Protein AF-0000000087421139 (afdb_homodimer)

Structure (mmCIF, N/CA/C/O backbone):
data_AF-0000000087421139-model_v1
#
loop_
_entity.id
_entity.type
_entity.pdbx_description
1 polymer 'Phosphoserine phosphatase RsbP'
#
loop_
_atom_site.group_PDB
_atom_site.id
_atom_site.type_symbol
_atom_site.label_atom_id
_atom_site.label_alt_id
_atom_site.label_comp_id
_atom_site.label_asym_id
_atom_site.label_entity_id
_atom_site.label_seq_id
_atom_site.pdbx_PDB_ins_code
_atom_site.Cartn_x
_atom_site.Cartn_y
_atom_site.Cartn_z
_atom_site.occupancy
_atom_site.B_iso_or_equiv
_atom_site.auth_seq_id
_atom_site.auth_comp_id
_atom_site.auth_asym_id
_atom_site.auth_atom_id
_atom_site.pdbx_PDB_model_num
ATOM 1 N N . MET A 1 1 ? 15.484 7.082 50.438 1 65.25 1 MET A N 1
ATOM 2 C CA . MET A 1 1 ? 14.812 8.258 50.969 1 65.25 1 MET A CA 1
ATOM 3 C C . MET A 1 1 ? 13.914 8.898 49.938 1 65.25 1 MET A C 1
ATOM 5 O O . MET A 1 1 ? 14.336 9.102 48.781 1 65.25 1 MET A O 1
ATOM 9 N N . ALA A 1 2 ? 12.672 8.984 50.188 1 81 2 ALA A N 1
ATOM 10 C CA . ALA A 1 2 ? 11.664 9.523 49.281 1 81 2 ALA A CA 1
ATOM 11 C C . ALA A 1 2 ? 11.516 11.031 49.438 1 81 2 ALA A C 1
ATOM 13 O O . ALA A 1 2 ? 11.625 11.547 50.562 1 81 2 ALA A O 1
ATOM 14 N N . SER A 1 3 ? 11.5 11.766 48.375 1 83.62 3 SER A N 1
ATOM 15 C CA . SER A 1 3 ? 11.352 13.211 48.406 1 83.62 3 SER A CA 1
ATOM 16 C C . SER A 1 3 ? 10.312 13.695 47.406 1 83.62 3 SER A C 1
ATOM 18 O O . SER A 1 3 ? 9.984 12.984 46.469 1 83.62 3 SER A O 1
ATOM 20 N N . LEU A 1 4 ? 9.727 14.891 47.781 1 84.75 4 LEU A N 1
ATOM 21 C CA . LEU A 1 4 ? 8.867 15.625 46.844 1 84.75 4 LEU A CA 1
ATOM 22 C C . LEU A 1 4 ? 9.57 16.875 46.312 1 84.75 4 LEU A C 1
ATOM 24 O O . LEU A 1 4 ? 10.117 17.656 47.094 1 84.75 4 LEU A O 1
ATOM 28 N N . VAL A 1 5 ? 9.531 16.953 45.125 1 80.56 5 VAL A N 1
ATOM 29 C CA . VAL A 1 5 ? 10.172 18.125 44.5 1 80.56 5 VAL A CA 1
ATOM 30 C C . VAL A 1 5 ? 9.102 19.062 43.938 1 80.56 5 VAL A C 1
ATOM 32 O O . VAL A 1 5 ? 8.312 18.656 43.094 1 80.56 5 VAL A O 1
ATOM 35 N N . LEU A 1 6 ? 9 20.266 44.531 1 76.44 6 LEU A N 1
ATOM 36 C CA . LEU A 1 6 ? 8.094 21.297 44.062 1 76.44 6 LEU A CA 1
ATOM 37 C C . LEU A 1 6 ? 8.781 22.188 43.031 1 76.44 6 LEU A C 1
ATOM 39 O O . LEU A 1 6 ? 9.852 22.734 43.281 1 76.44 6 LEU A O 1
ATOM 43 N N . LEU A 1 7 ? 8.141 22.219 41.906 1 60.75 7 LEU A N 1
ATOM 44 C CA . LEU A 1 7 ? 8.656 23.062 40.844 1 60.75 7 LEU A CA 1
ATOM 45 C C . LEU A 1 7 ? 7.953 24.422 40.844 1 60.75 7 LEU A C 1
ATOM 47 O O . LEU A 1 7 ? 6.773 24.5 40.5 1 60.75 7 LEU A O 1
ATOM 51 N N . LYS A 1 8 ? 8.367 25.438 41.562 1 56.84 8 LYS A N 1
ATOM 52 C CA . LYS A 1 8 ? 7.797 26.781 41.688 1 56.84 8 LYS A CA 1
ATOM 53 C C . LYS A 1 8 ? 8.773 27.844 41.188 1 56.84 8 LYS A C 1
ATOM 55 O O . LYS A 1 8 ? 9.898 27.953 41.688 1 56.84 8 LYS A O 1
ATOM 60 N N . GLY A 1 9 ? 8.344 28.812 40.281 1 46.34 9 GLY A N 1
ATOM 61 C CA . GLY A 1 9 ? 9.086 30 39.875 1 46.34 9 GLY A CA 1
ATOM 62 C C . GLY A 1 9 ? 10.516 29.719 39.469 1 46.34 9 GLY A C 1
ATOM 63 O O . GLY A 1 9 ? 11.43 30.484 39.812 1 46.34 9 GLY A O 1
ATOM 64 N N . GLY A 1 10 ? 10.82 28.531 38.812 1 47.94 10 GLY A N 1
ATOM 65 C CA . GLY A 1 10 ? 12.156 28.156 38.375 1 47.94 10 GLY A CA 1
ATOM 66 C C . GLY A 1 10 ? 12.984 27.516 39.469 1 47.94 10 GLY A C 1
ATOM 67 O O . GLY A 1 10 ? 14.117 27.094 39.219 1 47.94 10 GLY A O 1
ATOM 68 N N . GLU A 1 11 ? 12.555 27.5 40.719 1 50.28 11 GLU A N 1
ATOM 69 C CA . GLU A 1 11 ? 13.266 26.859 41.812 1 50.28 11 GLU A CA 1
ATOM 70 C C . GLU A 1 11 ? 12.609 25.531 42.188 1 50.28 11 GLU A C 1
ATOM 72 O O . GLU A 1 11 ? 11.383 25.391 42.125 1 50.28 11 GLU A O 1
ATOM 77 N N . ALA A 1 12 ? 13.5 24.484 42.219 1 59.59 12 ALA A N 1
ATOM 78 C CA . ALA A 1 12 ? 13.062 23.203 42.781 1 59.59 12 ALA A CA 1
ATOM 79 C C . ALA A 1 12 ? 13.273 23.172 44.312 1 59.59 12 ALA A C 1
ATOM 81 O O . ALA A 1 12 ? 14.398 23.297 44.781 1 59.59 12 ALA A O 1
ATOM 82 N N . LEU A 1 13 ? 12.219 23.188 45 1 70.88 13 LEU A N 1
ATOM 83 C CA . LEU A 1 13 ? 12.266 23 46.438 1 70.88 13 LEU A CA 1
ATOM 84 C C . LEU A 1 13 ? 12 21.531 46.812 1 70.88 13 LEU A C 1
ATOM 86 O O . LEU A 1 13 ? 10.977 20.969 46.406 1 70.88 13 LEU A O 1
ATOM 90 N N . GLU A 1 14 ? 13.039 20.891 47.281 1 76.44 14 GLU A N 1
ATOM 91 C CA . GLU A 1 14 ? 12.93 19.484 47.688 1 76.44 14 GLU A CA 1
ATOM 92 C C . GLU A 1 14 ? 12.445 19.375 49.156 1 76.44 14 GLU A C 1
ATOM 94 O O . GLU A 1 14 ? 12.969 20.047 50.031 1 76.44 14 GLU A O 1
ATOM 99 N N . TYR A 1 15 ? 11.445 18.594 49.281 1 81.06 15 TYR A N 1
ATOM 100 C CA . TYR A 1 15 ? 10.93 18.281 50.594 1 81.06 15 TYR A CA 1
ATOM 101 C C . TYR A 1 15 ? 11.141 16.812 50.938 1 81.06 15 TYR A C 1
ATOM 103 O O . TYR A 1 15 ? 10.648 15.93 50.219 1 81.06 15 TYR A O 1
ATOM 111 N N . GLN A 1 16 ? 11.93 16.547 51.875 1 79.81 16 GLN A N 1
ATOM 112 C CA . GLN A 1 16 ? 12.172 15.164 52.281 1 79.81 16 GLN A CA 1
ATOM 113 C C . GLN A 1 16 ? 10.945 14.578 52.969 1 79.81 16 GLN A C 1
ATOM 115 O O . GLN A 1 16 ? 10.32 15.242 53.812 1 79.81 16 GLN A O 1
ATOM 120 N N . LEU A 1 17 ? 10.594 13.477 52.406 1 82.38 17 LEU A N 1
ATOM 121 C CA . LEU A 1 17 ? 9.484 12.781 53.062 1 82.38 17 LEU A CA 1
ATOM 122 C C . LEU A 1 17 ? 9.984 11.867 54.156 1 82.38 17 LEU A C 1
ATOM 124 O O . LEU A 1 17 ? 10.961 11.133 54 1 82.38 17 LEU A O 1
ATOM 128 N N . SER A 1 18 ? 9.547 12.133 55.375 1 76.94 18 SER A N 1
ATOM 129 C CA . SER A 1 18 ? 9.883 11.312 56.531 1 76.94 18 SER A CA 1
ATOM 130 C C . SER A 1 18 ? 8.828 10.234 56.781 1 76.94 18 SER A C 1
ATOM 132 O O . SER A 1 18 ? 7.832 10.164 56.031 1 76.94 18 SER A O 1
ATOM 134 N N . ASP A 1 19 ? 9.047 9.344 57.719 1 73.88 19 ASP A N 1
ATOM 135 C CA . ASP A 1 19 ? 8.172 8.234 58.062 1 73.88 19 ASP A CA 1
ATOM 136 C C . ASP A 1 19 ? 6.895 8.734 58.75 1 73.88 19 ASP A C 1
ATOM 138 O O . ASP A 1 19 ? 6.137 7.949 59.312 1 73.88 19 ASP A O 1
ATOM 142 N N . SER A 1 20 ? 6.613 10.062 58.656 1 78.44 20 SER A N 1
ATOM 143 C CA . SER A 1 20 ? 5.379 10.625 59.188 1 78.44 20 SER A CA 1
ATOM 144 C C . SER A 1 20 ? 4.52 11.227 58.094 1 78.44 20 SER A C 1
ATOM 146 O O . SER A 1 20 ? 4.984 11.391 56.938 1 78.44 20 SER A O 1
ATOM 148 N N . GLU A 1 21 ? 3.285 11.438 58.406 1 84.25 21 GLU A N 1
ATOM 149 C CA . GLU A 1 21 ? 2.334 12.023 57.469 1 84.25 21 GLU A CA 1
ATOM 150 C C . GLU A 1 21 ? 2.775 13.422 57.031 1 84.25 21 GLU A C 1
ATOM 152 O O . GLU A 1 21 ? 3.252 14.211 57.844 1 84.25 21 GLU A O 1
ATOM 157 N N . CYS A 1 22 ? 2.848 13.633 55.656 1 87.19 22 CYS A N 1
ATOM 158 C CA . CYS A 1 22 ? 3.193 14.922 55.094 1 87.19 22 CYS A CA 1
ATOM 159 C C . CYS A 1 22 ? 1.97 15.594 54.469 1 87.19 22 CYS A C 1
ATOM 161 O O . CYS A 1 22 ? 1.44 15.109 53.469 1 87.19 22 CYS A O 1
ATOM 163 N N . THR A 1 23 ? 1.473 16.656 55.125 1 88.5 23 THR A N 1
ATOM 164 C CA . THR A 1 23 ? 0.323 17.375 54.594 1 88.5 23 THR A CA 1
ATOM 165 C C . THR A 1 23 ? 0.772 18.484 53.656 1 88.5 23 THR A C 1
ATOM 167 O O . THR A 1 23 ? 1.789 19.141 53.906 1 88.5 23 THR A O 1
ATOM 170 N N . ILE A 1 24 ? 0.024 18.625 52.562 1 90 24 ILE A N 1
ATOM 171 C CA . ILE A 1 24 ? 0.297 19.625 51.531 1 90 24 ILE A CA 1
ATOM 172 C C . ILE A 1 24 ? -0.912 20.547 51.375 1 90 24 ILE A C 1
ATOM 174 O O . ILE A 1 24 ? -2.043 20.078 51.25 1 90 24 ILE A O 1
ATOM 178 N N . GLY A 1 25 ? -0.714 21.891 51.406 1 88.88 25 GLY A N 1
ATOM 179 C CA . GLY A 1 25 ? -1.785 22.859 51.25 1 88.88 25 GLY A CA 1
ATOM 180 C C . GLY A 1 25 ? -1.325 24.297 51.438 1 88.88 25 GLY A C 1
ATOM 181 O O . GLY A 1 25 ? -0.129 24.562 51.594 1 88.88 25 GLY A O 1
ATOM 182 N N . ARG A 1 26 ? -2.271 25.219 51.438 1 85.62 26 ARG A N 1
ATOM 183 C CA . ARG A 1 26 ? -2.006 26.641 51.562 1 85.62 26 ARG A CA 1
ATOM 184 C C . ARG A 1 26 ? -1.846 27.062 53 1 85.62 26 ARG A C 1
ATOM 186 O O . ARG A 1 26 ? -1.178 28.062 53.312 1 85.62 26 ARG A O 1
ATOM 193 N N . HIS A 1 27 ? -2.424 26.359 53.906 1 85.19 27 HIS A N 1
ATOM 194 C CA . HIS A 1 27 ? -2.389 26.703 55.312 1 85.19 27 HIS A CA 1
ATOM 195 C C . HIS A 1 27 ? -0.984 26.547 55.875 1 85.19 27 HIS A C 1
ATOM 197 O O . HIS A 1 27 ? -0.287 25.578 55.562 1 85.19 27 HIS A O 1
ATOM 203 N N . PRO A 1 28 ? -0.56 27.5 56.656 1 80.56 28 PRO A N 1
ATOM 204 C CA . PRO A 1 28 ? 0.797 27.469 57.219 1 80.56 28 PRO A CA 1
ATOM 205 C C . PRO A 1 28 ? 1.048 26.25 58.094 1 80.56 28 PRO A C 1
ATOM 207 O O . PRO A 1 28 ? 2.201 25.891 58.344 1 80.56 28 PRO A O 1
ATOM 210 N N . ASP A 1 29 ? 0.057 25.5 58.531 1 80.62 29 ASP A N 1
ATOM 211 C CA . ASP A 1 29 ? 0.203 24.312 59.375 1 80.62 29 ASP A CA 1
ATOM 212 C C . ASP A 1 29 ? 0.563 23.094 58.531 1 80.62 29 ASP A C 1
ATOM 214 O O . ASP A 1 29 ? 0.853 22.016 59.062 1 80.62 29 ASP A O 1
ATOM 218 N N . CYS A 1 30 ? 0.562 23.172 57.25 1 85.56 30 CYS A N 1
ATOM 219 C CA . CYS A 1 30 ? 0.909 22.047 56.375 1 85.56 30 CYS A CA 1
ATOM 220 C C . CYS A 1 30 ? 2.418 21.844 56.312 1 85.56 30 CYS A C 1
ATOM 222 O O . CYS A 1 30 ? 3.184 22.812 56.406 1 85.56 30 CYS A O 1
ATOM 224 N N . ALA A 1 31 ? 2.859 20.531 56.25 1 84.44 31 ALA A N 1
ATOM 225 C CA . ALA A 1 31 ? 4.281 20.219 56.156 1 84.44 31 ALA A CA 1
ATOM 226 C C . ALA A 1 31 ? 4.898 20.875 54.938 1 84.44 31 ALA A C 1
ATOM 228 O O . ALA A 1 31 ? 6.039 21.344 54.969 1 84.44 31 ALA A O 1
ATOM 229 N N . ILE A 1 32 ? 4.16 20.859 53.906 1 84.88 32 ILE A N 1
ATOM 230 C CA . ILE A 1 32 ? 4.527 21.562 52.688 1 84.88 32 ILE A CA 1
ATOM 231 C C . ILE A 1 32 ? 3.49 22.641 52.375 1 84.88 32 ILE A C 1
ATOM 233 O O . ILE A 1 32 ? 2.348 22.328 52.031 1 84.88 32 ILE A O 1
ATOM 237 N N . GLN A 1 33 ? 3.943 23.859 52.625 1 81.69 33 GLN A N 1
ATOM 238 C CA . GLN A 1 33 ? 3.049 24.984 52.375 1 81.69 33 GLN A CA 1
ATOM 239 C C . GLN A 1 33 ? 3.188 25.484 50.938 1 81.69 33 GLN A C 1
ATOM 241 O O . GLN A 1 33 ? 4.293 25.797 50.469 1 81.69 33 GLN A O 1
ATOM 246 N N . LEU A 1 34 ? 2.086 25.516 50.219 1 79.81 34 LEU A N 1
ATOM 247 C CA . LEU A 1 34 ? 2.049 26 48.844 1 79.81 34 LEU A CA 1
ATOM 248 C C . LEU A 1 34 ? 1.242 27.281 48.75 1 79.81 34 LEU A C 1
ATOM 250 O O . LEU A 1 34 ? 0.083 27.328 49.156 1 79.81 34 LEU A O 1
ATOM 254 N N . ASP A 1 35 ? 1.851 28.344 48.219 1 73.38 35 ASP A N 1
ATOM 255 C CA . ASP A 1 35 ? 1.221 29.656 48.156 1 73.38 35 ASP A CA 1
ATOM 256 C C . ASP A 1 35 ? 0.496 29.828 46.812 1 73.38 35 ASP A C 1
ATOM 258 O O . ASP A 1 35 ? 1.061 30.375 45.844 1 73.38 35 ASP A O 1
ATOM 262 N N . SER A 1 36 ? -0.629 29.266 46.781 1 76.94 36 SER A N 1
ATOM 263 C CA . SER A 1 36 ? -1.492 29.422 45.625 1 76.94 36 SER A CA 1
ATOM 264 C C . SER A 1 36 ? -2.965 29.422 46 1 76.94 36 SER A C 1
ATOM 266 O O . SER A 1 36 ? -3.387 28.625 46.844 1 76.94 36 SER A O 1
ATOM 268 N N . ASN A 1 37 ? -3.604 30.359 45.344 1 74.62 37 ASN A N 1
ATOM 269 C CA . ASN A 1 37 ? -5.02 30.5 45.688 1 74.62 37 ASN A CA 1
ATOM 270 C C . ASN A 1 37 ? -5.836 29.328 45.156 1 74.62 37 ASN A C 1
ATOM 272 O O . ASN A 1 37 ? -6.988 29.141 45.531 1 74.62 37 ASN A O 1
ATOM 276 N N . MET A 1 38 ? -5.246 28.5 44.406 1 78.56 38 MET A N 1
ATOM 277 C CA . MET A 1 38 ? -5.977 27.375 43.844 1 78.56 38 MET A CA 1
ATOM 278 C C . MET A 1 38 ? -5.695 26.078 44.594 1 78.56 38 MET A C 1
ATOM 280 O O . MET A 1 38 ? -6.188 25.016 44.219 1 78.56 38 MET A O 1
ATOM 284 N N . VAL A 1 39 ? -4.969 26.25 45.562 1 86.06 39 VAL A N 1
ATOM 285 C CA . VAL A 1 39 ? -4.684 25.125 46.469 1 86.06 39 VAL A CA 1
ATOM 286 C C . VAL A 1 39 ? -5.477 25.281 47.75 1 86.06 39 VAL A C 1
ATOM 288 O O . VAL A 1 39 ? -5.516 26.359 48.344 1 86.06 39 VAL A O 1
ATOM 291 N N . SER A 1 40 ? -6.117 24.25 48.156 1 87.56 40 SER A N 1
ATOM 292 C CA . SER A 1 40 ? -6.926 24.281 49.375 1 87.56 40 SER A CA 1
ATOM 293 C C . SER A 1 40 ? -6.051 24.406 50.625 1 87.56 40 SER A C 1
ATOM 295 O O . SER A 1 40 ? -4.852 24.125 50.562 1 87.56 40 SER A O 1
ATOM 297 N N . ARG A 1 41 ? -6.621 24.953 51.781 1 85.62 41 ARG A N 1
ATOM 298 C CA . ARG A 1 41 ? -5.906 25.094 53.062 1 85.62 41 ARG A CA 1
ATOM 299 C C . ARG A 1 41 ? -5.25 23.781 53.469 1 85.62 41 ARG A C 1
ATOM 301 O O . ARG A 1 41 ? -4.078 23.766 53.844 1 85.62 41 ARG A O 1
ATOM 308 N N . HIS A 1 42 ? -6.016 22.719 53.375 1 87.06 42 HIS A N 1
ATOM 309 C CA . HIS A 1 42 ? -5.555 21.344 53.469 1 87.06 42 HIS A CA 1
ATOM 310 C C . HIS A 1 42 ? -5.949 20.547 52.25 1 87.06 42 HIS A C 1
ATOM 312 O O . HIS A 1 42 ? -7.078 20.062 52.156 1 87.06 42 HIS A O 1
ATOM 318 N N . HIS A 1 43 ? -4.938 20.359 51.281 1 89.56 43 HIS A N 1
ATOM 319 C CA . HIS A 1 43 ? -5.273 19.906 49.938 1 89.56 43 HIS A CA 1
ATOM 320 C C . HIS A 1 43 ? -5.086 18.391 49.812 1 89.56 43 HIS A C 1
ATOM 322 O O . HIS A 1 43 ? -5.984 17.688 49.344 1 89.56 43 HIS A O 1
ATOM 328 N N . ALA A 1 44 ? -3.871 17.969 50.125 1 91.62 44 ALA A N 1
ATOM 329 C CA . ALA A 1 44 ? -3.525 16.562 50.031 1 91.62 44 ALA A CA 1
ATOM 330 C C . ALA A 1 44 ? -2.559 16.141 51.125 1 91.62 44 ALA A C 1
ATOM 332 O O . ALA A 1 44 ? -2.008 17 51.844 1 91.62 44 ALA A O 1
ATOM 333 N N . ARG A 1 45 ? -2.418 14.859 51.344 1 90.44 45 ARG A N 1
ATOM 334 C CA . ARG A 1 45 ? -1.409 14.359 52.25 1 90.44 45 ARG A CA 1
ATOM 335 C C . ARG A 1 45 ? -0.723 13.117 51.688 1 90.44 45 ARG A C 1
ATOM 337 O O . ARG A 1 45 ? -1.321 12.367 50.938 1 90.44 45 ARG A O 1
ATOM 344 N N . ILE A 1 46 ? 0.507 12.906 52.062 1 89.19 46 ILE A N 1
ATOM 345 C CA . ILE A 1 46 ? 1.289 11.703 51.75 1 89.19 46 ILE A CA 1
ATOM 346 C C . ILE A 1 46 ? 1.507 10.914 53.062 1 89.19 46 ILE A C 1
ATOM 348 O O . ILE A 1 46 ? 2.025 11.445 54.031 1 89.19 46 ILE A O 1
ATOM 352 N N . VAL A 1 47 ? 1.06 9.625 53 1 88.44 47 VAL A N 1
ATOM 353 C CA . VAL A 1 47 ? 1.121 8.773 54.188 1 88.44 47 VAL A CA 1
ATOM 354 C C . VAL A 1 47 ? 2.045 7.59 53.906 1 88.44 47 VAL A C 1
ATOM 356 O O . VAL A 1 47 ? 1.879 6.871 52.906 1 88.44 47 VAL A O 1
ATOM 359 N N . PRO A 1 48 ? 3.092 7.492 54.656 1 84.19 48 PRO A N 1
ATOM 360 C CA . PRO A 1 48 ? 3.895 6.273 54.562 1 84.19 48 PRO A CA 1
ATOM 361 C C . PRO A 1 48 ? 3.191 5.055 55.156 1 84.19 48 PRO A C 1
ATOM 363 O O . PRO A 1 48 ? 2.662 5.125 56.281 1 84.19 48 PRO A O 1
ATOM 366 N N . ARG A 1 49 ? 2.875 4.055 54.406 1 80.44 49 ARG A N 1
ATOM 367 C CA . ARG A 1 49 ? 2.371 2.76 54.875 1 80.44 49 ARG A CA 1
ATOM 368 C C . ARG A 1 49 ? 3.299 1.632 54.438 1 80.44 49 ARG A C 1
ATOM 370 O O . ARG A 1 49 ? 3.498 1.412 53.219 1 80.44 49 ARG A O 1
ATOM 377 N N . ASP A 1 50 ? 3.902 0.961 55.406 1 76.81 50 ASP A N 1
ATOM 378 C CA . ASP A 1 50 ? 4.875 -0.108 55.219 1 76.81 50 ASP A CA 1
ATOM 379 C C . ASP A 1 50 ? 6.078 0.389 54.406 1 76.81 50 ASP A C 1
ATOM 381 O O . ASP A 1 50 ? 6.742 1.347 54.812 1 76.81 50 ASP A O 1
ATOM 385 N N . ASP A 1 51 ? 6.297 -0.025 53.156 1 74.69 51 ASP A N 1
ATOM 386 C CA . ASP A 1 51 ? 7.457 0.343 52.344 1 74.69 51 ASP A CA 1
ATOM 387 C C . ASP A 1 51 ? 7.039 1.17 51.156 1 74.69 51 ASP A C 1
ATOM 389 O O . ASP A 1 51 ? 7.793 1.278 50.188 1 74.69 51 ASP A O 1
ATOM 393 N N . ALA A 1 52 ? 5.848 1.814 51.406 1 81.38 52 ALA A N 1
ATOM 394 C CA . ALA A 1 52 ? 5.391 2.621 50.281 1 81.38 52 ALA A CA 1
ATOM 395 C C . ALA A 1 52 ? 4.75 3.922 50.75 1 81.38 52 ALA A C 1
ATOM 397 O O . ALA A 1 52 ? 4.352 4.035 51.906 1 81.38 52 ALA A O 1
ATOM 398 N N . PHE A 1 53 ? 4.723 4.941 49.844 1 87.12 53 PHE A N 1
ATOM 399 C CA . PHE A 1 53 ? 4.07 6.219 50.125 1 87.12 53 PHE A CA 1
ATOM 400 C C . PHE A 1 53 ? 2.754 6.32 49.344 1 87.12 53 PHE A C 1
ATOM 402 O O . PHE A 1 53 ? 2.684 5.969 48.188 1 87.12 53 PHE A O 1
ATOM 409 N N . PHE A 1 54 ? 1.722 6.691 50.062 1 89.25 54 PHE A N 1
ATOM 410 C CA . PHE A 1 54 ? 0.406 6.832 49.469 1 89.25 54 PHE A CA 1
ATOM 411 C C . PHE A 1 54 ? -0.021 8.297 49.406 1 89.25 54 PHE A C 1
ATOM 413 O O . PHE A 1 54 ? 0.111 9.008 50.406 1 89.25 54 PHE A O 1
ATOM 420 N N . LEU A 1 55 ? -0.492 8.719 48.281 1 89.94 55 LEU A N 1
ATOM 421 C CA . LEU A 1 55 ? -1.067 10.047 48.062 1 89.94 55 LEU A CA 1
ATOM 422 C C . LEU A 1 55 ? -2.58 10.016 48.25 1 89.94 55 LEU A C 1
ATOM 424 O O . LEU A 1 55 ? -3.268 9.18 47.688 1 89.94 55 LEU A O 1
ATOM 428 N N . GLU A 1 56 ? -3.092 10.945 49.094 1 90.88 56 GLU A N 1
ATOM 429 C CA . GLU A 1 56 ? -4.52 11.062 49.375 1 90.88 56 GLU A CA 1
ATOM 430 C C . GLU A 1 56 ? -4.996 12.508 49.25 1 90.88 56 GLU A C 1
ATOM 432 O O . GLU A 1 56 ? -4.355 13.43 49.75 1 90.88 56 GLU A O 1
ATOM 437 N N . ASP A 1 57 ? -6.031 12.656 48.562 1 89.94 57 ASP A N 1
ATOM 438 C CA . ASP A 1 57 ? -6.684 13.961 48.5 1 89.94 57 ASP A CA 1
ATOM 439 C C . ASP A 1 57 ? -7.535 14.219 49.75 1 89.94 57 ASP A C 1
ATOM 441 O O . ASP A 1 57 ? -8.273 13.336 50.188 1 89.94 57 ASP A O 1
ATOM 445 N N . LEU A 1 58 ? -7.504 15.391 50.312 1 87.94 58 LEU A N 1
ATOM 446 C CA . LEU A 1 58 ? -8.211 15.703 51.562 1 87.94 58 LEU A CA 1
ATOM 447 C C . LEU A 1 58 ? -9.477 16.5 51.281 1 87.94 58 LEU A C 1
ATOM 449 O O . LEU A 1 58 ? -9.859 17.359 52.062 1 87.94 58 LEU A O 1
ATOM 453 N N . GLY A 1 59 ? -10.109 16.234 50.062 1 82 59 GLY A N 1
ATOM 454 C CA . GLY A 1 59 ? -11.312 16.969 49.688 1 82 59 GLY A CA 1
ATOM 455 C C . GLY A 1 59 ? -11.023 18.344 49.125 1 82 59 GLY A C 1
ATOM 456 O O . GLY A 1 59 ? -11.742 19.297 49.375 1 82 59 GLY A O 1
ATOM 457 N N . SER A 1 60 ? -10 18.453 48.312 1 80.94 60 SER A N 1
ATOM 458 C CA . SER A 1 60 ? -9.57 19.719 47.719 1 80.94 60 SER A CA 1
ATOM 459 C C . SER A 1 60 ? -10.57 20.219 46.688 1 80.94 60 SER A C 1
ATOM 461 O O . SER A 1 60 ? -11.258 19.438 46.062 1 80.94 60 SER A O 1
ATOM 463 N N . GLY A 1 61 ? -10.727 21.484 46.594 1 80.25 61 GLY A N 1
ATOM 464 C CA . GLY A 1 61 ? -11.617 22.125 45.625 1 80.25 61 GLY A CA 1
ATOM 465 C C . GLY A 1 61 ? -11.258 21.828 44.188 1 80.25 61 GLY A C 1
ATOM 466 O O . GLY A 1 61 ? -12.141 21.547 43.375 1 80.25 61 GLY A O 1
ATOM 467 N N . ASN A 1 62 ? -10.039 21.828 43.969 1 78.38 62 ASN A N 1
ATOM 468 C CA . ASN A 1 62 ? -9.578 21.656 42.594 1 78.38 62 ASN A CA 1
ATOM 469 C C . ASN A 1 62 ? -9.078 20.234 42.344 1 78.38 62 ASN A C 1
ATOM 471 O O . ASN A 1 62 ? -8.648 19.922 41.219 1 78.38 62 ASN A O 1
ATOM 475 N N . GLY A 1 63 ? -9.055 19.453 43.312 1 84.19 63 GLY A N 1
ATOM 476 C CA . GLY A 1 63 ? -8.648 18.062 43.188 1 84.19 63 GLY A CA 1
ATOM 477 C C . GLY A 1 63 ? -7.145 17.875 43.094 1 84.19 63 GLY A C 1
ATOM 478 O O . GLY A 1 63 ? -6.41 18.844 42.906 1 84.19 63 GLY A O 1
ATOM 479 N N . THR A 1 64 ? -6.66 16.641 43.312 1 87.81 64 THR A N 1
ATOM 480 C CA . THR A 1 64 ? -5.277 16.203 43.188 1 87.81 64 THR A CA 1
ATOM 481 C C . THR A 1 64 ? -5.133 15.258 42 1 87.81 64 THR A C 1
ATOM 483 O O . THR A 1 64 ? -5.91 14.32 41.844 1 87.81 64 THR A O 1
ATOM 486 N N . LEU A 1 65 ? -4.184 15.555 41.25 1 82.69 65 LEU A N 1
ATOM 487 C CA . LEU A 1 65 ? -3.936 14.703 40.094 1 82.69 65 LEU A CA 1
ATOM 488 C C . LEU A 1 65 ? -2.572 14.023 40.219 1 82.69 65 LEU A C 1
ATOM 490 O O . LEU A 1 65 ? -1.604 14.641 40.656 1 82.69 65 LEU A O 1
ATOM 494 N N . ILE A 1 66 ? -2.479 12.805 39.844 1 83.5 66 ILE A N 1
ATOM 495 C CA . ILE A 1 66 ? -1.23 12.062 39.688 1 83.5 66 ILE A CA 1
ATOM 496 C C . ILE A 1 66 ? -1.086 11.57 38.25 1 83.5 66 ILE A C 1
ATOM 498 O O . ILE A 1 66 ? -1.945 10.844 37.75 1 83.5 66 ILE A O 1
ATOM 502 N N . ASN A 1 67 ? -0.058 12.031 37.656 1 73.44 67 ASN A N 1
ATOM 503 C CA . ASN A 1 67 ? 0.212 11.734 36.25 1 73.44 67 ASN A CA 1
ATOM 504 C C . ASN A 1 67 ? -1.012 11.992 35.375 1 73.44 67 ASN A C 1
ATOM 506 O O . ASN A 1 67 ? -1.343 11.188 34.5 1 73.44 67 ASN A O 1
ATOM 510 N N . GLY A 1 68 ? -1.706 13.07 35.719 1 72.06 68 GLY A N 1
ATOM 511 C CA . GLY A 1 68 ? -2.822 13.555 34.906 1 72.06 68 GLY A CA 1
ATOM 512 C C . GLY A 1 68 ? -4.156 12.961 35.344 1 72.06 68 GLY A C 1
ATOM 513 O O . GLY A 1 68 ? -5.203 13.336 34.812 1 72.06 68 GLY A O 1
ATOM 514 N N . LYS A 1 69 ? -4.168 12.078 36.188 1 77.81 69 LYS A N 1
ATOM 515 C CA . LYS A 1 69 ? -5.395 11.438 36.656 1 77.81 69 LYS A CA 1
ATOM 516 C C . LYS A 1 69 ? -5.75 11.922 38.062 1 77.81 69 LYS A C 1
ATOM 518 O O . LYS A 1 69 ? -4.871 12.062 38.906 1 77.81 69 LYS A O 1
ATOM 523 N N . ARG A 1 70 ? -7.043 12.164 38.312 1 78.94 70 ARG A N 1
ATOM 524 C CA . ARG A 1 70 ? -7.527 12.648 39.594 1 78.94 70 ARG A CA 1
ATOM 525 C C . ARG A 1 70 ? -7.438 11.555 40.656 1 78.94 70 ARG A C 1
ATOM 527 O O . ARG A 1 70 ? -7.805 10.406 40.406 1 78.94 70 ARG A O 1
ATOM 534 N N . VAL A 1 71 ? -7.062 11.898 41.844 1 83.81 71 VAL A N 1
ATOM 535 C CA . VAL A 1 71 ? -6.918 10.992 42.969 1 83.81 71 VAL A CA 1
ATOM 536 C C . VAL A 1 71 ? -8.219 10.953 43.781 1 83.81 71 VAL A C 1
ATOM 538 O O . VAL A 1 71 ? -8.586 11.938 44.406 1 83.81 71 VAL A O 1
ATOM 541 N N . LEU A 1 72 ? -8.953 9.836 43.656 1 81.44 72 LEU A N 1
ATOM 542 C CA . LEU A 1 72 ? -10.195 9.664 44.406 1 81.44 72 LEU A CA 1
ATOM 543 C C . LEU A 1 72 ? -9.984 8.789 45.625 1 81.44 72 LEU A C 1
ATOM 545 O O . LEU A 1 72 ? -10.688 8.938 46.625 1 81.44 72 LEU A O 1
ATOM 549 N N . GLU A 1 73 ? -9.086 7.828 45.562 1 81.94 73 GLU A N 1
ATOM 550 C CA . GLU A 1 73 ? -8.656 6.949 46.656 1 81.94 73 GLU A CA 1
ATOM 551 C C . GLU A 1 73 ? -7.145 7.023 46.844 1 81.94 73 GLU A C 1
ATOM 553 O O . GLU A 1 73 ? -6.418 7.484 45.969 1 81.94 73 GLU A O 1
ATOM 558 N N . PRO A 1 74 ? -6.734 6.633 48 1 85.44 74 PRO A N 1
ATOM 559 C CA . PRO A 1 74 ? -5.285 6.656 48.219 1 85.44 74 PRO A CA 1
ATOM 560 C C . PRO A 1 74 ? -4.523 5.871 47.156 1 85.44 74 PRO A C 1
ATOM 562 O O . PRO A 1 74 ? -4.895 4.734 46.844 1 85.44 74 PRO A O 1
ATOM 565 N N . VAL A 1 75 ? -3.52 6.488 46.625 1 87.31 75 VAL A N 1
ATOM 566 C CA . VAL A 1 75 ? -2.732 5.891 45.531 1 87.31 75 VAL A CA 1
ATOM 567 C C . VAL A 1 75 ? -1.274 5.77 45.969 1 87.31 75 VAL A C 1
ATOM 569 O O . VAL A 1 75 ? -0.71 6.707 46.562 1 87.31 75 VAL A O 1
ATOM 572 N N . ALA A 1 76 ? -0.672 4.574 45.719 1 85.62 76 ALA A N 1
ATOM 573 C CA . ALA A 1 76 ? 0.746 4.367 46 1 85.62 76 ALA A CA 1
ATOM 574 C C . ALA A 1 76 ? 1.621 5.172 45.031 1 85.62 76 ALA A C 1
ATOM 576 O O . ALA A 1 76 ? 1.398 5.16 43.844 1 85.62 76 ALA A O 1
ATOM 577 N N . LEU A 1 77 ? 2.527 5.852 45.656 1 85.25 77 LEU A N 1
ATOM 578 C CA . LEU A 1 77 ? 3.443 6.664 44.875 1 85.25 77 LEU A CA 1
ATOM 579 C C . LEU A 1 77 ? 4.617 5.828 44.375 1 85.25 77 LEU A C 1
ATOM 581 O O . LEU A 1 77 ? 5.148 4.996 45.094 1 85.25 77 LEU A O 1
ATOM 585 N N . CYS A 1 78 ? 4.91 5.941 43.094 1 80.62 78 CYS A N 1
ATOM 586 C CA . CYS A 1 78 ? 6.102 5.363 42.5 1 80.62 78 CYS A CA 1
ATOM 587 C C . CYS A 1 78 ? 7.094 6.449 42.094 1 80.62 78 CYS A C 1
ATOM 589 O O . CYS A 1 78 ? 6.727 7.617 41.969 1 80.62 78 CYS A O 1
ATOM 591 N N . ASP A 1 79 ? 8.289 5.988 41.938 1 78.5 79 ASP A N 1
ATOM 592 C CA . ASP A 1 79 ? 9.336 6.93 41.562 1 78.5 79 ASP A CA 1
ATOM 593 C C . ASP A 1 79 ? 8.977 7.668 40.281 1 78.5 79 ASP A C 1
ATOM 595 O O . ASP A 1 79 ? 8.477 7.062 39.312 1 78.5 79 ASP A O 1
ATOM 599 N N . ASP A 1 80 ? 9.094 8.914 40.312 1 75.25 80 ASP A N 1
ATOM 600 C CA . ASP A 1 80 ? 8.93 9.859 39.219 1 75.25 80 ASP A CA 1
ATOM 601 C C . ASP A 1 80 ? 7.453 10.156 38.969 1 75.25 80 ASP A C 1
ATOM 603 O O . ASP A 1 80 ? 7.105 10.734 37.938 1 75.25 80 ASP A O 1
ATOM 607 N N . ASP A 1 81 ? 6.617 9.891 39.938 1 81.62 81 ASP A N 1
ATOM 608 C CA . ASP A 1 81 ? 5.215 10.273 39.812 1 81.62 81 ASP A CA 1
ATOM 609 C C . ASP A 1 81 ? 5.051 11.789 39.906 1 81.62 81 ASP A C 1
ATOM 611 O O . ASP A 1 81 ? 5.715 12.445 40.719 1 81.62 81 ASP A O 1
ATOM 615 N N . ARG A 1 82 ? 4.203 12.305 39.125 1 79 82 ARG A N 1
ATOM 616 C CA . ARG A 1 82 ? 3.912 13.742 39.094 1 79 82 ARG A CA 1
ATOM 617 C C . ARG A 1 82 ? 2.564 14.031 39.75 1 79 82 ARG A C 1
ATOM 619 O O . ARG A 1 82 ? 1.533 13.516 39.312 1 79 82 ARG A O 1
ATOM 626 N N . ILE A 1 83 ? 2.664 14.922 40.688 1 86 83 ILE A N 1
ATOM 627 C CA . ILE A 1 83 ? 1.489 15.305 41.469 1 86 83 ILE A CA 1
ATOM 628 C C . ILE A 1 83 ? 1.127 16.75 41.156 1 86 83 ILE A C 1
ATOM 630 O O . ILE A 1 83 ? 1.957 17.656 41.344 1 86 83 ILE A O 1
ATOM 634 N N . LYS A 1 84 ? -0.004 16.906 40.75 1 82.62 84 LYS A N 1
ATOM 635 C CA . LYS A 1 84 ? -0.471 18.25 40.438 1 82.62 84 LYS A CA 1
ATOM 636 C C . LYS A 1 84 ? -1.497 18.719 41.469 1 82.62 84 LYS A C 1
ATOM 638 O O . LYS A 1 84 ? -2.488 18.031 41.719 1 82.62 84 LYS A O 1
ATOM 643 N N . LEU A 1 85 ? -1.274 19.922 42.031 1 84.06 85 LEU A N 1
ATOM 644 C CA . LEU A 1 85 ? -2.156 20.609 42.969 1 84.06 85 LEU A CA 1
ATOM 645 C C . LEU A 1 85 ? -2.436 22.031 42.5 1 84.06 85 LEU A C 1
ATOM 647 O O . LEU A 1 85 ? -1.584 22.922 42.625 1 84.06 85 LEU A O 1
ATOM 651 N N . GLY A 1 86 ? -3.623 22.188 41.875 1 72.75 86 GLY A N 1
ATOM 652 C CA . GLY A 1 86 ? -3.842 23.469 41.219 1 72.75 86 GLY A CA 1
ATOM 653 C C . GLY A 1 86 ? -2.875 23.75 40.094 1 72.75 86 GLY A C 1
ATOM 654 O O . GLY A 1 86 ? -2.771 22.938 39.156 1 72.75 86 GLY A O 1
ATOM 655 N N . PRO A 1 87 ? -2.178 24.938 40.281 1 68.25 87 PRO A N 1
ATOM 656 C CA . PRO A 1 87 ? -1.185 25.25 39.25 1 68.25 87 PRO A CA 1
ATOM 657 C C . PRO A 1 87 ? 0.191 24.656 39.562 1 68.25 87 PRO A C 1
ATOM 659 O O . PRO A 1 87 ? 1.114 24.781 38.75 1 68.25 87 PRO A O 1
ATOM 662 N N . LEU A 1 88 ? 0.334 23.906 40.594 1 76.88 88 LEU A N 1
ATOM 663 C CA . LEU A 1 88 ? 1.642 23.469 41.094 1 76.88 88 LEU A CA 1
ATOM 664 C C . LEU A 1 88 ? 1.872 22 40.781 1 76.88 88 LEU A C 1
ATOM 666 O O . LEU A 1 88 ? 0.944 21.188 40.875 1 76.88 88 LEU A O 1
ATOM 670 N N . LEU A 1 89 ? 3.07 21.719 40.406 1 78.81 89 LEU A N 1
ATOM 671 C CA . LEU A 1 89 ? 3.484 20.359 40.125 1 78.81 89 LEU A CA 1
ATOM 672 C C . LEU A 1 89 ? 4.566 19.891 41.094 1 78.81 89 LEU A C 1
ATOM 674 O O . LEU A 1 89 ? 5.559 20.578 41.281 1 78.81 89 LEU A O 1
ATOM 678 N N . LEU A 1 90 ? 4.312 18.703 41.594 1 83.38 90 LEU A N 1
ATOM 679 C CA . LEU A 1 90 ? 5.277 18.031 42.438 1 83.38 90 LEU A CA 1
ATOM 680 C C . LEU A 1 90 ? 5.707 16.688 41.844 1 83.38 90 LEU A C 1
ATOM 682 O O . LEU A 1 90 ? 4.902 16 41.219 1 83.38 90 LEU A O 1
ATOM 686 N N . ARG A 1 91 ? 6.969 16.391 42.062 1 82.69 91 ARG A N 1
ATOM 687 C CA . ARG A 1 91 ? 7.512 15.094 41.656 1 82.69 91 ARG A CA 1
ATOM 688 C C . ARG A 1 91 ? 7.934 14.281 42.875 1 82.69 91 ARG A C 1
ATOM 690 O O . ARG A 1 91 ? 8.633 14.781 43.75 1 82.69 91 ARG A O 1
ATOM 697 N N . PHE A 1 92 ? 7.527 13.008 42.75 1 85.94 92 PHE A N 1
ATOM 698 C CA . PHE A 1 92 ? 7.941 12.078 43.812 1 85.94 92 PHE A CA 1
ATOM 699 C C . PHE A 1 92 ? 9.219 11.352 43.406 1 85.94 92 PHE A C 1
ATOM 701 O O . PHE A 1 92 ? 9.32 10.812 42.312 1 85.94 92 PHE A O 1
ATOM 708 N N . GLN A 1 93 ? 10.195 11.383 44.25 1 78.12 93 GLN A N 1
ATOM 709 C CA . GLN A 1 93 ? 11.469 10.703 44.031 1 78.12 93 GLN A CA 1
ATOM 710 C C . GLN A 1 93 ? 11.773 9.719 45.156 1 78.12 93 GLN A C 1
ATOM 712 O O . GLN A 1 93 ? 11.742 10.086 46.344 1 78.12 93 GLN A O 1
ATOM 717 N N . ASP A 1 94 ? 11.836 8.352 44.688 1 71.88 94 ASP A N 1
ATOM 718 C CA . ASP A 1 94 ? 12.25 7.336 45.656 1 71.88 94 ASP A CA 1
ATOM 719 C C . ASP A 1 94 ? 13.625 6.773 45.312 1 71.88 94 ASP A C 1
ATOM 721 O O . ASP A 1 94 ? 13.797 6.133 44.281 1 71.88 94 ASP A O 1
ATOM 725 N N . THR A 1 95 ? 14.727 7.07 45.844 1 56.41 95 THR A N 1
ATOM 726 C CA . THR A 1 95 ? 16.094 6.633 45.562 1 56.41 95 THR A CA 1
ATOM 727 C C . THR A 1 95 ? 16.297 5.184 46 1 56.41 95 THR A C 1
ATOM 729 O O . THR A 1 95 ? 17.312 4.578 45.688 1 56.41 95 THR A O 1
ATOM 732 N N . ALA A 1 96 ? 15.672 4.402 46.844 1 50.69 96 ALA A N 1
ATOM 733 C CA . ALA A 1 96 ? 15.969 3.051 47.312 1 50.69 96 ALA A CA 1
ATOM 734 C C . ALA A 1 96 ? 15.531 2.008 46.281 1 50.69 96 ALA A C 1
ATOM 736 O O . ALA A 1 96 ? 15.812 0.817 46.438 1 50.69 96 ALA A O 1
ATOM 737 N N . SER A 1 97 ? 14.484 2.09 45.5 1 41.66 97 SER A N 1
ATOM 738 C CA . SER A 1 97 ? 14.062 0.975 44.656 1 41.66 97 SER A CA 1
ATOM 739 C C . SER A 1 97 ? 14.977 0.835 43.438 1 41.66 97 SER A C 1
ATOM 741 O O . SER A 1 97 ? 15.273 1.824 42.781 1 41.66 97 SER A O 1
ATOM 743 N N . PRO A 1 98 ? 15.711 -0.342 43.188 1 36.31 98 PRO A N 1
ATOM 744 C CA . PRO A 1 98 ? 16.516 -0.566 41.969 1 36.31 98 PRO A CA 1
ATOM 745 C C . PRO A 1 98 ? 15.75 -0.235 40.688 1 36.31 98 PRO A C 1
ATOM 747 O O . PRO A 1 98 ? 14.539 -0.444 40.625 1 36.31 98 PRO A O 1
ATOM 750 N N . ARG A 1 99 ? 16.25 0.658 39.906 1 33.12 99 ARG A N 1
ATOM 751 C CA . ARG A 1 99 ? 15.727 1.033 38.594 1 33.12 99 ARG A CA 1
ATOM 752 C C . ARG A 1 99 ? 15.438 -0.2 37.75 1 33.12 99 ARG A C 1
ATOM 754 O O . ARG A 1 99 ? 16.359 -0.791 37.156 1 33.12 99 ARG A O 1
ATOM 761 N N . THR A 1 100 ? 14.867 -1.195 38.062 1 31.05 100 THR A N 1
ATOM 762 C CA . THR A 1 100 ? 14.727 -2.258 37.094 1 31.05 100 THR A CA 1
ATOM 763 C C . THR A 1 100 ? 14.195 -1.7 35.75 1 31.05 100 THR A C 1
ATOM 765 O O . THR A 1 100 ? 13.828 -2.461 34.875 1 31.05 100 THR A O 1
ATOM 768 N N . GLY A 1 101 ? 13.539 -0.668 35.781 1 29.55 101 GLY A N 1
ATOM 769 C CA . GLY A 1 101 ? 12.992 -0.306 34.5 1 29.55 101 GLY A CA 1
ATOM 770 C C . GLY A 1 101 ? 14.062 -0.026 33.438 1 29.55 101 GLY A C 1
ATOM 771 O O . GLY A 1 101 ? 15.156 0.433 33.781 1 29.55 101 GLY A O 1
ATOM 772 N N . GLU A 1 102 ? 14.086 -0.905 32.344 1 28.73 102 GLU A N 1
ATOM 773 C CA . GLU A 1 102 ? 15.055 -0.645 31.297 1 28.73 102 GLU A CA 1
ATOM 774 C C . GLU A 1 102 ? 15.258 0.854 31.094 1 28.73 102 GLU A C 1
ATOM 776 O O . GLU A 1 102 ? 14.289 1.617 31.047 1 28.73 102 GLU A O 1
ATOM 781 N N . PRO A 1 103 ? 16.344 1.388 31.594 1 26.53 103 PRO A N 1
ATOM 782 C CA . PRO A 1 103 ? 16.562 2.816 31.375 1 26.53 103 PRO A CA 1
ATOM 783 C C . PRO A 1 103 ? 16 3.305 30.047 1 26.53 103 PRO A C 1
ATOM 785 O O . PRO A 1 103 ? 16.047 2.582 29.047 1 26.53 103 PRO A O 1
ATOM 788 N N . VAL A 1 104 ? 14.977 3.828 30.062 1 27.77 104 VAL A N 1
ATOM 789 C CA . VAL A 1 104 ? 14.727 4.48 28.781 1 27.77 104 VAL A CA 1
ATOM 790 C C . VAL A 1 104 ? 16.047 4.965 28.188 1 27.77 104 VAL A C 1
ATOM 792 O O . VAL A 1 104 ? 16.844 5.605 28.875 1 27.77 104 VAL A O 1
ATOM 795 N N . PRO A 1 105 ? 16.656 4.113 27.297 1 26.69 105 PRO A N 1
ATOM 796 C CA . PRO A 1 105 ? 18.016 4.496 26.859 1 26.69 105 PRO A CA 1
ATOM 797 C C . PRO A 1 105 ? 18.219 6.008 26.859 1 26.69 105 PRO A C 1
ATOM 799 O O . PRO A 1 105 ? 17.344 6.762 26.453 1 26.69 105 PRO A O 1
ATOM 802 N N . ALA A 1 106 ? 18.875 6.504 27.844 1 26.58 106 ALA A N 1
ATOM 803 C CA . ALA A 1 106 ? 19.484 7.828 27.781 1 26.58 106 ALA A CA 1
ATOM 804 C C . ALA A 1 106 ? 19.938 8.148 26.359 1 26.58 106 ALA A C 1
ATOM 806 O O . ALA A 1 106 ? 20.484 7.289 25.672 1 26.58 106 ALA A O 1
ATOM 807 N N . PHE A 1 107 ? 19.234 8.875 25.688 1 26.7 107 PHE A N 1
ATOM 808 C CA . PHE A 1 107 ? 19.719 9.375 24.406 1 26.7 107 PHE A CA 1
ATOM 809 C C . PHE A 1 107 ? 21.234 9.609 24.453 1 26.7 107 PHE A C 1
ATOM 811 O O . PHE A 1 107 ? 21.703 10.438 25.234 1 26.7 107 PHE A O 1
ATOM 818 N N . ASP A 1 108 ? 22.047 8.555 24.469 1 26.8 108 ASP A N 1
ATOM 819 C CA . ASP A 1 108 ? 23.484 8.75 24.297 1 26.8 108 ASP A CA 1
ATOM 820 C C . ASP A 1 108 ? 23.766 9.703 23.125 1 26.8 108 ASP A C 1
ATOM 822 O O . ASP A 1 108 ? 23.547 9.352 21.969 1 26.8 108 ASP A O 1
ATOM 826 N N . LEU A 1 109 ? 23.516 10.977 23.328 1 27 109 LEU A N 1
ATOM 827 C CA . LEU A 1 109 ? 24 12.016 22.438 1 27 109 LEU A CA 1
ATOM 828 C C . LEU A 1 109 ? 25.5 11.836 22.172 1 27 109 LEU A C 1
ATOM 830 O O . LEU A 1 109 ? 26.312 11.906 23.094 1 27 109 LEU A O 1
ATOM 834 N N . ASP A 1 110 ? 25.891 10.969 21.422 1 27.38 110 ASP A N 1
ATOM 835 C CA . ASP A 1 110 ? 27.266 11.125 20.969 1 27.38 110 ASP A CA 1
ATOM 836 C C . ASP A 1 110 ? 27.531 12.547 20.469 1 27.38 110 ASP A C 1
ATOM 838 O O . ASP A 1 110 ? 27.344 12.836 19.281 1 27.38 110 ASP A O 1
ATOM 842 N N . ILE A 1 111 ? 27.031 13.562 21.141 1 29.31 111 ILE A N 1
ATOM 843 C CA . ILE A 1 111 ? 27.672 14.852 20.906 1 29.31 111 ILE A CA 1
ATOM 844 C C . ILE A 1 111 ? 29.172 14.727 21.156 1 29.31 111 ILE A C 1
ATOM 846 O O . ILE A 1 111 ? 29.594 14.289 22.234 1 29.31 111 ILE A O 1
ATOM 850 N N . THR A 1 112 ? 29.984 14.438 20.219 1 31.27 112 THR A N 1
ATOM 851 C CA . THR A 1 112 ? 31.422 14.438 20.453 1 31.27 112 THR A CA 1
ATOM 852 C C . THR A 1 112 ? 31.781 15.352 21.625 1 31.27 112 THR A C 1
ATOM 854 O O . THR A 1 112 ? 32.656 15.031 22.422 1 31.27 112 THR A O 1
ATOM 857 N N . GLY A 1 113 ? 31.641 16.688 21.469 1 29.3 113 GLY A N 1
ATOM 858 C CA . GLY A 1 113 ? 32.219 17.531 22.516 1 29.3 113 GLY A CA 1
ATOM 859 C C . GLY A 1 113 ? 31.406 17.562 23.781 1 29.3 113 GLY A C 1
ATOM 860 O O . GLY A 1 113 ? 30.922 18.609 24.203 1 29.3 113 GLY A O 1
ATOM 861 N N . GLU A 1 114 ? 30.703 16.516 24.047 1 31.7 114 GLU A N 1
ATOM 862 C CA . GLU A 1 114 ? 30.016 16.531 25.344 1 31.7 114 GLU A CA 1
ATOM 863 C C . GLU A 1 114 ? 31.016 16.688 26.484 1 31.7 114 GLU A C 1
ATOM 865 O O . GLU A 1 114 ? 31.828 15.789 26.734 1 31.7 114 GLU A O 1
ATOM 870 N N . GLU A 1 115 ? 31.703 17.844 26.547 1 29.66 115 GLU A N 1
ATOM 871 C CA . GLU A 1 115 ? 32.469 17.938 27.797 1 29.66 115 GLU A CA 1
ATOM 872 C C . GLU A 1 115 ? 31.594 17.516 28.984 1 29.66 115 GLU A C 1
ATOM 874 O O . GLU A 1 115 ? 30.391 17.828 29.031 1 29.66 115 GLU A O 1
ATOM 879 N N . ASP A 1 116 ? 31.844 16.453 29.625 1 30.77 116 ASP A N 1
ATOM 880 C CA . ASP A 1 116 ? 31.484 16.109 31 1 30.77 116 ASP A CA 1
ATOM 881 C C . ASP A 1 116 ? 31.484 17.344 31.891 1 30.77 116 ASP A C 1
ATOM 883 O O . ASP A 1 116 ? 32.344 17.5 32.75 1 30.77 116 ASP A O 1
ATOM 887 N N . ASP A 1 117 ? 31.484 18.641 31.297 1 30.7 117 ASP A N 1
ATOM 888 C CA . ASP A 1 117 ? 31.766 19.656 32.312 1 30.7 117 ASP A CA 1
ATOM 889 C C . ASP A 1 117 ? 30.844 19.5 33.5 1 30.7 117 ASP A C 1
ATOM 891 O O . ASP A 1 117 ? 29.719 19.016 33.375 1 30.7 117 ASP A O 1
ATOM 895 N N . ASP A 1 118 ? 31.422 19.594 34.781 1 29.58 118 ASP A N 1
ATOM 896 C CA . ASP A 1 118 ? 30.891 19.828 36.125 1 29.58 118 ASP A CA 1
ATOM 897 C C . ASP A 1 118 ? 29.609 20.656 36.062 1 29.58 118 ASP A C 1
ATOM 899 O O . ASP A 1 118 ? 29.328 21.328 35.062 1 29.58 118 ASP A O 1
ATOM 903 N N . ASP A 1 119 ? 28.859 20.672 37.25 1 31.08 119 ASP A N 1
ATOM 904 C CA . ASP A 1 119 ? 27.641 21.281 37.812 1 31.08 119 ASP A CA 1
ATOM 905 C C . ASP A 1 119 ? 27.547 22.766 37.406 1 31.08 119 ASP A C 1
ATOM 907 O O . ASP A 1 119 ? 27.844 23.641 38.219 1 31.08 119 ASP A O 1
ATOM 911 N N . ASP A 1 120 ? 28.094 23.203 36.406 1 32.59 120 ASP A N 1
ATOM 912 C CA . ASP A 1 120 ? 27.922 24.656 36.344 1 32.59 120 ASP A CA 1
ATOM 913 C C . ASP A 1 120 ? 26.453 25.031 36.25 1 32.59 120 ASP A C 1
ATOM 915 O O . ASP A 1 120 ? 25.781 24.672 35.25 1 32.59 120 ASP A O 1
ATOM 919 N N . PRO A 1 121 ? 25.703 25.25 37.375 1 35.44 121 PRO A N 1
ATOM 920 C CA . PRO A 1 121 ? 24.281 25.594 37.469 1 35.44 121 PRO A CA 1
ATOM 921 C C . PRO A 1 121 ? 23.891 26.75 36.562 1 35.44 121 PRO A C 1
ATOM 923 O O . PRO A 1 121 ? 24.391 27.859 36.719 1 35.44 121 PRO A O 1
ATOM 926 N N . GLY A 1 122 ? 23.938 26.578 35.344 1 39.72 122 GLY A N 1
ATOM 927 C CA . GLY A 1 122 ? 23.266 27.688 34.656 1 39.72 122 GLY A CA 1
ATOM 928 C C . GLY A 1 122 ? 22 28.125 35.344 1 39.72 122 GLY A C 1
ATOM 929 O O . GLY A 1 122 ? 21.25 27.281 35.875 1 39.72 122 GLY A O 1
ATOM 930 N N . THR A 1 123 ? 22.047 29.312 35.969 1 44.31 123 THR A N 1
ATOM 931 C CA . THR A 1 123 ? 20.891 29.859 36.688 1 44.31 123 THR A CA 1
ATOM 932 C C . THR A 1 123 ? 19.703 30.031 35.75 1 44.31 123 THR A C 1
ATOM 934 O O . THR A 1 123 ? 19.797 30.703 34.719 1 44.31 123 THR A O 1
ATOM 937 N N . ILE A 1 124 ? 18.75 29.25 35.812 1 44.03 124 ILE A N 1
ATOM 938 C CA . ILE A 1 124 ? 17.484 29.406 35.125 1 44.03 124 ILE A CA 1
ATOM 939 C C . ILE A 1 124 ? 16.812 30.703 35.562 1 44.03 124 ILE A C 1
ATOM 941 O O . ILE A 1 124 ? 16.484 30.875 36.719 1 44.03 124 ILE A O 1
ATOM 945 N N . MET A 1 125 ? 16.859 31.641 34.781 1 46 125 MET A N 1
ATOM 946 C CA . MET A 1 125 ? 16.281 32.938 35.094 1 46 125 MET A CA 1
ATOM 947 C C . MET A 1 125 ? 14.773 32.938 34.875 1 46 125 MET A C 1
ATOM 949 O O . MET A 1 125 ? 14.062 33.75 35.469 1 46 125 MET A O 1
ATOM 953 N N . GLY A 1 126 ? 14.203 32.094 33.969 1 42.81 126 GLY A N 1
ATOM 954 C CA . GLY A 1 126 ? 12.781 32.125 33.688 1 42.81 126 GLY A CA 1
ATOM 955 C C . GLY A 1 126 ? 12.297 30.875 32.969 1 42.81 126 GLY A C 1
ATOM 956 O O . GLY A 1 126 ? 13.078 30.188 32.281 1 42.81 126 GLY A O 1
ATOM 957 N N . THR A 1 127 ? 11.18 30.375 33.438 1 47 127 THR A N 1
ATOM 958 C CA . THR A 1 127 ? 10.539 29.234 32.781 1 47 127 THR A CA 1
ATOM 959 C C . THR A 1 127 ? 9.141 29.609 32.312 1 47 127 THR A C 1
ATOM 961 O O . THR A 1 127 ? 8.438 30.391 32.938 1 47 127 THR A O 1
ATOM 964 N N . ILE A 1 128 ? 8.867 29.375 31.125 1 46.34 128 ILE A N 1
ATOM 965 C CA . ILE A 1 128 ? 7.516 29.562 30.609 1 46.34 128 ILE A CA 1
ATOM 966 C C . ILE A 1 128 ? 6.941 28.234 30.141 1 46.34 128 ILE A C 1
ATOM 968 O O . ILE A 1 128 ? 7.598 27.484 29.406 1 46.34 128 ILE A O 1
ATOM 972 N N . THR A 1 129 ? 5.844 27.812 30.812 1 41.72 129 THR A N 1
ATOM 973 C CA . THR A 1 129 ? 5.188 26.562 30.422 1 41.72 129 THR A CA 1
ATOM 974 C C . THR A 1 129 ? 4.324 26.766 29.188 1 41.72 129 THR A C 1
ATOM 976 O O . THR A 1 129 ? 3.734 27.844 29 1 41.72 129 THR A O 1
ATOM 979 N N . SER A 1 130 ? 4.562 25.984 28.297 1 44.91 130 SER A N 1
ATOM 980 C CA . SER A 1 130 ? 3.789 26.016 27.062 1 44.91 130 SER A CA 1
ATOM 981 C C . SER A 1 130 ? 2.303 25.797 27.344 1 44.91 130 SER A C 1
ATOM 983 O O . SER A 1 130 ? 1.843 24.656 27.453 1 44.91 130 SER A O 1
ATOM 985 N N . LYS A 1 131 ? 1.746 26.328 28.5 1 37.16 131 LYS A N 1
ATOM 986 C CA . LYS A 1 131 ? 0.297 26.156 28.562 1 37.16 131 LYS A CA 1
ATOM 987 C C . LYS A 1 131 ? -0.372 26.719 27.312 1 37.16 131 LYS A C 1
ATOM 989 O O . LYS A 1 131 ? -0.101 27.844 26.906 1 37.16 131 LYS A O 1
ATOM 994 N N . GLY A 1 132 ? -1.28 25.812 26.641 1 37.25 132 GLY A N 1
ATOM 995 C CA . GLY A 1 132 ? -2.051 25.891 25.422 1 37.25 132 GLY A CA 1
ATOM 996 C C . GLY A 1 132 ? -1.419 26.812 24.391 1 37.25 132 GLY A C 1
ATOM 997 O O . GLY A 1 132 ? -0.431 27.484 24.672 1 37.25 132 GLY A O 1
ATOM 998 N N . LEU A 1 133 ? -1.645 26.578 23.094 1 37.53 133 LEU A N 1
ATOM 999 C CA . LEU A 1 133 ? -0.948 27.188 21.953 1 37.53 133 LEU A CA 1
ATOM 1000 C C . LEU A 1 133 ? -0.507 28.609 22.297 1 37.53 133 LEU A C 1
ATOM 1002 O O . LEU A 1 133 ? 0.532 29.062 21.812 1 37.53 133 LEU A O 1
ATOM 1006 N N . PHE A 1 134 ? -1.43 29.484 22.719 1 34.91 134 PHE A N 1
ATOM 1007 C CA . PHE A 1 134 ? -1.152 30.906 22.891 1 34.91 134 PHE A CA 1
ATOM 1008 C C . PHE A 1 134 ? -1.249 31.297 24.359 1 34.91 134 PHE A C 1
ATOM 1010 O O . PHE A 1 134 ? -2.348 31.484 24.891 1 34.91 134 PHE A O 1
ATOM 1017 N N . GLY A 1 135 ? -0.645 30.859 25.328 1 31.81 135 GLY A N 1
ATOM 1018 C CA . GLY A 1 135 ? -0.64 31.266 26.734 1 31.81 135 GLY A CA 1
ATOM 1019 C C . GLY A 1 135 ? -0.765 32.75 26.906 1 31.81 135 GLY A C 1
ATOM 1020 O O . GLY A 1 135 ? -0.639 33.531 25.953 1 31.81 135 GLY A O 1
ATOM 1021 N N . GLN A 1 136 ? -1.184 33.219 28.219 1 32.84 136 GLN A N 1
ATOM 1022 C CA . GLN A 1 136 ? -1.374 34.594 28.703 1 32.84 136 GLN A CA 1
ATOM 1023 C C . GLN A 1 136 ? -0.13 35.438 28.453 1 32.84 136 GLN A C 1
ATOM 1025 O O . GLN A 1 136 ? 0.813 35.406 29.234 1 32.84 136 GLN A O 1
ATOM 1030 N N . LEU A 1 137 ? 0.369 35.531 27.406 1 35.72 137 LEU A N 1
ATOM 1031 C CA . LEU A 1 137 ? 1.593 36.25 27.109 1 35.72 137 LEU A CA 1
ATOM 1032 C C . LEU A 1 137 ? 1.409 37.75 27.391 1 35.72 137 LEU A C 1
ATOM 1034 O O . LEU A 1 137 ? 0.469 38.375 26.875 1 35.72 137 LEU A O 1
ATOM 1038 N N . GLU A 1 138 ? 1.838 38.156 28.484 1 38.44 138 GLU A N 1
ATOM 1039 C CA . GLU A 1 138 ? 1.91 39.562 28.906 1 38.44 138 GLU A CA 1
ATOM 1040 C C . GLU A 1 138 ? 2.658 40.406 27.891 1 38.44 138 GLU A C 1
ATOM 1042 O O . GLU A 1 138 ? 2.846 41.594 28.094 1 38.44 138 GLU A O 1
ATOM 1047 N N . VAL A 1 139 ? 3.41 39.875 26.984 1 41.91 139 VAL A N 1
ATOM 1048 C CA . VAL A 1 139 ? 4.141 40.75 26.062 1 41.91 139 VAL A CA 1
ATOM 1049 C C . VAL A 1 139 ? 3.156 41.531 25.188 1 41.91 139 VAL A C 1
ATOM 1051 O O . VAL A 1 139 ? 2.002 41.125 25.031 1 41.91 139 VAL A O 1
ATOM 1054 N N . ARG A 1 140 ? 3.625 42.656 24.703 1 51.38 140 ARG A N 1
ATOM 1055 C CA . ARG A 1 140 ? 2.836 43.5 23.812 1 51.38 140 ARG A CA 1
ATOM 1056 C C . ARG A 1 140 ? 2.23 42.688 22.688 1 51.38 140 ARG A C 1
ATOM 1058 O O . ARG A 1 140 ? 2.957 42.062 21.906 1 51.38 140 ARG A O 1
ATOM 1065 N N . PRO A 1 141 ? 1.104 42.406 22.797 1 56.22 141 PRO A N 1
ATOM 1066 C CA . PRO A 1 141 ? 0.315 41.562 21.891 1 56.22 141 PRO A CA 1
ATOM 1067 C C . PRO A 1 141 ? 0.625 41.844 20.422 1 56.22 141 PRO A C 1
ATOM 1069 O O . PRO A 1 141 ? 0.648 40.906 19.625 1 56.22 141 PRO A O 1
ATOM 1072 N N . GLU A 1 142 ? 1.179 43.125 20.234 1 55.19 142 GLU A N 1
ATOM 1073 C CA . GLU A 1 142 ? 1.419 43.469 18.828 1 55.19 142 GLU A CA 1
ATOM 1074 C C . GLU A 1 142 ? 2.689 42.812 18.312 1 55.19 142 GLU A C 1
ATOM 1076 O O . GLU A 1 142 ? 2.705 42.281 17.203 1 55.19 142 GLU A O 1
ATOM 1081 N N . ALA A 1 143 ? 3.783 42.844 19.156 1 57.22 143 ALA A N 1
ATOM 1082 C CA . ALA A 1 143 ? 5.055 42.25 18.719 1 57.22 143 ALA A CA 1
ATOM 1083 C C . ALA A 1 143 ? 4.945 40.75 18.531 1 57.22 143 ALA A C 1
ATOM 1085 O O . ALA A 1 143 ? 5.5 40.188 17.594 1 57.22 143 ALA A O 1
ATOM 1086 N N . LYS A 1 144 ? 4.203 40.156 19.359 1 61.94 144 LYS A N 1
ATOM 1087 C CA . LYS A 1 144 ? 3.99 38.719 19.281 1 61.94 144 LYS A CA 1
ATOM 1088 C C . LYS A 1 144 ? 3.229 38.344 18.016 1 61.94 144 LYS A C 1
ATOM 1090 O O . LYS A 1 144 ? 3.602 37.375 17.312 1 61.94 144 LYS A O 1
ATOM 1095 N N . LEU A 1 145 ? 2.254 39.156 17.828 1 60.06 145 LEU A N 1
ATOM 1096 C CA . LEU A 1 145 ? 1.429 38.875 16.656 1 60.06 145 LEU A CA 1
ATOM 1097 C C . LEU A 1 145 ? 2.24 39 15.375 1 60.06 145 LEU A C 1
ATOM 1099 O O . LEU A 1 145 ? 2.141 38.156 14.484 1 60.06 145 LEU A O 1
ATOM 1103 N N . ASP A 1 146 ? 3.055 40.031 15.414 1 62.31 146 ASP A N 1
ATOM 1104 C CA . ASP A 1 146 ? 3.869 40.281 14.227 1 62.31 146 ASP A CA 1
ATOM 1105 C C . ASP A 1 146 ? 4.852 39.125 13.984 1 62.31 146 ASP A C 1
ATOM 1107 O O . ASP A 1 146 ? 5.051 38.719 12.852 1 62.31 146 ASP A O 1
ATOM 1111 N N . ALA A 1 147 ? 5.363 38.656 15.078 1 63.62 147 ALA A N 1
ATOM 1112 C CA . ALA A 1 147 ? 6.34 37.594 14.969 1 63.62 147 ALA A CA 1
ATOM 1113 C C . ALA A 1 147 ? 5.684 36.281 14.484 1 63.62 147 ALA A C 1
ATOM 1115 O O . ALA A 1 147 ? 6.227 35.594 13.617 1 63.62 147 ALA A O 1
ATOM 1116 N N . ILE A 1 148 ? 4.566 36.031 14.977 1 63.72 148 ILE A N 1
ATOM 1117 C CA . ILE A 1 148 ? 3.828 34.844 14.617 1 63.72 148 ILE A CA 1
ATOM 1118 C C . ILE A 1 148 ? 3.424 34.906 13.148 1 63.72 148 ILE A C 1
ATOM 1120 O O . ILE A 1 148 ? 3.562 33.906 12.414 1 63.72 148 ILE A O 1
ATOM 1124 N N . LEU A 1 149 ? 2.982 36.031 12.773 1 59.56 149 LEU A N 1
ATOM 1125 C CA . LEU A 1 149 ? 2.553 36.219 11.391 1 59.56 149 LEU A CA 1
ATOM 1126 C C . LEU A 1 149 ? 3.73 36.062 10.438 1 59.56 149 LEU A C 1
ATOM 1128 O O . LEU A 1 149 ? 3.596 35.5 9.359 1 59.56 149 LEU A O 1
ATOM 1132 N N . GLN A 1 150 ? 4.812 36.594 10.883 1 60.25 150 GLN A N 1
ATOM 1133 C CA . GLN A 1 150 ? 6.008 36.531 10.047 1 60.25 150 GLN A CA 1
ATOM 1134 C C . GLN A 1 150 ? 6.457 35.094 9.852 1 60.25 150 GLN A C 1
ATOM 1136 O O . GLN A 1 150 ? 6.801 34.688 8.734 1 60.25 150 GLN A O 1
ATOM 1141 N N . ILE A 1 151 ? 6.422 34.375 10.883 1 64.38 151 ILE A N 1
ATOM 1142 C CA . ILE A 1 151 ? 6.859 33 10.797 1 64.38 151 ILE A CA 1
ATOM 1143 C C . ILE A 1 151 ? 5.871 32.188 9.953 1 64.38 151 ILE A C 1
ATOM 1145 O O . ILE A 1 151 ? 6.273 31.422 9.086 1 64.38 151 ILE A O 1
ATOM 1149 N N . SER A 1 152 ? 4.629 32.406 10.234 1 61.09 152 SER A N 1
ATOM 1150 C CA . SER A 1 152 ? 3.598 31.672 9.5 1 61.09 152 SER A CA 1
ATOM 1151 C C . SER A 1 152 ? 3.713 31.922 8 1 61.09 152 SER A C 1
ATOM 1153 O O . SER A 1 152 ? 3.619 31 7.199 1 61.09 152 SER A O 1
ATOM 1155 N N . SER A 1 153 ? 3.922 33.125 7.688 1 59.94 153 SER A N 1
ATOM 1156 C CA . SER A 1 153 ? 4.035 33.5 6.285 1 59.94 153 SER A CA 1
ATOM 1157 C C . SER A 1 153 ? 5.297 32.906 5.656 1 59.94 153 SER A C 1
ATOM 1159 O O . SER A 1 153 ? 5.281 32.5 4.5 1 59.94 153 SER A O 1
ATOM 1161 N N . SER A 1 154 ? 6.367 32.969 6.445 1 61.53 154 SER A N 1
ATOM 1162 C CA . SER A 1 154 ? 7.641 32.5 5.93 1 61.53 154 SER A CA 1
ATOM 1163 C C . SER A 1 154 ? 7.617 30.984 5.723 1 61.53 154 SER A C 1
ATOM 1165 O O . SER A 1 154 ? 8.328 30.453 4.863 1 61.53 154 SER A O 1
ATOM 1167 N N . LEU A 1 155 ? 6.812 30.406 6.504 1 63.69 155 LEU A N 1
ATOM 1168 C CA . LEU A 1 155 ? 6.809 28.938 6.492 1 63.69 155 LEU A CA 1
ATOM 1169 C C . LEU A 1 155 ? 5.66 28.406 5.641 1 63.69 155 LEU A C 1
ATOM 1171 O O . LEU A 1 155 ? 5.594 27.219 5.363 1 63.69 155 LEU A O 1
ATOM 1175 N N . ALA A 1 156 ? 4.812 29.391 5.234 1 54.97 156 ALA A N 1
ATOM 1176 C CA . ALA A 1 156 ? 3.676 29 4.41 1 54.97 156 ALA A CA 1
ATOM 1177 C C . ALA A 1 156 ? 4.141 28.375 3.094 1 54.97 156 ALA A C 1
ATOM 1179 O O . ALA A 1 156 ? 5.012 28.938 2.416 1 54.97 156 ALA A O 1
ATOM 1180 N N . GLY A 1 157 ? 3.721 27.141 2.803 1 56.44 157 GLY A N 1
ATOM 1181 C CA . GLY A 1 157 ? 3.986 26.531 1.516 1 56.44 157 GLY A CA 1
ATOM 1182 C C . GLY A 1 157 ? 5.25 25.688 1.511 1 56.44 157 GLY A C 1
ATOM 1183 O O . GLY A 1 157 ? 5.547 25 0.523 1 56.44 157 GLY A O 1
ATOM 1184 N N . THR A 1 158 ? 6.066 25.844 2.516 1 59.41 158 THR A N 1
ATOM 1185 C CA . THR A 1 158 ? 7.289 25.047 2.531 1 59.41 158 THR A CA 1
ATOM 1186 C C . THR A 1 158 ? 6.977 23.578 2.846 1 59.41 158 THR A C 1
ATOM 1188 O O . THR A 1 158 ? 6.465 23.266 3.924 1 59.41 158 THR A O 1
ATOM 1191 N N . VAL A 1 159 ? 7.223 22.766 1.821 1 60.72 159 VAL A N 1
ATOM 1192 C CA . VAL A 1 159 ? 6.926 21.344 1.99 1 60.72 159 VAL A CA 1
ATOM 1193 C C . VAL A 1 159 ? 8.219 20.578 2.281 1 60.72 159 VAL A C 1
ATOM 1195 O O . VAL A 1 159 ? 8.18 19.469 2.805 1 60.72 159 VAL A O 1
ATOM 1198 N N . ASP A 1 160 ? 9.305 21.297 2.012 1 70.06 160 ASP A N 1
ATOM 1199 C CA . ASP A 1 160 ? 10.57 20.609 2.242 1 70.06 160 ASP A CA 1
ATOM 1200 C C . ASP A 1 160 ? 11.031 20.781 3.689 1 70.06 160 ASP A C 1
ATOM 1202 O O . ASP A 1 160 ? 11.383 21.875 4.109 1 70.06 160 ASP A O 1
ATOM 1206 N N . LEU A 1 161 ? 11.023 19.719 4.41 1 72.69 161 LEU A N 1
ATOM 1207 C CA . LEU A 1 161 ? 11.328 19.703 5.836 1 72.69 161 LEU A CA 1
ATOM 1208 C C . LEU A 1 161 ? 12.758 20.188 6.09 1 72.69 161 LEU A C 1
ATOM 1210 O O . LEU A 1 161 ? 13.016 20.891 7.062 1 72.69 161 LEU A O 1
ATOM 1214 N N . ASP A 1 162 ? 13.641 19.906 5.164 1 75.5 162 ASP A N 1
ATOM 1215 C CA . ASP A 1 162 ? 15.047 20.234 5.367 1 75.5 162 ASP A CA 1
ATOM 1216 C C . ASP A 1 162 ? 15.297 21.734 5.219 1 75.5 162 ASP A C 1
ATOM 1218 O O . ASP A 1 162 ? 16.203 22.281 5.859 1 75.5 162 ASP A O 1
ATOM 1222 N N . SER A 1 163 ? 14.414 22.281 4.461 1 80.5 163 SER A N 1
ATOM 1223 C CA . SER A 1 163 ? 14.586 23.719 4.23 1 80.5 163 SER A CA 1
ATOM 1224 C C . SER A 1 163 ? 13.797 24.547 5.238 1 80.5 163 SER A C 1
ATOM 1226 O O . SER A 1 163 ? 14.078 25.719 5.441 1 80.5 163 SER A O 1
ATOM 1228 N N . LEU A 1 164 ? 12.914 23.891 5.855 1 81.44 164 LEU A N 1
ATOM 1229 C CA . LEU A 1 164 ? 12.016 24.594 6.762 1 81.44 164 LEU A CA 1
ATOM 1230 C C . LEU A 1 164 ? 12.758 25.047 8.023 1 81.44 164 LEU A C 1
ATOM 1232 O O . LEU A 1 164 ? 12.617 26.188 8.461 1 81.44 164 LEU A O 1
ATOM 1236 N N . LEU A 1 165 ? 13.594 24.203 8.586 1 85.94 165 LEU A N 1
ATOM 1237 C CA . LEU A 1 165 ? 14.219 24.469 9.883 1 85.94 165 LEU A CA 1
ATOM 1238 C C . LEU A 1 165 ? 15.234 25.609 9.773 1 85.94 165 LEU A C 1
ATOM 1240 O O . LEU A 1 165 ? 15.234 26.516 10.594 1 85.94 165 LEU A O 1
ATOM 1244 N N . PRO A 1 166 ? 15.992 25.562 8.711 1 86.5 166 PRO A N 1
ATOM 1245 C CA . PRO A 1 166 ? 16.875 26.719 8.539 1 86.5 166 PRO A CA 1
ATOM 1246 C C . PRO A 1 166 ? 16.109 28.031 8.359 1 86.5 166 PRO A C 1
ATOM 1248 O O . PRO A 1 166 ? 16.547 29.078 8.844 1 86.5 166 PRO A O 1
ATOM 1251 N N . LYS A 1 167 ? 15.016 27.953 7.688 1 83.44 167 LYS A N 1
ATOM 1252 C CA . LYS A 1 167 ? 14.203 29.156 7.488 1 83.44 167 LYS A CA 1
ATOM 1253 C C . LYS A 1 167 ? 13.648 29.656 8.812 1 83.44 167 LYS A C 1
ATOM 1255 O O . LYS A 1 167 ? 13.555 30.875 9.023 1 83.44 167 LYS A O 1
ATOM 1260 N N . ILE A 1 168 ? 13.289 28.781 9.633 1 83.06 168 ILE A N 1
ATOM 1261 C CA . ILE A 1 168 ? 12.797 29.141 10.953 1 83.06 168 ILE A CA 1
ATOM 1262 C C . ILE A 1 168 ? 13.891 29.891 11.719 1 83.06 168 ILE A C 1
ATOM 1264 O O . ILE A 1 168 ? 13.625 30.922 12.328 1 83.06 168 ILE A O 1
ATOM 1268 N N . LEU A 1 169 ? 15.109 29.422 11.633 1 88.12 169 LEU A N 1
ATOM 1269 C CA . LEU A 1 169 ? 16.219 30.062 12.328 1 88.12 169 LEU A CA 1
ATOM 1270 C C . LEU A 1 169 ? 16.5 31.438 11.727 1 88.12 169 LEU A C 1
ATOM 1272 O O . LEU A 1 169 ? 16.781 32.406 12.461 1 88.12 169 LEU A O 1
ATOM 1276 N N . ASP A 1 170 ? 16.359 31.5 10.445 1 86.5 170 ASP A N 1
ATOM 1277 C CA . ASP A 1 170 ? 16.531 32.812 9.789 1 86.5 170 ASP A CA 1
ATOM 1278 C C . ASP A 1 170 ? 15.539 33.844 10.32 1 86.5 170 ASP A C 1
ATOM 1280 O O . ASP A 1 170 ? 15.914 34.969 10.617 1 86.5 170 ASP A O 1
ATOM 1284 N N . THR A 1 171 ? 14.383 33.375 10.391 1 80.94 171 THR A N 1
ATOM 1285 C CA . THR A 1 171 ? 13.328 34.25 10.875 1 80.94 171 THR A CA 1
ATOM 1286 C C . THR A 1 171 ? 13.562 34.625 12.336 1 80.94 171 THR A C 1
ATOM 1288 O O . THR A 1 171 ? 13.367 35.781 12.734 1 80.94 171 THR A O 1
ATOM 1291 N N . LEU A 1 172 ? 14.031 33.75 13.125 1 86.06 172 LEU A N 1
ATOM 1292 C CA . LEU A 1 172 ? 14.297 34 14.539 1 86.06 172 LEU A CA 1
ATOM 1293 C C . LEU A 1 172 ? 15.43 35 14.711 1 86.06 172 LEU A C 1
ATOM 1295 O O . LEU A 1 172 ? 15.375 35.844 15.594 1 86.06 172 LEU A O 1
ATOM 1299 N N . PHE A 1 173 ? 16.359 34.938 13.883 1 86.88 173 PHE A N 1
ATOM 1300 C CA . PHE A 1 173 ? 17.484 35.875 13.961 1 86.88 173 PHE A CA 1
ATOM 1301 C C . PHE A 1 173 ? 17.047 37.281 13.57 1 86.88 173 PHE A C 1
ATOM 1303 O O . PHE A 1 173 ? 17.656 38.25 14.008 1 86.88 173 PHE A O 1
ATOM 1310 N N . THR A 1 174 ? 16.062 37.281 12.75 1 82.06 174 THR A N 1
ATOM 1311 C CA . THR A 1 174 ? 15.508 38.594 12.398 1 82.06 174 THR A CA 1
ATOM 1312 C C . THR A 1 174 ? 14.703 39.156 13.562 1 82.06 174 THR A C 1
ATOM 1314 O O . THR A 1 174 ? 14.773 40.375 13.836 1 82.06 174 THR A O 1
ATOM 1317 N N . VAL A 1 175 ? 14 38.312 14.227 1 79 175 VAL A N 1
ATOM 1318 C CA . VAL A 1 175 ? 13.156 38.719 15.336 1 79 175 VAL A CA 1
ATOM 1319 C C . VAL A 1 175 ? 14.023 39.062 16.547 1 79 175 VAL A C 1
ATOM 1321 O O . VAL A 1 175 ? 13.695 39.969 17.312 1 79 175 VAL A O 1
ATOM 1324 N N . PHE A 1 176 ? 15.148 38.25 16.672 1 84.69 176 PHE A N 1
ATOM 1325 C CA . PHE A 1 176 ? 16.078 38.469 17.781 1 84.69 176 PHE A CA 1
ATOM 1326 C C . PHE A 1 176 ? 17.422 38.969 17.25 1 84.69 176 PHE A C 1
ATOM 1328 O O . PHE A 1 176 ? 18.344 38.156 17.078 1 84.69 176 PHE A O 1
ATOM 1335 N N . PRO A 1 177 ? 17.594 40.219 17.141 1 82.25 177 PRO A N 1
ATOM 1336 C CA . PRO A 1 177 ? 18.828 40.75 16.547 1 82.25 177 PRO A CA 1
ATOM 1337 C C . PRO A 1 177 ? 20.062 40.438 17.391 1 82.25 177 PRO A C 1
ATOM 1339 O O . PRO A 1 177 ? 21.172 40.406 16.875 1 82.25 177 PRO A O 1
ATOM 1342 N N . HIS A 1 178 ? 19.922 40.219 18.625 1 81.19 178 HIS A N 1
ATOM 1343 C CA . HIS A 1 178 ? 21.078 40 19.484 1 81.19 178 HIS A CA 1
ATOM 1344 C C . HIS A 1 178 ? 21.453 38.531 19.531 1 81.19 178 HIS A C 1
ATOM 1346 O O . HIS A 1 178 ? 22.422 38.156 20.203 1 81.19 178 HIS A O 1
ATOM 1352 N N . ALA A 1 179 ? 20.672 37.719 18.906 1 86.81 179 ALA A N 1
ATOM 1353 C CA . ALA A 1 179 ? 21 36.281 18.875 1 86.81 179 ALA A CA 1
ATOM 1354 C C . ALA A 1 179 ? 22.25 36.031 18.047 1 86.81 179 ALA A C 1
ATOM 1356 O O . ALA A 1 179 ? 22.375 36.531 16.938 1 86.81 179 ALA A O 1
ATOM 1357 N N . ASP A 1 180 ? 23.172 35.25 18.547 1 83.5 180 ASP A N 1
ATOM 1358 C CA . ASP A 1 180 ? 24.406 34.969 17.844 1 83.5 180 ASP A CA 1
ATOM 1359 C C . ASP A 1 180 ? 24.406 33.531 17.297 1 83.5 180 ASP A C 1
ATOM 1361 O O . ASP A 1 180 ? 24.984 33.25 16.234 1 83.5 180 ASP A O 1
ATOM 1365 N N . ARG A 1 181 ? 23.812 32.688 18.078 1 86.38 181 ARG A N 1
ATOM 1366 C CA . ARG A 1 181 ? 23.766 31.266 17.672 1 86.38 181 ARG A CA 1
ATOM 1367 C C . ARG A 1 181 ? 22.375 30.688 17.875 1 86.38 181 ARG A C 1
ATOM 1369 O O . ARG A 1 181 ? 21.688 31.031 18.844 1 86.38 181 ARG A O 1
ATOM 1376 N N . GLY A 1 182 ? 21.969 29.906 16.953 1 89.25 182 GLY A N 1
ATOM 1377 C CA . GLY A 1 182 ? 20.703 29.188 17.047 1 89.25 182 GLY A CA 1
ATOM 1378 C C . GLY A 1 182 ? 20.812 27.75 16.547 1 89.25 182 GLY A C 1
ATOM 1379 O O . GLY A 1 182 ? 21.547 27.469 15.609 1 89.25 182 GLY A O 1
ATOM 1380 N N . VAL A 1 183 ? 20.156 26.844 17.281 1 89.19 183 VAL A N 1
ATOM 1381 C CA . VAL A 1 183 ? 20.172 25.438 16.891 1 89.19 183 VAL A CA 1
ATOM 1382 C C . VAL A 1 183 ? 18.781 24.844 17.062 1 89.19 183 VAL A C 1
ATOM 1384 O O . VAL A 1 183 ? 18.094 25.141 18.047 1 89.19 183 VAL A O 1
ATOM 1387 N N . VAL A 1 184 ? 18.406 24.109 16.078 1 91.12 184 VAL A N 1
ATOM 1388 C CA . VAL A 1 184 ? 17.203 23.312 16.203 1 91.12 184 VAL A CA 1
ATOM 1389 C C . VAL A 1 184 ? 17.578 21.828 16.281 1 91.12 184 VAL A C 1
ATOM 1391 O O . VAL A 1 184 ? 18.266 21.312 15.398 1 91.12 184 VAL A O 1
ATOM 1394 N N . MET A 1 185 ? 17.156 21.219 17.328 1 89.75 185 MET A N 1
ATOM 1395 C CA . MET A 1 185 ? 17.391 19.797 17.516 1 89.75 185 MET A CA 1
ATOM 1396 C C . MET A 1 185 ? 16.078 19.016 17.438 1 89.75 185 MET A C 1
ATOM 1398 O O . MET A 1 185 ? 15.062 19.453 17.969 1 89.75 185 MET A O 1
ATOM 1402 N N . LEU A 1 186 ? 16.156 17.891 16.75 1 90.06 186 LEU A N 1
ATOM 1403 C CA . LEU A 1 186 ? 14.984 17.031 16.656 1 90.06 186 LEU A CA 1
ATOM 1404 C C . LEU A 1 186 ? 15.289 15.633 17.203 1 90.06 186 LEU A C 1
ATOM 1406 O O . LEU A 1 186 ? 16.438 15.18 17.156 1 90.06 186 LEU A O 1
ATOM 1410 N N . LYS A 1 187 ? 14.234 15.031 17.625 1 86.44 187 LYS A N 1
ATOM 1411 C CA . LYS A 1 187 ? 14.336 13.656 18.125 1 86.44 187 LYS A CA 1
ATOM 1412 C C . LYS A 1 187 ? 14.367 12.656 16.984 1 86.44 187 LYS A C 1
ATOM 1414 O O . LYS A 1 187 ? 13.531 12.719 16.078 1 86.44 187 LYS A O 1
ATOM 1419 N N . ASP A 1 188 ? 15.336 11.836 16.922 1 81.94 188 ASP A N 1
ATOM 1420 C CA . ASP A 1 188 ? 15.383 10.742 15.961 1 81.94 188 ASP A CA 1
ATOM 1421 C C . ASP A 1 188 ? 14.281 9.719 16.234 1 81.94 188 ASP A C 1
ATOM 1423 O O . ASP A 1 188 ? 14.195 9.172 17.328 1 81.94 188 ASP A O 1
ATOM 1427 N N . PRO A 1 189 ? 13.492 9.477 15.242 1 72.69 189 PRO A N 1
ATOM 1428 C CA . PRO A 1 189 ? 12.391 8.547 15.492 1 72.69 189 PRO A CA 1
ATOM 1429 C C . PRO A 1 189 ? 12.867 7.129 15.797 1 72.69 189 PRO A C 1
ATOM 1431 O O . PRO A 1 189 ? 12.164 6.371 16.469 1 72.69 189 PRO A O 1
ATOM 1434 N N . VAL A 1 190 ? 13.977 6.742 15.297 1 66.31 190 VAL A N 1
ATOM 1435 C CA . VAL A 1 190 ? 14.453 5.375 15.453 1 66.31 190 VAL A CA 1
ATOM 1436 C C . VAL A 1 190 ? 15.258 5.25 16.75 1 66.31 190 VAL A C 1
ATOM 1438 O O . VAL A 1 190 ? 14.992 4.371 17.562 1 66.31 190 VAL A O 1
ATOM 1441 N N . ARG A 1 191 ? 16.188 6.238 17.047 1 66.25 191 ARG A N 1
ATOM 1442 C CA . ARG A 1 191 ? 17.125 6.105 18.156 1 66.25 191 ARG A CA 1
ATOM 1443 C C . ARG A 1 191 ? 16.656 6.895 19.375 1 66.25 191 ARG A C 1
ATOM 1445 O O . ARG A 1 191 ? 17.094 6.633 20.5 1 66.25 191 ARG A O 1
ATOM 1452 N N . GLY A 1 192 ? 15.711 7.797 19.203 1 73.94 192 GLY A N 1
ATOM 1453 C CA . GLY A 1 192 ? 15.172 8.602 20.281 1 73.94 192 GLY A CA 1
ATOM 1454 C C . GLY A 1 192 ? 16.078 9.742 20.703 1 73.94 192 GLY A C 1
ATOM 1455 O O . GLY A 1 192 ? 15.711 10.578 21.516 1 73.94 192 GLY A O 1
ATOM 1456 N N . ASN A 1 193 ? 17.266 9.703 20.094 1 79.06 193 ASN A N 1
ATOM 1457 C CA . ASN A 1 193 ? 18.219 10.742 20.453 1 79.06 193 ASN A CA 1
ATOM 1458 C C . ASN A 1 193 ? 17.969 12.031 19.688 1 79.06 193 ASN A C 1
ATOM 1460 O O . ASN A 1 193 ? 17.344 12.016 18.625 1 79.06 193 ASN A O 1
ATOM 1464 N N . MET A 1 194 ? 18.469 13.203 20.375 1 85 194 MET A N 1
ATOM 1465 C CA . MET A 1 194 ? 18.312 14.508 19.734 1 85 194 MET A CA 1
ATOM 1466 C C . MET A 1 194 ? 19.438 14.758 18.734 1 85 194 MET A C 1
ATOM 1468 O O . MET A 1 194 ? 20.625 14.617 19.078 1 85 194 MET A O 1
ATOM 1472 N N . ILE A 1 195 ? 19.109 15.086 17.594 1 85.81 195 ILE A N 1
ATOM 1473 C CA . ILE A 1 195 ? 20.094 15.359 16.547 1 85.81 195 ILE A CA 1
ATOM 1474 C C . ILE A 1 195 ? 19.922 16.781 16.031 1 85.81 195 ILE A C 1
ATOM 1476 O O . ILE A 1 195 ? 18.781 17.234 15.805 1 85.81 195 ILE A O 1
ATOM 1480 N N . PRO A 1 196 ? 21.047 17.516 15.984 1 87.5 196 PRO A N 1
ATOM 1481 C CA . PRO A 1 196 ? 20.922 18.844 15.383 1 87.5 196 PRO A CA 1
ATOM 1482 C C . PRO A 1 196 ? 20.562 18.797 13.898 1 87.5 196 PRO A C 1
ATOM 1484 O O . PRO A 1 196 ? 21.234 18.109 13.117 1 87.5 196 PRO A O 1
ATOM 1487 N N . LYS A 1 197 ? 19.547 19.438 13.508 1 87.94 197 LYS A N 1
ATOM 1488 C CA . LYS A 1 197 ? 19.094 19.406 12.125 1 87.94 197 LYS A CA 1
ATOM 1489 C C . LYS A 1 197 ? 19.391 20.719 11.422 1 87.94 197 LYS A C 1
ATOM 1491 O O . LYS A 1 197 ? 19.516 20.766 10.195 1 87.94 197 LYS A O 1
ATOM 1496 N N . ALA A 1 198 ? 19.422 21.781 12.211 1 89.38 198 ALA A N 1
ATOM 1497 C CA . ALA A 1 198 ? 19.75 23.094 11.648 1 89.38 198 ALA A CA 1
ATOM 1498 C C . ALA A 1 198 ? 20.562 23.938 12.641 1 89.38 198 ALA A C 1
ATOM 1500 O O . ALA A 1 198 ? 20.281 23.922 13.844 1 89.38 198 ALA A O 1
ATOM 1501 N N . ILE A 1 199 ? 21.594 24.531 12.141 1 87.38 199 ILE A N 1
ATOM 1502 C CA . ILE A 1 199 ? 22.453 25.406 12.945 1 87.38 199 ILE A CA 1
ATOM 1503 C C . ILE A 1 199 ? 22.719 26.703 12.195 1 87.38 199 ILE A C 1
ATOM 1505 O O . ILE A 1 199 ? 22.922 26.703 10.977 1 87.38 199 ILE A O 1
ATOM 1509 N N . LYS A 1 200 ? 22.562 27.766 12.914 1 88.12 200 LYS A N 1
ATOM 1510 C CA . LYS A 1 200 ? 22.828 29.062 12.32 1 88.12 200 LYS A CA 1
ATOM 1511 C C . LYS A 1 200 ? 23.719 29.906 13.234 1 88.12 200 LYS A C 1
ATOM 1513 O O . LYS A 1 200 ? 23.547 29.906 14.453 1 88.12 200 LYS A O 1
ATOM 1518 N N . HIS A 1 201 ? 24.75 30.516 12.586 1 83.19 201 HIS A N 1
ATOM 1519 C CA . HIS A 1 201 ? 25.641 31.438 13.281 1 83.19 201 HIS A CA 1
ATOM 1520 C C . HIS A 1 201 ? 25.594 32.812 12.656 1 83.19 201 HIS A C 1
ATOM 1522 O O . HIS A 1 201 ? 25.516 32.938 11.43 1 83.19 201 HIS A O 1
ATOM 1528 N N . ARG A 1 202 ? 25.453 33.812 13.445 1 77.81 202 ARG A N 1
ATOM 1529 C CA . ARG A 1 202 ? 25.484 35.156 12.891 1 77.81 202 ARG A CA 1
ATOM 1530 C C . ARG A 1 202 ? 26.906 35.531 12.43 1 77.81 202 ARG A C 1
ATOM 1532 O O . ARG A 1 202 ? 27.078 36.094 11.359 1 77.81 202 ARG A O 1
ATOM 1539 N N . LEU A 1 203 ? 27.969 35.188 13.203 1 67.12 203 LEU A N 1
ATOM 1540 C CA . LEU A 1 203 ? 29.344 35.438 12.805 1 67.12 203 LEU A CA 1
ATOM 1541 C C . LEU A 1 203 ? 30.047 34.156 12.375 1 67.12 203 LEU A C 1
ATOM 1543 O O . LEU A 1 203 ? 29.812 33.094 12.969 1 67.12 203 LEU A O 1
ATOM 1547 N N . ASP A 1 204 ? 30.438 33.938 11.117 1 60.47 204 ASP A N 1
ATOM 1548 C CA . ASP A 1 204 ? 31.031 32.812 10.414 1 60.47 204 ASP A CA 1
ATOM 1549 C C . ASP A 1 204 ? 32.031 32.062 11.305 1 60.47 204 ASP A C 1
ATOM 1551 O O . ASP A 1 204 ? 32.25 30.875 11.141 1 60.47 204 ASP A O 1
ATOM 1555 N N . GLU A 1 205 ? 32.875 32.75 12.086 1 51 205 GLU A N 1
ATOM 1556 C CA . GLU A 1 205 ? 34.125 32.188 12.617 1 51 205 GLU A CA 1
ATOM 1557 C C . GLU A 1 205 ? 33.844 31.219 13.766 1 51 205 GLU A C 1
ATOM 1559 O O . GLU A 1 205 ? 34.75 30.578 14.273 1 51 205 GLU A O 1
ATOM 1564 N N . GLN A 1 206 ? 32.719 31.203 14.383 1 50 206 GLN A N 1
ATOM 1565 C CA . GLN A 1 206 ? 32.75 30.609 15.719 1 50 206 GLN A CA 1
ATOM 1566 C C . GLN A 1 206 ? 32.469 29.109 15.672 1 50 206 GLN A C 1
ATOM 1568 O O . GLN A 1 206 ? 31.891 28.625 14.703 1 50 206 GLN A O 1
ATOM 1573 N N . ASP A 1 207 ? 32.906 28.422 16.734 1 48.44 207 ASP A N 1
ATOM 1574 C CA . ASP A 1 207 ? 33 27 17.078 1 48.44 207 ASP A CA 1
ATOM 1575 C C . ASP A 1 207 ? 31.688 26.281 16.828 1 48.44 207 ASP A C 1
ATOM 1577 O O . ASP A 1 207 ? 30.625 26.75 17.25 1 48.44 207 ASP A O 1
ATOM 1581 N N . GLU A 1 208 ? 31.641 25.562 15.812 1 52 208 GLU A N 1
ATOM 1582 C CA . GLU A 1 208 ? 30.594 24.719 15.242 1 52 208 GLU A CA 1
ATOM 1583 C C . GLU A 1 208 ? 29.875 23.938 16.328 1 52 208 GLU A C 1
ATOM 1585 O O . GLU A 1 208 ? 28.812 23.359 16.078 1 52 208 GLU A O 1
ATOM 1590 N N . SER A 1 209 ? 30.516 23.938 17.562 1 50.84 209 SER A N 1
ATOM 1591 C CA . SER A 1 209 ? 29.953 22.953 18.484 1 50.84 209 SER A CA 1
ATOM 1592 C C . SER A 1 209 ? 28.906 23.594 19.391 1 50.84 209 SER A C 1
ATOM 1594 O O . SER A 1 209 ? 29.172 24.578 20.078 1 50.84 209 SER A O 1
ATOM 1596 N N . VAL A 1 210 ? 27.734 23.719 18.984 1 53.94 210 VAL A N 1
ATOM 1597 C CA . VAL A 1 210 ? 26.688 24.156 19.906 1 53.94 210 VAL A CA 1
ATOM 1598 C C . VAL A 1 210 ? 26.547 23.141 21.047 1 53.94 210 VAL A C 1
ATOM 1600 O O . VAL A 1 210 ? 26.281 21.969 20.797 1 53.94 210 VAL A O 1
ATOM 1603 N N . LYS A 1 211 ? 27.156 23.531 22.234 1 58.47 211 LYS A N 1
ATOM 1604 C CA . LYS A 1 211 ? 26.984 22.688 23.422 1 58.47 211 LYS A CA 1
ATOM 1605 C C . LYS A 1 211 ? 25.766 23.109 24.234 1 58.47 211 LYS A C 1
ATOM 1607 O O . LYS A 1 211 ? 25.641 24.281 24.609 1 58.47 211 LYS A O 1
ATOM 1612 N N . ILE A 1 212 ? 24.703 22.438 24.125 1 64.88 212 ILE A N 1
ATOM 1613 C CA . ILE A 1 212 ? 23.562 22.656 25 1 64.88 212 ILE A CA 1
ATOM 1614 C C . ILE A 1 212 ? 23.656 21.75 26.219 1 64.88 212 ILE A C 1
ATOM 1616 O O . ILE A 1 212 ? 23.984 20.562 26.094 1 64.88 212 ILE A O 1
ATOM 1620 N N . SER A 1 213 ? 23.562 22.406 27.453 1 67.25 213 SER A N 1
ATOM 1621 C CA . SER A 1 213 ? 23.578 21.625 28.688 1 67.25 213 SER A CA 1
ATOM 1622 C C . SER A 1 213 ? 22.516 20.531 28.656 1 67.25 213 SER A C 1
ATOM 1624 O O . SER A 1 213 ? 21.375 20.766 28.234 1 67.25 213 SER A O 1
ATOM 1626 N N . ARG A 1 214 ? 22.828 19.391 28.969 1 72.81 214 ARG A N 1
ATOM 1627 C CA . ARG A 1 214 ? 21.906 18.25 29.047 1 72.81 214 ARG A CA 1
ATOM 1628 C C . ARG A 1 214 ? 20.781 18.5 30.047 1 72.81 214 ARG A C 1
ATOM 1630 O O . ARG A 1 214 ? 19.656 18.094 29.828 1 72.81 214 ARG A O 1
ATOM 1637 N N . THR A 1 215 ? 21.219 19.219 31.047 1 68.88 215 THR A N 1
ATOM 1638 C CA . THR A 1 215 ? 20.234 19.5 32.094 1 68.88 215 THR A CA 1
ATOM 1639 C C . THR A 1 215 ? 19.109 20.375 31.562 1 68.88 215 THR A C 1
ATOM 1641 O O . THR A 1 215 ? 17.938 20.109 31.828 1 68.88 215 THR A O 1
ATOM 1644 N N . ILE A 1 216 ? 19.531 21.344 30.859 1 75.31 216 ILE A N 1
ATOM 1645 C CA . ILE A 1 216 ? 18.547 22.266 30.297 1 75.31 216 ILE A CA 1
ATOM 1646 C C . ILE A 1 216 ? 17.672 21.531 29.281 1 75.31 216 ILE A C 1
ATOM 1648 O O . ILE A 1 216 ? 16.453 21.672 29.297 1 75.31 216 ILE A O 1
ATOM 1652 N N . LEU A 1 217 ? 18.266 20.766 28.516 1 82.19 217 LEU A N 1
ATOM 1653 C CA . LEU A 1 217 ? 17.547 20.016 27.484 1 82.19 217 LEU A CA 1
ATOM 1654 C C . LEU A 1 217 ? 16.516 19.078 28.109 1 82.19 217 LEU A C 1
ATOM 1656 O O . LEU A 1 217 ? 15.367 19.031 27.672 1 82.19 217 LEU A O 1
ATOM 1660 N N . ASN A 1 218 ? 16.953 18.406 29.094 1 80.56 218 ASN A N 1
ATOM 1661 C CA . ASN A 1 218 ? 16.062 17.453 29.75 1 80.56 218 ASN A CA 1
ATOM 1662 C C . ASN A 1 218 ? 14.883 18.156 30.406 1 80.56 218 ASN A C 1
ATOM 1664 O O . ASN A 1 218 ? 13.75 17.672 30.344 1 80.56 218 ASN A O 1
ATOM 1668 N N . LYS A 1 219 ? 15.227 19.219 30.938 1 78.06 219 LYS A N 1
ATOM 1669 C CA . LYS A 1 219 ? 14.164 19.969 31.609 1 78.06 219 LYS A CA 1
ATOM 1670 C C . LYS A 1 219 ? 13.141 20.484 30.594 1 78.06 219 LYS A C 1
ATOM 1672 O O . LYS A 1 219 ? 11.938 20.391 30.828 1 78.06 219 LYS A O 1
ATOM 1677 N N . VAL A 1 220 ? 13.633 21.016 29.531 1 85.12 220 VAL A N 1
ATOM 1678 C CA . VAL A 1 220 ? 12.773 21.562 28.5 1 85.12 220 VAL A CA 1
ATOM 1679 C C . VAL A 1 220 ? 11.891 20.469 27.906 1 85.12 220 VAL A C 1
ATOM 1681 O O . VAL A 1 220 ? 10.695 20.672 27.688 1 85.12 220 VAL A O 1
ATOM 1684 N N . LEU A 1 221 ? 12.422 19.312 27.719 1 85.25 221 LEU A N 1
ATOM 1685 C CA . LEU A 1 221 ? 11.695 18.219 27.094 1 85.25 221 LEU A CA 1
ATOM 1686 C C . LEU A 1 221 ? 10.742 17.562 28.078 1 85.25 221 LEU A C 1
ATOM 1688 O O . LEU A 1 221 ? 9.609 17.219 27.719 1 85.25 221 LEU A O 1
ATOM 1692 N N . ALA A 1 222 ? 11.164 17.422 29.25 1 80.38 222 ALA A N 1
ATOM 1693 C CA . ALA A 1 222 ? 10.359 16.719 30.25 1 80.38 222 ALA A CA 1
ATOM 1694 C C . ALA A 1 222 ? 9.203 17.594 30.734 1 80.38 222 ALA A C 1
ATOM 1696 O O . ALA A 1 222 ? 8.07 17.125 30.859 1 80.38 222 ALA A O 1
ATOM 1697 N N . GLU A 1 223 ? 9.539 18.859 30.906 1 78.75 223 GLU A N 1
ATOM 1698 C CA . GLU A 1 223 ? 8.531 19.734 31.484 1 78.75 223 GLU A CA 1
ATOM 1699 C C . GLU A 1 223 ? 7.816 20.531 30.391 1 78.75 223 GLU A C 1
ATOM 1701 O O . GLU A 1 223 ? 6.824 21.219 30.672 1 78.75 223 GLU A O 1
ATOM 1706 N N . LYS A 1 224 ? 8.266 20.422 29.203 1 82.69 224 LYS A N 1
ATOM 1707 C CA . LYS A 1 224 ? 7.676 21.125 28.062 1 82.69 224 LYS A CA 1
ATOM 1708 C C . LYS A 1 224 ? 7.605 22.625 28.328 1 82.69 224 LYS A C 1
ATOM 1710 O O . LYS A 1 224 ? 6.574 23.25 28.078 1 82.69 224 LYS A O 1
ATOM 1715 N N . THR A 1 225 ? 8.672 23.125 28.922 1 81.38 225 THR A N 1
ATOM 1716 C CA . THR A 1 225 ? 8.75 24.547 29.266 1 81.38 225 THR A CA 1
ATOM 1717 C C . THR A 1 225 ? 9.961 25.188 28.594 1 81.38 225 THR A C 1
ATOM 1719 O O . THR A 1 225 ? 10.914 24.5 28.219 1 81.38 225 THR A O 1
ATOM 1722 N N . GLY A 1 226 ? 9.789 26.516 28.344 1 86.56 226 GLY A N 1
ATOM 1723 C CA . GLY A 1 226 ? 10.945 27.266 27.906 1 86.56 226 GLY A CA 1
ATOM 1724 C C . GLY A 1 226 ? 11.844 27.719 29.031 1 86.56 226 GLY A C 1
ATOM 1725 O O . GLY A 1 226 ? 11.359 28.031 30.125 1 86.56 226 GLY A O 1
ATOM 1726 N N . ILE A 1 227 ? 13.141 27.719 28.781 1 84.19 227 ILE A N 1
ATOM 1727 C CA . ILE A 1 227 ? 14.094 28.078 29.828 1 84.19 227 ILE A CA 1
ATOM 1728 C C . ILE A 1 227 ? 14.977 29.219 29.344 1 84.19 227 ILE A C 1
ATOM 1730 O O . ILE A 1 227 ? 15.422 29.234 28.203 1 84.19 227 ILE A O 1
ATOM 1734 N N . LEU A 1 228 ? 15.039 30.219 30.156 1 84.25 228 LEU A N 1
ATOM 1735 C CA . LEU A 1 228 ? 16.016 31.297 30 1 84.25 228 LEU A CA 1
ATOM 1736 C C . LEU A 1 228 ? 17.172 31.125 31 1 84.25 228 LEU A C 1
ATOM 1738 O O . LEU A 1 228 ? 16.938 31 32.188 1 84.25 228 LEU A O 1
ATOM 1742 N N . SER A 1 229 ? 18.297 30.953 30.484 1 76.62 229 SER A N 1
ATOM 1743 C CA . SER A 1 229 ? 19.453 30.766 31.344 1 76.62 229 SER A CA 1
ATOM 1744 C C . SER A 1 229 ? 20.531 31.797 31.062 1 76.62 229 SER A C 1
ATOM 1746 O O . SER A 1 229 ? 20.609 32.344 29.953 1 76.62 229 SER A O 1
ATOM 1748 N N . ALA A 1 230 ? 21.109 32.312 32.062 1 63.38 230 ALA A N 1
ATOM 1749 C CA . ALA A 1 230 ? 22.281 33.156 31.938 1 63.38 230 ALA A CA 1
ATOM 1750 C C . ALA A 1 230 ? 23.5 32.562 32.656 1 63.38 230 ALA A C 1
ATOM 1752 O O . ALA A 1 230 ? 23.375 31.984 33.719 1 63.38 230 ALA A O 1
ATOM 1753 N N . ASP A 1 231 ? 24.484 32.062 31.875 1 55.06 231 ASP A N 1
ATOM 1754 C CA . ASP A 1 231 ? 25.688 31.516 32.5 1 55.06 231 ASP A CA 1
ATOM 1755 C C . ASP A 1 231 ? 26.766 32.594 32.656 1 55.06 231 ASP A C 1
ATOM 1757 O O . ASP A 1 231 ? 26.953 33.406 31.75 1 55.06 231 ASP A O 1
ATOM 1761 N N . ALA A 1 232 ? 27.078 32.969 33.812 1 43.31 232 ALA A N 1
ATOM 1762 C CA . ALA A 1 232 ? 28.375 33.594 34.062 1 43.31 232 ALA A CA 1
ATOM 1763 C C . ALA A 1 232 ? 29.5 32.625 33.656 1 43.31 232 ALA A C 1
ATOM 1765 O O . ALA A 1 232 ? 29.609 31.531 34.219 1 43.31 232 ALA A O 1
ATOM 1766 N N . ALA A 1 233 ? 29.844 32.312 32.531 1 40.03 233 ALA A N 1
ATOM 1767 C CA . ALA A 1 233 ? 31.094 31.594 32.312 1 40.03 233 ALA A CA 1
ATOM 1768 C C . ALA A 1 233 ? 32.25 32.25 33.062 1 40.03 233 ALA A C 1
ATOM 1770 O O . ALA A 1 233 ? 32.625 33.375 32.781 1 40.03 233 ALA A O 1
ATOM 1771 N N . THR A 1 234 ? 32.375 32.062 34.375 1 36.78 234 THR A N 1
ATOM 1772 C CA . THR A 1 234 ? 33.719 32.312 34.938 1 36.78 234 THR A CA 1
ATOM 1773 C C . THR A 1 234 ? 34.75 31.469 34.188 1 36.78 234 THR A C 1
ATOM 1775 O O . THR A 1 234 ? 34.625 30.25 34.062 1 36.78 234 THR A O 1
ATOM 1778 N N . ASP A 1 235 ? 35.531 32.062 33.281 1 35.44 235 ASP A N 1
ATOM 1779 C CA . ASP A 1 235 ? 36.781 31.5 32.781 1 35.44 235 ASP A CA 1
ATOM 1780 C C . ASP A 1 235 ? 37.625 31 33.938 1 35.44 235 ASP A C 1
ATOM 1782 O O . ASP A 1 235 ? 38.062 31.797 34.781 1 35.44 235 ASP A O 1
ATOM 1786 N N . VAL A 1 236 ? 37.531 29.875 34.406 1 35.22 236 VAL A N 1
ATOM 1787 C CA . VAL A 1 236 ? 38.375 29.312 35.438 1 35.22 236 VAL A CA 1
ATOM 1788 C C . VAL A 1 236 ? 39.844 29.609 35.125 1 35.22 236 VAL A C 1
ATOM 1790 O O . VAL A 1 236 ? 40.719 29.281 35.906 1 35.22 236 VAL A O 1
ATOM 1793 N N . ARG A 1 237 ? 40.25 29.828 33.906 1 33.59 237 ARG A N 1
ATOM 1794 C CA . ARG A 1 237 ? 41.719 29.984 33.719 1 33.59 237 ARG A CA 1
ATOM 1795 C C . ARG A 1 237 ? 42.219 31.25 34.406 1 33.59 237 ARG A C 1
ATOM 1797 O O . ARG A 1 237 ? 43.406 31.422 34.562 1 33.59 237 ARG A O 1
ATOM 1804 N N . PHE A 1 238 ? 41.5 32.438 34.406 1 32.12 238 PHE A N 1
ATOM 1805 C CA . PHE A 1 238 ? 42.156 33.625 34.969 1 32.12 238 PHE A CA 1
ATOM 1806 C C . PHE A 1 238 ? 42 33.625 36.5 1 32.12 238 PHE A C 1
ATOM 1808 O O . PHE A 1 238 ? 41.125 34.312 37.031 1 32.12 238 PHE A O 1
ATOM 1815 N N . GLU A 1 239 ? 42.062 32.688 37.25 1 33.38 239 GLU A N 1
ATOM 1816 C CA . GLU A 1 239 ? 42.406 32.938 38.656 1 33.38 239 GLU A CA 1
ATOM 1817 C C . GLU A 1 239 ? 43.5 34.031 38.75 1 33.38 239 GLU A C 1
ATOM 1819 O O . GLU A 1 239 ? 43.594 34.75 39.75 1 33.38 239 GLU A O 1
ATOM 1824 N N . ALA A 1 240 ? 44.719 34 38.156 1 31.55 240 ALA A N 1
ATOM 1825 C CA . ALA A 1 240 ? 45.781 34.812 38.719 1 31.55 240 ALA A CA 1
ATOM 1826 C C . ALA A 1 240 ? 45.531 36.281 38.5 1 31.55 240 ALA A C 1
ATOM 1828 O O . ALA A 1 240 ? 45.75 37.125 39.375 1 31.55 240 ALA A O 1
ATOM 1829 N N . SER A 1 241 ? 46.031 36.969 37.406 1 30.55 241 SER A N 1
ATOM 1830 C CA . SER A 1 241 ? 46.156 38.438 37.469 1 30.55 241 SER A CA 1
ATOM 1831 C C . SER A 1 241 ? 44.781 39.094 37.656 1 30.55 241 SER A C 1
ATOM 1833 O O . SER A 1 241 ? 43.75 38.5 37.281 1 30.55 241 SER A O 1
ATOM 1835 N N . GLU A 1 242 ? 44.594 40.375 38.312 1 31.2 242 GLU A N 1
ATOM 1836 C CA . GLU A 1 242 ? 43.656 41.406 38.781 1 31.2 242 GLU A CA 1
ATOM 1837 C C . GLU A 1 242 ? 42.469 41.562 37.812 1 31.2 242 GLU A C 1
ATOM 1839 O O . GLU A 1 242 ? 41.344 41.781 38.25 1 31.2 242 GLU A O 1
ATOM 1844 N N . SER A 1 243 ? 42.812 42.062 36.562 1 29.2 243 SER A N 1
ATOM 1845 C CA . SER A 1 243 ? 42 43 35.781 1 29.2 243 SER A CA 1
ATOM 1846 C C . SER A 1 243 ? 40.656 42.375 35.375 1 29.2 243 SER A C 1
ATOM 1848 O O . SER A 1 243 ? 40.469 41.188 35.562 1 29.2 243 SER A O 1
ATOM 1850 N N . ILE A 1 244 ? 40 42.969 34.219 1 31.58 244 ILE A N 1
ATOM 1851 C CA . ILE A 1 244 ? 38.625 42.969 33.719 1 31.58 244 ILE A CA 1
ATOM 1852 C C . ILE A 1 244 ? 38.156 41.562 33.406 1 31.58 244 ILE A C 1
ATOM 1854 O O . ILE A 1 244 ? 38.719 40.906 32.531 1 31.58 244 ILE A O 1
ATOM 1858 N N . SER A 1 245 ? 37.969 40.719 34.312 1 32.72 245 SER A N 1
ATOM 1859 C CA . SER A 1 245 ? 37.406 39.375 34.25 1 32.72 245 SER A CA 1
ATOM 1860 C C . SER A 1 245 ? 36.375 39.25 33.156 1 32.72 245 SER A C 1
ATOM 1862 O O . SER A 1 245 ? 35.312 39.906 33.219 1 32.72 245 SER A O 1
ATOM 1864 N N . ASN A 1 246 ? 36.75 39.375 31.891 1 33.34 246 ASN A N 1
ATOM 1865 C CA . ASN A 1 246 ? 35.906 39.219 30.719 1 33.34 246 ASN A CA 1
ATOM 1866 C C . ASN A 1 246 ? 34.875 38.094 30.906 1 33.34 246 ASN A C 1
ATOM 1868 O O . ASN A 1 246 ? 35.188 36.938 30.656 1 33.34 246 ASN A O 1
ATOM 1872 N N . LEU A 1 247 ? 34.219 37.969 32 1 35.75 247 LEU A N 1
ATOM 1873 C CA . LEU A 1 247 ? 33.094 37.125 32.281 1 35.75 247 LEU A CA 1
ATOM 1874 C C . LEU A 1 247 ? 32.125 37.156 31.094 1 35.75 247 LEU A C 1
ATOM 1876 O O . LEU A 1 247 ? 31.547 38.188 30.781 1 35.75 247 LEU A O 1
ATOM 1880 N N . THR A 1 248 ? 32.406 36.625 29.922 1 42.84 248 THR A N 1
ATOM 1881 C CA . THR A 1 248 ? 31.469 36.594 28.812 1 42.84 248 THR A CA 1
ATOM 1882 C C . THR A 1 248 ? 30.172 35.906 29.234 1 42.84 248 THR A C 1
ATOM 1884 O O . THR A 1 248 ? 30.172 34.75 29.625 1 42.84 248 THR A O 1
ATOM 1887 N N . ILE A 1 249 ? 29.281 36.5 29.984 1 47.28 249 ILE A N 1
ATOM 1888 C CA . ILE A 1 249 ? 27.938 36.062 30.312 1 47.28 249 ILE A CA 1
ATOM 1889 C C . ILE A 1 249 ? 27.188 35.656 29.047 1 47.28 249 ILE A C 1
ATOM 1891 O O . ILE A 1 249 ? 27.031 36.469 28.141 1 47.28 249 ILE A O 1
ATOM 1895 N N . ARG A 1 250 ? 27 34.312 28.812 1 64.44 250 ARG A N 1
ATOM 1896 C CA . ARG A 1 250 ? 26.234 33.781 27.688 1 64.44 250 ARG A CA 1
ATOM 1897 C C . ARG A 1 250 ? 24.766 33.594 28.062 1 64.44 250 ARG A C 1
ATOM 1899 O O . ARG A 1 250 ? 24.453 33.094 29.141 1 64.44 250 ARG A O 1
ATOM 1906 N N . SER A 1 251 ? 23.797 34.469 27.594 1 78.62 251 SER A N 1
ATOM 1907 C CA . SER A 1 251 ? 22.359 34.312 27.75 1 78.62 251 SER A CA 1
ATOM 1908 C C . SER A 1 251 ? 21.781 33.344 26.719 1 78.62 251 SER A C 1
ATOM 1910 O O . SER A 1 251 ? 22.172 33.406 25.547 1 78.62 251 SER A O 1
ATOM 1912 N N . MET A 1 252 ? 21.094 32.312 27.266 1 83.56 252 MET A N 1
ATOM 1913 C CA . MET A 1 252 ? 20.562 31.312 26.344 1 83.56 252 MET A CA 1
ATOM 1914 C C . MET A 1 252 ? 19.078 31.078 26.609 1 83.56 252 MET A C 1
ATOM 1916 O O . MET A 1 252 ? 18.625 31.141 27.75 1 83.56 252 MET A O 1
ATOM 1920 N N . MET A 1 253 ? 18.312 30.953 25.594 1 88.31 253 MET A N 1
ATOM 1921 C CA . MET A 1 253 ? 16.922 30.531 25.656 1 88.31 253 MET A CA 1
ATOM 1922 C C . MET A 1 253 ? 16.719 29.188 24.969 1 88.31 253 MET A C 1
ATOM 1924 O O . MET A 1 253 ? 17.25 28.953 23.875 1 88.31 253 MET A O 1
ATOM 1928 N N . CYS A 1 254 ? 16.062 28.281 25.625 1 89.19 254 CYS A N 1
ATOM 1929 C CA . CYS A 1 254 ? 15.734 26.969 25.078 1 89.19 254 CYS A CA 1
ATOM 1930 C C . CYS A 1 254 ? 14.25 26.672 25.234 1 89.19 254 CYS A C 1
ATOM 1932 O O . CYS A 1 254 ? 13.703 26.781 26.328 1 89.19 254 CYS A O 1
ATOM 1934 N N . VAL A 1 255 ? 13.609 26.391 24.109 1 89.94 255 VAL A N 1
ATOM 1935 C CA . VAL A 1 255 ? 12.172 26.125 24.141 1 89.94 255 VAL A CA 1
ATOM 1936 C C . VAL A 1 255 ? 11.875 24.812 23.406 1 89.94 255 VAL A C 1
ATOM 1938 O O . VAL A 1 255 ? 12.594 24.438 22.484 1 89.94 255 VAL A O 1
ATOM 1941 N N . PRO A 1 256 ? 10.844 24.109 23.781 1 90 256 PRO A N 1
ATOM 1942 C CA . PRO A 1 256 ? 10.484 22.859 23.109 1 90 256 PRO A CA 1
ATOM 1943 C C . PRO A 1 256 ? 9.672 23.078 21.828 1 90 256 PRO A C 1
ATOM 1945 O O . PRO A 1 256 ? 8.953 24.078 21.719 1 90 256 PRO A O 1
ATOM 1948 N N . LEU A 1 257 ? 9.922 22.281 20.938 1 89.06 257 LEU A N 1
ATOM 1949 C CA . LEU A 1 257 ? 9.047 22.141 19.781 1 89.06 257 LEU A CA 1
ATOM 1950 C C . LEU A 1 257 ? 7.984 21.078 20.031 1 89.06 257 LEU A C 1
ATOM 1952 O O . LEU A 1 257 ? 8.266 19.875 19.938 1 89.06 257 LEU A O 1
ATOM 1956 N N . LEU A 1 258 ? 6.809 21.562 20.234 1 82.25 258 LEU A N 1
ATOM 1957 C CA . LEU A 1 258 ? 5.754 20.609 20.578 1 82.25 258 LEU A CA 1
ATOM 1958 C C . LEU A 1 258 ? 4.953 20.219 19.344 1 82.25 258 LEU A C 1
ATOM 1960 O O . LEU A 1 258 ? 4.516 21.078 18.578 1 82.25 258 LEU A O 1
ATOM 1964 N N . GLY A 1 259 ? 4.828 18.953 19.266 1 75.81 259 GLY A N 1
ATOM 1965 C CA . GLY A 1 259 ? 3.998 18.438 18.188 1 75.81 259 GLY A CA 1
ATOM 1966 C C . GLY A 1 259 ? 2.514 18.609 18.438 1 75.81 259 GLY A C 1
ATOM 1967 O O . GLY A 1 259 ? 2.111 19.109 19.484 1 75.81 259 GLY A O 1
ATOM 1968 N N . LEU A 1 260 ? 1.685 18.234 17.438 1 68.25 260 LEU A N 1
ATOM 1969 C CA . LEU A 1 260 ? 0.233 18.344 17.531 1 68.25 260 LEU A CA 1
ATOM 1970 C C . LEU A 1 260 ? -0.31 17.5 18.672 1 68.25 260 LEU A C 1
ATOM 1972 O O . LEU A 1 260 ? -1.374 17.797 19.219 1 68.25 260 LEU A O 1
ATOM 1976 N N . ASP A 1 261 ? 0.481 16.5 19.016 1 66.94 261 ASP A N 1
ATOM 1977 C CA . ASP A 1 261 ? 0.07 15.625 20.125 1 66.94 261 ASP A CA 1
ATOM 1978 C C . ASP A 1 261 ? 0.515 16.188 21.469 1 66.94 261 ASP A C 1
ATOM 1980 O O . ASP A 1 261 ? 0.241 15.602 22.516 1 66.94 261 ASP A O 1
ATOM 1984 N N . GLY A 1 262 ? 1.229 17.25 21.391 1 72.56 262 GLY A N 1
ATOM 1985 C CA . GLY A 1 262 ? 1.699 17.875 22.609 1 72.56 262 GLY A CA 1
ATOM 1986 C C . GLY A 1 262 ? 3.047 17.344 23.078 1 72.56 262 GLY A C 1
ATOM 1987 O O . GLY A 1 262 ? 3.586 17.812 24.078 1 72.56 262 GLY A O 1
ATOM 1988 N N . GLU A 1 263 ? 3.459 16.344 22.312 1 80 263 GLU A N 1
ATOM 1989 C CA . GLU A 1 263 ? 4.762 15.797 22.656 1 80 263 GLU A CA 1
ATOM 1990 C C . GLU A 1 263 ? 5.891 16.547 21.969 1 80 263 GLU A C 1
ATOM 1992 O O . GLU A 1 263 ? 5.758 16.953 20.812 1 80 263 GLU A O 1
ATOM 1997 N N . PRO A 1 264 ? 6.977 16.75 22.766 1 86.81 264 PRO A N 1
ATOM 1998 C CA . PRO A 1 264 ? 8.086 17.484 22.156 1 86.81 264 PRO A CA 1
ATOM 1999 C C . PRO A 1 264 ? 8.789 16.688 21.062 1 86.81 264 PRO A C 1
ATOM 2001 O O . PRO A 1 264 ? 9.188 15.539 21.281 1 86.81 264 PRO A O 1
ATOM 2004 N N . MET A 1 265 ? 8.898 17.219 19.938 1 87.06 265 MET A N 1
ATOM 2005 C CA . MET A 1 265 ? 9.609 16.578 18.828 1 87.06 265 MET A CA 1
ATOM 2006 C C . MET A 1 265 ? 11.055 17.062 18.766 1 87.06 265 MET A C 1
ATOM 2008 O O . MET A 1 265 ? 11.883 16.469 18.078 1 87.06 265 MET A O 1
ATOM 2012 N N . GLY A 1 266 ? 11.305 18.156 19.406 1 90 266 GLY A N 1
ATOM 2013 C CA . GLY A 1 266 ? 12.633 18.75 19.406 1 90 266 GLY A CA 1
ATOM 2014 C C . GLY A 1 266 ? 12.711 20.016 20.25 1 90 266 GLY A C 1
ATOM 2015 O O . GLY A 1 266 ? 11.859 20.266 21.094 1 90 266 GLY A O 1
ATOM 2016 N N . VAL A 1 267 ? 13.914 20.781 20.109 1 91 267 VAL A N 1
ATOM 2017 C CA . VAL A 1 267 ? 14.117 22.031 20.859 1 91 267 VAL A CA 1
ATOM 2018 C C . VAL A 1 267 ? 14.758 23.078 19.938 1 91 267 VAL A C 1
ATOM 2020 O O . VAL A 1 267 ? 15.406 22.734 18.953 1 91 267 VAL A O 1
ATOM 2023 N N . ILE A 1 268 ? 14.414 24.25 20.234 1 91.56 268 ILE A N 1
ATOM 2024 C CA . ILE A 1 268 ? 15.094 25.391 19.625 1 91.56 268 ILE A CA 1
ATOM 2025 C C . ILE A 1 268 ? 15.93 26.109 20.688 1 91.56 268 ILE A C 1
ATOM 2027 O O . ILE A 1 268 ? 15.422 26.453 21.766 1 91.56 268 ILE A O 1
ATOM 2031 N N . ASN A 1 269 ? 17.156 26.266 20.391 1 89.94 269 ASN A N 1
ATOM 2032 C CA . ASN A 1 269 ? 18.047 26.984 21.297 1 89.94 269 ASN A CA 1
ATOM 2033 C C . ASN A 1 269 ? 18.672 28.203 20.609 1 89.94 269 ASN A C 1
ATOM 2035 O O . ASN A 1 269 ? 19.141 28.125 19.484 1 89.94 269 ASN A O 1
ATOM 2039 N N . ILE A 1 270 ? 18.5 29.312 21.266 1 89.19 270 ILE A N 1
ATOM 2040 C CA . ILE A 1 270 ? 19.125 30.547 20.812 1 89.19 270 ILE A CA 1
ATOM 2041 C C . ILE A 1 270 ? 19.984 31.141 21.922 1 89.19 270 ILE A C 1
ATOM 2043 O O . ILE A 1 270 ? 19.594 31.156 23.078 1 89.19 270 ILE A O 1
ATOM 2047 N N . ASP A 1 271 ? 21.188 31.516 21.547 1 83.62 271 ASP A N 1
ATOM 2048 C CA . ASP A 1 271 ? 22.047 32.094 22.562 1 83.62 271 ASP A CA 1
ATOM 2049 C C . ASP A 1 271 ? 22.797 33.312 22.031 1 83.62 271 ASP A C 1
ATOM 2051 O O . ASP A 1 271 ? 22.797 33.562 20.828 1 83.62 271 ASP A O 1
ATOM 2055 N N . THR A 1 272 ? 23.125 34.125 22.891 1 81.5 272 THR A N 1
ATOM 2056 C CA . THR A 1 272 ? 23.969 35.281 22.594 1 81.5 272 THR A CA 1
ATOM 2057 C C . THR A 1 272 ? 25.266 35.219 23.406 1 81.5 272 THR A C 1
ATOM 2059 O O . THR A 1 272 ? 25.25 34.812 24.562 1 81.5 272 THR A O 1
ATOM 2062 N N . GLN A 1 273 ? 26.297 35.625 22.75 1 70.5 273 GLN A N 1
ATOM 2063 C CA . GLN A 1 273 ? 27.609 35.625 23.406 1 70.5 273 GLN A CA 1
ATOM 2064 C C . GLN A 1 273 ? 27.969 37.031 23.875 1 70.5 273 GLN A C 1
ATOM 2066 O O . GLN A 1 273 ? 29.016 37.25 24.5 1 70.5 273 GLN A O 1
ATOM 2071 N N . ASN A 1 274 ? 27.109 37.938 23.531 1 68.38 274 ASN A N 1
ATOM 2072 C CA . ASN A 1 274 ? 27.344 39.312 23.953 1 68.38 274 ASN A CA 1
ATOM 2073 C C . ASN A 1 274 ? 26.938 39.531 25.406 1 68.38 274 ASN A C 1
ATOM 2075 O O . ASN A 1 274 ? 25.766 39.406 25.766 1 68.38 274 ASN A O 1
ATOM 2079 N N . PRO A 1 275 ? 27.906 39.781 26.312 1 61.59 275 PRO A N 1
ATOM 2080 C CA . PRO A 1 275 ? 27.609 39.969 27.734 1 61.59 275 PRO A CA 1
ATOM 2081 C C . PRO A 1 275 ? 26.656 41.125 28 1 61.59 275 PRO A C 1
ATOM 2083 O O . PRO A 1 275 ? 26.016 41.188 29.047 1 61.59 275 PRO A O 1
ATOM 2086 N N . PHE A 1 276 ? 26.531 42.031 27.031 1 61.5 276 PHE A N 1
ATOM 2087 C CA . PHE A 1 276 ? 25.734 43.219 27.266 1 61.5 276 PHE A CA 1
ATOM 2088 C C . PHE A 1 276 ? 24.281 43 26.828 1 61.5 276 PHE A C 1
ATOM 2090 O O . PHE A 1 276 ? 23.406 43.781 27.156 1 61.5 276 PHE A O 1
ATOM 2097 N N . ASN A 1 277 ? 24.219 41.938 26.156 1 70.5 277 ASN A N 1
ATOM 2098 C CA . ASN A 1 277 ? 22.859 41.656 25.703 1 70.5 277 ASN A CA 1
ATOM 2099 C C . ASN A 1 277 ? 22.297 40.375 26.359 1 70.5 277 ASN A C 1
ATOM 2101 O O . ASN A 1 277 ? 22.906 39.312 26.297 1 70.5 277 ASN A O 1
ATOM 2105 N N . GLN A 1 278 ? 21.391 40.562 27.281 1 73.75 278 GLN A N 1
ATOM 2106 C CA . GLN A 1 278 ? 20.766 39.438 27.906 1 73.75 278 GLN A CA 1
ATOM 2107 C C . GLN A 1 278 ? 19.297 39.312 27.5 1 73.75 278 GLN A C 1
ATOM 2109 O O . GLN A 1 278 ? 18.609 40.312 27.344 1 73.75 278 GLN A O 1
ATOM 2114 N N . PHE A 1 279 ? 18.984 38.094 27.234 1 81.8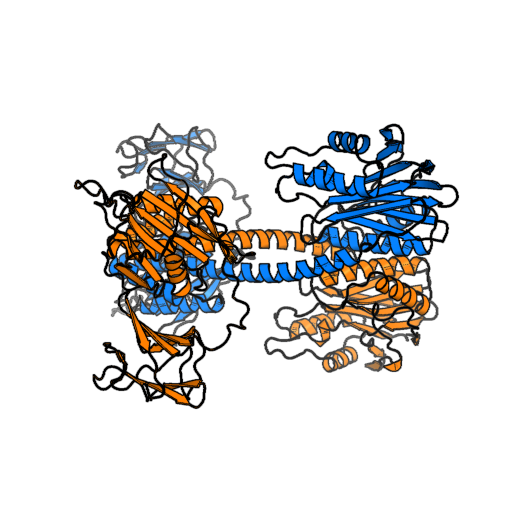1 279 PHE A N 1
ATOM 2115 C CA . PHE A 1 279 ? 17.578 37.844 26.938 1 81.81 279 PHE A CA 1
ATOM 2116 C C . PHE A 1 279 ? 16.719 38.031 28.188 1 81.81 279 PHE A C 1
ATOM 2118 O O . PHE A 1 279 ? 17.203 37.875 29.312 1 81.81 279 PHE A O 1
ATOM 2125 N N . LYS A 1 280 ? 15.555 38.531 27.969 1 77.81 280 LYS A N 1
ATOM 2126 C CA . LYS A 1 280 ? 14.594 38.75 29.047 1 77.81 280 LYS A CA 1
ATOM 2127 C C . LYS A 1 280 ? 13.422 37.781 28.938 1 77.81 280 LYS A C 1
ATOM 2129 O O . LYS A 1 280 ? 13.328 37 27.984 1 77.81 280 LYS A O 1
ATOM 2134 N N . ASN A 1 281 ? 12.625 37.812 29.906 1 76.62 281 ASN A N 1
ATOM 2135 C CA . ASN A 1 281 ? 11.453 36.938 29.938 1 76.62 281 ASN A CA 1
ATOM 2136 C C . ASN A 1 281 ? 10.516 37.219 28.766 1 76.62 281 ASN A C 1
ATOM 2138 O O . ASN A 1 281 ? 9.875 36.312 28.25 1 76.62 281 ASN A O 1
ATOM 2142 N N . GLU A 1 282 ? 10.5 38.438 28.422 1 73.62 282 GLU A N 1
ATOM 2143 C CA . GLU A 1 282 ? 9.664 38.781 27.281 1 73.62 282 GLU A CA 1
ATOM 2144 C C . GLU A 1 282 ? 10.164 38.125 26 1 73.62 282 GLU A C 1
ATOM 2146 O O . GLU A 1 282 ? 9.367 37.719 25.141 1 73.62 282 GLU A O 1
ATOM 2151 N N . ASP A 1 283 ? 11.477 38.062 25.984 1 78.62 283 ASP A N 1
ATOM 2152 C CA . ASP A 1 283 ? 12.07 37.375 24.828 1 78.62 283 ASP A CA 1
ATOM 2153 C C . ASP A 1 283 ? 11.734 35.906 24.812 1 78.62 283 ASP A C 1
ATOM 2155 O O . ASP A 1 283 ? 11.469 35.312 23.75 1 78.62 283 ASP A O 1
ATOM 2159 N N . LEU A 1 284 ? 11.734 35.312 25.953 1 81.44 284 LEU A N 1
ATOM 2160 C CA . LEU A 1 284 ? 11.414 33.906 26.062 1 81.44 284 LEU A CA 1
ATOM 2161 C C . LEU A 1 284 ? 9.969 33.625 25.656 1 81.44 284 LEU A C 1
ATOM 2163 O O . LEU A 1 284 ? 9.688 32.656 24.969 1 81.44 284 LEU A O 1
ATOM 2167 N N . GLU A 1 285 ? 9.133 34.469 26.062 1 74.44 285 GLU A N 1
ATOM 2168 C CA . GLU A 1 285 ? 7.73 34.344 25.688 1 74.44 285 GLU A CA 1
ATOM 2169 C C . GLU A 1 285 ? 7.559 34.406 24.172 1 74.44 285 GLU A C 1
ATOM 2171 O O . GLU A 1 285 ? 6.797 33.656 23.578 1 74.44 285 GLU A O 1
ATOM 2176 N N . LEU A 1 286 ? 8.242 35.344 23.672 1 74.5 286 LEU A N 1
ATOM 2177 C CA . LEU A 1 286 ? 8.195 35.5 22.219 1 74.5 286 LEU A CA 1
ATOM 2178 C C . LEU A 1 286 ? 8.75 34.25 21.516 1 74.5 286 LEU A C 1
ATOM 2180 O O . LEU A 1 286 ? 8.156 33.781 20.547 1 74.5 286 LEU A O 1
ATOM 2184 N N . LEU A 1 287 ? 9.844 33.75 21.984 1 83.31 287 LEU A N 1
ATOM 2185 C CA . LEU A 1 287 ? 10.445 32.562 21.391 1 83.31 287 LEU A CA 1
ATOM 2186 C C . LEU A 1 287 ? 9.508 31.375 21.5 1 83.31 287 LEU A C 1
ATOM 2188 O O . LEU A 1 287 ? 9.414 30.562 20.562 1 83.31 287 LEU A O 1
ATOM 2192 N N . MET A 1 288 ? 8.844 31.266 22.531 1 78.81 288 MET A N 1
ATOM 2193 C CA . MET A 1 288 ? 7.887 30.188 22.734 1 78.81 288 MET A CA 1
ATOM 2194 C C . MET A 1 288 ? 6.77 30.25 21.703 1 78.81 288 MET A C 1
ATOM 2196 O O . MET A 1 288 ? 6.352 29.219 21.156 1 78.81 288 MET A O 1
ATOM 2200 N N . ALA A 1 289 ? 6.352 31.422 21.531 1 70.12 289 ALA A N 1
ATOM 2201 C CA . ALA A 1 289 ? 5.293 31.609 20.547 1 70.12 289 ALA A CA 1
ATOM 2202 C C . ALA A 1 289 ? 5.777 31.234 19.156 1 70.12 289 ALA A C 1
ATOM 2204 O O . ALA A 1 289 ? 5.074 30.531 18.406 1 70.12 289 ALA A O 1
ATOM 2205 N N . VAL A 1 290 ? 6.91 31.672 18.891 1 74.38 290 VAL A N 1
ATOM 2206 C CA . VAL A 1 290 ? 7.477 31.391 17.578 1 74.38 290 VAL A CA 1
ATOM 2207 C C . VAL A 1 290 ? 7.742 29.891 17.438 1 74.38 290 VAL A C 1
ATOM 2209 O O . VAL A 1 290 ? 7.5 29.297 16.391 1 74.38 290 VAL A O 1
ATOM 2212 N N . ALA A 1 291 ? 8.219 29.297 18.469 1 81.19 291 ALA A N 1
ATOM 2213 C CA . ALA A 1 291 ? 8.477 27.859 18.484 1 81.19 291 ALA A CA 1
ATOM 2214 C C . ALA A 1 291 ? 7.184 27.078 18.266 1 81.19 291 ALA A C 1
ATOM 2216 O O . ALA A 1 291 ? 7.184 26.047 17.578 1 81.19 291 ALA A O 1
ATOM 2217 N N . GLY A 1 292 ? 6.152 27.531 18.844 1 74.38 292 GLY A N 1
ATOM 2218 C CA . GLY A 1 292 ? 4.859 26.891 18.625 1 74.38 292 GLY A CA 1
ATOM 2219 C C . GLY A 1 292 ? 4.438 26.906 17.156 1 74.38 292 GLY A C 1
ATOM 2220 O O . GLY A 1 292 ? 3.994 25.875 16.641 1 74.38 292 GLY A O 1
ATOM 2221 N N . GLN A 1 293 ? 4.633 28.047 16.609 1 70.44 293 GLN A N 1
ATOM 2222 C CA . GLN A 1 293 ? 4.289 28.172 15.195 1 70.44 293 GLN A CA 1
ATOM 2223 C C . GLN A 1 293 ? 5.227 27.328 14.328 1 70.44 293 GLN A C 1
ATOM 2225 O O . GLN A 1 293 ? 4.789 26.719 13.359 1 70.44 293 GLN A O 1
ATOM 2230 N N . ALA A 1 294 ? 6.465 27.391 14.695 1 76.12 294 ALA A N 1
ATOM 2231 C CA . ALA A 1 294 ? 7.445 26.594 13.961 1 76.12 294 ALA A CA 1
ATOM 2232 C C . ALA A 1 294 ? 7.117 25.109 14.047 1 76.12 294 ALA A C 1
ATOM 2234 O O . ALA A 1 294 ? 7.199 24.391 13.047 1 76.12 294 ALA A O 1
ATOM 2235 N N . ALA A 1 295 ? 6.762 24.719 15.195 1 79.31 295 ALA A N 1
ATOM 2236 C CA . ALA A 1 295 ? 6.395 23.328 15.406 1 79.31 295 ALA A CA 1
ATOM 2237 C C . ALA A 1 295 ? 5.188 22.938 14.555 1 79.31 295 ALA A C 1
ATOM 2239 O O . ALA A 1 295 ? 5.164 21.875 13.938 1 79.31 295 ALA A O 1
ATOM 2240 N N . LEU A 1 296 ? 4.273 23.797 14.5 1 73.38 296 LEU A N 1
ATOM 2241 C CA . LEU A 1 296 ? 3.076 23.562 13.695 1 73.38 296 LEU A CA 1
ATOM 2242 C C . LEU A 1 296 ? 3.422 23.469 12.219 1 73.38 296 LEU A C 1
ATOM 2244 O O . LEU A 1 296 ? 2.92 22.594 11.516 1 73.38 296 LEU A O 1
ATOM 2248 N N . SER A 1 297 ? 4.219 24.391 11.844 1 73.69 297 SER A N 1
ATOM 2249 C CA . SER A 1 297 ? 4.617 24.391 10.438 1 73.69 297 SER A CA 1
ATOM 2250 C C . SER A 1 297 ? 5.391 23.125 10.078 1 73.69 297 SER A C 1
ATOM 2252 O O . SER A 1 297 ? 5.184 22.547 9.008 1 73.69 297 SER A O 1
ATOM 2254 N N . TYR A 1 298 ? 6.234 22.812 10.953 1 79.44 298 TYR A N 1
ATOM 2255 C CA . TYR A 1 298 ? 7.023 21.609 10.727 1 79.44 298 TYR A CA 1
ATOM 2256 C C . TYR A 1 298 ? 6.129 20.375 10.672 1 79.44 298 TYR A C 1
ATOM 2258 O O . TYR A 1 298 ? 6.281 19.516 9.789 1 79.44 298 TYR A O 1
ATOM 2266 N N . ASP A 1 299 ? 5.242 20.266 11.57 1 77.94 299 ASP A N 1
ATOM 2267 C CA . ASP A 1 299 ? 4.312 19.141 11.617 1 77.94 299 ASP A CA 1
ATOM 2268 C C . ASP A 1 299 ? 3.445 19.109 10.359 1 77.94 299 ASP A C 1
ATOM 2270 O O . ASP A 1 299 ? 3.197 18.031 9.805 1 77.94 299 ASP A O 1
ATOM 2274 N N . ASN A 1 300 ? 3.102 20.25 10.008 1 73.62 300 ASN A N 1
ATOM 2275 C CA . ASN A 1 300 ? 2.295 20.328 8.789 1 73.62 300 ASN A CA 1
ATOM 2276 C C . ASN A 1 300 ? 3.068 19.828 7.57 1 73.62 300 ASN A C 1
ATOM 2278 O O . ASN A 1 300 ? 2.525 19.109 6.738 1 73.62 300 ASN A O 1
ATOM 2282 N N . ALA A 1 301 ? 4.234 20.297 7.559 1 76.69 301 ALA A N 1
ATOM 2283 C CA . ALA A 1 301 ? 5.07 19.859 6.449 1 76.69 301 ALA A CA 1
ATOM 2284 C C . ALA A 1 301 ? 5.254 18.344 6.465 1 76.69 301 ALA A C 1
ATOM 2286 O O . ALA A 1 301 ? 5.172 17.688 5.422 1 76.69 301 ALA A O 1
ATOM 2287 N N . ARG A 1 302 ? 5.504 17.859 7.586 1 82 302 ARG A N 1
ATOM 2288 C CA . ARG A 1 302 ? 5.66 16.422 7.746 1 82 302 ARG A CA 1
ATOM 2289 C C . ARG A 1 302 ? 4.391 15.688 7.332 1 82 302 ARG A C 1
ATOM 2291 O O . ARG A 1 302 ? 4.457 14.664 6.648 1 82 302 ARG A O 1
ATOM 2298 N N . LEU A 1 303 ? 3.307 16.203 7.777 1 81.38 303 LEU A N 1
ATOM 2299 C CA . LEU A 1 303 ? 2.027 15.578 7.449 1 81.38 303 LEU A CA 1
ATOM 2300 C C . LEU A 1 303 ? 1.754 15.656 5.949 1 81.38 303 LEU A C 1
ATOM 2302 O O . LEU A 1 303 ? 1.188 14.727 5.371 1 81.38 303 LEU A O 1
ATOM 2306 N N . LEU A 1 304 ? 2.195 16.75 5.426 1 79.62 304 LEU A N 1
ATOM 2307 C CA . LEU A 1 304 ? 2.006 16.891 3.986 1 79.62 304 LEU A CA 1
ATOM 2308 C C . LEU A 1 304 ? 2.832 15.867 3.219 1 79.62 304 LEU A C 1
ATOM 2310 O O . LEU A 1 304 ? 2.35 15.273 2.252 1 79.62 304 LEU A O 1
ATOM 2314 N N . VAL A 1 305 ? 4.059 15.734 3.625 1 82.25 305 VAL A N 1
ATOM 2315 C CA . VAL A 1 305 ? 4.914 14.727 3.008 1 82.25 305 VAL A CA 1
ATOM 2316 C C . VAL A 1 305 ? 4.262 13.352 3.129 1 82.25 305 VAL A C 1
ATOM 2318 O O . VAL A 1 305 ? 4.207 12.594 2.156 1 82.25 305 VAL A O 1
ATOM 2321 N N . SER A 1 306 ? 3.781 13.102 4.27 1 85.25 306 SER A N 1
ATOM 2322 C CA . SER A 1 306 ? 3.104 11.828 4.5 1 85.25 306 SER A CA 1
ATOM 2323 C C . SER A 1 306 ? 1.885 11.68 3.596 1 85.25 306 SER A C 1
ATOM 2325 O O . SER A 1 306 ? 1.632 10.602 3.062 1 85.25 306 SER A O 1
ATOM 2327 N N . HIS A 1 307 ? 1.2 12.719 3.486 1 85.31 307 HIS A N 1
ATOM 2328 C CA . HIS A 1 307 ? 0.028 12.703 2.619 1 85.31 307 HIS A CA 1
ATOM 2329 C C . HIS A 1 307 ? 0.417 12.414 1.174 1 85.31 307 HIS A C 1
ATOM 2331 O O . HIS A 1 307 ? -0.254 11.633 0.489 1 85.31 307 HIS A O 1
ATOM 2337 N N . MET A 1 308 ? 1.456 13.031 0.767 1 84.88 308 MET A N 1
ATOM 2338 C CA . MET A 1 308 ? 1.914 12.82 -0.604 1 84.88 308 MET A CA 1
ATOM 2339 C C . MET A 1 308 ? 2.352 11.375 -0.82 1 84.88 308 MET A C 1
ATOM 2341 O O . MET A 1 308 ? 2.068 10.789 -1.864 1 84.88 308 MET A O 1
ATOM 2345 N N . GLU A 1 309 ? 3.016 10.891 0.088 1 87.19 309 GLU A N 1
ATOM 2346 C CA . GLU A 1 309 ? 3.418 9.484 0.018 1 87.19 309 GLU A CA 1
ATOM 2347 C C . GLU A 1 309 ? 2.203 8.562 -0.021 1 87.19 309 GLU A C 1
ATOM 2349 O O . GLU A 1 309 ? 2.193 7.574 -0.756 1 87.19 309 GLU A O 1
ATOM 2354 N N . LYS A 1 310 ? 1.274 8.914 0.828 1 89.94 310 LYS A N 1
ATOM 2355 C CA . LYS A 1 310 ? 0.037 8.141 0.844 1 89.94 310 LYS A CA 1
ATOM 2356 C C . LYS A 1 310 ? -0.655 8.18 -0.516 1 89.94 310 LYS A C 1
ATOM 2358 O O . LYS A 1 310 ? -1.145 7.156 -0.999 1 89.94 310 LYS A O 1
ATOM 2363 N N . GLU A 1 311 ? -0.699 9.32 -1.041 1 87.94 311 GLU A N 1
ATOM 2364 C CA . GLU A 1 311 ? -1.323 9.453 -2.354 1 87.94 311 GLU A CA 1
ATOM 2365 C C . GLU A 1 311 ? -0.595 8.617 -3.402 1 87.94 311 GLU A C 1
ATOM 2367 O O . GLU A 1 311 ? -1.23 7.98 -4.246 1 87.94 311 GLU A O 1
ATOM 2372 N N . LYS A 1 312 ? 0.687 8.703 -3.371 1 87.56 312 LYS A N 1
ATOM 2373 C CA . LYS A 1 312 ? 1.479 7.875 -4.273 1 87.56 312 LYS A CA 1
ATOM 2374 C C . LYS A 1 312 ? 1.175 6.395 -4.074 1 87.56 312 LYS A C 1
ATOM 2376 O O . LYS A 1 312 ? 0.994 5.652 -5.043 1 87.56 312 LYS A O 1
ATOM 2381 N N . GLN A 1 313 ? 1.117 5.996 -2.885 1 89.56 313 GLN A N 1
ATOM 2382 C CA . GLN A 1 313 ? 0.803 4.609 -2.559 1 89.56 313 GLN A CA 1
ATOM 2383 C C . GLN A 1 313 ? -0.593 4.23 -3.049 1 89.56 313 GLN A C 1
ATOM 2385 O O . GLN A 1 313 ? -0.805 3.121 -3.539 1 89.56 313 GLN A O 1
ATOM 2390 N N . ASP A 1 314 ? -1.513 5.145 -2.855 1 90.94 314 ASP A N 1
ATOM 2391 C CA . ASP A 1 314 ? -2.871 4.898 -3.326 1 90.94 314 ASP A CA 1
ATOM 2392 C C . ASP A 1 314 ? -2.9 4.699 -4.84 1 90.94 314 ASP A C 1
ATOM 2394 O O . ASP A 1 314 ? -3.678 3.889 -5.348 1 90.94 314 ASP A O 1
ATOM 2398 N N . GLY A 1 315 ? -2.109 5.508 -5.5 1 89.56 315 GLY A N 1
ATOM 2399 C CA . GLY A 1 315 ? -1.979 5.305 -6.934 1 89.56 315 GLY A CA 1
ATOM 2400 C C . GLY A 1 315 ? -1.48 3.918 -7.297 1 89.56 315 GLY A C 1
ATOM 2401 O O . GLY A 1 315 ? -2.018 3.277 -8.203 1 89.56 315 GLY A O 1
ATOM 2402 N N . GLU A 1 316 ? -0.505 3.482 -6.641 1 88.75 316 GLU A N 1
ATOM 2403 C CA . GLU A 1 316 ? 0.033 2.141 -6.852 1 88.75 316 GLU A CA 1
ATOM 2404 C C . GLU A 1 316 ? -1.012 1.073 -6.543 1 88.75 316 GLU A C 1
ATOM 2406 O O . GLU A 1 316 ? -1.091 0.056 -7.234 1 88.75 316 GLU A O 1
ATOM 2411 N N . MET A 1 317 ? -1.801 1.337 -5.543 1 92.56 317 MET A N 1
ATOM 2412 C CA . MET A 1 317 ? -2.824 0.379 -5.137 1 92.56 317 MET A CA 1
ATOM 2413 C C . MET A 1 317 ? -3.91 0.26 -6.199 1 92.56 317 MET A C 1
ATOM 2415 O O . MET A 1 317 ? -4.488 -0.812 -6.387 1 92.56 317 MET A O 1
ATOM 2419 N N . SER A 1 318 ? -4.191 1.339 -6.812 1 91.88 318 SER A N 1
ATOM 2420 C CA . SER A 1 318 ? -5.168 1.29 -7.898 1 91.88 318 SER A CA 1
ATOM 2421 C C . SER A 1 318 ? -4.688 0.388 -9.031 1 91.88 318 SER A C 1
ATOM 2423 O O . SER A 1 318 ? -5.473 -0.382 -9.594 1 91.88 318 SER A O 1
ATOM 2425 N N . ILE A 1 319 ? -3.43 0.435 -9.367 1 89.94 319 ILE A N 1
ATOM 2426 C CA . ILE A 1 319 ? -2.844 -0.439 -10.375 1 89.94 319 ILE A CA 1
ATOM 2427 C C . ILE A 1 319 ? -2.869 -1.885 -9.891 1 89.94 319 ILE A C 1
ATOM 2429 O O . ILE A 1 319 ? -3.205 -2.797 -10.641 1 89.94 319 ILE A O 1
ATOM 2433 N N . ALA A 1 320 ? -2.514 -2.055 -8.656 1 93 320 ALA A N 1
ATOM 2434 C CA . ALA A 1 320 ? -2.516 -3.391 -8.062 1 93 320 ALA A CA 1
ATOM 2435 C C . ALA A 1 320 ? -3.902 -4.023 -8.141 1 93 320 ALA A C 1
ATOM 2437 O O . ALA A 1 320 ? -4.031 -5.223 -8.398 1 93 320 ALA A O 1
ATOM 2438 N N . ARG A 1 321 ? -4.887 -3.18 -7.887 1 92.94 321 ARG A N 1
ATOM 2439 C CA . ARG A 1 321 ? -6.262 -3.652 -7.992 1 92.94 321 ARG A CA 1
ATOM 2440 C C . ARG A 1 321 ? -6.555 -4.18 -9.398 1 92.94 321 ARG A C 1
ATOM 2442 O O . ARG A 1 321 ? -7.184 -5.227 -9.555 1 92.94 321 ARG A O 1
ATOM 2449 N N . SER A 1 322 ? -6.109 -3.488 -10.328 1 89.88 322 SER A N 1
ATOM 2450 C CA . SER A 1 322 ? -6.305 -3.898 -11.719 1 89.88 322 SER A CA 1
ATOM 2451 C C . SER A 1 322 ? -5.559 -5.191 -12.023 1 89.88 322 SER A C 1
ATOM 2453 O O . SER A 1 322 ? -6.078 -6.066 -12.719 1 89.88 322 SER A O 1
ATOM 2455 N N . VAL A 1 323 ? -4.383 -5.328 -11.523 1 90.12 323 VAL A N 1
ATOM 2456 C CA . VAL A 1 323 ? -3.59 -6.539 -11.719 1 90.12 323 VAL A CA 1
ATOM 2457 C C . VAL A 1 323 ? -4.301 -7.73 -11.086 1 90.12 323 VAL A C 1
ATOM 2459 O O . VAL A 1 323 ? -4.43 -8.789 -11.703 1 90.12 323 VAL A O 1
ATOM 2462 N N . GLN A 1 324 ? -4.719 -7.52 -9.938 1 91.69 324 GLN A N 1
ATOM 2463 C CA . GLN A 1 324 ? -5.387 -8.609 -9.242 1 91.69 324 GLN A CA 1
ATOM 2464 C C . GLN A 1 324 ? -6.664 -9.023 -9.961 1 91.69 324 GLN A C 1
ATOM 2466 O O . GLN A 1 324 ? -6.957 -10.219 -10.086 1 91.69 324 GLN A O 1
ATOM 2471 N N . LYS A 1 325 ? -7.438 -8.062 -10.383 1 89.88 325 LYS A N 1
ATOM 2472 C CA . LYS A 1 325 ? -8.664 -8.359 -11.109 1 89.88 325 LYS A CA 1
ATOM 2473 C C . LYS A 1 325 ? -8.375 -9.18 -12.367 1 89.88 325 LYS A C 1
ATOM 2475 O O . LYS A 1 325 ? -9.188 -10.016 -12.766 1 89.88 325 LYS A O 1
ATOM 2480 N N . SER A 1 326 ? -7.242 -8.977 -12.883 1 88.69 326 SER A N 1
ATOM 2481 C CA . SER A 1 326 ? -6.867 -9.68 -14.102 1 88.69 326 SER A CA 1
ATOM 2482 C C . SER A 1 326 ? -6.539 -11.141 -13.812 1 88.69 326 SER A C 1
ATOM 2484 O O . SER A 1 326 ? -6.504 -11.969 -14.727 1 88.69 326 SER A O 1
ATOM 2486 N N . LEU A 1 327 ? -6.293 -11.453 -12.609 1 89.56 327 LEU A N 1
ATOM 2487 C CA . LEU A 1 327 ? -5.996 -12.828 -12.227 1 89.56 327 LEU A CA 1
ATOM 2488 C C . LEU A 1 327 ? -7.277 -13.656 -12.148 1 89.56 327 LEU A C 1
ATOM 2490 O O . LEU A 1 327 ? -7.227 -14.883 -12.117 1 89.56 327 LEU A O 1
ATOM 2494 N N . LEU A 1 328 ? -8.406 -12.969 -12.078 1 91.25 328 LEU A N 1
ATOM 2495 C CA . LEU A 1 328 ? -9.711 -13.609 -11.984 1 91.25 328 LEU A CA 1
ATOM 2496 C C . LEU A 1 328 ? -10.383 -13.68 -13.352 1 91.25 328 LEU A C 1
ATOM 2498 O O . LEU A 1 328 ? -10.07 -12.891 -14.242 1 91.25 328 LEU A O 1
ATOM 2502 N N . PRO A 1 329 ? -11.25 -14.625 -13.477 1 90.62 329 PRO A N 1
ATOM 2503 C CA . PRO A 1 329 ? -11.922 -14.727 -14.773 1 90.62 329 PRO A CA 1
ATOM 2504 C C . PRO A 1 329 ? -12.758 -13.492 -15.109 1 90.62 329 PRO A C 1
ATOM 2506 O O . PRO A 1 329 ? -13.508 -13 -14.258 1 90.62 329 PRO A O 1
ATOM 2509 N N . GLU A 1 330 ? -12.602 -13.016 -16.266 1 82.25 330 GLU A N 1
ATOM 2510 C CA . GLU A 1 330 ? -13.359 -11.844 -16.703 1 82.25 330 GLU A CA 1
ATOM 2511 C C . GLU A 1 330 ? -14.781 -12.219 -17.109 1 82.25 330 GLU A C 1
ATOM 2513 O O . GLU A 1 330 ? -15.719 -11.445 -16.891 1 82.25 330 GLU A O 1
ATOM 2518 N N . GLN A 1 331 ? -14.836 -13.375 -17.719 1 87.44 331 GLN A N 1
ATOM 2519 C CA . GLN A 1 331 ? -16.141 -13.844 -18.188 1 87.44 331 GLN A CA 1
ATOM 2520 C C . GLN A 1 331 ? -16.391 -15.281 -17.734 1 87.44 331 GLN A C 1
ATOM 2522 O O . GLN A 1 331 ? -15.469 -16.078 -17.641 1 87.44 331 GLN A O 1
ATOM 2527 N N . MET A 1 332 ? -17.656 -15.477 -17.5 1 91.19 332 MET A N 1
ATOM 2528 C CA . MET A 1 332 ? -18.078 -16.828 -17.141 1 91.19 332 MET A CA 1
ATOM 2529 C C . MET A 1 332 ? -18.297 -17.688 -18.391 1 91.19 332 MET A C 1
ATOM 2531 O O . MET A 1 332 ? -18.641 -17.156 -19.453 1 91.19 332 MET A O 1
ATOM 2535 N N . PRO A 1 333 ? -18 -18.891 -18.234 1 90.94 333 PRO A N 1
ATOM 2536 C CA . PRO A 1 333 ? -18.188 -19.75 -19.406 1 90.94 333 PRO A CA 1
ATOM 2537 C C . PRO A 1 333 ? -19.656 -19.875 -19.828 1 90.94 333 PRO A C 1
ATOM 2539 O O . PRO A 1 333 ? -20.547 -19.797 -18.984 1 90.94 333 PRO A O 1
ATOM 2542 N N . ASP A 1 334 ? -19.781 -20.047 -21.125 1 91.5 334 ASP A N 1
ATOM 2543 C CA . ASP A 1 334 ? -21.109 -20.312 -21.688 1 91.5 334 ASP A CA 1
ATOM 2544 C C . ASP A 1 334 ? -21.281 -21.797 -22 1 91.5 334 ASP A C 1
ATOM 2546 O O . ASP A 1 334 ? -20.844 -22.266 -23.047 1 91.5 334 ASP A O 1
ATOM 2550 N N . ILE A 1 335 ? -21.891 -22.469 -21.125 1 92.5 335 ILE A N 1
ATOM 2551 C CA . ILE A 1 335 ? -22.125 -23.906 -21.266 1 92.5 335 ILE A CA 1
ATOM 2552 C C . ILE A 1 335 ? -23.625 -24.172 -21.375 1 92.5 335 ILE A C 1
ATOM 2554 O O . ILE A 1 335 ? -24.391 -23.797 -20.469 1 92.5 335 ILE A O 1
ATOM 2558 N N . PRO A 1 336 ? -23.984 -24.844 -22.453 1 91.38 336 PRO A N 1
ATOM 2559 C CA . PRO A 1 336 ? -25.406 -25.125 -22.594 1 91.38 336 PRO A CA 1
ATOM 2560 C C . PRO A 1 336 ? -25.969 -25.906 -21.422 1 91.38 336 PRO A C 1
ATOM 2562 O O . PRO A 1 336 ? -25.375 -26.891 -20.969 1 91.38 336 PRO A O 1
ATOM 2565 N N . GLY A 1 337 ? -27.078 -25.453 -20.891 1 92.12 337 GLY A N 1
ATOM 2566 C CA . GLY A 1 337 ? -27.766 -26.125 -19.797 1 92.12 337 GLY A CA 1
ATOM 2567 C C . GLY A 1 337 ? -27.312 -25.656 -18.422 1 92.12 337 GLY A C 1
ATOM 2568 O O . GLY A 1 337 ? -27.891 -26.031 -17.406 1 92.12 337 GLY A O 1
ATOM 2569 N N . TYR A 1 338 ? -26.266 -24.906 -18.391 1 94.75 338 TYR A N 1
ATOM 2570 C CA . TYR A 1 338 ? -25.75 -24.391 -17.141 1 94.75 338 TYR A CA 1
ATOM 2571 C C . TYR A 1 338 ? -25.688 -22.875 -17.141 1 94.75 338 TYR A C 1
ATOM 2573 O O . TYR A 1 338 ? -25.625 -22.25 -18.203 1 94.75 338 TYR A O 1
ATOM 2581 N N . GLN A 1 339 ? -25.828 -22.328 -15.992 1 95 339 GLN A N 1
ATOM 2582 C CA . GLN A 1 339 ? -25.625 -20.891 -15.789 1 95 339 GLN A CA 1
A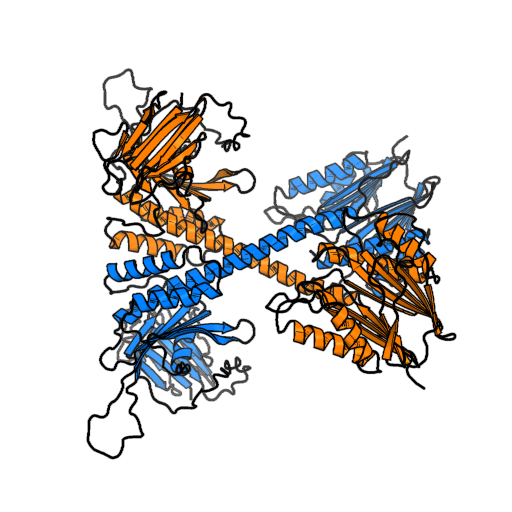TOM 2583 C C . GLN A 1 339 ? -24.625 -20.641 -14.656 1 95 339 GLN A C 1
ATOM 2585 O O . GLN A 1 339 ? -24.656 -21.312 -13.633 1 95 339 GLN A O 1
ATOM 2590 N N . PHE A 1 340 ? -23.719 -19.734 -14.961 1 95.69 340 PHE A N 1
ATOM 2591 C CA . PHE A 1 340 ? -22.703 -19.375 -13.984 1 95.69 340 PHE A CA 1
ATOM 2592 C C . PHE A 1 340 ? -22.703 -17.891 -13.695 1 95.69 340 PHE A C 1
ATOM 2594 O O . PHE A 1 340 ? -22.938 -17.078 -14.602 1 95.69 340 PHE A O 1
ATOM 2601 N N . TYR A 1 341 ? -22.5 -17.578 -12.43 1 96.5 341 TYR A N 1
ATOM 2602 C CA . TYR A 1 341 ? -22.344 -16.188 -12.008 1 96.5 341 TYR A CA 1
ATOM 2603 C C . TYR A 1 341 ? -21.297 -16.078 -10.914 1 96.5 341 TYR A C 1
ATOM 2605 O O . TYR A 1 341 ? -21.203 -16.938 -10.039 1 96.5 341 TYR A O 1
ATOM 2613 N N . ALA A 1 342 ? -20.438 -15.07 -11.008 1 96.62 342 ALA A N 1
ATOM 2614 C CA . ALA A 1 342 ? -19.469 -14.797 -9.953 1 96.62 342 ALA A CA 1
ATOM 2615 C C . ALA A 1 342 ? -19.234 -13.297 -9.805 1 96.62 342 ALA A C 1
ATOM 2617 O O . ALA A 1 342 ? -19.359 -12.539 -10.773 1 96.62 342 ALA A O 1
ATOM 2618 N N . SER A 1 343 ? -19 -12.883 -8.633 1 95.38 343 SER A N 1
ATOM 2619 C CA . SER A 1 343 ? -18.688 -11.484 -8.336 1 95.38 343 SER A CA 1
ATOM 2620 C C . SER A 1 343 ? -17.641 -11.375 -7.238 1 95.38 343 SER A C 1
ATOM 2622 O O . SER A 1 343 ? -17.641 -12.156 -6.285 1 95.38 343 SER A O 1
ATOM 2624 N N . TYR A 1 344 ? -16.75 -10.477 -7.449 1 94.94 344 TYR A N 1
ATOM 2625 C CA . TYR A 1 344 ? -15.688 -10.203 -6.496 1 94.94 344 TYR A CA 1
ATOM 2626 C C . TYR A 1 344 ? -15.586 -8.703 -6.207 1 94.94 344 TYR A C 1
ATOM 2628 O O . TYR A 1 344 ? -15.523 -7.891 -7.129 1 94.94 344 TYR A O 1
ATOM 2636 N N . GLU A 1 345 ? -15.555 -8.391 -4.891 1 92.62 345 GLU A N 1
ATOM 2637 C CA . GLU A 1 345 ? -15.336 -7.023 -4.434 1 92.62 345 GLU A CA 1
ATOM 2638 C C . GLU A 1 345 ? -14.414 -6.988 -3.219 1 92.62 345 GLU A C 1
ATOM 2640 O O . GLU A 1 345 ? -14.789 -7.43 -2.133 1 92.62 345 GLU A O 1
ATOM 2645 N N . ALA A 1 346 ? -13.289 -6.375 -3.402 1 93.06 346 ALA A N 1
ATOM 2646 C CA . ALA A 1 346 ? -12.328 -6.273 -2.311 1 93.06 346 ALA A CA 1
ATOM 2647 C C . ALA A 1 346 ? -12.727 -5.184 -1.322 1 93.06 346 ALA A C 1
ATOM 2649 O O . ALA A 1 346 ? -13.305 -4.168 -1.713 1 93.06 346 ALA A O 1
ATOM 2650 N N . ALA A 1 347 ? -12.445 -5.41 -0.086 1 89.88 347 ALA A N 1
ATOM 2651 C CA . ALA A 1 347 ? -12.695 -4.41 0.945 1 89.88 347 ALA A CA 1
ATOM 2652 C C . ALA A 1 347 ? -11.703 -3.254 0.842 1 89.88 347 ALA A C 1
ATOM 2654 O O . ALA A 1 347 ? -12.055 -2.1 1.092 1 89.88 347 ALA A O 1
ATOM 2655 N N . GLN A 1 348 ? -10.539 -3.598 0.514 1 89.62 348 GLN A N 1
ATOM 2656 C CA . GLN A 1 348 ? -9.492 -2.609 0.288 1 89.62 348 GLN A CA 1
ATOM 2657 C C . GLN A 1 348 ? -9.109 -2.537 -1.188 1 89.62 348 GLN A C 1
ATOM 2659 O O . GLN A 1 348 ? -9.922 -2.871 -2.059 1 89.62 348 GLN A O 1
ATOM 2664 N N . ALA A 1 349 ? -7.969 -1.986 -1.445 1 88.88 349 ALA A N 1
ATOM 2665 C CA . ALA A 1 349 ? -7.57 -1.893 -2.848 1 88.88 349 ALA A CA 1
ATOM 2666 C C . ALA A 1 349 ? -7.375 -3.277 -3.457 1 88.88 349 ALA A C 1
ATOM 2668 O O . ALA A 1 349 ? -7.777 -3.525 -4.598 1 88.88 349 ALA A O 1
ATOM 2669 N N . VAL A 1 350 ? -6.773 -4.113 -2.662 1 93.56 350 VAL A N 1
ATOM 2670 C CA . VAL A 1 350 ? -6.586 -5.504 -3.061 1 93.56 350 VAL A CA 1
ATOM 2671 C C . VAL A 1 350 ? -7.055 -6.434 -1.942 1 93.56 350 VAL A C 1
ATOM 2673 O O . VAL A 1 350 ? -7.227 -6 -0.8 1 93.56 350 VAL A O 1
ATOM 2676 N N . GLY A 1 351 ? -7.414 -7.711 -2.301 1 94.06 351 GLY A N 1
ATOM 2677 C CA . GLY A 1 351 ? -7.957 -8.625 -1.309 1 94.06 351 GLY A CA 1
ATOM 2678 C C . GLY A 1 351 ? -7.422 -10.039 -1.448 1 94.06 351 GLY A C 1
ATOM 2679 O O . GLY A 1 351 ? -6.582 -10.312 -2.309 1 94.06 351 GLY A O 1
ATOM 2680 N N . GLY A 1 352 ? -7.883 -10.906 -0.584 1 95.38 352 GLY A N 1
ATOM 2681 C CA . GLY A 1 352 ? -7.387 -12.273 -0.536 1 95.38 352 GLY A CA 1
ATOM 2682 C C . GLY A 1 352 ? -8.375 -13.281 -1.082 1 95.38 352 GLY A C 1
ATOM 2683 O O . GLY A 1 352 ? -8.07 -14.477 -1.145 1 95.38 352 GLY A O 1
ATOM 2684 N N . ASP A 1 353 ? -9.508 -12.852 -1.536 1 96.62 353 ASP A N 1
ATOM 2685 C CA . ASP A 1 353 ? -10.508 -13.773 -2.057 1 96.62 353 ASP A CA 1
ATOM 2686 C C . ASP A 1 353 ? -10.164 -14.219 -3.475 1 96.62 353 ASP A C 1
ATOM 2688 O O . ASP A 1 353 ? -9.562 -13.469 -4.238 1 96.62 353 ASP A O 1
ATOM 2692 N N . TYR A 1 354 ? -10.547 -15.43 -3.746 1 96.31 354 TYR A N 1
ATOM 2693 C CA . TYR A 1 354 ? -10.188 -16.031 -5.023 1 96.31 354 TYR A CA 1
ATOM 2694 C C . TYR A 1 354 ? -11.359 -16.828 -5.594 1 96.31 354 TYR A C 1
ATOM 2696 O O . TYR A 1 354 ? -12.078 -17.516 -4.852 1 96.31 354 TYR A O 1
ATOM 2704 N N . PHE A 1 355 ? -11.609 -16.75 -6.867 1 97.12 355 PHE A N 1
ATOM 2705 C CA . PHE A 1 355 ? -12.477 -17.688 -7.59 1 97.12 355 PHE A CA 1
ATOM 2706 C C . PHE A 1 355 ? -11.953 -17.922 -9 1 97.12 355 PHE A C 1
ATOM 2708 O O . PHE A 1 355 ? -11.211 -17.094 -9.539 1 97.12 355 PHE A O 1
ATOM 2715 N N . ASP A 1 356 ? -12.289 -19.016 -9.531 1 96.44 356 ASP A N 1
ATOM 2716 C CA . ASP A 1 356 ? -11.828 -19.344 -10.875 1 96.44 356 ASP A CA 1
ATOM 2717 C C . ASP A 1 356 ? -12.758 -20.359 -11.539 1 96.44 356 ASP A C 1
ATOM 2719 O O . ASP A 1 356 ? -13.469 -21.094 -10.852 1 96.44 356 ASP A O 1
ATOM 2723 N N . VAL A 1 357 ? -12.852 -20.25 -12.789 1 95.5 357 VAL A N 1
ATOM 2724 C CA . VAL A 1 357 ? -13.562 -21.219 -13.617 1 95.5 357 VAL A CA 1
ATOM 2725 C C . VAL A 1 357 ? -12.664 -21.672 -14.766 1 95.5 357 VAL A C 1
ATOM 2727 O O . VAL A 1 357 ? -12.273 -20.859 -15.617 1 95.5 357 VAL A O 1
ATOM 2730 N N . ILE A 1 358 ? -12.359 -22.953 -14.789 1 92.94 358 ILE A N 1
ATOM 2731 C CA . ILE A 1 358 ? -11.414 -23.484 -15.758 1 92.94 358 ILE A CA 1
ATOM 2732 C C . ILE A 1 358 ? -12.062 -24.625 -16.547 1 92.94 358 ILE A C 1
ATOM 2734 O O . ILE A 1 358 ? -12.562 -25.578 -15.961 1 92.94 358 ILE A O 1
ATOM 2738 N N . ARG A 1 359 ? -12.055 -24.484 -17.828 1 92.06 359 ARG A N 1
ATOM 2739 C CA . ARG A 1 359 ? -12.5 -25.594 -18.672 1 92.06 359 ARG A CA 1
ATOM 2740 C C . ARG A 1 359 ? -11.398 -26.641 -18.828 1 92.06 359 ARG A C 1
ATOM 2742 O O . ARG A 1 359 ? -10.359 -26.359 -19.422 1 92.06 359 ARG A O 1
ATOM 2749 N N . LEU A 1 360 ? -11.562 -27.781 -18.297 1 91.94 360 LEU A N 1
ATOM 2750 C CA . LEU A 1 360 ? -10.555 -28.828 -18.328 1 91.94 360 LEU A CA 1
ATOM 2751 C C . LEU A 1 360 ? -10.617 -29.594 -19.656 1 91.94 360 LEU A C 1
ATOM 2753 O O . LEU A 1 360 ? -9.586 -30.016 -20.188 1 91.94 360 LEU A O 1
ATOM 2757 N N . SER A 1 361 ? -11.758 -29.859 -20.062 1 91.12 361 SER A N 1
ATOM 2758 C CA . SER A 1 361 ? -12.062 -30.5 -21.344 1 91.12 361 SER A CA 1
ATOM 2759 C C . SER A 1 361 ? -13.438 -30.109 -21.844 1 91.12 361 SER A C 1
ATOM 2761 O O . SER A 1 361 ? -14.078 -29.219 -21.281 1 91.12 361 SER A O 1
ATOM 2763 N N . ASP A 1 362 ? -13.805 -30.734 -22.906 1 89.12 362 ASP A N 1
ATOM 2764 C CA . ASP A 1 362 ? -15.133 -30.469 -23.422 1 89.12 362 ASP A CA 1
ATOM 2765 C C . ASP A 1 362 ? -16.219 -31.031 -22.5 1 89.12 362 ASP A C 1
ATOM 2767 O O . ASP A 1 362 ? -17.375 -30.625 -22.562 1 89.12 362 ASP A O 1
ATOM 2771 N N . ARG A 1 363 ? -15.742 -31.891 -21.609 1 92.19 363 ARG A N 1
ATOM 2772 C CA . ARG A 1 363 ? -16.734 -32.594 -20.797 1 92.19 363 ARG A CA 1
ATOM 2773 C C . ARG A 1 363 ? -16.594 -32.188 -19.328 1 92.19 363 ARG A C 1
ATOM 2775 O O . ARG A 1 363 ? -17.422 -32.562 -18.5 1 92.19 363 ARG A O 1
ATOM 2782 N N . LYS A 1 364 ? -15.586 -31.516 -18.969 1 95 364 LYS A N 1
ATOM 2783 C CA . LYS A 1 364 ? -15.359 -31.25 -17.562 1 95 364 LYS A CA 1
ATOM 2784 C C . LYS A 1 364 ? -15.016 -29.781 -17.328 1 95 364 LYS A C 1
ATOM 2786 O O . LYS A 1 364 ? -14.297 -29.172 -18.109 1 95 364 LYS A O 1
ATOM 2791 N N . ILE A 1 365 ? -15.602 -29.234 -16.266 1 95.56 365 ILE A N 1
ATOM 2792 C CA . ILE A 1 365 ? -15.305 -27.875 -15.836 1 95.56 365 ILE A CA 1
ATOM 2793 C C . ILE A 1 365 ? -14.906 -27.859 -14.359 1 95.56 365 ILE A C 1
ATOM 2795 O O . ILE A 1 365 ? -15.43 -28.656 -13.57 1 95.56 365 ILE A O 1
ATOM 2799 N N . CYS A 1 366 ? -13.961 -27.047 -14.047 1 96.88 366 CYS A N 1
ATOM 2800 C CA . CYS A 1 366 ? -13.469 -26.906 -12.68 1 96.88 366 CYS A CA 1
ATOM 2801 C C . CYS A 1 366 ? -13.82 -25.547 -12.117 1 96.88 366 CYS A C 1
ATOM 2803 O O . CYS A 1 366 ? -13.609 -24.516 -12.773 1 96.88 366 CYS A O 1
ATOM 2805 N N . LEU A 1 367 ? -14.453 -25.516 -11 1 97.56 367 LEU A N 1
ATOM 2806 C CA . LEU A 1 367 ? -14.719 -24.281 -10.266 1 97.56 367 LEU A CA 1
ATOM 2807 C C . LEU A 1 367 ? -13.906 -24.234 -8.977 1 97.56 367 LEU A C 1
ATOM 2809 O O . LEU A 1 367 ? -14 -25.125 -8.141 1 97.56 367 LEU A O 1
ATOM 2813 N N . ALA A 1 368 ? -13.078 -23.25 -8.875 1 98 368 ALA A N 1
ATOM 2814 C CA . ALA A 1 368 ? -12.25 -23.062 -7.688 1 98 368 ALA A CA 1
ATOM 2815 C C . ALA A 1 368 ? -12.68 -21.812 -6.914 1 98 368 ALA A C 1
ATOM 2817 O O . ALA A 1 368 ? -13.031 -20.797 -7.508 1 98 368 ALA A O 1
ATOM 2818 N N . PHE A 1 369 ? -12.688 -21.922 -5.629 1 98 369 PHE A N 1
ATOM 2819 C CA . PHE A 1 369 ? -13.125 -20.859 -4.738 1 98 369 PHE A CA 1
ATOM 2820 C C . PHE A 1 369 ? -12.312 -20.859 -3.451 1 98 369 PHE A C 1
ATOM 2822 O O . PHE A 1 369 ? -12.172 -21.891 -2.797 1 98 369 PHE A O 1
ATOM 2829 N N . GLY A 1 370 ? -11.734 -19.688 -3.102 1 96.81 370 GLY A N 1
ATOM 2830 C CA . GLY A 1 370 ? -10.883 -19.656 -1.921 1 96.81 370 GLY A CA 1
ATOM 2831 C C . GLY A 1 370 ? -10.883 -18.312 -1.223 1 96.81 370 GLY A C 1
ATOM 2832 O O . GLY A 1 370 ? -11.305 -17.297 -1.803 1 96.81 370 GLY A O 1
ATOM 2833 N N . ASP A 1 371 ? -10.484 -18.344 0.019 1 95.69 371 ASP A N 1
ATOM 2834 C CA . ASP A 1 371 ? -10.352 -17.172 0.878 1 95.69 371 ASP A CA 1
ATOM 2835 C C . ASP A 1 371 ? -9.086 -17.25 1.724 1 95.69 371 ASP A C 1
ATOM 2837 O O . ASP A 1 371 ? -8.984 -18.078 2.631 1 95.69 371 ASP A O 1
ATOM 2841 N N . VAL A 1 372 ? -8.211 -16.297 1.438 1 95.31 372 VAL A N 1
ATOM 2842 C CA . VAL A 1 372 ? -6.949 -16.266 2.162 1 95.31 372 VAL A CA 1
ATOM 2843 C C . VAL A 1 372 ? -7.145 -15.57 3.512 1 95.31 372 VAL A C 1
ATOM 2845 O O . VAL A 1 372 ? -7.828 -14.547 3.6 1 95.31 372 VAL A O 1
ATOM 2848 N N . ALA A 1 373 ? -6.535 -16.141 4.543 1 90.94 373 ALA A N 1
ATOM 2849 C CA . ALA A 1 373 ? -6.598 -15.516 5.863 1 90.94 373 ALA A CA 1
ATOM 2850 C C . ALA A 1 373 ? -5.84 -14.195 5.879 1 90.94 373 ALA A C 1
ATOM 2852 O O . ALA A 1 373 ? -4.707 -14.109 5.402 1 90.94 373 ALA A O 1
ATOM 2853 N N . GLY A 1 374 ? -6.504 -13.258 6.43 1 86.38 374 GLY A N 1
ATOM 2854 C CA . GLY A 1 374 ? -5.91 -11.938 6.492 1 86.38 374 GLY A CA 1
ATOM 2855 C C . GLY A 1 374 ? -6.484 -10.969 5.469 1 86.38 374 GLY A C 1
ATOM 2856 O O . GLY A 1 374 ? -7.414 -11.32 4.738 1 86.38 374 GLY A O 1
ATOM 2857 N N . LYS A 1 375 ? -5.898 -9.742 5.445 1 87.56 375 LYS A N 1
ATOM 2858 C CA . LYS A 1 375 ? -6.434 -8.719 4.551 1 87.56 375 LYS A CA 1
ATOM 2859 C C . LYS A 1 375 ? -5.312 -7.93 3.885 1 87.56 375 LYS A C 1
ATOM 2861 O O . LYS A 1 375 ? -4.148 -8.031 4.281 1 87.56 375 LYS A O 1
ATOM 2866 N N . GLY A 1 376 ? -5.727 -7.262 2.828 1 90.31 376 GLY A N 1
ATOM 2867 C CA . GLY A 1 376 ? -4.828 -6.297 2.217 1 90.31 376 GLY A CA 1
ATOM 2868 C C . GLY A 1 376 ? -3.795 -6.938 1.306 1 90.31 376 GLY A C 1
ATOM 2869 O O . GLY A 1 376 ? -4.066 -7.961 0.674 1 90.31 376 GLY A O 1
ATOM 2870 N N . VAL A 1 377 ? -2.662 -6.375 1.288 1 92.31 377 VAL A N 1
ATOM 2871 C CA . VAL A 1 377 ? -1.623 -6.727 0.325 1 92.31 377 VAL A CA 1
ATOM 2872 C C . VAL A 1 377 ? -1.071 -8.117 0.646 1 92.31 377 VAL A C 1
ATOM 2874 O O . VAL A 1 377 ? -0.943 -8.961 -0.244 1 92.31 377 VAL A O 1
ATOM 2877 N N . PRO A 1 378 ? -0.789 -8.422 1.934 1 92.94 378 PRO A N 1
ATOM 2878 C CA . PRO A 1 378 ? -0.284 -9.766 2.223 1 92.94 378 PRO A CA 1
ATOM 2879 C C . PRO A 1 378 ? -1.221 -10.867 1.729 1 92.94 378 PRO A C 1
ATOM 2881 O O . PRO A 1 378 ? -0.766 -11.852 1.14 1 92.94 378 PRO A O 1
ATOM 2884 N N . ALA A 1 379 ? -2.447 -10.695 1.984 1 94 379 ALA A N 1
ATOM 2885 C CA . ALA A 1 379 ? -3.426 -11.688 1.556 1 94 379 ALA A CA 1
ATOM 2886 C C . ALA A 1 379 ? -3.473 -11.797 0.034 1 94 379 ALA A C 1
ATOM 2888 O O . ALA A 1 379 ? -3.633 -12.883 -0.515 1 94 379 ALA A O 1
ATOM 2889 N N . SER A 1 380 ? -3.359 -10.695 -0.631 1 94.75 380 SER A N 1
ATOM 2890 C CA . SER A 1 380 ? -3.422 -10.68 -2.09 1 94.75 380 SER A CA 1
ATOM 2891 C C . SER A 1 380 ? -2.227 -11.398 -2.701 1 94.75 380 SER A C 1
ATOM 2893 O O . SER A 1 380 ? -2.342 -12.008 -3.768 1 94.75 380 SER A O 1
ATOM 2895 N N . LEU A 1 381 ? -1.083 -11.328 -2.111 1 93.75 381 LEU A N 1
ATOM 2896 C CA . LEU A 1 381 ? 0.096 -12.055 -2.574 1 93.75 381 LEU A CA 1
ATOM 2897 C C . LEU A 1 381 ? -0.138 -13.555 -2.527 1 93.75 381 LEU A C 1
ATOM 2899 O O . LEU A 1 381 ? 0.201 -14.273 -3.473 1 93.75 381 LEU A O 1
ATOM 2903 N N . VAL A 1 382 ? -0.726 -13.992 -1.451 1 94.12 382 VAL A N 1
ATOM 2904 C CA . VAL A 1 382 ? -1.016 -15.406 -1.287 1 94.12 382 VAL A CA 1
ATOM 2905 C C . VAL A 1 382 ? -2.09 -15.836 -2.285 1 94.12 382 VAL A C 1
ATOM 2907 O O . VAL A 1 382 ? -2.016 -16.922 -2.859 1 94.12 382 VAL A O 1
ATOM 2910 N N . MET A 1 383 ? -3.037 -14.961 -2.385 1 95.5 383 MET A N 1
ATOM 2911 C CA . MET A 1 383 ? -4.094 -15.234 -3.355 1 95.5 383 MET A CA 1
ATOM 2912 C C . MET A 1 383 ? -3.514 -15.398 -4.758 1 95.5 383 MET A C 1
ATOM 2914 O O . MET A 1 383 ? -3.92 -16.281 -5.504 1 95.5 383 MET A O 1
ATOM 2918 N N . SER A 1 384 ? -2.6 -14.508 -5.117 1 93.5 384 SER A N 1
ATOM 2919 C CA . SER A 1 384 ? -1.942 -14.594 -6.414 1 93.5 384 SER A CA 1
ATOM 2920 C C . SER A 1 384 ? -1.203 -15.922 -6.574 1 93.5 384 SER A C 1
ATOM 2922 O O . SER A 1 384 ? -1.271 -16.562 -7.629 1 93.5 384 SER A O 1
ATOM 2924 N N . ARG A 1 385 ? -0.562 -16.297 -5.562 1 93.88 385 ARG A N 1
ATOM 2925 C CA . ARG A 1 385 ? 0.131 -17.578 -5.539 1 93.88 385 ARG A CA 1
ATOM 2926 C C . ARG A 1 385 ? -0.849 -18.734 -5.719 1 93.88 385 ARG A C 1
ATOM 2928 O O . ARG A 1 385 ? -0.594 -19.656 -6.496 1 93.88 385 ARG A O 1
ATOM 2935 N N . LEU A 1 386 ? -1.913 -18.688 -5.016 1 94.62 386 LEU A N 1
ATOM 2936 C CA . LEU A 1 386 ? -2.941 -19.719 -5.086 1 94.62 386 LEU A CA 1
ATOM 2937 C C . LEU A 1 386 ? -3.527 -19.797 -6.488 1 94.62 386 LEU A C 1
ATOM 2939 O O . LEU A 1 386 ? -3.686 -20.891 -7.035 1 94.62 386 LEU A O 1
ATOM 2943 N N . SER A 1 387 ? -3.869 -18.641 -6.984 1 95.12 387 SER A N 1
ATOM 2944 C CA . SER A 1 387 ? -4.438 -18.594 -8.328 1 95.12 387 SER A CA 1
ATOM 2945 C C . SER A 1 387 ? -3.527 -19.297 -9.336 1 95.12 387 SER A C 1
ATOM 2947 O O . SER A 1 387 ? -3.996 -20.078 -10.164 1 95.12 387 SER A O 1
ATOM 2949 N N . SER A 1 388 ? -2.291 -19.031 -9.25 1 93.81 388 SER A N 1
ATOM 2950 C CA . SER A 1 388 ? -1.321 -19.641 -10.156 1 93.81 388 SER A CA 1
ATOM 2951 C C . SER A 1 388 ? -1.196 -21.141 -9.914 1 93.81 388 SER A C 1
ATOM 2953 O O . SER A 1 388 ? -1.104 -21.922 -10.859 1 93.81 388 SER A O 1
ATOM 2955 N N . ALA A 1 389 ? -1.164 -21.5 -8.711 1 93.81 389 ALA A N 1
ATOM 2956 C CA . ALA A 1 389 ? -1.062 -22.922 -8.352 1 93.81 389 ALA A CA 1
ATOM 2957 C C . ALA A 1 389 ? -2.246 -23.719 -8.906 1 93.81 389 ALA A C 1
ATOM 2959 O O . ALA A 1 389 ? -2.072 -24.797 -9.453 1 93.81 389 ALA A O 1
ATOM 2960 N N . VAL A 1 390 ? -3.422 -23.172 -8.75 1 95.75 390 VAL A N 1
ATOM 2961 C CA . VAL A 1 390 ? -4.633 -23.844 -9.219 1 95.75 390 VAL A CA 1
ATOM 2962 C C . VAL A 1 390 ? -4.598 -23.984 -10.734 1 95.75 390 VAL A C 1
ATOM 2964 O O . VAL A 1 390 ? -4.777 -25.078 -11.273 1 95.75 390 VAL A O 1
ATOM 2967 N N . GLN A 1 391 ? -4.266 -22.953 -11.375 1 93.25 391 GLN A N 1
ATOM 2968 C CA . GLN A 1 391 ? -4.258 -22.938 -12.836 1 93.25 391 GLN A CA 1
ATOM 2969 C C . GLN A 1 391 ? -3.195 -23.891 -13.383 1 93.25 391 GLN A C 1
ATOM 2971 O O . GLN A 1 391 ? -3.434 -24.594 -14.359 1 93.25 391 GLN A O 1
ATOM 2976 N N . SER A 1 392 ? -2.092 -23.844 -12.742 1 91.31 392 SER A N 1
ATOM 2977 C CA . SER A 1 392 ? -1.002 -24.703 -13.203 1 91.31 392 SER A CA 1
ATOM 2978 C C . SER A 1 392 ? -1.301 -26.172 -12.922 1 91.31 392 SER A C 1
ATOM 2980 O O . SER A 1 392 ? -1.09 -27.031 -13.781 1 91.31 392 SER A O 1
ATOM 2982 N N . THR A 1 393 ? -1.822 -26.469 -11.773 1 92.88 393 THR A N 1
ATOM 2983 C CA . THR A 1 393 ? -2.094 -27.844 -11.367 1 92.88 393 THR A CA 1
ATOM 2984 C C . THR A 1 393 ? -3.188 -28.453 -12.242 1 92.88 393 THR A C 1
ATOM 2986 O O . THR A 1 393 ? -3.076 -29.609 -12.664 1 92.88 393 THR A O 1
ATOM 2989 N N . MET A 1 394 ? -4.18 -27.734 -12.57 1 92.44 394 MET A N 1
ATOM 2990 C CA . MET A 1 394 ? -5.34 -28.25 -13.289 1 92.44 394 MET A CA 1
ATOM 2991 C C . MET A 1 394 ? -4.996 -28.516 -14.75 1 92.44 394 MET A C 1
ATOM 2993 O O . MET A 1 394 ? -5.766 -29.156 -15.469 1 92.44 394 MET A O 1
ATOM 2997 N N . GLN A 1 395 ? -3.781 -28.125 -15.156 1 87.44 395 GLN A N 1
ATOM 2998 C CA . GLN A 1 395 ? -3.303 -28.469 -16.484 1 87.44 395 GLN A CA 1
ATOM 2999 C C . GLN A 1 395 ? -2.822 -29.922 -16.547 1 87.44 395 GLN A C 1
ATOM 3001 O O . GLN A 1 395 ? -2.76 -30.516 -17.609 1 87.44 395 GLN A O 1
ATOM 3006 N N . PHE A 1 396 ? -2.562 -30.453 -15.375 1 86.19 396 PHE A N 1
ATOM 3007 C CA . PHE A 1 396 ? -1.919 -31.766 -15.352 1 86.19 396 PHE A CA 1
ATOM 3008 C C . PHE A 1 396 ? -2.797 -32.781 -14.641 1 86.19 396 PHE A C 1
ATOM 3010 O O . PHE A 1 396 ? -2.611 -34 -14.812 1 86.19 396 PHE A O 1
ATOM 3017 N N . VAL A 1 397 ? -3.709 -32.281 -13.805 1 88.75 397 VAL A N 1
ATOM 3018 C CA . VAL A 1 397 ? -4.512 -33.156 -12.961 1 88.75 397 VAL A CA 1
ATOM 3019 C C . VAL A 1 397 ? -5.996 -32.938 -13.234 1 88.75 397 VAL A C 1
ATOM 3021 O O . VAL A 1 397 ? -6.43 -31.781 -13.391 1 88.75 397 VAL A O 1
ATOM 3024 N N . SER A 1 398 ? -6.777 -34.031 -13.297 1 89.31 398 SER A N 1
ATOM 3025 C CA . SER A 1 398 ? -8.203 -33.875 -13.578 1 89.31 398 SER A CA 1
ATOM 3026 C C . SER A 1 398 ? -9.055 -34.375 -12.422 1 89.31 398 SER A C 1
ATOM 3028 O O . SER A 1 398 ? -10.273 -34.219 -12.43 1 89.31 398 SER A O 1
ATOM 3030 N N . ASP A 1 399 ? -8.367 -34.969 -11.461 1 93.12 399 ASP A N 1
ATOM 3031 C CA . ASP A 1 399 ? -9.07 -35.438 -10.266 1 93.12 399 ASP A CA 1
ATOM 3032 C C . ASP A 1 399 ? -9.047 -34.375 -9.172 1 93.12 399 ASP A C 1
ATOM 3034 O O . ASP A 1 399 ? -7.996 -33.781 -8.898 1 93.12 399 ASP A O 1
ATOM 3038 N N . GLY A 1 400 ? -10.227 -34.219 -8.547 1 95.12 400 GLY A N 1
ATOM 3039 C CA . GLY A 1 400 ? -10.352 -33.156 -7.559 1 95.12 400 GLY A CA 1
ATOM 3040 C C . GLY A 1 400 ? -9.477 -33.375 -6.336 1 95.12 400 GLY A C 1
ATOM 3041 O O . GLY A 1 400 ? -8.844 -32.438 -5.844 1 95.12 400 GLY A O 1
ATOM 3042 N N . VAL A 1 401 ? -9.461 -34.562 -5.82 1 96.06 401 VAL A N 1
ATOM 3043 C CA . VAL A 1 401 ? -8.703 -34.875 -4.613 1 96.06 401 VAL A CA 1
ATOM 3044 C C . VAL A 1 401 ? -7.211 -34.719 -4.887 1 96.06 401 VAL A C 1
ATOM 3046 O O . VAL A 1 401 ? -6.484 -34.125 -4.102 1 96.06 401 VAL A O 1
ATOM 3049 N N . ASP A 1 402 ? -6.766 -35.281 -6.02 1 95.56 402 ASP A N 1
ATOM 3050 C CA . ASP A 1 402 ? -5.359 -35.156 -6.402 1 95.56 402 ASP A CA 1
ATOM 3051 C C . ASP A 1 402 ? -4.949 -33.719 -6.582 1 95.56 402 ASP A C 1
ATOM 3053 O O . ASP A 1 402 ? -3.85 -33.312 -6.188 1 95.56 402 ASP A O 1
ATOM 3057 N N . ALA A 1 403 ? -5.852 -32.969 -7.184 1 95.94 403 ALA A N 1
ATOM 3058 C CA . ALA A 1 403 ? -5.57 -31.562 -7.434 1 95.94 403 ALA A CA 1
ATOM 3059 C C . ALA A 1 403 ? -5.398 -30.797 -6.125 1 95.94 403 ALA A C 1
ATOM 3061 O O . ALA A 1 403 ? -4.41 -30.094 -5.938 1 95.94 403 ALA A O 1
ATOM 3062 N N . VAL A 1 404 ? -6.316 -30.984 -5.203 1 97.19 404 VAL A N 1
ATOM 3063 C CA . VAL A 1 404 ? -6.297 -30.25 -3.943 1 97.19 404 VAL A CA 1
ATOM 3064 C C . VAL A 1 404 ? -5.082 -30.656 -3.117 1 97.19 404 VAL A C 1
ATOM 3066 O O . VAL A 1 404 ? -4.461 -29.828 -2.447 1 97.19 404 VAL A O 1
ATOM 3069 N N . ASN A 1 405 ? -4.727 -31.906 -3.178 1 95.44 405 ASN A N 1
ATOM 3070 C CA . ASN A 1 405 ? -3.539 -32.406 -2.479 1 95.44 405 ASN A CA 1
ATOM 3071 C C . ASN A 1 405 ? -2.273 -31.719 -2.99 1 95.44 405 ASN A C 1
ATOM 3073 O O . ASN A 1 405 ? -1.421 -31.297 -2.201 1 95.44 405 ASN A O 1
ATOM 3077 N N . ARG A 1 406 ? -2.186 -31.609 -4.254 1 93.5 406 ARG A N 1
ATOM 3078 C CA . ARG A 1 406 ? -1.01 -30.984 -4.863 1 93.5 406 ARG A CA 1
ATOM 3079 C C . ARG A 1 406 ? -0.958 -29.5 -4.562 1 93.5 406 ARG A C 1
ATOM 3081 O O . ARG A 1 406 ? 0.109 -28.953 -4.27 1 93.5 406 ARG A O 1
ATOM 3088 N N . ILE A 1 407 ? -2.111 -28.891 -4.695 1 94.88 407 ILE A N 1
ATOM 3089 C CA . ILE A 1 407 ? -2.189 -27.469 -4.402 1 94.88 407 ILE A CA 1
ATOM 3090 C C . ILE A 1 407 ? -1.81 -27.219 -2.945 1 94.88 407 ILE A C 1
ATOM 3092 O O . ILE A 1 407 ? -1.04 -26.297 -2.646 1 94.88 407 ILE A O 1
ATOM 3096 N N . ASN A 1 408 ? -2.334 -27.984 -2.043 1 94.56 408 ASN A N 1
ATOM 3097 C CA . ASN A 1 408 ? -2.029 -27.875 -0.622 1 94.56 408 ASN A CA 1
ATOM 3098 C C . ASN A 1 408 ? -0.533 -28.016 -0.355 1 94.56 408 ASN A C 1
ATOM 3100 O O . ASN A 1 408 ? 0.051 -27.219 0.375 1 94.56 408 ASN A O 1
ATOM 3104 N N . ASN A 1 409 ? 0.089 -29 -0.94 1 92.19 409 ASN A N 1
ATOM 3105 C CA . ASN A 1 409 ? 1.517 -29.219 -0.741 1 92.19 409 ASN A CA 1
ATOM 3106 C C . ASN A 1 409 ? 2.35 -28.078 -1.306 1 92.19 409 ASN A C 1
ATOM 3108 O O . ASN A 1 409 ? 3.367 -27.703 -0.723 1 92.19 409 ASN A O 1
ATOM 3112 N N . HIS A 1 410 ? 1.854 -27.594 -2.387 1 91.19 410 HIS A N 1
ATOM 3113 C CA . HIS A 1 410 ? 2.508 -26.438 -2.99 1 91.19 410 HIS A CA 1
ATOM 3114 C C . HIS A 1 410 ? 2.463 -25.234 -2.059 1 91.19 410 HIS A C 1
ATOM 3116 O O . HIS A 1 410 ? 3.473 -24.562 -1.863 1 91.19 410 HIS A O 1
ATOM 3122 N N . MET A 1 411 ? 1.334 -25 -1.502 1 91.75 411 MET A N 1
ATOM 3123 C CA . MET A 1 411 ? 1.132 -23.828 -0.651 1 91.75 411 MET A CA 1
ATOM 3124 C C . MET A 1 411 ? 1.854 -24 0.682 1 91.75 411 MET A C 1
ATOM 3126 O O . MET A 1 411 ? 2.264 -23.016 1.298 1 91.75 411 MET A O 1
ATOM 3130 N N . CYS A 1 412 ? 2.105 -25.172 1.072 1 88.25 412 CYS A N 1
ATOM 3131 C CA . CYS A 1 412 ? 2.799 -25.453 2.324 1 88.25 412 CYS A CA 1
ATOM 3132 C C . CYS A 1 412 ? 4.301 -25.234 2.176 1 88.25 412 CYS A C 1
ATOM 3134 O O . CYS A 1 412 ? 4.98 -24.875 3.143 1 88.25 412 CYS A O 1
ATOM 3136 N N . ASN A 1 413 ? 4.902 -25.562 1.058 1 81.06 413 ASN A N 1
ATOM 3137 C CA . ASN A 1 413 ? 6.344 -25.5 0.835 1 81.06 413 ASN A CA 1
ATOM 3138 C C . ASN A 1 413 ? 6.898 -24.109 1.092 1 81.06 413 ASN A C 1
ATOM 3140 O O . ASN A 1 413 ? 8.023 -23.953 1.579 1 81.06 413 ASN A O 1
ATOM 3144 N N . ARG A 1 414 ? 6.254 -23.094 0.812 1 73.62 414 ARG A N 1
ATOM 3145 C CA . ARG A 1 414 ? 6.695 -21.719 1.057 1 73.62 414 ARG A CA 1
ATOM 3146 C C . ARG A 1 414 ? 5.613 -20.922 1.776 1 73.62 414 ARG A C 1
ATOM 3148 O O . ARG A 1 414 ? 5.188 -19.875 1.292 1 73.62 414 ARG A O 1
ATOM 3155 N N . ALA A 1 415 ? 5.316 -21.516 2.896 1 61.88 415 ALA A N 1
ATOM 3156 C CA . ALA A 1 415 ? 4.164 -20.938 3.58 1 61.88 415 ALA A CA 1
ATOM 3157 C C . ALA A 1 415 ? 4.586 -19.766 4.473 1 61.88 415 ALA A C 1
ATOM 3159 O O . ALA A 1 415 ? 5.711 -19.75 4.984 1 61.88 415 ALA A O 1
ATOM 3160 N N . CYS A 1 416 ? 3.875 -18.703 4.262 1 62.66 416 CYS A N 1
ATOM 3161 C CA . CYS A 1 416 ? 4.016 -17.609 5.227 1 62.66 416 CYS A CA 1
ATOM 3162 C C . CYS A 1 416 ? 3.305 -17.938 6.531 1 62.66 416 CYS A C 1
ATOM 3164 O O . CYS A 1 416 ? 2.166 -18.422 6.52 1 62.66 416 CYS A O 1
ATOM 3166 N N . GLU A 1 417 ? 4.062 -17.922 7.539 1 62.94 417 GLU A N 1
ATOM 3167 C CA . GLU A 1 417 ? 3.529 -18.25 8.859 1 62.94 417 GLU A CA 1
ATOM 3168 C C . GLU A 1 417 ? 2.211 -17.531 9.117 1 62.94 417 GLU A C 1
ATOM 3170 O O . GLU A 1 417 ? 2.113 -16.312 8.93 1 62.94 417 GLU A O 1
ATOM 3175 N N . GLY A 1 418 ? 1.277 -18.359 9.336 1 66.81 418 GLY A N 1
ATOM 3176 C CA . GLY A 1 418 ? 0.007 -17.859 9.852 1 66.81 418 GLY A CA 1
ATOM 3177 C C . GLY A 1 418 ? -0.984 -17.531 8.75 1 66.81 418 GLY A C 1
ATOM 3178 O O . GLY A 1 418 ? -2.047 -16.953 9.016 1 66.81 418 GLY A O 1
ATOM 3179 N N . ARG A 1 419 ? -0.514 -17.906 7.52 1 82.75 419 ARG A N 1
ATOM 3180 C CA . ARG A 1 419 ? -1.495 -17.562 6.496 1 82.75 419 ARG A CA 1
ATOM 3181 C C . ARG A 1 419 ? -1.977 -18.812 5.758 1 82.75 419 ARG A C 1
ATOM 3183 O O . ARG A 1 419 ? -1.178 -19.531 5.145 1 82.75 419 ARG A O 1
ATOM 3190 N N . PHE A 1 420 ? -3.217 -19.141 5.945 1 90.75 420 PHE A N 1
ATOM 3191 C CA . PHE A 1 420 ? -3.855 -20.281 5.309 1 90.75 420 PHE A CA 1
ATOM 3192 C C . PHE A 1 420 ? -5.008 -19.844 4.418 1 90.75 420 PHE A C 1
ATOM 3194 O O . PHE A 1 420 ? -5.383 -18.656 4.426 1 90.75 420 PHE A O 1
ATOM 3201 N N . VAL A 1 421 ? -5.488 -20.75 3.658 1 95.19 421 VAL A N 1
ATOM 3202 C CA . VAL A 1 421 ? -6.539 -20.438 2.695 1 95.19 421 VAL A CA 1
ATOM 3203 C C . VAL A 1 421 ? -7.691 -21.422 2.836 1 95.19 421 VAL A C 1
ATOM 3205 O O . VAL A 1 421 ? -7.48 -22.641 2.797 1 95.19 421 VAL A O 1
ATOM 3208 N N . THR A 1 422 ? -8.836 -20.953 3.109 1 96.62 422 THR A N 1
ATOM 3209 C CA . THR A 1 422 ? -10.008 -21.812 2.947 1 96.62 422 THR A CA 1
ATOM 3210 C C . THR A 1 422 ? -10.344 -21.984 1.47 1 96.62 422 THR A C 1
ATOM 3212 O O . THR A 1 422 ? -10.234 -21.047 0.686 1 96.62 422 THR A O 1
ATOM 3215 N N . PHE A 1 423 ? -10.641 -23.188 1.132 1 97.25 423 PHE A N 1
ATOM 3216 C CA . PHE A 1 423 ? -10.656 -23.469 -0.299 1 97.25 423 PHE A CA 1
ATOM 3217 C C . PHE A 1 423 ? -11.688 -24.531 -0.629 1 97.25 423 PHE A C 1
ATOM 3219 O O . PHE A 1 423 ? -11.883 -25.484 0.143 1 97.25 423 PHE A O 1
ATOM 3226 N N . VAL A 1 424 ? -12.383 -24.344 -1.78 1 97.62 424 VAL A N 1
ATOM 3227 C CA . VAL A 1 424 ? -13.297 -25.344 -2.322 1 97.62 424 VAL A CA 1
ATOM 3228 C C . VAL A 1 424 ? -13.016 -25.547 -3.809 1 97.62 424 VAL A C 1
ATOM 3230 O O . VAL A 1 424 ? -12.906 -24.578 -4.566 1 97.62 424 VAL A O 1
ATOM 3233 N N . LEU A 1 425 ? -12.844 -26.781 -4.191 1 98.06 425 LEU A N 1
ATOM 3234 C CA . LEU A 1 425 ? -12.672 -27.156 -5.594 1 98.06 425 LEU A CA 1
ATOM 3235 C C . LEU A 1 425 ? -13.797 -28.062 -6.062 1 98.06 425 LEU A C 1
ATOM 3237 O O . LEU A 1 425 ? -14.062 -29.094 -5.445 1 98.06 425 LEU A O 1
ATOM 3241 N N . THR A 1 426 ? -14.477 -27.672 -7.105 1 97.31 426 THR A N 1
ATOM 3242 C CA . THR A 1 426 ? -15.586 -28.438 -7.664 1 97.31 426 THR A CA 1
ATOM 3243 C C . THR A 1 426 ? -15.312 -28.797 -9.117 1 97.31 426 THR A C 1
ATOM 3245 O O . THR A 1 426 ? -14.961 -27.938 -9.93 1 97.31 426 THR A O 1
ATOM 3248 N N . ILE A 1 427 ? -15.414 -30.031 -9.469 1 97.62 427 ILE A N 1
ATOM 3249 C CA . ILE A 1 427 ? -15.312 -30.484 -10.852 1 97.62 427 ILE A CA 1
ATOM 3250 C C . ILE A 1 427 ? -16.656 -31.062 -11.305 1 97.62 427 ILE A C 1
ATOM 3252 O O . ILE A 1 427 ? -17.203 -31.953 -10.648 1 97.62 427 ILE A O 1
ATOM 3256 N N . ILE A 1 428 ? -17.172 -30.594 -12.383 1 96.81 428 ILE A N 1
ATOM 3257 C CA . ILE A 1 428 ? -18.469 -31.031 -12.891 1 96.81 428 ILE A CA 1
ATOM 3258 C C . ILE A 1 428 ? -18.281 -31.75 -14.219 1 96.81 428 ILE A C 1
ATOM 3260 O O . ILE A 1 428 ? -17.625 -31.234 -15.133 1 96.81 428 ILE A O 1
ATOM 3264 N N . ASP A 1 429 ? -18.734 -32.906 -14.258 1 96.44 429 ASP A N 1
ATOM 3265 C CA . ASP A 1 429 ? -18.875 -33.625 -15.539 1 96.44 429 ASP A CA 1
ATOM 3266 C C . ASP A 1 429 ? -20.141 -33.156 -16.281 1 96.44 429 ASP A C 1
ATOM 3268 O O . ASP A 1 429 ? -21.25 -33.5 -15.859 1 96.44 429 ASP A O 1
ATOM 3272 N N . LEU A 1 430 ? -20.016 -32.562 -17.359 1 93.94 430 LEU A N 1
ATOM 3273 C CA . LEU A 1 430 ? -21.109 -31.906 -18.047 1 93.94 430 LEU A CA 1
ATOM 3274 C C . LEU A 1 430 ? -22 -32.906 -18.75 1 93.94 430 LEU A C 1
ATOM 3276 O O . LEU A 1 430 ? -23.125 -32.594 -19.156 1 93.94 430 LEU A O 1
ATOM 3280 N N . LYS A 1 431 ? -21.484 -34.094 -18.953 1 93.38 431 LYS A N 1
ATOM 3281 C CA . LYS A 1 431 ? -22.297 -35.156 -19.578 1 93.38 431 LYS A CA 1
ATOM 3282 C C . LYS A 1 431 ? -23.141 -35.875 -18.531 1 93.38 431 LYS A C 1
ATOM 3284 O O . LYS A 1 431 ? -24.344 -36.062 -18.719 1 93.38 431 LYS A O 1
ATOM 3289 N N . THR A 1 432 ? -22.578 -36.25 -17.422 1 95.12 432 THR A N 1
ATOM 3290 C CA . THR A 1 432 ? -23.281 -37 -16.391 1 95.12 432 THR A CA 1
ATOM 3291 C C . THR A 1 432 ? -23.891 -36.094 -15.352 1 95.12 432 THR A C 1
ATOM 3293 O O . THR A 1 432 ? -24.734 -36.5 -14.555 1 95.12 432 THR A O 1
ATOM 3296 N N . ASN A 1 433 ? -23.438 -34.844 -15.289 1 96.06 433 ASN A N 1
ATOM 3297 C CA . ASN A 1 433 ? -23.859 -33.812 -14.344 1 96.06 433 ASN A CA 1
ATOM 3298 C C . ASN A 1 433 ? -23.453 -34.188 -12.914 1 96.06 433 ASN A C 1
ATOM 3300 O O . ASN A 1 433 ? -24.094 -33.719 -11.953 1 96.06 433 ASN A O 1
ATOM 3304 N N . LYS A 1 434 ? -22.484 -35.031 -12.82 1 96.19 434 LYS A N 1
ATOM 3305 C CA . LYS A 1 434 ? -21.922 -35.375 -11.516 1 96.19 434 LYS A CA 1
ATOM 3306 C C . LYS A 1 434 ? -20.891 -34.312 -11.086 1 96.19 434 LYS A C 1
ATOM 3308 O O . LYS A 1 434 ? -20.078 -33.875 -11.898 1 96.19 434 LYS A O 1
ATOM 3313 N N . MET A 1 435 ? -21.031 -33.906 -9.859 1 95.5 435 MET A N 1
ATOM 3314 C CA . MET A 1 435 ? -20.109 -32.938 -9.32 1 95.5 435 MET A CA 1
ATOM 3315 C C . MET A 1 435 ? -19.281 -33.531 -8.188 1 95.5 435 MET A C 1
ATOM 3317 O O . MET A 1 435 ? -19.812 -34.188 -7.309 1 95.5 435 MET A O 1
ATOM 3321 N N . GLN A 1 436 ? -18.031 -33.375 -8.297 1 96.56 436 GLN A N 1
ATOM 3322 C CA . GLN A 1 436 ? -17.078 -33.719 -7.238 1 96.56 436 GLN A CA 1
ATOM 3323 C C . GLN A 1 436 ? -16.641 -32.5 -6.477 1 96.56 436 GLN A C 1
ATOM 3325 O O . GLN A 1 436 ? -16.094 -31.547 -7.07 1 96.56 436 GLN A O 1
ATOM 3330 N N . VAL A 1 437 ? -16.875 -32.469 -5.148 1 96.62 437 VAL A N 1
ATOM 3331 C CA . VAL A 1 437 ? -16.547 -31.297 -4.344 1 96.62 437 VAL A CA 1
ATOM 3332 C C . VAL A 1 437 ? -15.492 -31.672 -3.301 1 96.62 437 VAL A C 1
ATOM 3334 O O . VAL A 1 437 ? -15.664 -32.625 -2.555 1 96.62 437 VAL A O 1
ATOM 3337 N N . VAL A 1 438 ? -14.43 -31 -3.316 1 97.25 438 VAL A N 1
ATOM 3338 C CA . VAL A 1 438 ? -13.406 -31.125 -2.281 1 97.25 438 VAL A CA 1
ATOM 3339 C C . VAL A 1 438 ? -13.336 -29.828 -1.474 1 97.25 438 VAL A C 1
ATOM 3341 O O . VAL A 1 438 ? -13.023 -28.766 -2.018 1 97.25 438 VAL A O 1
ATOM 3344 N N . ASN A 1 439 ? -13.648 -29.891 -0.199 1 97.12 439 ASN A N 1
ATOM 3345 C CA . ASN A 1 439 ? -13.703 -28.719 0.671 1 97.12 439 ASN A CA 1
ATOM 3346 C C . ASN A 1 439 ? -12.531 -28.688 1.652 1 97.12 439 ASN A C 1
ATOM 3348 O O . ASN A 1 439 ? -12.359 -29.625 2.439 1 97.12 439 ASN A O 1
ATOM 3352 N N . ALA A 1 440 ? -11.75 -27.688 1.536 1 96.5 440 ALA A N 1
ATOM 3353 C CA . ALA A 1 440 ? -10.609 -27.5 2.43 1 96.5 440 ALA A CA 1
ATOM 3354 C C . ALA A 1 440 ? -10.852 -26.359 3.404 1 96.5 440 ALA A C 1
ATOM 3356 O O . ALA A 1 440 ? -10.289 -25.266 3.244 1 96.5 440 ALA A O 1
ATOM 3357 N N . GLY A 1 441 ? -11.633 -26.547 4.43 1 94.56 441 GLY A N 1
ATOM 3358 C CA . GLY A 1 441 ? -11.82 -25.625 5.535 1 94.56 441 GLY A CA 1
ATOM 3359 C C . GLY A 1 441 ? -12.766 -24.484 5.199 1 94.56 441 GLY A C 1
ATOM 3360 O O . GLY A 1 441 ? -12.898 -23.531 5.977 1 94.56 441 GLY A O 1
ATOM 3361 N N . HIS A 1 442 ? -13.328 -24.453 4.043 1 95.56 442 HIS A N 1
ATOM 3362 C CA . HIS A 1 442 ? -14.234 -23.375 3.641 1 95.56 442 HIS A CA 1
ATOM 3363 C C . HIS A 1 442 ? -15.664 -23.672 4.078 1 95.56 442 HIS A C 1
ATOM 3365 O O . HIS A 1 442 ? -16 -24.812 4.395 1 95.56 442 HIS A O 1
ATOM 3371 N N . MET A 1 443 ? -16.453 -22.672 4.152 1 92.75 443 MET A N 1
ATOM 3372 C CA . MET A 1 443 ? -17.875 -22.875 4.43 1 92.75 443 MET A CA 1
ATOM 3373 C C . MET A 1 443 ? -18.516 -23.766 3.365 1 92.75 443 MET A C 1
ATOM 3375 O O . MET A 1 443 ? -18.188 -23.656 2.184 1 92.75 443 MET A O 1
ATOM 3379 N N . SER A 1 444 ? -19.422 -24.547 3.836 1 93 444 SER A N 1
ATOM 3380 C CA . SER A 1 444 ? -20.078 -25.453 2.914 1 93 444 SER A CA 1
ATOM 3381 C C . SER A 1 444 ? -20.906 -24.703 1.873 1 93 444 SER A C 1
ATOM 3383 O O . SER A 1 444 ? -21.656 -23.797 2.213 1 93 444 SER A O 1
ATOM 3385 N N . PRO A 1 445 ? -20.734 -25.062 0.613 1 95.25 445 PRO A N 1
ATOM 3386 C CA . PRO A 1 445 ? -21.625 -24.5 -0.393 1 95.25 445 PRO A CA 1
ATOM 3387 C C . PRO A 1 445 ? -23.094 -24.781 -0.093 1 95.25 445 PRO A C 1
ATOM 3389 O O . PRO A 1 445 ? -23.438 -25.859 0.423 1 95.25 445 PRO A O 1
ATOM 3392 N N . ILE A 1 446 ? -23.984 -23.891 -0.429 1 95.69 446 ILE A N 1
ATOM 3393 C CA . ILE A 1 446 ? -25.422 -24.062 -0.252 1 95.69 446 ILE A CA 1
ATOM 3394 C C . ILE A 1 446 ? -26.047 -24.516 -1.567 1 95.69 446 ILE A C 1
ATOM 3396 O O . ILE A 1 446 ? -25.906 -23.844 -2.592 1 95.69 446 ILE A O 1
ATOM 3400 N N . ILE A 1 447 ? -26.703 -25.641 -1.518 1 95.75 447 ILE A N 1
ATOM 3401 C CA . ILE A 1 447 ? -27.375 -26.156 -2.701 1 95.75 447 ILE A CA 1
ATOM 3402 C C . ILE A 1 447 ? -28.891 -25.922 -2.564 1 95.75 447 ILE A C 1
ATOM 3404 O O . ILE A 1 447 ? -29.516 -26.484 -1.664 1 95.75 447 ILE A O 1
ATOM 3408 N N . ARG A 1 448 ? -29.359 -25.156 -3.424 1 95.69 448 ARG A N 1
ATOM 3409 C CA . ARG A 1 448 ? -30.797 -24.953 -3.457 1 95.69 448 ARG A CA 1
ATOM 3410 C C . ARG A 1 448 ? -31.484 -26 -4.328 1 95.69 448 ARG A C 1
ATOM 3412 O O . ARG A 1 448 ? -31.172 -26.125 -5.512 1 95.69 448 ARG A O 1
ATOM 3419 N N . LYS A 1 449 ? -32.406 -26.672 -3.766 1 93.38 449 LYS A N 1
ATOM 3420 C CA . LYS A 1 449 ? -33.156 -27.688 -4.496 1 93.38 449 LYS A CA 1
ATOM 3421 C C . LYS A 1 449 ? -34.344 -27.062 -5.23 1 93.38 449 LYS A C 1
ATOM 3423 O O . LYS A 1 449 ? -34.656 -25.875 -5.031 1 93.38 449 LYS A O 1
ATOM 3428 N N . THR A 1 450 ? -35 -27.812 -6.086 1 89.25 450 THR A N 1
ATOM 3429 C CA . THR A 1 450 ? -36.094 -27.328 -6.895 1 89.25 450 THR A CA 1
ATOM 3430 C C . THR A 1 450 ? -37.312 -27.062 -6.027 1 89.25 450 THR A C 1
ATOM 3432 O O . THR A 1 450 ? -38.188 -26.25 -6.383 1 89.25 450 THR A O 1
ATOM 3435 N N . ASP A 1 451 ? -37.406 -27.719 -4.906 1 86.75 451 ASP A N 1
ATOM 3436 C CA . ASP A 1 451 ? -38.594 -27.578 -4.043 1 86.75 451 ASP A CA 1
ATOM 3437 C C . ASP A 1 451 ? -38.438 -26.375 -3.104 1 86.75 451 ASP A C 1
ATOM 3439 O O . ASP A 1 451 ? -39.312 -26.109 -2.295 1 86.75 451 ASP A O 1
ATOM 3443 N N . GLY A 1 452 ? -37.344 -25.688 -3.164 1 84.81 452 GLY A N 1
ATOM 3444 C CA . GLY A 1 452 ? -37.156 -24.5 -2.348 1 84.81 452 GLY A CA 1
ATOM 3445 C C . GLY A 1 452 ? -36.344 -24.766 -1.09 1 84.81 452 GLY A C 1
ATOM 3446 O O . GLY A 1 452 ? -36 -23.844 -0.358 1 84.81 452 GLY A O 1
ATOM 3447 N N . SER A 1 453 ? -36.062 -26.016 -0.864 1 91.44 453 SER A N 1
ATOM 3448 C CA . SER A 1 453 ? -35.219 -26.359 0.281 1 91.44 453 SER A CA 1
ATOM 3449 C C . SER A 1 453 ? -33.75 -26.266 -0.067 1 91.44 453 SER A C 1
ATOM 3451 O O . SER A 1 453 ? -33.406 -26.031 -1.226 1 91.44 453 SER A O 1
ATOM 3453 N N . TYR A 1 454 ? -32.938 -26.234 0.98 1 92.19 454 TYR A N 1
ATOM 3454 C CA . TYR A 1 454 ? -31.5 -26.172 0.72 1 92.19 454 TYR A CA 1
ATOM 3455 C C . TYR A 1 454 ? -30.781 -27.344 1.378 1 92.19 454 TYR A C 1
ATOM 3457 O O . TYR A 1 454 ? -31.312 -27.984 2.287 1 92.19 454 TYR A O 1
ATOM 3465 N N . GLU A 1 455 ? -29.656 -27.719 0.828 1 92.5 455 GLU A N 1
ATOM 3466 C CA . GLU A 1 455 ? -28.781 -28.766 1.335 1 92.5 455 GLU A CA 1
ATOM 3467 C C . GLU A 1 455 ? -27.344 -28.281 1.449 1 92.5 455 GLU A C 1
ATOM 3469 O O . GLU A 1 455 ? -26.906 -27.422 0.669 1 92.5 455 GLU A O 1
ATOM 3474 N N . GLU A 1 456 ? -26.719 -28.688 2.492 1 91.62 456 GLU A N 1
ATOM 3475 C CA . GLU A 1 456 ? -25.297 -28.422 2.684 1 91.62 456 GLU A CA 1
ATOM 3476 C C . GLU A 1 456 ? -24.5 -29.719 2.881 1 91.62 456 GLU A C 1
ATOM 3478 O O . GLU A 1 456 ? -25.078 -30.75 3.203 1 91.62 456 GLU A O 1
ATOM 3483 N N . PHE A 1 457 ? -23.297 -29.594 2.566 1 88.62 457 PHE A N 1
ATOM 3484 C CA . PHE A 1 457 ? -22.453 -30.766 2.758 1 88.62 457 PHE A CA 1
ATOM 3485 C C . PHE A 1 457 ? -22.156 -30.984 4.234 1 88.62 457 PHE A C 1
ATOM 3487 O O . PHE A 1 457 ? -22.094 -30.016 5.008 1 88.62 457 PHE A O 1
ATOM 3494 N N . PRO A 1 458 ? -21.969 -32.188 4.621 1 85.69 458 PRO A N 1
ATOM 3495 C CA . PRO A 1 458 ? -21.672 -32.5 6.023 1 85.69 458 PRO A CA 1
ATOM 3496 C C . PRO A 1 458 ? -20.328 -31.906 6.477 1 85.69 458 PRO A C 1
ATOM 3498 O O . PRO A 1 458 ? -19.406 -31.781 5.676 1 85.69 458 PRO A O 1
ATOM 3501 N N . GLU A 1 459 ? -20.281 -31.656 7.711 1 84 459 GLU A N 1
ATOM 3502 C CA . GLU A 1 459 ? -19.078 -31.047 8.305 1 84 459 GLU A CA 1
ATOM 3503 C C . GLU A 1 459 ? -17.891 -32 8.234 1 84 459 GLU A C 1
ATOM 3505 O O . GLU A 1 459 ? -16.75 -31.562 8.141 1 84 459 GLU A O 1
ATOM 3510 N N . ASP A 1 460 ? -18.188 -33.25 8.266 1 83.5 460 ASP A N 1
ATOM 3511 C CA . ASP A 1 460 ? -17.109 -34.25 8.25 1 83.5 460 ASP A CA 1
ATOM 3512 C C . ASP A 1 460 ? -16.406 -34.281 6.895 1 83.5 460 ASP A C 1
ATOM 3514 O O . ASP A 1 460 ? -15.305 -34.812 6.773 1 83.5 460 ASP A O 1
ATOM 3518 N N . ALA A 1 461 ? -17.016 -33.656 5.945 1 85.69 461 ALA A N 1
ATOM 3519 C CA . ALA A 1 461 ? -16.438 -33.625 4.602 1 85.69 461 ALA A CA 1
ATOM 3520 C C . ALA A 1 461 ? -15.508 -32.438 4.426 1 85.69 461 ALA A C 1
ATOM 3522 O O . ALA A 1 461 ? -14.805 -32.312 3.422 1 85.69 461 ALA A O 1
ATOM 3523 N N . ILE A 1 462 ? -15.492 -31.656 5.434 1 88.25 462 ILE A N 1
ATOM 3524 C CA . ILE A 1 462 ? -14.664 -30.453 5.352 1 88.25 462 ILE A CA 1
ATOM 3525 C C . ILE A 1 462 ? -13.273 -30.766 5.91 1 88.25 462 ILE A C 1
ATOM 3527 O O . ILE A 1 462 ? -13.133 -31.156 7.066 1 88.25 462 ILE A O 1
ATOM 3531 N N . GLY A 1 463 ? -12.25 -30.609 5.113 1 92.06 463 GLY A N 1
ATOM 3532 C CA . GLY A 1 463 ? -10.875 -30.828 5.531 1 92.06 463 GLY A CA 1
ATOM 3533 C C . GLY A 1 463 ? -10.242 -29.609 6.18 1 92.06 463 GLY A C 1
ATOM 3534 O O . GLY A 1 463 ? -10.945 -28.703 6.602 1 92.06 463 GLY A O 1
ATOM 3535 N N . VAL A 1 464 ? -8.938 -29.672 6.328 1 92.44 464 VAL A N 1
ATOM 3536 C CA . VAL A 1 464 ? -8.188 -28.547 6.867 1 92.44 464 VAL A CA 1
ATOM 3537 C C . VAL A 1 464 ? -7.941 -27.516 5.77 1 92.44 464 VAL A C 1
ATOM 3539 O O . VAL A 1 464 ? -7.891 -27.859 4.586 1 92.44 464 VAL A O 1
ATOM 3542 N N . PRO A 1 465 ? -7.816 -26.281 6.164 1 93.88 465 PRO A N 1
ATOM 3543 C CA . PRO A 1 465 ? -7.504 -25.281 5.145 1 93.88 465 PRO A CA 1
ATOM 3544 C C . PRO A 1 465 ? -6.184 -25.562 4.426 1 93.88 465 PRO A C 1
ATOM 3546 O O . PRO A 1 465 ? -5.336 -26.297 4.949 1 93.88 465 PRO A O 1
ATOM 3549 N N . ILE A 1 466 ? -6.102 -25.016 3.281 1 94.88 466 ILE A N 1
ATOM 3550 C CA . ILE A 1 466 ? -4.906 -25.172 2.463 1 94.88 466 ILE A CA 1
ATOM 3551 C C . ILE A 1 466 ? -3.723 -24.484 3.141 1 94.88 466 ILE A C 1
ATOM 3553 O O . ILE A 1 466 ? -3.859 -23.375 3.666 1 94.88 466 ILE A O 1
ATOM 3557 N N . GLY A 1 467 ? -2.578 -25.094 3.182 1 90.56 467 GLY A N 1
ATOM 3558 C CA . GLY A 1 467 ? -1.354 -24.484 3.688 1 90.56 467 GLY A CA 1
ATOM 3559 C C . GLY A 1 467 ? -1.11 -24.781 5.156 1 90.56 467 GLY A C 1
ATOM 3560 O O . GLY A 1 467 ? -0.159 -24.25 5.746 1 90.56 467 GLY A O 1
ATOM 3561 N N . VAL A 1 468 ? -1.984 -25.531 5.82 1 87.25 468 VAL A N 1
ATOM 3562 C CA . VAL A 1 468 ? -1.883 -25.781 7.258 1 87.25 468 VAL A CA 1
ATOM 3563 C C . VAL A 1 468 ? -1.114 -27.078 7.512 1 87.25 468 VAL A C 1
ATOM 3565 O O . VAL A 1 468 ? -0.194 -27.109 8.328 1 87.25 468 VAL A O 1
ATOM 3568 N N . LEU A 1 469 ? -1.485 -28.078 6.801 1 87.56 469 LEU A N 1
ATOM 3569 C CA . LEU A 1 469 ? -0.888 -29.391 7.039 1 87.56 469 LEU A CA 1
ATOM 3570 C C . LEU A 1 469 ? -0.458 -30.031 5.73 1 87.56 469 LEU A C 1
ATOM 3572 O O . LEU A 1 469 ? -1.301 -30.391 4.898 1 87.56 469 LEU A O 1
ATOM 3576 N N . GLU A 1 470 ? 0.792 -30.281 5.668 1 88.5 470 GLU A N 1
ATOM 3577 C CA . GLU A 1 470 ? 1.347 -30.922 4.477 1 88.5 470 GLU A CA 1
ATOM 3578 C C . GLU A 1 470 ? 0.903 -32.375 4.375 1 88.5 470 GLU A C 1
ATOM 3580 O O . GLU A 1 470 ? 0.82 -33.062 5.387 1 88.5 470 GLU A O 1
ATOM 3585 N N . ASP A 1 471 ? 0.585 -32.875 3.182 1 89.75 471 ASP A N 1
ATOM 3586 C CA . ASP A 1 471 ? 0.237 -34.25 2.85 1 89.75 471 ASP A CA 1
ATOM 3587 C C . ASP A 1 471 ? -1.069 -34.656 3.523 1 89.75 471 ASP A C 1
ATOM 3589 O O . ASP A 1 471 ? -1.234 -35.812 3.908 1 89.75 471 ASP A O 1
ATOM 3593 N N . PHE A 1 472 ? -1.864 -33.719 3.824 1 90.88 472 PHE A N 1
ATOM 3594 C CA . PHE A 1 472 ? -3.199 -34.031 4.328 1 90.88 472 PHE A CA 1
ATOM 3595 C C . PHE A 1 472 ? -4.012 -34.781 3.275 1 90.88 472 PHE A C 1
ATOM 3597 O O . PHE A 1 472 ? -3.947 -34.438 2.088 1 90.88 472 PHE A O 1
ATOM 3604 N N . GLU A 1 473 ? -4.762 -35.75 3.676 1 91.44 473 GLU A N 1
ATOM 3605 C CA . GLU A 1 473 ? -5.586 -36.531 2.748 1 91.44 473 GLU A CA 1
ATOM 3606 C C . GLU A 1 473 ? -7.004 -35.969 2.676 1 91.44 473 GLU A C 1
ATOM 3608 O O . GLU A 1 473 ? -7.855 -36.312 3.494 1 91.44 473 GLU A O 1
ATOM 3613 N N . PHE A 1 474 ? -7.246 -35.312 1.667 1 94.94 474 PHE A N 1
ATOM 3614 C CA . PHE A 1 474 ? -8.562 -34.688 1.484 1 94.94 474 PHE A CA 1
ATOM 3615 C C . PHE A 1 474 ? -9.555 -35.719 0.945 1 94.94 474 PHE A C 1
ATOM 3617 O O . PHE A 1 474 ? -9.156 -36.719 0.338 1 94.94 474 PHE A O 1
ATOM 3624 N N . LYS A 1 475 ? -10.836 -35.469 1.246 1 93.56 475 LYS A N 1
ATOM 3625 C CA . LYS A 1 475 ? -11.914 -36.312 0.75 1 93.56 475 LYS A CA 1
ATOM 3626 C C . LYS A 1 475 ? -12.844 -35.531 -0.18 1 93.56 475 LYS A C 1
ATOM 3628 O O . LYS A 1 475 ? -13.016 -34.312 -0.025 1 93.56 475 LYS A O 1
ATOM 3633 N N . ALA A 1 476 ? -13.305 -36.25 -1.129 1 95 476 ALA A N 1
ATOM 3634 C CA . ALA A 1 476 ? -14.242 -35.625 -2.062 1 95 476 ALA A CA 1
ATOM 3635 C C . ALA A 1 476 ? -15.68 -36.062 -1.77 1 95 476 ALA A C 1
ATOM 3637 O O . ALA A 1 476 ? -15.914 -37.188 -1.32 1 95 476 ALA A O 1
ATOM 3638 N N . THR A 1 477 ? -16.547 -35.188 -1.933 1 94.5 477 THR A N 1
ATOM 3639 C CA . THR A 1 477 ? -17.969 -35.5 -1.916 1 94.5 477 THR A CA 1
ATOM 3640 C C . THR A 1 477 ? -18.547 -35.438 -3.326 1 94.5 477 THR A C 1
ATOM 3642 O O . THR A 1 477 ? -18.344 -34.469 -4.051 1 94.5 477 THR A O 1
ATOM 3645 N N . ASN A 1 478 ? -19.234 -36.531 -3.654 1 94.56 478 ASN A N 1
ATOM 3646 C CA . ASN A 1 478 ? -19.828 -36.625 -4.984 1 94.56 478 ASN A CA 1
ATOM 3647 C C . ASN A 1 478 ? -21.344 -36.469 -4.934 1 94.56 478 ASN A C 1
ATOM 3649 O O . ASN A 1 478 ? -22 -37 -4.031 1 94.56 478 ASN A O 1
ATOM 3653 N N . ARG A 1 479 ? -21.766 -35.656 -5.844 1 93.06 479 ARG A N 1
ATOM 3654 C CA . ARG A 1 479 ? -23.203 -35.438 -5.93 1 93.06 479 ARG A CA 1
ATOM 3655 C C . ARG A 1 479 ? -23.625 -35.062 -7.348 1 93.06 479 ARG A C 1
ATOM 3657 O O . ARG A 1 479 ? -22.844 -34.469 -8.086 1 93.06 479 ARG A O 1
ATOM 3664 N N . THR A 1 480 ? -24.859 -35.469 -7.746 1 95.81 480 THR A N 1
ATOM 3665 C CA . THR A 1 480 ? -25.406 -35.062 -9.039 1 95.81 480 THR A CA 1
ATOM 3666 C C . THR A 1 480 ? -26.203 -33.781 -8.914 1 95.81 480 THR A C 1
ATOM 3668 O O . THR A 1 480 ? -26.953 -33.594 -7.949 1 95.81 480 THR A O 1
ATOM 3671 N N . ILE A 1 481 ? -26 -32.875 -9.805 1 95.25 481 ILE A N 1
ATOM 3672 C CA . ILE A 1 481 ? -26.781 -31.656 -9.836 1 95.25 481 ILE A CA 1
ATOM 3673 C C . ILE A 1 481 ? -28.047 -31.875 -10.68 1 95.25 481 ILE A C 1
ATOM 3675 O O . ILE A 1 481 ? -27.953 -32.094 -11.891 1 95.25 481 ILE A O 1
ATOM 3679 N N . ALA A 1 482 ? -29.172 -31.797 -10.039 1 94.44 482 ALA A N 1
ATOM 3680 C CA . ALA A 1 482 ? -30.438 -31.969 -10.742 1 94.44 482 ALA A CA 1
ATOM 3681 C C . ALA A 1 482 ? -30.844 -30.703 -11.484 1 94.44 482 ALA A C 1
ATOM 3683 O O . ALA A 1 482 ? -30.375 -29.609 -11.148 1 94.44 482 ALA A O 1
ATOM 3684 N N . PRO A 1 483 ? -31.703 -30.938 -12.57 1 94.31 483 PRO A N 1
ATOM 3685 C CA . PRO A 1 483 ? -32.188 -29.734 -13.25 1 94.31 483 PRO A CA 1
ATOM 3686 C C . PRO A 1 483 ? -32.938 -28.781 -12.305 1 94.31 483 PRO A C 1
ATOM 3688 O O . PRO A 1 483 ? -33.781 -29.219 -11.516 1 94.31 483 PRO A O 1
ATOM 3691 N N . GLY A 1 484 ? -32.531 -27.531 -12.312 1 93.44 484 GLY A N 1
ATOM 3692 C CA . GLY A 1 484 ? -33.188 -26.531 -11.477 1 93.44 484 GLY A CA 1
ATOM 3693 C C . GLY A 1 484 ? -32.438 -26.281 -10.172 1 93.44 484 GLY A C 1
ATOM 3694 O O . GLY 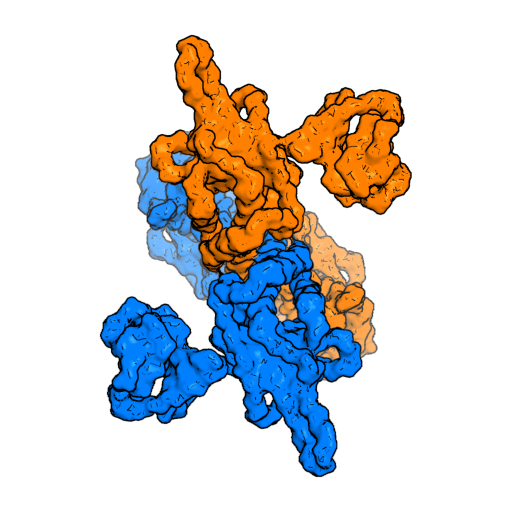A 1 484 ? -32.781 -25.328 -9.445 1 93.44 484 GLY A O 1
ATOM 3695 N N . GLU A 1 485 ? -31.484 -27.094 -9.875 1 94.88 485 GLU A N 1
ATOM 3696 C CA . GLU A 1 485 ? -30.703 -26.906 -8.656 1 94.88 485 GLU A CA 1
ATOM 3697 C C . GLU A 1 485 ? -29.625 -25.844 -8.852 1 94.88 485 GLU A C 1
ATOM 3699 O O . GLU A 1 485 ? -29.062 -25.719 -9.938 1 94.88 485 GLU A O 1
ATOM 3704 N N . THR A 1 486 ? -29.422 -25.047 -7.805 1 95.81 486 THR A N 1
ATOM 3705 C CA . THR A 1 486 ? -28.422 -23.984 -7.828 1 95.81 486 THR A CA 1
ATOM 3706 C C . THR A 1 486 ? -27.469 -24.125 -6.648 1 95.81 486 THR A C 1
ATOM 3708 O O . THR A 1 486 ? -27.891 -24.406 -5.527 1 95.81 486 THR A O 1
ATOM 3711 N N . VAL A 1 487 ? -26.188 -24.031 -6.914 1 96.75 487 VAL A N 1
ATOM 3712 C CA . VAL A 1 487 ? -25.156 -24.062 -5.887 1 96.75 487 VAL A CA 1
ATOM 3713 C C . VAL A 1 487 ? -24.625 -22.656 -5.641 1 96.75 487 VAL A C 1
ATOM 3715 O O . VAL A 1 487 ? -24.297 -21.938 -6.586 1 96.75 487 VAL A O 1
ATOM 3718 N N . VAL A 1 488 ? -24.562 -22.234 -4.395 1 97.25 488 VAL A N 1
ATOM 3719 C CA . VAL A 1 488 ? -24.062 -20.922 -4.023 1 97.25 488 VAL A CA 1
ATOM 3720 C C . VAL A 1 488 ? -22.844 -21.078 -3.105 1 97.25 488 VAL A C 1
ATOM 3722 O O . VAL A 1 488 ? -22.922 -21.734 -2.068 1 97.25 488 VAL A O 1
ATOM 3725 N N . ILE A 1 489 ? -21.703 -20.547 -3.504 1 97.44 489 ILE A N 1
ATOM 3726 C CA . ILE A 1 489 ? -20.484 -20.469 -2.699 1 97.44 489 ILE A CA 1
ATOM 3727 C C . ILE A 1 489 ? -20.188 -19 -2.355 1 97.44 489 ILE A C 1
ATOM 3729 O O . ILE A 1 489 ? -20.375 -18.109 -3.188 1 97.44 489 ILE A O 1
ATOM 3733 N N . TYR A 1 490 ? -19.766 -18.766 -1.174 1 96.56 490 TYR A N 1
ATOM 3734 C CA . TYR A 1 490 ? -19.609 -17.391 -0.705 1 96.56 490 TYR A CA 1
ATOM 3735 C C . TYR A 1 490 ? -18.469 -17.281 0.296 1 96.56 490 TYR A C 1
ATOM 3737 O O . TYR A 1 490 ? -18.031 -18.281 0.864 1 96.56 490 TYR A O 1
ATOM 3745 N N . THR A 1 491 ? -17.938 -16.109 0.462 1 95.56 491 THR A N 1
ATOM 3746 C CA . THR A 1 491 ? -16.938 -15.844 1.485 1 95.56 491 THR A CA 1
ATOM 3747 C C . THR A 1 491 ? -17.578 -15.266 2.742 1 95.56 491 THR A C 1
ATOM 3749 O O . THR A 1 491 ? -18.75 -14.891 2.725 1 95.56 491 THR A O 1
ATOM 3752 N N . ASP A 1 492 ? -16.812 -15.234 3.797 1 93.25 492 ASP A N 1
ATOM 3753 C CA . ASP A 1 492 ? -17.359 -14.758 5.066 1 93.25 492 ASP A CA 1
ATOM 3754 C C . ASP A 1 492 ? -17.656 -13.258 5.008 1 93.25 492 ASP A C 1
ATOM 3756 O O . ASP A 1 492 ? -18.391 -12.734 5.844 1 93.25 492 ASP A O 1
ATOM 3760 N N . GLY A 1 493 ? -17.203 -12.617 4.039 1 93.25 493 GLY A N 1
ATOM 3761 C CA . GLY A 1 493 ? -17.547 -11.219 3.848 1 93.25 493 GLY A CA 1
ATOM 3762 C C . GLY A 1 493 ? -19.031 -10.992 3.619 1 93.25 493 GLY A C 1
ATOM 3763 O O . GLY A 1 493 ? -19.547 -9.922 3.916 1 93.25 493 GLY A O 1
ATOM 3764 N N . VAL A 1 494 ? -19.703 -11.984 3.066 1 94.12 494 VAL A N 1
ATOM 3765 C CA . VAL A 1 494 ? -21.141 -11.898 2.838 1 94.12 494 VAL A CA 1
ATOM 3766 C C . VAL A 1 494 ? -21.875 -12.031 4.168 1 94.12 494 VAL A C 1
ATOM 3768 O O . VAL A 1 494 ? -22.641 -11.133 4.555 1 94.12 494 VAL A O 1
ATOM 3771 N N . SER A 1 495 ? -21.578 -13.078 4.887 1 92.94 495 SER A N 1
ATOM 3772 C CA . SER A 1 495 ? -22.297 -13.359 6.129 1 92.94 495 SER A CA 1
ATOM 3773 C C . SER A 1 495 ? -21.891 -12.375 7.223 1 92.94 495 SER A C 1
ATOM 3775 O O . SER A 1 495 ? -22.688 -12.094 8.133 1 92.94 495 SER A O 1
ATOM 3777 N N . GLU A 1 496 ? -20.719 -11.82 7.129 1 92.5 496 GLU A N 1
ATOM 3778 C CA . GLU A 1 496 ? -20.219 -10.961 8.195 1 92.5 496 GLU A CA 1
ATOM 3779 C C . GLU A 1 496 ? -20.391 -9.484 7.84 1 92.5 496 GLU A C 1
ATOM 3781 O O . GLU A 1 496 ? -19.875 -8.609 8.547 1 92.5 496 GLU A O 1
ATOM 3786 N N . ALA A 1 497 ? -21.016 -9.258 6.773 1 93.12 497 ALA A N 1
ATOM 3787 C CA . ALA A 1 497 ? -21.312 -7.863 6.445 1 93.12 497 ALA A CA 1
ATOM 3788 C C . ALA A 1 497 ? -22.156 -7.207 7.547 1 93.12 497 ALA A C 1
ATOM 3790 O O . ALA A 1 497 ? -23.047 -7.836 8.117 1 93.12 497 ALA A O 1
ATOM 3791 N N . MET A 1 498 ? -21.812 -5.957 7.848 1 92.56 498 MET A N 1
ATOM 3792 C CA . MET A 1 498 ? -22.453 -5.289 8.977 1 92.56 498 MET A CA 1
ATOM 3793 C C . MET A 1 498 ? -23.141 -4 8.523 1 92.56 498 MET A C 1
ATOM 3795 O O . MET A 1 498 ? -22.703 -3.365 7.559 1 92.56 498 MET A O 1
ATOM 3799 N N . ASP A 1 499 ? -24.125 -3.684 9.242 1 90.94 499 ASP A N 1
ATOM 3800 C CA . ASP A 1 499 ? -24.781 -2.396 9.047 1 90.94 499 ASP A CA 1
ATOM 3801 C C . ASP A 1 499 ? -24.219 -1.341 9.992 1 90.94 499 ASP A C 1
ATOM 3803 O O . ASP A 1 499 ? -23.188 -1.561 10.633 1 90.94 499 ASP A O 1
ATOM 3807 N N . HIS A 1 500 ? -24.797 -0.171 10.039 1 87.94 500 HIS A N 1
ATOM 3808 C CA . HIS A 1 500 ? -24.312 0.945 10.844 1 87.94 500 HIS A CA 1
ATOM 3809 C C . HIS A 1 500 ? -24.406 0.639 12.336 1 87.94 500 HIS A C 1
ATOM 3811 O O . HIS A 1 500 ? -23.641 1.178 13.133 1 87.94 500 HIS A O 1
ATOM 3817 N N . ASP A 1 501 ? -25.266 -0.253 12.641 1 89.44 501 ASP A N 1
ATOM 3818 C CA . ASP A 1 501 ? -25.422 -0.655 14.039 1 89.44 501 ASP A CA 1
ATOM 3819 C C . ASP A 1 501 ? -24.578 -1.877 14.359 1 89.44 501 ASP A C 1
ATOM 3821 O O . ASP A 1 501 ? -24.719 -2.477 15.43 1 89.44 501 ASP A O 1
ATOM 3825 N N . SER A 1 502 ? -23.828 -2.375 13.469 1 89.06 502 SER A N 1
ATOM 3826 C CA . SER A 1 502 ? -22.922 -3.502 13.602 1 89.06 502 SER A CA 1
ATOM 3827 C C . SER A 1 502 ? -23.672 -4.824 13.664 1 89.06 502 SER A C 1
ATOM 3829 O O . SER A 1 502 ? -23.219 -5.773 14.312 1 89.06 502 SER A O 1
ATOM 3831 N N . THR A 1 503 ? -24.859 -4.738 13.172 1 91.69 503 THR A N 1
ATOM 3832 C CA . THR A 1 503 ? -25.594 -5.988 13.031 1 91.69 503 THR A CA 1
ATOM 3833 C C . THR A 1 503 ? -25.109 -6.773 11.82 1 91.69 503 THR A C 1
ATOM 3835 O O . THR A 1 503 ? -24.984 -6.219 10.727 1 91.69 503 THR A O 1
ATOM 3838 N N . LEU A 1 504 ? -24.891 -8.047 12.086 1 93.38 504 LEU A N 1
ATOM 3839 C CA . LEU A 1 504 ? -24.359 -8.891 11.023 1 93.38 504 LEU A CA 1
ATOM 3840 C C . LEU A 1 504 ? -25.469 -9.305 10.047 1 93.38 504 LEU A C 1
ATOM 3842 O O . LEU A 1 504 ? -26.625 -9.461 10.445 1 93.38 504 LEU A O 1
ATOM 3846 N N . TYR A 1 505 ? -25.219 -9.398 8.742 1 93.75 505 TYR A N 1
ATOM 3847 C CA . TYR A 1 505 ? -26.125 -9.969 7.754 1 93.75 505 TYR A CA 1
ATOM 3848 C C . TYR A 1 505 ? -26.516 -11.391 8.133 1 93.75 505 TYR A C 1
ATOM 3850 O O . TYR A 1 505 ? -27.719 -11.719 8.164 1 93.75 505 TYR A O 1
ATOM 3858 N N . GLY A 1 506 ? -25.578 -12.227 8.57 1 92.88 506 GLY A N 1
ATOM 3859 C CA . GLY A 1 506 ? -25.797 -13.523 9.18 1 92.88 506 GLY A CA 1
ATOM 3860 C C . GLY A 1 506 ? -25.984 -14.633 8.172 1 92.88 506 GLY A C 1
ATOM 3861 O O . GLY A 1 506 ? -26.484 -14.398 7.066 1 92.88 506 GLY A O 1
ATOM 3862 N N . LEU A 1 507 ? -25.672 -15.844 8.57 1 93.44 507 LEU A N 1
ATOM 3863 C CA . LEU A 1 507 ? -25.766 -17.031 7.727 1 93.44 507 LEU A CA 1
ATOM 3864 C C . LEU A 1 507 ? -27.234 -17.453 7.562 1 93.44 507 LEU A C 1
ATOM 3866 O O . LEU A 1 507 ? -27.625 -17.938 6.496 1 93.44 507 LEU A O 1
ATOM 3870 N N . ASP A 1 508 ? -27.969 -17.297 8.586 1 93.88 508 ASP A N 1
ATOM 3871 C CA . ASP A 1 508 ? -29.375 -17.688 8.547 1 93.88 508 ASP A CA 1
ATOM 3872 C C . ASP A 1 508 ? -30.141 -16.844 7.531 1 93.88 508 ASP A C 1
ATOM 3874 O O . ASP A 1 508 ? -30.969 -17.375 6.781 1 93.88 508 ASP A O 1
ATOM 3878 N N . HIS A 1 509 ? -29.828 -15.641 7.566 1 94.5 509 HIS A N 1
ATOM 3879 C CA . HIS A 1 509 ? -30.469 -14.758 6.598 1 94.5 509 HIS A CA 1
ATOM 3880 C C . HIS A 1 509 ? -30.094 -15.133 5.172 1 94.5 509 HIS A C 1
ATOM 3882 O O . HIS A 1 509 ? -30.938 -15.125 4.273 1 94.5 509 HIS A O 1
ATOM 3888 N N . LEU A 1 510 ? -28.891 -15.445 4.965 1 95.06 510 LEU A N 1
ATOM 3889 C CA . LEU A 1 510 ? -28.406 -15.859 3.65 1 95.06 510 LEU A CA 1
ATOM 3890 C C . LEU A 1 510 ? -29.109 -17.125 3.188 1 95.06 510 LEU A C 1
ATOM 3892 O O . LEU A 1 510 ? -29.562 -17.219 2.043 1 95.06 510 LEU A O 1
ATOM 3896 N N . ARG A 1 511 ? -29.234 -18.141 4.059 1 94.81 511 ARG A N 1
ATOM 3897 C CA . ARG A 1 511 ? -29.906 -19.406 3.748 1 94.81 511 ARG A CA 1
ATOM 3898 C C . ARG A 1 511 ? -31.359 -19.172 3.361 1 94.81 511 ARG A C 1
ATOM 3900 O O . ARG A 1 511 ? -31.844 -19.734 2.385 1 94.81 511 ARG A O 1
ATOM 3907 N N . GLU A 1 512 ? -31.969 -18.328 4.102 1 93.81 512 GLU A N 1
ATOM 3908 C CA . GLU A 1 512 ? -33.375 -18 3.828 1 93.81 512 GLU A CA 1
ATOM 3909 C C . GLU A 1 512 ? -33.5 -17.328 2.467 1 93.81 512 GLU A C 1
ATOM 3911 O O . GLU A 1 512 ? -34.438 -17.641 1.716 1 93.81 512 GLU A O 1
ATOM 3916 N N . PHE A 1 513 ? -32.625 -16.469 2.174 1 93.94 513 PHE A N 1
ATOM 3917 C CA . PHE A 1 513 ? -32.688 -15.734 0.908 1 93.94 513 PHE A CA 1
ATOM 3918 C C . PHE A 1 513 ? -32.438 -16.688 -0.265 1 93.94 513 PHE A C 1
ATOM 3920 O O . PHE A 1 513 ? -33.094 -16.547 -1.311 1 93.94 513 PHE A O 1
ATOM 3927 N N . VAL A 1 514 ? -31.516 -17.594 -0.085 1 94.69 514 VAL A N 1
ATOM 3928 C CA . VAL A 1 514 ? -31.219 -18.562 -1.136 1 94.69 514 VAL A CA 1
ATOM 3929 C C . VAL A 1 514 ? -32.438 -19.422 -1.422 1 94.69 514 VAL A C 1
ATOM 3931 O O . VAL A 1 514 ? -32.719 -19.75 -2.578 1 94.69 514 VAL A O 1
ATOM 3934 N N . CYS A 1 515 ? -33.156 -19.766 -0.387 1 92.94 515 CYS A N 1
ATOM 3935 C CA . CYS A 1 515 ? -34.312 -20.609 -0.518 1 92.94 515 CYS A CA 1
ATOM 3936 C C . CYS A 1 515 ? -35.469 -19.859 -1.205 1 92.94 515 CYS A C 1
ATOM 3938 O O . CYS A 1 515 ? -36.188 -20.438 -2.006 1 92.94 515 CYS A O 1
ATOM 3940 N N . GLN A 1 516 ? -35.531 -18.562 -0.956 1 90.88 516 GLN A N 1
ATOM 3941 C CA . GLN A 1 516 ? -36.656 -17.797 -1.423 1 90.88 516 GLN A CA 1
ATOM 3942 C C . GLN A 1 516 ? -36.312 -17 -2.686 1 90.88 516 GLN A C 1
ATOM 3944 O O . GLN A 1 516 ? -37.219 -16.438 -3.332 1 90.88 516 GLN A O 1
ATOM 3949 N N . GLY A 1 517 ? -35.156 -17.016 -3.086 1 88.75 517 GLY A N 1
ATOM 3950 C CA . GLY A 1 517 ? -34.719 -16.203 -4.203 1 88.75 517 GLY A CA 1
ATOM 3951 C C . GLY A 1 517 ? -35.125 -16.75 -5.551 1 88.75 517 GLY A C 1
ATOM 3952 O O . GLY A 1 517 ? -35.906 -17.734 -5.621 1 88.75 517 GLY A O 1
ATOM 3953 N N . PRO A 1 518 ? -34.75 -16.141 -6.555 1 90.19 518 PRO A N 1
ATOM 3954 C CA . PRO A 1 518 ? -35.094 -16.562 -7.91 1 90.19 518 PRO A CA 1
ATOM 3955 C C . PRO A 1 518 ? -34.469 -17.906 -8.289 1 90.19 518 PRO A C 1
ATOM 3957 O O . PRO A 1 518 ? -33.438 -18.281 -7.734 1 90.19 518 PRO A O 1
ATOM 3960 N N . ALA A 1 519 ? -35.062 -18.578 -9.336 1 87.88 519 ALA A N 1
ATOM 3961 C CA . ALA A 1 519 ? -34.594 -19.891 -9.766 1 87.88 519 ALA A CA 1
ATOM 3962 C C . ALA A 1 519 ? -33.344 -19.781 -10.633 1 87.88 519 ALA A C 1
ATOM 3964 O O . ALA A 1 519 ? -32.5 -20.688 -10.648 1 87.88 519 ALA A O 1
ATOM 3965 N N . ASP A 1 520 ? -33.219 -18.656 -11.273 1 91.38 520 ASP A N 1
ATOM 3966 C CA . ASP A 1 520 ? -32.031 -18.438 -12.125 1 91.38 520 ASP A CA 1
ATOM 3967 C C . ASP A 1 520 ? -30.781 -18.219 -11.281 1 91.38 520 ASP A C 1
ATOM 3969 O O . ASP A 1 520 ? -30.734 -17.297 -10.469 1 91.38 520 ASP A O 1
ATOM 3973 N N . PRO A 1 521 ? -29.781 -19.062 -11.484 1 94.12 521 PRO A N 1
ATOM 3974 C CA . PRO A 1 521 ? -28.594 -18.969 -10.641 1 94.12 521 PRO A CA 1
ATOM 3975 C C . PRO A 1 521 ? -27.922 -17.609 -10.719 1 94.12 521 PRO A C 1
ATOM 3977 O O . PRO A 1 521 ? -27.438 -17.094 -9.703 1 94.12 521 PRO A O 1
ATOM 3980 N N . ALA A 1 522 ? -27.812 -17.031 -11.867 1 94.19 522 ALA A N 1
ATOM 3981 C CA . ALA A 1 522 ? -27.172 -15.734 -12.039 1 94.19 522 ALA A CA 1
ATOM 3982 C C . ALA A 1 522 ? -27.969 -14.641 -11.336 1 94.19 522 ALA A C 1
ATOM 3984 O O . ALA A 1 522 ? -27.391 -13.789 -10.648 1 94.19 522 ALA A O 1
ATOM 3985 N N . GLU A 1 523 ? -29.203 -14.68 -11.5 1 94.69 523 GLU A N 1
ATOM 3986 C CA . GLU A 1 523 ? -30.078 -13.703 -10.844 1 94.69 523 GLU A CA 1
ATOM 3987 C C . GLU A 1 523 ? -30.016 -13.844 -9.328 1 94.69 523 GLU A C 1
ATOM 3989 O O . GLU A 1 523 ? -30.062 -12.852 -8.602 1 94.69 523 GLU A O 1
ATOM 3994 N N . LEU A 1 524 ? -30 -15.094 -8.938 1 94.56 524 LEU A N 1
ATOM 3995 C CA . LEU A 1 524 ? -29.906 -15.336 -7.5 1 94.56 524 LEU A CA 1
ATOM 3996 C C . LEU A 1 524 ? -28.656 -14.703 -6.918 1 94.56 524 LEU A C 1
ATOM 3998 O O . LEU A 1 524 ? -28.719 -14.023 -5.891 1 94.56 524 LEU A O 1
ATOM 4002 N N . GLY A 1 525 ? -27.484 -14.938 -7.504 1 95.56 525 GLY A N 1
ATOM 4003 C CA . GLY A 1 525 ? -26.234 -14.336 -7.043 1 95.56 525 GLY A CA 1
ATOM 4004 C C . GLY A 1 525 ? -26.297 -12.82 -6.988 1 95.56 525 GLY A C 1
ATOM 4005 O O . GLY A 1 525 ? -25.875 -12.211 -6 1 95.56 525 GLY A O 1
ATOM 4006 N N . GLN A 1 526 ? -26.844 -12.219 -7.977 1 95.81 526 GLN A N 1
ATOM 4007 C CA . GLN A 1 526 ? -26.953 -10.766 -8.055 1 95.81 526 GLN A CA 1
ATOM 4008 C C . GLN A 1 526 ? -27.859 -10.227 -6.949 1 95.81 526 GLN A C 1
ATOM 4010 O O . GLN A 1 526 ? -27.547 -9.195 -6.34 1 95.81 526 GLN A O 1
ATOM 4015 N N . MET A 1 527 ? -28.891 -10.93 -6.738 1 95.81 527 MET A N 1
ATOM 4016 C CA . MET A 1 527 ? -29.859 -10.469 -5.746 1 95.81 527 MET A CA 1
ATOM 4017 C C . MET A 1 527 ? -29.297 -10.609 -4.336 1 95.81 527 MET A C 1
ATOM 4019 O O . MET A 1 527 ? -29.594 -9.797 -3.459 1 95.81 527 MET A O 1
ATOM 4023 N N . ILE A 1 528 ? -28.562 -11.68 -4.125 1 95.69 528 ILE A N 1
ATOM 4024 C CA . ILE A 1 528 ? -27.922 -11.836 -2.82 1 95.69 528 ILE A CA 1
ATOM 4025 C C . ILE A 1 528 ? -27.016 -10.641 -2.551 1 95.69 528 ILE A C 1
ATOM 4027 O O . ILE A 1 528 ? -27.062 -10.047 -1.476 1 95.69 528 ILE A O 1
ATOM 4031 N N . LEU A 1 529 ? -26.188 -10.25 -3.492 1 95.81 529 LEU A N 1
ATOM 4032 C CA . LEU A 1 529 ? -25.266 -9.141 -3.352 1 95.81 529 LEU A CA 1
ATOM 4033 C C . LEU A 1 529 ? -26 -7.832 -3.133 1 95.81 529 LEU A C 1
ATOM 4035 O O . LEU A 1 529 ? -25.578 -7 -2.322 1 95.81 529 LEU A O 1
ATOM 4039 N N . ALA A 1 530 ? -27.047 -7.664 -3.838 1 95.25 530 ALA A N 1
ATOM 4040 C CA . ALA A 1 530 ? -27.875 -6.469 -3.664 1 95.25 530 ALA A CA 1
ATOM 4041 C C . ALA A 1 530 ? -28.453 -6.406 -2.254 1 95.25 530 ALA A C 1
ATOM 4043 O O . ALA A 1 530 ? -28.531 -5.328 -1.659 1 95.25 530 ALA A O 1
ATOM 4044 N N . ASP A 1 531 ? -28.859 -7.582 -1.834 1 95 531 ASP A N 1
ATOM 4045 C CA . ASP A 1 531 ? -29.422 -7.656 -0.491 1 95 531 ASP A CA 1
ATOM 4046 C C . ASP A 1 531 ? -28.359 -7.344 0.568 1 95 531 ASP A C 1
ATOM 4048 O O . ASP A 1 531 ? -28.656 -6.703 1.578 1 95 531 ASP A O 1
ATOM 4052 N N . VAL A 1 532 ? -27.188 -7.836 0.395 1 95.12 532 VAL A N 1
ATOM 4053 C CA . VAL A 1 532 ? -26.078 -7.555 1.304 1 95.12 532 VAL A CA 1
ATOM 4054 C C . VAL A 1 532 ? -25.797 -6.059 1.317 1 95.12 532 VAL A C 1
ATOM 4056 O O . VAL A 1 532 ? -25.578 -5.473 2.379 1 95.12 532 VAL A O 1
ATOM 4059 N N . LYS A 1 533 ? -25.75 -5.41 0.193 1 94 533 LYS A N 1
ATOM 4060 C CA . LYS A 1 533 ? -25.5 -3.975 0.085 1 94 533 LYS A CA 1
ATOM 4061 C C . LYS A 1 533 ? -26.594 -3.182 0.795 1 94 533 LYS A C 1
ATOM 4063 O O . LYS A 1 533 ? -26.328 -2.162 1.432 1 94 533 LYS A O 1
ATOM 4068 N N . ARG A 1 534 ? -27.812 -3.615 0.614 1 93.5 534 ARG A N 1
ATOM 4069 C CA . ARG A 1 534 ? -28.922 -2.969 1.292 1 93.5 534 ARG A CA 1
ATOM 4070 C C . ARG A 1 534 ? -28.766 -3.055 2.807 1 93.5 534 ARG A C 1
ATOM 4072 O O . ARG A 1 534 ? -29.062 -2.094 3.521 1 93.5 534 ARG A O 1
ATOM 4079 N N . HIS A 1 535 ? -28.359 -4.242 3.184 1 93.75 535 HIS A N 1
ATOM 4080 C CA . HIS A 1 535 ? -28.125 -4.43 4.613 1 93.75 535 HIS A CA 1
ATOM 4081 C C . HIS A 1 535 ? -27.047 -3.488 5.125 1 93.75 535 HIS A C 1
ATOM 4083 O O . HIS A 1 535 ? -27.203 -2.879 6.188 1 93.75 535 HIS A O 1
ATOM 4089 N N . ALA A 1 536 ? -25.938 -3.406 4.469 1 92.31 536 ALA A N 1
ATOM 4090 C CA . ALA A 1 536 ? -24.812 -2.555 4.863 1 92.31 536 ALA A CA 1
ATOM 4091 C C . ALA A 1 536 ? -25.219 -1.082 4.844 1 92.31 536 ALA A C 1
ATOM 4093 O O . ALA A 1 536 ? -24.672 -0.277 5.605 1 92.31 536 ALA A O 1
ATOM 4094 N N . ASN A 1 537 ? -26.078 -0.707 3.949 1 90.81 537 ASN A N 1
ATOM 4095 C CA . ASN A 1 537 ? -26.625 0.639 3.848 1 90.81 537 ASN A CA 1
ATOM 4096 C C . ASN A 1 537 ? -25.531 1.696 3.795 1 90.81 537 ASN A C 1
ATOM 4098 O O . ASN A 1 537 ? -25.547 2.646 4.578 1 90.81 537 ASN A O 1
ATOM 4102 N N . GLY A 1 538 ? -24.578 1.453 2.996 1 84.25 538 GLY A N 1
ATOM 4103 C CA . GLY A 1 538 ? -23.547 2.449 2.768 1 84.25 538 GLY A CA 1
ATOM 4104 C C . GLY A 1 538 ? -22.344 2.27 3.664 1 84.25 538 GLY A C 1
ATOM 4105 O O . GLY A 1 538 ? -21.328 2.947 3.49 1 84.25 538 GLY A O 1
ATOM 4106 N N . ARG A 1 539 ? -22.453 1.484 4.625 1 86.5 539 ARG A N 1
ATOM 4107 C CA . ARG A 1 539 ? -21.297 1.197 5.461 1 86.5 539 ARG A CA 1
ATOM 4108 C C . ARG A 1 539 ? -20.203 0.504 4.656 1 86.5 539 ARG A C 1
ATOM 4110 O O . ARG A 1 539 ? -20.484 -0.384 3.85 1 86.5 539 ARG A O 1
ATOM 4117 N N . PRO A 1 540 ? -19 1.005 4.934 1 85.69 540 PRO A N 1
ATOM 4118 C CA . PRO A 1 540 ? -17.906 0.363 4.195 1 85.69 540 PRO A CA 1
ATOM 4119 C C . PRO A 1 540 ? -17.75 -1.115 4.543 1 85.69 540 PRO A C 1
ATOM 4121 O O . PRO A 1 540 ? -18.031 -1.521 5.672 1 85.69 540 PRO A O 1
ATOM 4124 N N . GLN A 1 541 ? -17.281 -1.802 3.545 1 88.25 541 GLN A N 1
ATOM 4125 C CA . GLN A 1 541 ? -17.062 -3.238 3.697 1 88.25 541 GLN A CA 1
ATOM 4126 C C . GLN A 1 541 ? -15.977 -3.525 4.73 1 88.25 541 GLN A C 1
ATOM 4128 O O . GLN A 1 541 ? -14.953 -2.842 4.766 1 88.25 541 GLN A O 1
ATOM 4133 N N . ASN A 1 542 ? -16.234 -4.457 5.539 1 84.62 542 ASN A N 1
ATOM 4134 C CA . ASN A 1 542 ? -15.242 -4.887 6.523 1 84.62 542 ASN A CA 1
ATOM 4135 C C . ASN A 1 542 ? -14.273 -5.906 5.93 1 84.62 542 ASN A C 1
ATOM 4137 O O . ASN A 1 542 ? -13.125 -5.996 6.363 1 84.62 542 ASN A O 1
ATOM 4141 N N . ASP A 1 543 ? -14.805 -6.762 5.098 1 90.81 543 ASP A N 1
ATOM 4142 C CA . ASP A 1 543 ? -14.016 -7.824 4.473 1 90.81 543 ASP A CA 1
ATOM 4143 C C . ASP A 1 543 ? -14.359 -7.957 2.99 1 90.81 543 ASP A C 1
ATOM 4145 O O . ASP A 1 543 ? -15.352 -7.398 2.523 1 90.81 543 ASP A O 1
ATOM 4149 N N . ASP A 1 544 ? -13.461 -8.703 2.35 1 94 544 ASP A N 1
ATOM 4150 C CA . ASP A 1 544 ? -13.734 -8.945 0.937 1 94 544 ASP A CA 1
ATOM 4151 C C . ASP A 1 544 ? -15.047 -9.703 0.755 1 94 544 ASP A C 1
ATOM 4153 O O . ASP A 1 544 ? -15.422 -10.516 1.602 1 94 544 ASP A O 1
ATOM 4157 N N . ILE A 1 545 ? -15.773 -9.422 -0.312 1 95.81 545 ILE A N 1
ATOM 4158 C CA . ILE A 1 545 ? -17.031 -10.102 -0.606 1 95.81 545 ILE A CA 1
ATOM 4159 C C . ILE A 1 545 ? -16.938 -10.781 -1.972 1 95.81 545 ILE A C 1
ATOM 4161 O O . ILE A 1 545 ? -16.812 -10.109 -2.998 1 95.81 545 ILE A O 1
ATOM 4165 N N . THR A 1 546 ? -16.938 -12.031 -1.971 1 96.56 546 THR A N 1
ATOM 4166 C CA . THR A 1 546 ? -16.953 -12.836 -3.189 1 96.56 546 THR A CA 1
ATOM 4167 C C . THR A 1 546 ? -18.094 -13.852 -3.15 1 96.56 546 THR A C 1
ATOM 4169 O O . THR A 1 546 ? -18.359 -14.445 -2.104 1 96.56 546 THR A O 1
ATOM 4172 N N . LEU A 1 547 ? -18.781 -13.984 -4.242 1 97.31 547 LEU A N 1
ATOM 4173 C CA . LEU A 1 547 ? -19.906 -14.914 -4.359 1 97.31 547 LEU A CA 1
ATOM 4174 C C . LEU A 1 547 ? -19.906 -15.586 -5.73 1 97.31 547 LEU A C 1
ATOM 4176 O O . LEU A 1 547 ? -19.672 -14.93 -6.746 1 97.31 547 LEU A O 1
ATOM 4180 N N . MET A 1 548 ? -20.094 -16.844 -5.715 1 97.44 548 MET A N 1
ATOM 4181 C CA . MET A 1 548 ? -20.234 -17.609 -6.945 1 97.44 548 MET A CA 1
ATOM 4182 C C . MET A 1 548 ? -21.484 -18.469 -6.906 1 97.44 548 MET A C 1
ATOM 4184 O O . MET A 1 548 ? -21.766 -19.141 -5.91 1 97.44 548 MET A O 1
ATOM 4188 N N . SER A 1 549 ? -22.344 -18.375 -7.934 1 97.44 549 SER A N 1
ATOM 4189 C CA . SER A 1 549 ? -23.531 -19.203 -8.07 1 97.44 549 SER A CA 1
ATOM 4190 C C . SER A 1 549 ? -23.578 -19.891 -9.43 1 97.44 549 SER A C 1
ATOM 4192 O O . SER A 1 549 ? -23.234 -19.281 -10.453 1 97.44 549 SER A O 1
ATOM 4194 N N . PHE A 1 550 ? -23.875 -21.188 -9.414 1 96.94 550 PHE A N 1
ATOM 4195 C CA . PHE A 1 550 ? -24.016 -21.938 -10.656 1 96.94 550 PHE A CA 1
ATOM 4196 C C . PHE A 1 550 ? -25.062 -23.031 -10.508 1 96.94 550 PHE A C 1
ATOM 4198 O O . PHE A 1 550 ? -25.359 -23.469 -9.398 1 96.94 550 PHE A O 1
ATOM 4205 N N . GLY A 1 551 ? -25.625 -23.375 -11.609 1 95.31 551 GLY A N 1
ATOM 4206 C CA . GLY A 1 551 ? -26.656 -24.406 -11.562 1 95.31 551 GLY A CA 1
ATOM 4207 C C . GLY A 1 551 ? -27.125 -24.844 -12.93 1 95.31 551 GLY A C 1
ATOM 4208 O O . GLY A 1 551 ? -26.703 -24.281 -13.945 1 95.31 551 GLY A O 1
ATOM 4209 N N . ARG A 1 552 ? -27.844 -25.906 -12.875 1 94.56 552 ARG A N 1
ATOM 4210 C CA . ARG A 1 552 ? -28.438 -26.453 -14.094 1 94.56 552 ARG A CA 1
ATOM 4211 C C . ARG A 1 552 ? -29.812 -25.828 -14.367 1 94.56 552 ARG A C 1
ATOM 4213 O O . ARG A 1 552 ? -30.625 -25.719 -13.453 1 94.56 552 ARG A O 1
ATOM 4220 N N . LEU A 1 553 ? -29.922 -25.422 -15.586 1 90.69 553 LEU A N 1
ATOM 4221 C CA . LEU A 1 553 ? -31.188 -24.797 -15.961 1 90.69 553 LEU A CA 1
ATOM 4222 C C . LEU A 1 553 ? -32.281 -25.844 -16.062 1 90.69 553 LEU A C 1
ATOM 4224 O O . LEU A 1 553 ? -32.031 -27 -16.375 1 90.69 553 LEU A O 1
ATOM 4228 N N . SER A 1 554 ? -33.562 -25.344 -15.703 1 82.38 554 SER A N 1
ATOM 4229 C CA . SER A 1 554 ? -34.688 -26.234 -15.797 1 82.38 554 SER A CA 1
ATOM 4230 C C . SER A 1 554 ? -35.062 -26.516 -17.25 1 82.38 554 SER A C 1
ATOM 4232 O O . SER A 1 554 ? -34.844 -25.672 -18.125 1 82.38 554 SER A O 1
ATOM 4234 N N . HIS A 1 555 ? -35.25 -27.781 -17.719 1 63.22 555 HIS A N 1
ATOM 4235 C CA . HIS A 1 555 ? -35.75 -28.094 -19.047 1 63.22 555 HIS A CA 1
ATOM 4236 C C . HIS A 1 555 ? -37.031 -27.328 -19.344 1 63.22 555 HIS A C 1
ATOM 4238 O O . HIS A 1 555 ? -37.812 -27.047 -18.438 1 63.22 555 HIS A O 1
ATOM 4244 N N . MET B 1 1 ? -18.375 41.25 -28.016 1 65.38 1 MET B N 1
ATOM 4245 C CA . MET B 1 1 ? -17.844 42.469 -27.438 1 65.38 1 MET B CA 1
ATOM 4246 C C . MET B 1 1 ? -16.953 42.188 -26.234 1 65.38 1 MET B C 1
ATOM 4248 O O . MET B 1 1 ? -17.344 41.406 -25.359 1 65.38 1 MET B O 1
ATOM 4252 N N . ALA B 1 2 ? -15.742 42.562 -26.281 1 81.06 2 ALA B N 1
ATOM 4253 C CA . ALA B 1 2 ? -14.742 42.312 -25.25 1 81.06 2 ALA B CA 1
ATOM 4254 C C . ALA B 1 2 ? -14.758 43.438 -24.203 1 81.06 2 ALA B C 1
ATOM 4256 O O . ALA B 1 2 ? -14.992 44.594 -24.531 1 81.06 2 ALA B O 1
ATOM 4257 N N . SER B 1 3 ? -14.75 43.094 -22.938 1 83.56 3 SER B N 1
ATOM 4258 C CA . SER B 1 3 ? -14.758 44.062 -21.859 1 83.56 3 SER B CA 1
ATOM 4259 C C . SER B 1 3 ? -13.711 43.719 -20.797 1 83.56 3 SER B C 1
ATOM 4261 O O . SER B 1 3 ? -13.25 42.594 -20.719 1 83.56 3 SER B O 1
ATOM 4263 N N . LEU B 1 4 ? -13.273 44.812 -20.094 1 84.56 4 LEU B N 1
ATOM 4264 C CA . LEU B 1 4 ? -12.438 44.656 -18.906 1 84.56 4 LEU B CA 1
ATOM 4265 C C . LEU B 1 4 ? -13.234 45 -17.641 1 84.56 4 LEU B C 1
ATOM 4267 O O . LEU B 1 4 ? -13.898 46.031 -17.578 1 84.56 4 LEU B O 1
ATOM 4271 N N . VAL B 1 5 ? -13.133 44.156 -16.797 1 80.56 5 VAL B N 1
ATOM 4272 C CA . VAL B 1 5 ? -13.844 44.375 -15.547 1 80.56 5 VAL B CA 1
ATOM 4273 C C . VAL B 1 5 ? -12.852 44.625 -14.43 1 80.56 5 VAL B C 1
ATOM 4275 O O . VAL B 1 5 ? -11.969 43.812 -14.156 1 80.56 5 VAL B O 1
ATOM 4278 N N . LEU B 1 6 ? -12.906 45.875 -13.883 1 76.25 6 LEU B N 1
ATOM 4279 C CA . LEU B 1 6 ? -12.086 46.281 -12.742 1 76.25 6 LEU B CA 1
ATOM 4280 C C . LEU B 1 6 ? -12.805 45.969 -11.43 1 76.25 6 LEU B C 1
ATOM 4282 O O . LEU B 1 6 ? -13.938 46.406 -11.227 1 76.25 6 LEU B O 1
ATOM 4286 N N . LEU B 1 7 ? -12.125 45.219 -10.672 1 60.44 7 LEU B N 1
ATOM 4287 C CA . LEU B 1 7 ? -12.672 44.906 -9.359 1 60.44 7 LEU B CA 1
ATOM 4288 C C . LEU B 1 7 ? -12.109 45.844 -8.297 1 60.44 7 LEU B C 1
ATOM 4290 O O . LEU B 1 7 ? -10.922 45.781 -7.965 1 60.44 7 LEU B O 1
ATOM 4294 N N . LYS B 1 8 ? -12.656 47 -7.984 1 56.44 8 LYS B N 1
ATOM 4295 C CA . LYS B 1 8 ? -12.234 48 -7.012 1 56.44 8 LYS B CA 1
ATOM 4296 C C . LYS B 1 8 ? -13.289 48.188 -5.922 1 56.44 8 LYS B C 1
ATOM 4298 O O . LYS B 1 8 ? -14.438 48.531 -6.215 1 56.44 8 LYS B O 1
ATOM 4303 N N . GLY B 1 9 ? -12.891 48.156 -4.582 1 45.88 9 GLY B N 1
ATOM 4304 C CA . GLY B 1 9 ? -13.727 48.531 -3.453 1 45.88 9 GLY B CA 1
ATOM 4305 C C . GLY B 1 9 ? -15.094 47.875 -3.48 1 45.88 9 GLY B C 1
ATOM 4306 O O . GLY B 1 9 ? -16.094 48.5 -3.156 1 45.88 9 GLY B O 1
ATOM 4307 N N . GLY B 1 10 ? -15.234 46.562 -3.973 1 47.62 10 GLY B N 1
ATOM 4308 C CA . GLY B 1 10 ? -16.5 45.844 -4.027 1 47.62 10 GLY B CA 1
ATOM 4309 C C . GLY B 1 10 ? -17.328 46.188 -5.254 1 47.62 10 GLY B C 1
ATOM 4310 O O . GLY B 1 10 ? -18.391 45.594 -5.473 1 47.62 10 GLY B O 1
ATOM 4311 N N . GLU B 1 11 ? -16.969 47.156 -6.051 1 49.84 11 GLU B N 1
ATOM 4312 C CA . GLU B 1 11 ? -17.672 47.5 -7.281 1 49.84 11 GLU B CA 1
ATOM 4313 C C . GLU B 1 11 ? -16.906 47.031 -8.508 1 49.84 11 GLU B C 1
ATOM 4315 O O . GLU B 1 11 ? -15.68 47.062 -8.539 1 49.84 11 GLU B O 1
ATOM 4320 N N . ALA B 1 12 ? -17.672 46.281 -9.367 1 59.47 12 ALA B N 1
ATOM 4321 C CA . ALA B 1 12 ? -17.141 45.938 -10.688 1 59.47 12 ALA B CA 1
ATOM 4322 C C . ALA B 1 12 ? -17.422 47.062 -11.695 1 59.47 12 ALA B C 1
ATOM 4324 O O . ALA B 1 12 ? -18.594 47.375 -11.969 1 59.47 12 ALA B O 1
ATOM 4325 N N . LEU B 1 13 ? -16.438 47.719 -12.078 1 70.56 13 LEU B N 1
ATOM 4326 C CA . LEU B 1 13 ? -16.547 48.688 -13.156 1 70.56 13 LEU B CA 1
ATOM 4327 C C . LEU B 1 13 ? -16.156 48.062 -14.492 1 70.56 13 LEU B C 1
ATOM 4329 O O . LEU B 1 13 ? -15.055 47.531 -14.625 1 70.56 13 LEU B O 1
ATOM 4333 N N . GLU B 1 14 ? -17.141 47.906 -15.344 1 76.12 14 GLU B N 1
ATOM 4334 C CA . GLU B 1 14 ? -16.922 47.344 -16.672 1 76.12 14 GLU B CA 1
ATOM 4335 C C . GLU B 1 14 ? -16.516 48.438 -17.672 1 76.12 14 GLU B C 1
ATOM 4337 O O . GLU B 1 14 ? -17.156 49.469 -17.75 1 76.12 14 GLU B O 1
ATOM 4342 N N . TYR B 1 15 ? -15.445 48.156 -18.312 1 81.12 15 TYR B N 1
ATOM 4343 C CA . TYR B 1 15 ? -14.984 49 -19.391 1 81.12 15 TYR B CA 1
ATOM 4344 C C . TYR B 1 15 ? -15.062 48.312 -20.734 1 81.12 15 TYR B C 1
ATOM 4346 O O . TYR B 1 15 ? -14.445 47.25 -20.922 1 81.12 15 TYR B O 1
ATOM 4354 N N . GLN B 1 16 ? -15.883 48.75 -21.578 1 79.62 16 GLN B N 1
ATOM 4355 C CA . GLN B 1 16 ? -16 48.156 -22.906 1 79.62 16 GLN B CA 1
ATOM 4356 C C . GLN B 1 16 ? -14.773 48.469 -23.75 1 79.62 16 GLN B C 1
ATOM 4358 O O . GLN B 1 16 ? -14.266 49.594 -23.75 1 79.62 16 GLN B O 1
ATOM 4363 N N . LEU B 1 17 ? -14.289 47.344 -24.203 1 82.25 17 LEU B N 1
ATOM 4364 C CA . LEU B 1 17 ? -13.148 47.531 -25.109 1 82.25 17 LEU B CA 1
ATOM 4365 C C . LEU B 1 17 ? -13.617 47.719 -26.531 1 82.25 17 LEU B C 1
ATOM 4367 O O . LEU B 1 17 ? -14.508 47.031 -27.016 1 82.25 17 LEU B O 1
ATOM 4371 N N . SER B 1 18 ? -13.281 48.844 -27.109 1 76.81 18 SER B N 1
ATOM 4372 C CA . SER B 1 18 ? -13.594 49.188 -28.5 1 76.81 18 SER B CA 1
ATOM 4373 C C . SER B 1 18 ? -12.445 48.781 -29.422 1 76.81 18 SER B C 1
ATOM 4375 O O . SER B 1 18 ? -11.406 48.312 -28.969 1 76.81 18 SER B O 1
ATOM 4377 N N . ASP B 1 19 ? -12.625 48.906 -30.734 1 73.5 19 ASP B N 1
ATOM 4378 C CA . ASP B 1 19 ? -11.664 48.562 -31.766 1 73.5 19 ASP B CA 1
ATOM 4379 C C . ASP B 1 19 ? -10.484 49.531 -31.766 1 73.5 19 ASP B C 1
ATOM 4381 O O . ASP B 1 19 ? -9.688 49.562 -32.719 1 73.5 19 ASP B O 1
ATOM 4385 N N . SER B 1 20 ? -10.352 50.375 -30.703 1 78.12 20 SER B N 1
ATOM 4386 C CA . SER B 1 20 ? -9.219 51.281 -30.562 1 78.12 20 SER B CA 1
ATOM 4387 C C . SER B 1 20 ? -8.359 50.906 -29.359 1 78.12 20 SER B C 1
ATOM 4389 O O . SER B 1 20 ? -8.766 50.094 -28.516 1 78.12 20 SER B O 1
ATOM 4391 N N . GLU B 1 21 ? -7.168 51.406 -29.344 1 84.06 21 GLU B N 1
ATOM 4392 C CA . GLU B 1 21 ? -6.227 51.188 -28.25 1 84.06 21 GLU B CA 1
ATOM 4393 C C . GLU B 1 21 ? -6.781 51.688 -26.938 1 84.06 21 GLU B C 1
ATOM 4395 O O . GLU B 1 21 ? -7.387 52.781 -26.875 1 84.06 21 GLU B O 1
ATOM 4400 N N . CYS B 1 22 ? -6.793 50.781 -25.891 1 87.06 22 CYS B N 1
ATOM 4401 C CA . CYS B 1 22 ? -7.234 51.156 -24.531 1 87.06 22 CYS B CA 1
ATOM 4402 C C . CYS B 1 22 ? -6.051 51.219 -23.578 1 87.06 22 CYS B C 1
ATOM 4404 O O . CYS B 1 22 ? -5.414 50.219 -23.281 1 87.06 22 CYS B O 1
ATOM 4406 N N . THR B 1 23 ? -5.703 52.469 -23.188 1 88.31 23 THR B N 1
ATOM 4407 C CA . THR B 1 23 ? -4.602 52.656 -22.25 1 88.31 23 THR B CA 1
ATOM 4408 C C . THR B 1 23 ? -5.102 52.594 -20.812 1 88.31 23 THR B C 1
ATOM 4410 O O . THR B 1 23 ? -6.191 53.094 -20.5 1 88.31 23 THR B O 1
ATOM 4413 N N . ILE B 1 24 ? -4.316 51.938 -19.969 1 90.12 24 ILE B N 1
ATOM 4414 C CA . ILE B 1 24 ? -4.625 51.75 -18.562 1 90.12 24 ILE B CA 1
ATOM 4415 C C . ILE B 1 24 ? -3.51 52.375 -17.703 1 90.12 24 ILE B C 1
ATOM 4417 O O . ILE B 1 24 ? -2.33 52.062 -17.922 1 90.12 24 ILE B O 1
ATOM 4421 N N . GLY B 1 25 ? -3.846 53.219 -16.688 1 88.75 25 GLY B N 1
ATOM 4422 C CA . GLY B 1 25 ? -2.873 53.844 -15.805 1 88.75 25 GLY B CA 1
ATOM 4423 C C . GLY B 1 25 ? -3.488 54.844 -14.852 1 88.75 25 GLY B C 1
ATOM 4424 O O . GLY B 1 25 ? -4.711 55 -14.797 1 88.75 25 GLY B O 1
ATOM 4425 N N . ARG B 1 26 ? -2.637 55.562 -14.133 1 85.56 26 ARG B N 1
ATOM 4426 C CA . ARG B 1 26 ? -3.055 56.531 -13.125 1 85.56 26 ARG B CA 1
ATOM 4427 C C . ARG B 1 26 ? -3.342 57.875 -13.75 1 85.56 26 ARG B C 1
ATOM 4429 O O . ARG B 1 26 ? -4.129 58.656 -13.211 1 85.56 26 ARG B O 1
ATOM 4436 N N . HIS B 1 27 ? -2.75 58.156 -14.836 1 85 27 HIS B N 1
ATOM 4437 C CA . HIS B 1 27 ? -2.902 59.469 -15.492 1 85 27 HIS B CA 1
ATOM 4438 C C . HIS B 1 27 ? -4.312 59.625 -16.047 1 85 27 HIS B C 1
ATOM 4440 O O . HIS B 1 27 ? -4.891 58.688 -16.594 1 85 27 HIS B O 1
ATOM 4446 N N . PRO B 1 28 ? -4.887 60.812 -15.844 1 80.44 28 PRO B N 1
ATOM 4447 C CA . PRO B 1 28 ? -6.262 61.062 -16.281 1 80.44 28 PRO B CA 1
ATOM 4448 C C . PRO B 1 28 ? -6.441 60.906 -17.781 1 80.44 28 PRO B C 1
ATOM 4450 O O . PRO B 1 28 ? -7.566 60.75 -18.266 1 80.44 28 PRO B O 1
ATOM 4453 N N . ASP B 1 29 ? -5.414 60.875 -18.609 1 80.44 29 ASP B N 1
ATOM 4454 C CA . ASP B 1 29 ? -5.488 60.719 -20.062 1 80.44 29 ASP B CA 1
ATOM 4455 C C . ASP B 1 29 ? -5.672 59.281 -20.453 1 80.44 29 ASP B C 1
ATOM 4457 O O . ASP B 1 29 ? -5.891 58.969 -21.625 1 80.44 29 ASP B O 1
ATOM 4461 N N . CYS B 1 30 ? -5.59 58.344 -19.562 1 85.5 30 CYS B N 1
ATOM 4462 C CA . CYS B 1 30 ? -5.77 56.938 -19.859 1 85.5 30 CYS B CA 1
ATOM 4463 C C . CYS B 1 30 ? -7.246 56.594 -20.031 1 85.5 30 CYS B C 1
ATOM 4465 O O . CYS B 1 30 ? -8.109 57.188 -19.391 1 85.5 30 CYS B O 1
ATOM 4467 N N . ALA B 1 31 ? -7.547 55.656 -21.016 1 84.44 31 ALA B N 1
ATOM 4468 C CA . ALA B 1 31 ? -8.922 55.219 -21.234 1 84.44 31 ALA B CA 1
ATOM 4469 C C . ALA B 1 31 ? -9.523 54.625 -19.969 1 84.44 31 ALA B C 1
ATOM 4471 O O . ALA B 1 31 ? -10.703 54.844 -19.672 1 84.44 31 ALA B O 1
ATOM 4472 N N . ILE B 1 32 ? -8.734 53.938 -19.297 1 84.81 32 ILE B N 1
ATOM 4473 C CA . ILE B 1 32 ? -9.094 53.406 -17.984 1 84.81 32 ILE B CA 1
ATOM 4474 C C . ILE B 1 32 ? -8.156 53.969 -16.922 1 84.81 32 ILE B C 1
ATOM 4476 O O . ILE B 1 32 ? -6.969 53.625 -16.891 1 84.81 32 ILE B O 1
ATOM 4480 N N . GLN B 1 33 ? -8.734 54.875 -16.172 1 81.44 33 GLN B N 1
ATOM 4481 C CA . GLN B 1 33 ? -7.949 55.531 -15.125 1 81.44 33 GLN B CA 1
ATOM 4482 C C . GLN B 1 33 ? -8.055 54.75 -13.812 1 81.44 33 GLN B C 1
ATOM 4484 O O . GLN B 1 33 ? -9.164 54.469 -13.336 1 81.44 33 GLN B O 1
ATOM 4489 N N . LEU B 1 34 ? -6.93 54.344 -13.289 1 79.75 34 LEU B N 1
ATOM 4490 C CA . LEU B 1 34 ? -6.859 53.594 -12.031 1 79.75 34 LEU B CA 1
ATOM 4491 C C . LEU B 1 34 ? -6.184 54.438 -10.945 1 79.75 34 LEU B C 1
ATOM 4493 O O . LEU B 1 34 ? -5.062 54.906 -11.133 1 79.75 34 LEU B O 1
ATOM 4497 N N . ASP B 1 35 ? -6.867 54.656 -9.828 1 73.38 35 ASP B N 1
ATOM 4498 C CA . ASP B 1 35 ? -6.367 55.5 -8.75 1 73.38 35 ASP B CA 1
ATOM 4499 C C . ASP B 1 35 ? -5.59 54.656 -7.723 1 73.38 35 ASP B C 1
ATOM 4501 O O . ASP B 1 35 ? -6.145 54.25 -6.707 1 73.38 35 ASP B O 1
ATOM 4505 N N . SER B 1 36 ? -4.422 54.406 -8.109 1 76.62 36 SER B N 1
ATOM 4506 C CA . SER B 1 36 ? -3.512 53.719 -7.195 1 76.62 36 SER B CA 1
ATOM 4507 C C . SER B 1 36 ? -2.074 54.188 -7.395 1 76.62 36 SER B C 1
ATOM 4509 O O . SER B 1 36 ? -1.623 54.344 -8.531 1 76.62 36 SER B O 1
ATOM 4511 N N . ASN B 1 37 ? -1.489 54.375 -6.234 1 74.38 37 ASN B N 1
ATOM 4512 C CA . ASN B 1 37 ? -0.116 54.844 -6.273 1 74.38 37 ASN B CA 1
ATOM 4513 C C . ASN B 1 37 ? 0.845 53.781 -6.793 1 74.38 37 ASN B C 1
ATOM 4515 O O . ASN B 1 37 ? 1.986 54.094 -7.145 1 74.38 37 ASN B O 1
ATOM 4519 N N . MET B 1 38 ? 0.383 52.625 -6.969 1 78.56 38 MET B N 1
ATOM 4520 C CA . MET B 1 38 ? 1.257 51.562 -7.41 1 78.56 38 MET B CA 1
ATOM 4521 C C . MET B 1 38 ? 1.065 51.281 -8.898 1 78.56 38 MET B C 1
ATOM 4523 O O . MET B 1 38 ? 1.694 50.375 -9.445 1 78.56 38 MET B O 1
ATOM 4527 N N . VAL B 1 39 ? 0.27 52.031 -9.445 1 85.88 39 VAL B N 1
ATOM 4528 C CA . VAL B 1 39 ? 0.051 51.969 -10.891 1 85.88 39 VAL B CA 1
ATOM 4529 C C . VAL B 1 39 ? 0.746 53.125 -11.57 1 85.88 39 VAL B C 1
ATOM 4531 O O . VAL B 1 39 ? 0.643 54.281 -11.117 1 85.88 39 VAL B O 1
ATOM 4534 N N . SER B 1 40 ? 1.471 52.844 -12.586 1 87.5 40 SER B N 1
ATOM 4535 C CA . SER B 1 40 ? 2.197 53.875 -13.312 1 87.5 40 SER B CA 1
ATOM 4536 C C . SER B 1 40 ? 1.24 54.812 -14.055 1 87.5 40 SER B C 1
ATOM 4538 O O . SER B 1 40 ? 0.084 54.438 -14.297 1 87.5 40 SER B O 1
ATOM 4540 N N . ARG B 1 41 ? 1.679 56.125 -14.383 1 85.44 41 ARG B N 1
ATOM 4541 C CA . ARG B 1 41 ? 0.881 57.094 -15.117 1 85.44 41 ARG B CA 1
ATOM 4542 C C . ARG B 1 41 ? 0.345 56.5 -16.406 1 85.44 41 ARG B C 1
ATOM 4544 O O . ARG B 1 41 ? -0.838 56.625 -16.734 1 85.44 41 ARG B O 1
ATOM 4551 N N . HIS B 1 42 ? 1.215 55.844 -17.141 1 87.19 42 HIS B N 1
ATOM 4552 C CA . HIS B 1 42 ? 0.9 54.969 -18.266 1 87.19 42 HIS B CA 1
ATOM 4553 C C . HIS B 1 42 ? 1.445 53.562 -18.062 1 87.19 42 HIS B C 1
ATOM 4555 O O . HIS B 1 42 ? 2.625 53.312 -18.312 1 87.19 42 HIS B O 1
ATOM 4561 N N . HIS B 1 43 ? 0.517 52.625 -17.625 1 89.56 43 HIS B N 1
ATOM 4562 C CA . HIS B 1 43 ? 0.975 51.344 -17.094 1 89.56 43 HIS B CA 1
ATOM 4563 C C . HIS B 1 43 ? 0.949 50.25 -18.156 1 89.56 43 HIS B C 1
ATOM 4565 O O . HIS B 1 43 ? 1.943 49.562 -18.359 1 89.56 43 HIS B O 1
ATOM 4571 N N . ALA B 1 44 ? -0.225 50.094 -18.719 1 91.56 44 ALA B N 1
ATOM 4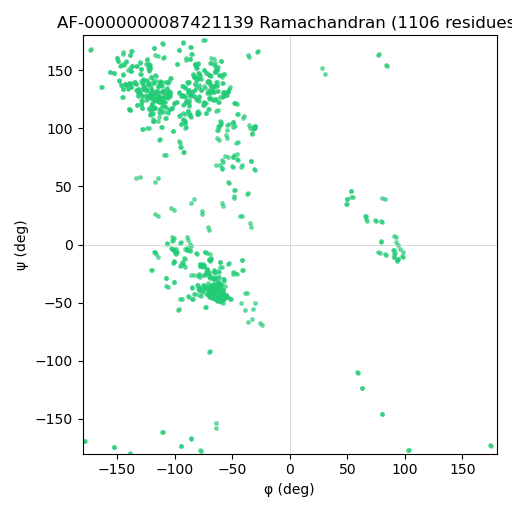572 C CA . ALA B 1 44 ? -0.418 49.062 -19.75 1 91.56 44 ALA B CA 1
ATOM 4573 C C . ALA B 1 44 ? -1.405 49.562 -20.812 1 91.56 44 ALA B C 1
ATOM 4575 O O . ALA B 1 44 ? -2.08 50.562 -20.641 1 91.56 44 ALA B O 1
ATOM 4576 N N . ARG B 1 45 ? -1.432 48.844 -21.938 1 90.5 45 ARG B N 1
ATOM 4577 C CA . ARG B 1 45 ? -2.438 49.125 -22.969 1 90.5 45 ARG B CA 1
ATOM 4578 C C . ARG B 1 45 ? -2.961 47.844 -23.578 1 90.5 45 ARG B C 1
ATOM 4580 O O . ARG B 1 45 ? -2.246 46.844 -23.625 1 90.5 45 ARG B O 1
ATOM 4587 N N . ILE B 1 46 ? -4.188 47.844 -24.016 1 89.12 46 ILE B N 1
ATOM 4588 C CA . ILE B 1 46 ? -4.824 46.781 -24.766 1 89.12 46 ILE B CA 1
ATOM 4589 C C . ILE B 1 46 ? -5.031 47.219 -26.219 1 89.12 46 ILE B C 1
ATOM 4591 O O . ILE B 1 46 ? -5.652 48.25 -26.469 1 89.12 46 ILE B O 1
ATOM 4595 N N . VAL B 1 47 ? -4.445 46.406 -27.156 1 88.38 47 VAL B N 1
ATOM 4596 C CA . VAL B 1 47 ? -4.484 46.75 -28.562 1 88.38 47 VAL B CA 1
ATOM 4597 C C . VAL B 1 47 ? -5.27 45.688 -29.328 1 88.38 47 VAL B C 1
ATOM 4599 O O . VAL B 1 47 ? -4.977 44.5 -29.234 1 88.38 47 VAL B O 1
ATOM 4602 N N . PRO B 1 48 ? -6.348 46.094 -29.922 1 84.12 48 PRO B N 1
ATOM 4603 C CA . PRO B 1 48 ? -7.016 45.156 -30.828 1 84.12 48 PRO B CA 1
ATOM 4604 C C . PRO B 1 48 ? -6.227 44.906 -32.094 1 84.12 48 PRO B C 1
ATOM 4606 O O . PRO B 1 48 ? -5.77 45.844 -32.75 1 84.12 48 PRO B O 1
ATOM 4609 N N . ARG B 1 49 ? -5.766 43.719 -32.375 1 80.44 49 ARG B N 1
ATOM 4610 C CA . ARG B 1 49 ? -5.164 43.281 -33.625 1 80.44 49 ARG B CA 1
ATOM 4611 C C . ARG B 1 49 ? -5.949 42.125 -34.25 1 80.44 49 ARG B C 1
ATOM 4613 O O . ARG B 1 49 ? -6.047 41.062 -33.656 1 80.44 49 ARG B O 1
ATOM 4620 N N . ASP B 1 50 ? -6.547 42.375 -35.438 1 76.69 50 ASP B N 1
ATOM 4621 C CA . ASP B 1 50 ? -7.391 41.438 -36.156 1 76.69 50 ASP B CA 1
ATOM 4622 C C . ASP B 1 50 ? -8.586 41.031 -35.312 1 76.69 50 ASP B C 1
ATOM 4624 O O . ASP B 1 50 ? -9.359 41.875 -34.844 1 76.69 50 ASP B O 1
ATOM 4628 N N . ASP B 1 51 ? -8.688 39.781 -34.812 1 74.56 51 ASP B N 1
ATOM 4629 C CA . ASP B 1 51 ? -9.828 39.281 -34.062 1 74.56 51 ASP B CA 1
ATOM 4630 C C . ASP B 1 51 ? -9.422 38.906 -32.625 1 74.56 51 ASP B C 1
ATOM 4632 O O . ASP B 1 51 ? -10.117 38.156 -31.953 1 74.56 51 ASP B O 1
ATOM 4636 N N . ALA B 1 52 ? -8.32 39.656 -32.25 1 81.25 52 ALA B N 1
ATOM 4637 C CA . ALA B 1 52 ? -7.883 39.375 -30.906 1 81.25 52 ALA B CA 1
ATOM 4638 C C . ALA B 1 52 ? -7.414 40.656 -30.188 1 81.25 52 ALA B C 1
ATOM 4640 O O . ALA B 1 52 ? -7.098 41.656 -30.844 1 81.25 52 ALA B O 1
ATOM 4641 N N . PHE B 1 53 ? -7.43 40.594 -28.828 1 87 53 PHE B N 1
ATOM 4642 C CA . PHE B 1 53 ? -6.93 41.688 -28 1 87 53 PHE B CA 1
ATOM 4643 C C . PHE B 1 53 ? -5.59 41.344 -27.375 1 87 53 PHE B C 1
ATOM 4645 O O . PHE B 1 53 ? -5.414 40.219 -26.891 1 87 53 PHE B O 1
ATOM 4652 N N . PHE B 1 54 ? -4.641 42.219 -27.516 1 89.19 54 PHE B N 1
ATOM 4653 C CA . PHE B 1 54 ? -3.311 42 -26.953 1 89.19 54 PHE B CA 1
ATOM 4654 C C . PHE B 1 54 ? -3.031 42.938 -25.797 1 89.19 54 PHE B C 1
ATOM 4656 O O . PHE B 1 54 ? -3.293 44.156 -25.906 1 89.19 54 PHE B O 1
ATOM 4663 N N . LEU B 1 55 ? -2.541 42.406 -24.719 1 89.94 55 LEU B N 1
ATOM 4664 C CA . LEU B 1 55 ? -2.092 43.156 -23.562 1 89.94 55 LEU B CA 1
ATOM 4665 C C . LEU B 1 55 ? -0.598 43.469 -23.641 1 89.94 55 LEU B C 1
ATOM 4667 O O . LEU B 1 55 ? 0.204 42.562 -23.875 1 89.94 55 LEU B O 1
ATOM 4671 N N . GLU B 1 56 ? -0.226 44.75 -23.453 1 90.75 56 GLU B N 1
ATOM 4672 C CA . GLU B 1 56 ? 1.163 45.188 -23.5 1 90.75 56 GLU B CA 1
ATOM 4673 C C . GLU B 1 56 ? 1.498 46.062 -22.297 1 90.75 56 GLU B C 1
ATOM 4675 O O . GLU B 1 56 ? 0.738 46.969 -21.938 1 90.75 56 GLU B O 1
ATOM 4680 N N . ASP B 1 57 ? 2.535 45.75 -21.688 1 89.88 57 ASP B N 1
ATOM 4681 C CA . ASP B 1 57 ? 3.057 46.594 -20.625 1 89.88 57 ASP B CA 1
ATOM 4682 C C . ASP B 1 57 ? 3.805 47.781 -21.188 1 89.88 57 ASP B C 1
ATOM 4684 O O . ASP B 1 57 ? 4.602 47.656 -22.125 1 89.88 57 ASP B O 1
ATOM 4688 N N . LEU B 1 58 ? 3.621 49 -20.688 1 87.81 58 LEU B N 1
ATOM 4689 C CA . LEU B 1 58 ? 4.219 50.219 -21.219 1 87.81 58 LEU B CA 1
ATOM 4690 C C . LEU B 1 58 ? 5.418 50.625 -20.391 1 87.81 58 LEU B C 1
ATOM 4692 O O . LEU B 1 58 ? 5.664 51.844 -20.219 1 87.81 58 LEU B O 1
ATOM 4696 N N . GLY B 1 59 ? 6.133 49.625 -19.766 1 81.75 59 GLY B N 1
ATOM 4697 C CA . GLY B 1 59 ? 7.277 49.938 -18.938 1 81.75 59 GLY B CA 1
ATOM 4698 C C . GLY B 1 59 ? 6.887 50.344 -17.516 1 81.75 59 GLY B C 1
ATOM 4699 O O . GLY B 1 59 ? 7.48 51.25 -16.953 1 81.75 59 GLY B O 1
ATOM 4700 N N . SER B 1 60 ? 5.91 49.688 -16.953 1 80.69 60 SER B N 1
ATOM 4701 C CA . SER B 1 60 ? 5.379 50 -15.633 1 80.69 60 SER B CA 1
ATOM 4702 C C . SER B 1 60 ? 6.379 49.656 -14.531 1 80.69 60 SER B C 1
ATOM 4704 O O . SER B 1 60 ? 7.188 48.75 -14.688 1 80.69 60 SER B O 1
ATOM 4706 N N . GLY B 1 61 ? 6.41 50.406 -13.484 1 80.06 61 GLY B N 1
ATOM 4707 C CA . GLY B 1 61 ? 7.293 50.188 -12.352 1 80.06 61 GLY B CA 1
ATOM 4708 C C . GLY B 1 61 ? 7.055 48.875 -11.656 1 80.06 61 GLY B C 1
ATOM 4709 O O . GLY B 1 61 ? 8.008 48.156 -11.305 1 80.06 61 GLY B O 1
ATOM 4710 N N . ASN B 1 62 ? 5.848 48.562 -11.578 1 78.31 62 ASN B N 1
ATOM 4711 C CA . ASN B 1 62 ? 5.496 47.344 -10.836 1 78.31 62 ASN B CA 1
ATOM 4712 C C . ASN B 1 62 ? 5.156 46.188 -11.766 1 78.31 62 ASN B C 1
ATOM 4714 O O . ASN B 1 62 ? 4.824 45.094 -11.312 1 78.31 62 ASN B O 1
ATOM 4718 N N . GLY B 1 63 ? 5.168 46.438 -13 1 84.06 63 GLY B N 1
ATOM 4719 C CA . GLY B 1 63 ? 4.918 45.406 -14 1 84.06 63 GLY B CA 1
ATOM 4720 C C . GLY B 1 63 ? 3.447 45.031 -14.133 1 84.06 63 GLY B C 1
ATOM 4721 O O . GLY B 1 63 ? 2.629 45.438 -13.305 1 84.06 63 GLY B O 1
ATOM 4722 N N . THR B 1 64 ? 3.078 44.375 -15.227 1 87.75 64 THR B N 1
ATOM 4723 C CA . THR B 1 64 ? 1.758 43.844 -15.531 1 87.75 64 THR B CA 1
ATOM 4724 C C . THR B 1 64 ? 1.782 42.312 -15.484 1 87.75 64 THR B C 1
ATOM 4726 O O . THR B 1 64 ? 2.664 41.688 -16.078 1 87.75 64 THR B O 1
ATOM 4729 N N . LEU B 1 65 ? 0.852 41.844 -14.836 1 82.31 65 LEU B N 1
ATOM 4730 C CA . LEU B 1 65 ? 0.763 40.375 -14.75 1 82.31 65 LEU B CA 1
ATOM 4731 C C . LEU B 1 65 ? -0.528 39.875 -15.383 1 82.31 65 LEU B C 1
ATOM 4733 O O . LEU B 1 65 ? -1.58 40.5 -15.242 1 82.31 65 LEU B O 1
ATOM 4737 N N . ILE B 1 66 ? -0.482 38.812 -16.094 1 82.94 66 ILE B N 1
ATOM 4738 C CA . ILE B 1 66 ? -1.638 38.094 -16.609 1 82.94 66 ILE B CA 1
ATOM 4739 C C . ILE B 1 66 ? -1.651 36.656 -16.047 1 82.94 66 ILE B C 1
ATOM 4741 O O . ILE B 1 66 ? -0.695 35.906 -16.234 1 82.94 66 ILE B O 1
ATOM 4745 N N . ASN B 1 67 ? -2.678 36.375 -15.359 1 73.31 67 ASN B N 1
ATOM 4746 C CA . ASN B 1 67 ? -2.838 35.094 -14.688 1 73.31 67 ASN B CA 1
ATOM 4747 C C . ASN B 1 67 ? -1.599 34.75 -13.875 1 73.31 67 ASN B C 1
ATOM 4749 O O . ASN B 1 67 ? -1.139 33.594 -13.914 1 73.31 67 ASN B O 1
ATOM 4753 N N . GLY B 1 68 ? -1.029 35.75 -13.234 1 72 68 GLY B N 1
ATOM 4754 C CA . GLY B 1 68 ? 0.077 35.562 -12.305 1 72 68 GLY B CA 1
ATOM 4755 C C . GLY B 1 68 ? 1.436 35.656 -12.977 1 72 68 GLY B C 1
ATOM 4756 O O . GLY B 1 68 ? 2.469 35.594 -12.305 1 72 68 GLY B O 1
ATOM 4757 N N . LYS B 1 69 ? 1.491 35.719 -14.195 1 77.75 69 LYS B N 1
ATOM 4758 C CA . LYS B 1 69 ? 2.744 35.812 -14.938 1 77.75 69 LYS B CA 1
ATOM 4759 C C . LYS B 1 69 ? 2.967 37.25 -15.461 1 77.75 69 LYS B C 1
ATOM 4761 O O . LYS B 1 69 ? 2.031 37.875 -15.945 1 77.75 69 LYS B O 1
ATOM 4766 N N . ARG B 1 70 ? 4.203 37.719 -15.406 1 78.88 70 ARG B N 1
ATOM 4767 C CA . ARG B 1 70 ? 4.562 39.062 -15.852 1 78.88 70 ARG B CA 1
ATOM 4768 C C . ARG B 1 70 ? 4.516 39.188 -17.375 1 78.88 70 ARG B C 1
ATOM 4770 O O . ARG B 1 70 ? 5.008 38.281 -18.078 1 78.88 70 ARG B O 1
ATOM 4777 N N . VAL B 1 71 ? 4.035 40.25 -17.875 1 83.69 71 VAL B N 1
ATOM 4778 C CA . VAL B 1 71 ? 3.916 40.5 -19.312 1 83.69 71 VAL B CA 1
ATOM 4779 C C . VAL B 1 71 ? 5.16 41.25 -19.797 1 83.69 71 VAL B C 1
ATOM 4781 O O . VAL B 1 71 ? 5.387 42.406 -19.453 1 83.69 71 VAL B O 1
ATOM 4784 N N . LEU B 1 72 ? 6.023 40.531 -20.547 1 81.5 72 LEU B N 1
ATOM 4785 C CA . LEU B 1 72 ? 7.234 41.125 -21.109 1 81.5 72 LEU B CA 1
ATOM 4786 C C . LEU B 1 72 ? 7.039 41.469 -22.578 1 81.5 72 LEU B C 1
ATOM 4788 O O . LEU B 1 72 ? 7.66 42.406 -23.078 1 81.5 72 LEU B O 1
ATOM 4792 N N . GLU B 1 73 ? 6.25 40.719 -23.312 1 81.69 73 GLU B N 1
ATOM 4793 C CA . GLU B 1 73 ? 5.848 40.938 -24.703 1 81.69 73 GLU B CA 1
ATOM 4794 C C . GLU B 1 73 ? 4.328 40.969 -24.828 1 81.69 73 GLU B C 1
ATOM 4796 O O . GLU B 1 73 ? 3.611 40.531 -23.938 1 81.69 73 GLU B O 1
ATOM 4801 N N . PRO B 1 74 ? 3.889 41.562 -25.891 1 85.56 74 PRO B N 1
ATOM 4802 C CA . PRO B 1 74 ? 2.436 41.562 -26.062 1 85.56 74 PRO B CA 1
ATOM 4803 C C . PRO B 1 74 ? 1.823 40.156 -26 1 85.56 74 PRO B C 1
ATOM 4805 O O . PRO B 1 74 ? 2.322 39.25 -26.656 1 85.56 74 PRO B O 1
ATOM 4808 N N . VAL B 1 75 ? 0.809 40.062 -25.234 1 87.25 75 VAL B N 1
ATOM 4809 C CA . VAL B 1 75 ? 0.152 38.781 -25.031 1 87.25 75 VAL B CA 1
ATOM 4810 C C . VAL B 1 75 ? -1.311 38.875 -25.469 1 87.25 75 VAL B C 1
ATOM 4812 O O . VAL B 1 75 ? -2 39.844 -25.141 1 87.25 75 VAL B O 1
ATOM 4815 N N . ALA B 1 76 ? -1.774 37.812 -26.234 1 85.56 76 ALA B N 1
ATOM 4816 C CA . ALA B 1 76 ? -3.178 37.75 -26.625 1 85.56 76 ALA B CA 1
ATOM 4817 C C . ALA B 1 76 ? -4.07 37.438 -25.422 1 85.56 76 ALA B C 1
ATOM 4819 O O . ALA B 1 76 ? -3.775 36.531 -24.641 1 85.56 76 ALA B O 1
ATOM 4820 N N . LEU B 1 77 ? -5.074 38.25 -25.344 1 85.25 77 LEU B N 1
ATOM 4821 C CA . LEU B 1 77 ? -6.02 38.062 -24.25 1 85.25 77 LEU B CA 1
ATOM 4822 C C . LEU B 1 77 ? -7.074 37 -24.609 1 85.25 77 LEU B C 1
ATOM 4824 O O . LEU B 1 77 ? -7.562 36.969 -25.734 1 85.25 77 LEU B O 1
ATOM 4828 N N . CYS B 1 78 ? -7.297 36.094 -23.719 1 80.56 78 CYS B N 1
ATOM 4829 C CA . CYS B 1 78 ? -8.383 35.125 -23.812 1 80.56 78 CYS B CA 1
ATOM 4830 C C . CYS B 1 78 ? -9.461 35.406 -22.781 1 80.56 78 CYS B C 1
ATOM 4832 O O . CYS B 1 78 ? -9.203 36.094 -21.781 1 80.56 78 CYS B O 1
ATOM 4834 N N . ASP B 1 79 ? -10.594 34.844 -23.062 1 78.38 79 ASP B N 1
ATOM 4835 C CA . ASP B 1 79 ? -11.711 35.062 -22.141 1 78.38 79 ASP B CA 1
ATOM 4836 C C . ASP B 1 79 ? -11.352 34.594 -20.734 1 78.38 79 ASP B C 1
ATOM 4838 O O . ASP B 1 79 ? -10.734 33.531 -20.562 1 78.38 79 ASP B O 1
ATOM 4842 N N . ASP B 1 80 ? -11.602 35.438 -19.812 1 75.25 80 ASP B N 1
ATOM 4843 C CA . ASP B 1 80 ? -11.469 35.219 -18.375 1 75.25 80 ASP B CA 1
ATOM 4844 C C . ASP B 1 80 ? -10.023 35.344 -17.938 1 75.25 80 ASP B C 1
ATOM 4846 O O . ASP B 1 80 ? -9.672 34.969 -16.812 1 75.25 80 ASP B O 1
ATOM 4850 N N . ASP B 1 81 ? -9.211 36 -18.719 1 81.19 81 ASP B N 1
ATOM 4851 C CA . ASP B 1 81 ? -7.852 36.312 -18.297 1 81.19 81 ASP B CA 1
ATOM 4852 C C . ASP B 1 81 ? -7.848 37.375 -17.188 1 81.19 81 ASP B C 1
ATOM 4854 O O . ASP B 1 81 ? -8.625 38.344 -17.234 1 81.19 81 ASP B O 1
ATOM 4858 N N . ARG B 1 82 ? -7.023 37.219 -16.25 1 78.94 82 ARG B N 1
ATOM 4859 C CA . ARG B 1 82 ? -6.883 38.156 -15.141 1 78.94 82 ARG B CA 1
ATOM 4860 C C . ARG B 1 82 ? -5.609 38.969 -15.281 1 78.94 82 ARG B C 1
ATOM 4862 O O . ARG B 1 82 ? -4.508 38.438 -15.336 1 78.94 82 ARG B O 1
ATOM 4869 N N . ILE B 1 83 ? -5.852 40.219 -15.211 1 85.88 83 ILE B N 1
ATOM 4870 C CA . ILE B 1 83 ? -4.77 41.188 -15.375 1 85.88 83 ILE B CA 1
ATOM 4871 C C . ILE B 1 83 ? -4.539 41.938 -14.062 1 85.88 83 ILE B C 1
ATOM 4873 O O . ILE B 1 83 ? -5.465 42.562 -13.523 1 85.88 83 ILE B O 1
ATOM 4877 N N . LYS B 1 84 ? -3.41 41.844 -13.633 1 82.25 84 LYS B N 1
ATOM 4878 C CA . LYS B 1 84 ? -3.066 42.5 -12.391 1 82.25 84 LYS B CA 1
ATOM 4879 C C . LYS B 1 84 ? -2.156 43.719 -12.648 1 82.25 84 LYS B C 1
ATOM 4881 O O . LYS B 1 84 ? -1.115 43.562 -13.297 1 82.25 84 LYS B O 1
ATOM 4886 N N . LEU B 1 85 ? -2.525 44.875 -12.133 1 83.94 85 LEU B N 1
ATOM 4887 C CA . LEU B 1 85 ? -1.775 46.125 -12.164 1 83.94 85 LEU B CA 1
ATOM 4888 C C . LEU B 1 85 ? -1.619 46.719 -10.758 1 83.94 85 LEU B C 1
ATOM 4890 O O . LEU B 1 85 ? -2.564 47.281 -10.211 1 83.94 85 LEU B O 1
ATOM 4894 N N . GLY B 1 86 ? -0.426 46.469 -10.188 1 72.19 86 GLY B N 1
ATOM 4895 C CA . GLY B 1 86 ? -0.305 46.812 -8.781 1 72.19 86 GLY B CA 1
ATOM 4896 C C . GLY B 1 86 ? -1.227 46.031 -7.887 1 72.19 86 GLY B C 1
ATOM 4897 O O . GLY B 1 86 ? -1.193 44.781 -7.895 1 72.19 86 GLY B O 1
ATOM 4898 N N . PRO B 1 87 ? -2.049 46.875 -7.121 1 67.81 87 PRO B N 1
ATOM 4899 C CA . PRO B 1 87 ? -3.006 46.156 -6.262 1 67.81 87 PRO B CA 1
ATOM 4900 C C . PRO B 1 87 ? -4.332 45.875 -6.969 1 67.81 87 PRO B C 1
ATOM 4902 O O . PRO B 1 87 ? -5.211 45.219 -6.395 1 67.81 87 PRO B O 1
ATOM 4905 N N . LEU B 1 88 ? -4.461 46.156 -8.219 1 76.94 88 LEU B N 1
ATOM 4906 C CA . LEU B 1 88 ? -5.742 46.094 -8.906 1 76.94 88 LEU B CA 1
ATOM 4907 C C . LEU B 1 88 ? -5.801 44.906 -9.852 1 76.94 88 LEU B C 1
ATOM 4909 O O . LEU B 1 88 ? -4.805 44.562 -10.484 1 76.94 88 LEU B O 1
ATOM 4913 N N . LEU B 1 89 ? -6.922 44.312 -9.859 1 78.5 89 LEU B N 1
ATOM 4914 C CA . LEU B 1 89 ? -7.176 43.188 -10.719 1 78.5 89 LEU B CA 1
ATOM 4915 C C . LEU B 1 89 ? -8.258 43.5 -11.742 1 78.5 89 LEU B C 1
ATOM 4917 O O . LEU B 1 89 ? -9.328 44 -11.383 1 78.5 89 LEU B O 1
ATOM 4921 N N . LEU B 1 90 ? -7.934 43.156 -12.961 1 83.25 90 LEU B N 1
ATOM 4922 C CA . LEU B 1 90 ? -8.875 43.281 -14.07 1 83.25 90 LEU B CA 1
ATOM 4923 C C . LEU B 1 90 ? -9.125 41.906 -14.727 1 83.25 90 LEU B C 1
ATOM 4925 O O . LEU B 1 90 ? -8.227 41.094 -14.812 1 83.25 90 LEU B O 1
ATOM 4929 N N . ARG B 1 91 ? -10.359 41.75 -15.133 1 82.44 91 ARG B N 1
ATOM 4930 C CA . ARG B 1 91 ? -10.742 40.531 -15.883 1 82.44 91 ARG B CA 1
ATOM 4931 C C . ARG B 1 91 ? -11.148 40.906 -17.312 1 82.44 91 ARG B C 1
ATOM 4933 O O . ARG B 1 91 ? -11.953 41.812 -17.516 1 82.44 91 ARG B O 1
ATOM 4940 N N . PHE B 1 92 ? -10.609 40.062 -18.203 1 85.94 92 PHE B N 1
ATOM 4941 C CA . PHE B 1 92 ? -10.992 40.219 -19.609 1 85.94 92 PHE B CA 1
ATOM 4942 C C . PHE B 1 92 ? -12.164 39.312 -19.953 1 85.94 92 PHE B C 1
ATOM 4944 O O . PHE B 1 92 ? -12.141 38.125 -19.656 1 85.94 92 PHE B O 1
ATOM 4951 N N . GLN B 1 93 ? -13.188 39.875 -20.516 1 78 93 GLN B N 1
ATOM 4952 C CA . GLN B 1 93 ? -14.367 39.125 -20.938 1 78 93 GLN B CA 1
ATOM 4953 C C . GLN B 1 93 ? -14.625 39.312 -22.422 1 78 93 GLN B C 1
ATOM 4955 O O . GLN B 1 93 ? -14.688 40.438 -22.906 1 78 93 GLN B O 1
ATOM 4960 N N . ASP B 1 94 ? -14.539 38.094 -23.172 1 71.75 94 ASP B N 1
ATOM 4961 C CA . ASP B 1 94 ? -14.891 38.125 -24.594 1 71.75 94 ASP B CA 1
ATOM 4962 C C . ASP B 1 94 ? -16.188 37.344 -24.859 1 71.75 94 ASP B C 1
ATOM 4964 O O . ASP B 1 94 ? -16.234 36.125 -24.672 1 71.75 94 ASP B O 1
ATOM 4968 N N . THR B 1 95 ? -17.344 37.844 -25.031 1 56.47 95 THR B N 1
ATOM 4969 C CA . THR B 1 95 ? -18.625 37.219 -25.234 1 56.47 95 THR B CA 1
ATOM 4970 C C . THR B 1 95 ? -18.703 36.594 -26.641 1 56.47 95 THR B C 1
ATOM 4972 O O . THR B 1 95 ? -19.641 35.844 -26.938 1 56.47 95 THR B O 1
ATOM 4975 N N . ALA B 1 96 ? -18.047 36.812 -27.734 1 50.5 96 ALA B N 1
ATOM 4976 C CA . ALA B 1 96 ? -18.234 36.281 -29.078 1 50.5 96 ALA B CA 1
ATOM 4977 C C . ALA B 1 96 ? -17.625 34.875 -29.203 1 50.5 96 ALA B C 1
ATOM 4979 O O . ALA B 1 96 ? -17.781 34.219 -30.234 1 50.5 96 ALA B O 1
ATOM 4980 N N . SER B 1 97 ? -16.547 34.469 -28.609 1 41.72 97 SER B N 1
ATOM 4981 C CA . SER B 1 97 ? -15.969 33.156 -28.891 1 41.72 97 SER B CA 1
ATOM 4982 C C . SER B 1 97 ? -16.781 32.031 -28.25 1 41.72 97 SER B C 1
ATOM 4984 O O . SER B 1 97 ? -17.141 32.125 -27.078 1 41.72 97 SER B O 1
ATOM 4986 N N . PRO B 1 98 ? -17.375 31.016 -29.016 1 36.47 98 PRO B N 1
ATOM 4987 C CA . PRO B 1 98 ? -18.062 29.859 -28.438 1 36.47 98 PRO B CA 1
ATOM 4988 C C . PRO B 1 98 ? -17.266 29.188 -27.328 1 36.47 98 PRO B C 1
ATOM 4990 O O . PRO B 1 98 ? -16.047 29.125 -27.406 1 36.47 98 PRO B O 1
ATOM 4993 N N . ARG B 1 99 ? -17.812 29.094 -26.156 1 33.41 99 ARG B N 1
ATOM 4994 C CA . ARG B 1 99 ? -17.25 28.391 -25 1 33.41 99 ARG B CA 1
ATOM 4995 C C . ARG B 1 99 ? -16.797 27 -25.391 1 33.41 99 ARG B C 1
ATOM 4997 O O . ARG B 1 99 ? -17.609 26.078 -25.5 1 33.41 99 ARG B O 1
ATOM 5004 N N . THR B 1 100 ? -16.141 26.672 -26.344 1 30.91 100 THR B N 1
ATOM 5005 C CA . THR B 1 100 ? -15.836 25.25 -26.5 1 30.91 100 THR B CA 1
ATOM 5006 C C . THR B 1 100 ? -15.289 24.672 -25.203 1 30.91 100 THR B C 1
ATOM 5008 O O . THR B 1 100 ? -14.789 23.547 -25.188 1 30.91 100 THR B O 1
ATOM 5011 N N . GLY B 1 101 ? -14.766 25.438 -24.406 1 29.64 101 GLY B N 1
ATOM 5012 C CA . GLY B 1 101 ? -14.188 24.75 -23.266 1 29.64 101 GLY B CA 1
ATOM 5013 C C . GLY B 1 101 ? -15.219 24.031 -22.422 1 29.64 101 GLY B C 1
ATOM 5014 O O . GLY B 1 101 ? -16.359 24.469 -22.312 1 29.64 101 GLY B O 1
ATOM 5015 N N . GLU B 1 102 ? -15.109 22.641 -22.391 1 28.69 102 GLU B N 1
ATOM 5016 C CA . GLU B 1 102 ? -16.031 21.891 -21.531 1 28.69 102 GLU B CA 1
ATOM 5017 C C . GLU B 1 102 ? -16.344 22.672 -20.25 1 28.69 102 GLU B C 1
ATOM 5019 O O . GLU B 1 102 ? -15.43 23.203 -19.609 1 28.69 102 GLU B O 1
ATOM 5024 N N . PRO B 1 103 ? -17.453 23.312 -20.203 1 26.34 103 PRO B N 1
ATOM 5025 C CA . PRO B 1 103 ? -17.797 24.031 -18.969 1 26.34 103 PRO B CA 1
ATOM 5026 C C . PRO B 1 103 ? -17.219 23.359 -17.719 1 26.34 103 PRO B C 1
ATOM 5028 O O . PRO B 1 103 ? -17.156 22.125 -17.656 1 26.34 103 PRO B O 1
ATOM 5031 N N . VAL B 1 104 ? -16.25 23.828 -17.297 1 27.91 104 VAL B N 1
ATOM 5032 C CA . VAL B 1 104 ? -15.984 23.266 -15.969 1 27.91 104 VAL B CA 1
ATOM 5033 C C . VAL B 1 104 ? -17.297 22.953 -15.266 1 27.91 104 VAL B C 1
ATOM 5035 O O . VAL B 1 104 ? -18.219 23.797 -15.242 1 27.91 104 VAL B O 1
ATOM 5038 N N . PRO B 1 105 ? -17.766 21.672 -15.344 1 26.94 105 PRO B N 1
ATOM 5039 C CA . PRO B 1 105 ? -19.109 21.422 -14.828 1 26.94 105 PRO B CA 1
ATOM 5040 C C . PRO B 1 105 ? -19.484 22.359 -13.688 1 26.94 105 PRO B C 1
ATOM 5042 O O . PRO B 1 105 ? -18.672 22.641 -12.805 1 26.94 105 PRO B O 1
ATOM 5045 N N . ALA B 1 106 ? -20.266 23.359 -13.953 1 26.66 106 ALA B N 1
ATOM 5046 C CA . ALA B 1 106 ? -21.016 24.062 -12.922 1 26.66 106 ALA B CA 1
ATOM 5047 C C . ALA B 1 106 ? -21.375 23.109 -11.773 1 26.66 106 ALA B C 1
ATOM 5049 O O . ALA B 1 106 ? -21.766 21.969 -12 1 26.66 106 ALA B O 1
ATOM 5050 N N . PHE B 1 107 ? -20.703 23.156 -10.781 1 26.98 107 PHE B N 1
ATOM 5051 C CA . PHE B 1 107 ? -21.141 22.438 -9.594 1 26.98 107 PHE B CA 1
ATOM 5052 C C . PHE B 1 107 ? -22.656 22.422 -9.5 1 26.98 107 PHE B C 1
ATOM 5054 O O . PHE B 1 107 ? -23.281 23.484 -9.383 1 26.98 107 PHE B O 1
ATOM 5061 N N . ASP B 1 108 ? -23.359 21.656 -10.344 1 27.28 108 ASP B N 1
ATOM 5062 C CA . ASP B 1 108 ? -24.781 21.453 -10.141 1 27.28 108 ASP B CA 1
ATOM 5063 C C . ASP B 1 108 ? -25.109 21.156 -8.68 1 27.28 108 ASP B C 1
ATOM 5065 O O . ASP B 1 108 ? -24.75 20.094 -8.164 1 27.28 108 ASP B O 1
ATOM 5069 N N . LEU B 1 109 ? -25.016 22.172 -7.848 1 27.09 109 LEU B N 1
ATOM 5070 C CA . LEU B 1 109 ? -25.562 22.109 -6.496 1 27.09 109 LEU B CA 1
ATOM 5071 C C . LEU B 1 109 ? -27 21.594 -6.512 1 27.09 109 LEU B C 1
ATOM 5073 O O . LEU B 1 109 ? -27.875 22.219 -7.102 1 27.09 109 LEU B O 1
ATOM 5077 N N . ASP B 1 110 ? -27.219 20.422 -6.684 1 27.89 110 ASP B N 1
ATOM 5078 C CA . ASP B 1 110 ? -28.578 20 -6.328 1 27.89 110 ASP B CA 1
ATOM 5079 C C . ASP B 1 110 ? -28.969 20.531 -4.949 1 27.89 110 ASP B C 1
ATOM 5081 O O . ASP B 1 110 ? -28.781 19.844 -3.941 1 27.89 110 ASP B O 1
ATOM 5085 N N . ILE B 1 111 ? -28.625 21.734 -4.598 1 29.59 111 ILE B N 1
ATOM 5086 C CA . ILE B 1 111 ? -29.406 22.297 -3.492 1 29.59 111 ILE B CA 1
ATOM 5087 C C . ILE B 1 111 ? -30.891 22.25 -3.824 1 29.59 111 ILE B C 1
ATOM 5089 O O . ILE B 1 111 ? -31.312 22.734 -4.871 1 29.59 111 ILE B O 1
ATOM 5093 N N . THR B 1 112 ? -31.641 21.281 -3.445 1 31.7 112 THR B N 1
ATOM 5094 C CA . THR B 1 112 ? -33.094 21.297 -3.676 1 31.7 112 THR B CA 1
ATOM 5095 C C . THR B 1 112 ? -33.594 22.734 -3.77 1 31.7 112 THR B C 1
ATOM 5097 O O . THR B 1 112 ? -34.469 23.047 -4.578 1 31.7 112 THR B O 1
ATOM 5100 N N . GLY B 1 113 ? -33.562 23.5 -2.66 1 29.62 113 GLY B N 1
ATOM 5101 C CA . GLY B 1 113 ? -34.281 24.766 -2.729 1 29.62 113 GLY B CA 1
ATOM 5102 C C . GLY B 1 113 ? -33.562 25.828 -3.521 1 29.62 113 GLY B C 1
ATOM 5103 O O . GLY B 1 113 ? -33.25 26.906 -2.998 1 29.62 113 GLY B O 1
ATOM 5104 N N . GLU B 1 114 ? -32.75 25.422 -4.441 1 31.78 114 GLU B N 1
ATOM 5105 C CA . GLU B 1 114 ? -32.156 26.484 -5.254 1 31.78 114 GLU B CA 1
ATOM 5106 C C . GLU B 1 114 ? -33.219 27.312 -5.953 1 31.78 114 GLU B C 1
ATOM 5108 O O . GLU B 1 114 ? -33.938 26.828 -6.824 1 31.78 114 GLU B O 1
ATOM 5113 N N . GLU B 1 115 ? -34.031 28.047 -5.16 1 29.88 115 GLU B N 1
ATOM 5114 C CA . GLU B 1 115 ? -34.844 28.953 -5.965 1 29.88 115 GLU B CA 1
ATOM 5115 C C . GLU B 1 115 ? -34 29.672 -7.02 1 29.88 115 GLU B C 1
ATOM 5117 O O . GLU B 1 115 ? -32.844 30.016 -6.762 1 29.88 115 GLU B O 1
ATOM 5122 N N . ASP B 1 116 ? -34.188 29.406 -8.258 1 30.84 116 ASP B N 1
ATOM 5123 C CA . ASP B 1 116 ? -33.844 30.266 -9.398 1 30.84 116 ASP B CA 1
ATOM 5124 C C . ASP B 1 116 ? -34.031 31.734 -9.055 1 30.84 116 ASP B C 1
ATOM 5126 O O . ASP B 1 116 ? -34.969 32.406 -9.516 1 30.84 116 ASP B O 1
ATOM 5130 N N . ASP B 1 117 ? -34.094 32.125 -7.68 1 30.78 117 ASP B N 1
ATOM 5131 C CA . ASP B 1 117 ? -34.531 33.531 -7.57 1 30.78 117 ASP B CA 1
ATOM 5132 C C . ASP B 1 117 ? -33.656 34.438 -8.453 1 30.78 117 ASP B C 1
ATOM 5134 O O . ASP B 1 117 ? -32.5 34.156 -8.711 1 30.78 117 ASP B O 1
ATOM 5138 N N . ASP B 1 118 ? -34.344 35.375 -9.242 1 29.56 118 ASP B N 1
ATOM 5139 C CA . ASP B 1 118 ? -33.938 36.594 -9.922 1 29.56 118 ASP B CA 1
ATOM 5140 C C . ASP B 1 118 ? -32.75 37.25 -9.227 1 29.56 118 ASP B C 1
ATOM 5142 O O . ASP B 1 118 ? -32.5 37 -8.055 1 29.56 118 ASP B O 1
ATOM 5146 N N . ASP B 1 119 ? -32.094 38.25 -9.953 1 31.09 119 ASP B N 1
ATOM 5147 C CA . ASP B 1 119 ? -31 39.219 -9.82 1 31.09 119 ASP B CA 1
ATOM 5148 C C . ASP B 1 119 ? -31.047 39.906 -8.453 1 31.09 119 ASP B C 1
ATOM 5150 O O . ASP B 1 119 ? -31.438 41.062 -8.359 1 31.09 119 ASP B O 1
ATOM 5154 N N . ASP B 1 120 ? -31.594 39.375 -7.469 1 32.59 120 ASP B N 1
ATOM 5155 C CA . ASP B 1 120 ? -31.562 40.312 -6.34 1 32.59 120 ASP B CA 1
ATOM 5156 C C . ASP B 1 120 ? -30.125 40.625 -5.918 1 32.59 120 ASP B C 1
ATOM 5158 O O . ASP B 1 120 ? -29.406 39.719 -5.48 1 32.59 120 ASP B O 1
ATOM 5162 N N . PRO B 1 121 ? -29.453 41.688 -6.453 1 35.38 121 PRO B N 1
ATOM 5163 C CA . PRO B 1 121 ? -28.078 42.125 -6.18 1 35.38 121 PRO B CA 1
ATOM 5164 C C . PRO B 1 121 ? -27.781 42.25 -4.688 1 35.38 121 PRO B C 1
ATOM 5166 O O . PRO B 1 121 ? -28.406 43.062 -3.994 1 35.38 121 PRO B O 1
ATOM 5169 N N . GLY B 1 122 ? -27.75 41.219 -3.988 1 39.91 122 GLY B N 1
ATOM 5170 C CA . GLY B 1 122 ? -27.188 41.5 -2.684 1 39.91 122 GLY B CA 1
ATOM 5171 C C . GLY B 1 122 ? -26 42.469 -2.748 1 39.91 122 GLY B C 1
ATOM 5172 O O . GLY B 1 122 ? -25.203 42.406 -3.686 1 39.91 122 GLY B O 1
ATOM 5173 N N . THR B 1 123 ? -26.203 43.688 -2.238 1 44.62 123 THR B N 1
ATOM 5174 C CA . THR B 1 123 ? -25.156 44.688 -2.229 1 44.62 123 THR B CA 1
ATOM 5175 C C . THR B 1 123 ? -23.953 44.219 -1.438 1 44.62 123 THR B C 1
ATOM 5177 O O . THR B 1 123 ? -24.062 43.875 -0.26 1 44.62 123 THR B O 1
ATOM 5180 N N . ILE B 1 124 ? -22.922 43.875 -2.031 1 44 124 ILE B N 1
ATOM 5181 C CA . ILE B 1 124 ? -21.641 43.594 -1.398 1 44 124 ILE B CA 1
ATOM 5182 C C . ILE B 1 124 ? -21.125 44.844 -0.663 1 44 124 ILE B C 1
ATOM 5184 O O . ILE B 1 124 ? -20.875 45.875 -1.281 1 44 124 ILE B O 1
ATOM 5188 N N . MET B 1 125 ? -21.25 44.844 0.561 1 45.91 125 MET B N 1
ATOM 5189 C CA . MET B 1 125 ? -20.828 45.969 1.372 1 45.91 125 MET B CA 1
ATOM 5190 C C . MET B 1 125 ? -19.328 46 1.579 1 45.91 125 MET B C 1
ATOM 5192 O O . MET B 1 125 ? -18.734 47.031 1.833 1 45.91 125 MET B O 1
ATOM 5196 N N . GLY B 1 126 ? -18.625 44.812 1.558 1 42.91 126 GLY B N 1
ATOM 5197 C CA . GLY B 1 126 ? -17.203 44.75 1.845 1 42.91 126 GLY B CA 1
ATOM 5198 C C . GLY B 1 126 ? -16.547 43.469 1.393 1 42.91 126 GLY B C 1
ATOM 5199 O O . GLY B 1 126 ? -17.219 42.438 1.264 1 42.91 126 GLY B O 1
ATOM 5200 N N . THR B 1 127 ? -15.414 43.625 0.788 1 46.72 127 THR B N 1
ATOM 5201 C CA . THR B 1 127 ? -14.617 42.469 0.378 1 46.72 127 THR B CA 1
ATOM 5202 C C . THR B 1 127 ? -13.25 42.5 1.05 1 46.72 127 THR B C 1
ATOM 5204 O O . THR B 1 127 ? -12.664 43.562 1.257 1 46.72 127 THR B O 1
ATOM 5207 N N . ILE B 1 128 ? -12.898 41.469 1.646 1 46.53 128 ILE B N 1
ATOM 5208 C CA . ILE B 1 128 ? -11.562 41.344 2.209 1 46.53 128 ILE B CA 1
ATOM 5209 C C . ILE B 1 128 ? -10.82 40.188 1.536 1 46.53 128 ILE B C 1
ATOM 5211 O O . ILE B 1 128 ? -11.359 39.094 1.419 1 46.53 128 ILE B O 1
ATOM 5215 N N . THR B 1 129 ? -9.703 40.531 0.846 1 41.53 129 THR B N 1
ATOM 5216 C CA . THR B 1 129 ? -8.898 39.5 0.193 1 41.53 129 THR B CA 1
ATOM 5217 C C . THR B 1 129 ? -8.008 38.781 1.206 1 41.53 129 THR B C 1
ATOM 5219 O O . THR B 1 129 ? -7.535 39.406 2.166 1 41.53 129 THR B O 1
ATOM 5222 N N . SER B 1 130 ? -8.102 37.594 1.184 1 45.03 130 SER B N 1
ATOM 5223 C CA . SER B 1 130 ? -7.281 36.75 2.053 1 45.03 130 SER B CA 1
ATOM 5224 C C . SER B 1 130 ? -5.797 37 1.812 1 45.03 130 SER B C 1
ATOM 5226 O O . SER B 1 130 ? -5.191 36.375 0.933 1 45.03 130 SER B O 1
ATOM 5228 N N . LYS B 1 131 ? -5.395 38.312 1.464 1 36.12 131 LYS B N 1
ATOM 5229 C CA . LYS B 1 131 ? -3.941 38.406 1.371 1 36.12 131 LYS B CA 1
ATOM 5230 C C . LYS B 1 131 ? -3.275 37.938 2.66 1 36.12 131 LYS B C 1
ATOM 5232 O O . LYS B 1 131 ? -3.625 38.375 3.75 1 36.12 131 LYS B O 1
ATOM 5237 N N . GLY B 1 132 ? -2.225 36.938 2.477 1 37.81 132 GLY B N 1
ATOM 5238 C CA . GLY B 1 132 ? -1.402 36.188 3.41 1 37.81 132 GLY B CA 1
ATOM 5239 C C . GLY B 1 132 ? -2.1 35.906 4.727 1 37.81 132 GLY B C 1
ATOM 5240 O O . GLY B 1 132 ? -3.17 36.438 4.996 1 37.81 132 GLY B O 1
ATOM 5241 N N . LEU B 1 133 ? -1.843 34.75 5.387 1 38.03 133 LEU B N 1
ATOM 5242 C CA . LEU B 1 133 ? -2.566 34.219 6.527 1 38.03 133 LEU B CA 1
ATOM 5243 C C . LEU B 1 133 ? -3.15 35.312 7.387 1 38.03 133 LEU B C 1
ATOM 5245 O O . LEU B 1 133 ? -4.203 35.156 8.008 1 38.03 133 LEU B O 1
ATOM 5249 N N . PHE B 1 134 ? -2.34 36.312 7.785 1 35.06 134 PHE B N 1
ATOM 5250 C CA . PHE B 1 134 ? -2.752 37.344 8.734 1 35.06 134 PHE B CA 1
ATOM 5251 C C . PHE B 1 134 ? -2.738 38.719 8.086 1 35.06 134 PHE B C 1
ATOM 5253 O O . PHE B 1 134 ? -1.687 39.344 7.984 1 35.06 134 PHE B O 1
ATOM 5260 N N . GLY B 1 135 ? -3.285 39.125 7.055 1 31.91 135 GLY B N 1
ATOM 5261 C CA . GLY B 1 135 ? -3.361 40.438 6.457 1 31.91 135 GLY B CA 1
ATOM 5262 C C . GLY B 1 135 ? -3.463 41.562 7.484 1 31.91 135 GLY B C 1
ATOM 5263 O O . GLY B 1 135 ? -3.678 41.281 8.672 1 31.91 135 GLY B O 1
ATOM 5264 N N . GLN B 1 136 ? -3.164 42.906 7.004 1 32.69 136 GLN B N 1
ATOM 5265 C CA . GLN B 1 136 ? -3.176 44.156 7.742 1 32.69 136 GLN B CA 1
ATOM 5266 C C . GLN B 1 136 ? -4.512 44.375 8.453 1 32.69 136 GLN B C 1
ATOM 5268 O O . GLN B 1 136 ? -5.469 44.875 7.848 1 32.69 136 GLN B O 1
ATOM 5273 N N . LEU B 1 137 ? -4.965 43.594 9.156 1 36.03 137 LEU B N 1
ATOM 5274 C CA . LEU B 1 137 ? -6.25 43.719 9.836 1 36.03 137 LEU B CA 1
ATOM 5275 C C . LEU B 1 137 ? -6.242 44.906 10.789 1 36.03 137 LEU B C 1
ATOM 5277 O O . LEU B 1 137 ? -5.352 45.031 11.633 1 36.03 137 LEU B O 1
ATOM 5281 N N . GLU B 1 138 ? -6.766 45.969 10.367 1 38.88 138 GLU B N 1
ATOM 5282 C CA . GLU B 1 138 ? -7.004 47.156 11.141 1 38.88 138 GLU B CA 1
ATOM 5283 C C . GLU B 1 138 ? -7.777 46.875 12.422 1 38.88 138 GLU B C 1
ATOM 5285 O O . GLU B 1 138 ? -8.086 47.781 13.195 1 38.88 138 GLU B O 1
ATOM 5290 N N . VAL B 1 139 ? -8.422 45.75 12.586 1 42.22 139 VAL B N 1
ATOM 5291 C CA . VAL B 1 139 ? -9.188 45.531 13.805 1 42.22 139 VAL B CA 1
ATOM 5292 C C . VAL B 1 139 ? -8.242 45.469 15.008 1 42.22 139 VAL B C 1
ATOM 5294 O O . VAL B 1 139 ? -7.047 45.219 14.852 1 42.22 139 VAL B O 1
ATOM 5297 N N . ARG B 1 140 ? -8.797 45.812 16.172 1 51.84 140 ARG B N 1
ATOM 5298 C CA . ARG B 1 140 ? -8.055 45.75 17.422 1 51.84 140 ARG B CA 1
ATOM 5299 C C . ARG B 1 140 ? -7.316 44.406 17.562 1 51.84 140 ARG B C 1
ATOM 5301 O O . ARG B 1 140 ? -7.938 43.344 17.562 1 51.84 140 ARG B O 1
ATOM 5308 N N . PRO B 1 141 ? -6.188 44.438 17.328 1 56.34 141 PRO B N 1
ATOM 5309 C CA . PRO B 1 141 ? -5.277 43.281 17.312 1 56.34 141 PRO B CA 1
ATOM 5310 C C . PRO B 1 141 ? -5.539 42.312 18.453 1 56.34 141 PRO B C 1
ATOM 5312 O O . PRO B 1 141 ? -5.426 41.094 18.266 1 56.34 141 PRO B O 1
ATOM 5315 N N . GLU B 1 142 ? -6.211 42.938 19.531 1 55.19 142 GLU B N 1
ATOM 5316 C CA . GLU B 1 142 ? -6.422 42.094 20.703 1 55.19 142 GLU B CA 1
ATOM 5317 C C . GLU B 1 142 ? -7.59 41.125 20.469 1 55.19 142 GLU B C 1
ATOM 5319 O O . GLU B 1 142 ? -7.496 39.938 20.797 1 55.19 142 GLU B O 1
ATOM 5324 N N . ALA B 1 143 ? -8.719 41.688 19.891 1 57.28 143 ALA B N 1
ATOM 5325 C CA . ALA B 1 143 ? -9.898 40.844 19.688 1 57.28 143 ALA B CA 1
ATOM 5326 C C . ALA B 1 143 ? -9.625 39.75 18.656 1 57.28 143 ALA B C 1
ATOM 5328 O O . ALA B 1 143 ? -10.07 38.594 18.828 1 57.28 143 ALA B O 1
ATOM 5329 N N . LYS B 1 144 ? -8.859 40.062 17.719 1 62.12 144 LYS B N 1
ATOM 5330 C CA . LYS B 1 144 ? -8.484 39.094 16.688 1 62.12 144 LYS B CA 1
ATOM 5331 C C . LYS B 1 144 ? -7.633 37.969 17.266 1 62.12 144 LYS B C 1
ATOM 5333 O O . LYS B 1 144 ? -7.871 36.781 16.984 1 62.12 144 LYS B O 1
ATOM 5338 N N . LEU B 1 145 ? -6.746 38.469 18.047 1 60 145 LEU B N 1
ATOM 5339 C CA . LEU B 1 145 ? -5.844 37.469 18.656 1 60 145 LEU B CA 1
ATOM 5340 C C . LEU B 1 145 ? -6.605 36.5 19.547 1 60 145 LEU B C 1
ATOM 5342 O O . LEU B 1 145 ? -6.375 35.312 19.516 1 60 145 LEU B O 1
ATOM 5346 N N . ASP B 1 146 ? -7.523 37.125 20.25 1 62.34 146 ASP B N 1
ATOM 5347 C CA . ASP B 1 146 ? -8.305 36.281 21.172 1 62.34 146 ASP B CA 1
ATOM 5348 C C . ASP B 1 146 ? -9.148 35.281 20.406 1 62.34 146 ASP B C 1
ATOM 5350 O O . ASP B 1 146 ? -9.25 34.125 20.828 1 62.34 146 ASP B O 1
ATOM 5354 N N . ALA B 1 147 ? -9.656 35.75 19.328 1 63.84 147 ALA B N 1
ATOM 5355 C CA . ALA B 1 147 ? -10.508 34.844 18.531 1 63.84 147 ALA B CA 1
ATOM 5356 C C . ALA B 1 147 ? -9.695 33.719 17.906 1 63.84 147 ALA B C 1
ATOM 5358 O O . ALA B 1 147 ? -10.125 32.562 17.922 1 63.84 147 ALA B O 1
ATOM 5359 N N . ILE B 1 148 ? -8.578 34.031 17.469 1 63.75 148 ILE B N 1
ATOM 5360 C CA . ILE B 1 148 ? -7.695 33.062 16.828 1 63.75 148 ILE B CA 1
ATOM 5361 C C . ILE B 1 148 ? -7.238 32.031 17.859 1 63.75 148 ILE B C 1
ATOM 5363 O O . ILE B 1 148 ? -7.238 30.828 17.594 1 63.75 148 ILE B O 1
ATOM 5367 N N . LEU B 1 149 ? -6.898 32.531 18.984 1 59.75 149 LEU B N 1
ATOM 5368 C CA . LEU B 1 149 ? -6.43 31.656 20.031 1 59.75 149 LEU B CA 1
ATOM 5369 C C . LEU B 1 149 ? -7.547 30.719 20.5 1 59.75 149 LEU B C 1
ATOM 5371 O O . LEU B 1 149 ? -7.301 29.531 20.766 1 59.75 149 LEU B O 1
ATOM 5375 N N . GLN B 1 150 ? -8.695 31.297 20.531 1 60.28 150 GLN B N 1
ATOM 5376 C CA . GLN B 1 150 ? -9.836 30.484 20.969 1 60.28 150 GLN B CA 1
ATOM 5377 C C . GLN B 1 150 ? -10.109 29.359 19.984 1 60.28 150 GLN B C 1
ATOM 5379 O O . GLN B 1 150 ? -10.359 28.219 20.391 1 60.28 150 GLN B O 1
ATOM 5384 N N . ILE B 1 151 ? -10.055 29.688 18.797 1 64.38 151 ILE B N 1
ATOM 5385 C CA . ILE B 1 151 ? -10.328 28.672 17.781 1 64.38 151 ILE B CA 1
ATOM 5386 C C . ILE B 1 151 ? -9.227 27.625 17.781 1 64.38 151 ILE B C 1
ATOM 5388 O O . ILE B 1 151 ? -9.5 26.422 17.75 1 64.38 151 ILE B O 1
ATOM 5392 N N . SER B 1 152 ? -8.039 28.094 17.812 1 60.94 152 SER B N 1
ATOM 5393 C CA . SER B 1 152 ? -6.902 27.188 17.812 1 60.94 152 SER B CA 1
ATOM 5394 C C . SER B 1 152 ? -6.973 26.203 18.969 1 60.94 152 SER B C 1
ATOM 5396 O O . SER B 1 152 ? -6.738 25 18.797 1 60.94 152 SER B O 1
ATOM 5398 N N . SER B 1 153 ? -7.297 26.719 20.062 1 60.09 153 SER B N 1
ATOM 5399 C CA . SER B 1 153 ? -7.383 25.891 21.266 1 60.09 153 SER B CA 1
ATOM 5400 C C . SER B 1 153 ? -8.547 24.906 21.188 1 60.09 153 SER B C 1
ATOM 5402 O O . SER B 1 153 ? -8.43 23.766 21.625 1 60.09 153 SER B O 1
ATOM 5404 N N . SER B 1 154 ? -9.641 25.438 20.641 1 61.56 154 SER B N 1
ATOM 5405 C CA . SER B 1 154 ? -10.836 24.594 20.562 1 61.56 154 SER B CA 1
ATOM 5406 C C . SER B 1 154 ? -10.633 23.469 19.547 1 61.56 154 SER B C 1
ATOM 5408 O O . SER B 1 154 ? -11.242 22.406 19.672 1 61.56 154 SER B O 1
ATOM 5410 N N . LEU B 1 155 ? -9.812 23.766 18.656 1 63.53 155 LEU B N 1
ATOM 5411 C CA . LEU B 1 155 ? -9.648 22.812 17.562 1 63.53 155 LEU B CA 1
ATOM 5412 C C . LEU B 1 155 ? -8.406 21.953 17.781 1 63.53 155 LEU B C 1
ATOM 5414 O O . LEU B 1 155 ? -8.195 20.969 17.062 1 63.53 155 LEU B O 1
ATOM 5418 N N . ALA B 1 156 ? -7.652 22.359 18.828 1 54.66 156 ALA B N 1
ATOM 5419 C CA . ALA B 1 156 ? -6.441 21.609 19.125 1 54.66 156 ALA B CA 1
ATOM 5420 C C . ALA B 1 156 ? -6.777 20.172 19.5 1 54.66 156 ALA B C 1
ATOM 5422 O O . ALA B 1 156 ? -7.672 19.922 20.312 1 54.66 156 ALA B O 1
ATOM 5423 N N . GLY B 1 157 ? -6.219 19.203 18.781 1 56.28 157 GLY B N 1
ATOM 5424 C CA . GLY B 1 157 ? -6.363 17.797 19.141 1 56.28 157 GLY B CA 1
ATOM 5425 C C . GLY B 1 157 ? -7.523 17.125 18.453 1 56.28 157 GLY B C 1
ATOM 5426 O O . GLY B 1 157 ? -7.699 15.906 18.562 1 56.28 157 GLY B O 1
ATOM 5427 N N . THR B 1 158 ? -8.398 17.891 17.859 1 59.25 158 THR B N 1
ATOM 5428 C CA . THR B 1 158 ? -9.531 17.266 17.188 1 59.25 158 THR B CA 1
ATOM 5429 C C . THR B 1 158 ? -9.078 16.594 15.898 1 59.25 158 THR B C 1
ATOM 5431 O O . THR B 1 158 ? -8.586 17.25 14.984 1 59.25 158 THR B O 1
ATOM 5434 N N . VAL B 1 159 ? -9.188 15.273 15.953 1 60.81 159 VAL B N 1
ATOM 5435 C CA . VAL B 1 159 ? -8.75 14.508 14.781 1 60.81 159 VAL B CA 1
ATOM 5436 C C . VAL B 1 159 ? -9.961 14.102 13.953 1 60.81 159 VAL B C 1
ATOM 5438 O O . VAL B 1 159 ? -9.828 13.773 12.773 1 60.81 159 VAL B O 1
ATOM 5441 N N . ASP B 1 160 ? -11.094 14.242 14.602 1 70.25 160 ASP B N 1
ATOM 5442 C CA . ASP B 1 160 ? -12.297 13.844 13.875 1 70.25 160 ASP B CA 1
ATOM 5443 C C . ASP B 1 160 ? -12.836 14.992 13.031 1 70.25 160 ASP B C 1
ATOM 5445 O O . ASP B 1 160 ? -13.328 15.992 13.57 1 70.25 160 ASP B O 1
ATOM 5449 N N . LEU B 1 161 ? -12.75 14.836 11.758 1 72.94 161 LEU B N 1
ATOM 5450 C CA . LEU B 1 161 ? -13.117 15.875 10.805 1 72.94 161 LEU B CA 1
ATOM 5451 C C . LEU B 1 161 ? -14.602 16.219 10.93 1 72.94 161 LEU B C 1
ATOM 5453 O O . LEU B 1 161 ? -14.977 17.391 10.812 1 72.94 161 LEU B O 1
ATOM 5457 N N . ASP B 1 162 ? -15.414 15.25 11.281 1 75.5 162 ASP B N 1
ATOM 5458 C CA . ASP B 1 162 ? -16.859 15.461 11.32 1 75.5 162 ASP B CA 1
ATOM 5459 C C . ASP B 1 162 ? -17.25 16.297 12.531 1 75.5 162 ASP B C 1
ATOM 5461 O O . ASP B 1 162 ? -18.234 17.047 12.477 1 75.5 162 ASP B O 1
ATOM 5465 N N . SER B 1 163 ? -16.406 16.188 13.492 1 80.62 163 SER B N 1
ATOM 5466 C CA . SER B 1 163 ? -16.719 16.922 14.711 1 80.62 163 SER B CA 1
ATOM 5467 C C . SER B 1 163 ? -16.062 18.297 14.711 1 80.62 163 SER B C 1
ATOM 5469 O O . SER B 1 163 ? -16.484 19.188 15.453 1 80.62 163 SER B O 1
ATOM 5471 N N . LEU B 1 164 ? -15.156 18.438 13.859 1 81.56 164 LEU B N 1
ATOM 5472 C CA . LEU B 1 164 ? -14.375 19.672 13.844 1 81.56 164 LEU B CA 1
ATOM 5473 C C . LEU B 1 164 ? -15.211 20.828 13.312 1 81.56 164 LEU B C 1
ATOM 5475 O O . LEU B 1 164 ? -15.219 21.922 13.898 1 81.56 164 LEU B O 1
ATOM 5479 N N . LEU B 1 165 ? -15.984 20.625 12.266 1 85.94 165 LEU B N 1
ATOM 5480 C CA . LEU B 1 165 ? -16.688 21.719 11.594 1 85.94 165 LEU B CA 1
ATOM 5481 C C . LEU B 1 165 ? -17.812 22.266 12.469 1 85.94 165 LEU B C 1
ATOM 5483 O O . LEU B 1 165 ? -17.953 23.469 12.617 1 85.94 165 LEU B O 1
ATOM 5487 N N . PRO B 1 166 ? -18.531 21.359 13.086 1 86.56 166 PRO B N 1
ATOM 5488 C CA . PRO B 1 166 ? -19.516 21.875 14.031 1 86.56 166 PRO B CA 1
ATOM 5489 C C . PRO B 1 166 ? -18.891 22.672 15.172 1 86.56 166 PRO B C 1
ATOM 5491 O O . PRO B 1 166 ? -19.453 23.672 15.625 1 86.56 166 PRO B O 1
ATOM 5494 N N . LYS B 1 167 ? -17.766 22.234 15.609 1 83.5 167 LYS B N 1
ATOM 5495 C CA . LYS B 1 167 ? -17.078 22.938 16.688 1 83.5 167 LYS B CA 1
ATOM 5496 C C . LYS B 1 167 ? -16.625 24.328 16.234 1 83.5 167 LYS B C 1
ATOM 5498 O O . LYS B 1 167 ? -16.672 25.281 17.016 1 83.5 167 LYS B O 1
ATOM 5503 N N . ILE B 1 168 ? -16.219 24.406 15.047 1 82.94 168 ILE B N 1
ATOM 5504 C CA . ILE B 1 168 ? -15.828 25.688 14.484 1 82.94 168 ILE B CA 1
ATOM 5505 C C . ILE B 1 168 ? -17.031 26.641 14.484 1 82.94 168 ILE B C 1
ATOM 5507 O O . ILE B 1 168 ? -16.906 27.812 14.883 1 82.94 168 ILE B O 1
ATOM 5511 N N . LEU B 1 169 ? -18.188 26.141 14.133 1 88.12 169 LEU B N 1
ATOM 5512 C CA . LEU B 1 169 ? -19.391 26.969 14.109 1 88.12 169 LEU B CA 1
ATOM 5513 C C . LEU B 1 169 ? -19.781 27.391 15.523 1 88.12 169 LEU B C 1
ATOM 5515 O O . LEU B 1 169 ? -20.203 28.531 15.75 1 88.12 169 LEU B O 1
ATOM 5519 N N . ASP B 1 170 ? -19.594 26.469 16.422 1 86.44 170 ASP B N 1
ATOM 5520 C CA . ASP B 1 170 ? -19.891 26.797 17.812 1 86.44 170 ASP B CA 1
ATOM 5521 C C . ASP B 1 170 ? -19.031 27.969 18.297 1 86.44 170 ASP B C 1
ATOM 5523 O O . ASP B 1 170 ? -19.531 28.891 18.938 1 86.44 170 ASP B O 1
ATOM 5527 N N . THR B 1 171 ? -17.828 27.844 17.969 1 80.94 171 THR B N 1
ATOM 5528 C CA . THR B 1 171 ? -16.891 28.891 18.375 1 80.94 171 THR B CA 1
ATOM 5529 C C . THR B 1 171 ? -17.234 30.219 17.688 1 80.94 171 THR B C 1
ATOM 5531 O O . THR B 1 171 ? -17.188 31.266 18.312 1 80.94 171 THR B O 1
ATOM 5534 N N . LEU B 1 172 ? -17.641 30.188 16.469 1 86.19 172 LEU B N 1
ATOM 5535 C CA . LEU B 1 172 ? -17.984 31.391 15.719 1 86.19 172 LEU B CA 1
ATOM 5536 C C . LEU B 1 172 ? -19.219 32.062 16.312 1 86.19 172 LEU B C 1
ATOM 5538 O O . LEU B 1 172 ? -19.297 33.281 16.375 1 86.19 172 LEU B O 1
ATOM 5542 N N . PHE B 1 173 ? -20.125 31.297 16.75 1 86.81 173 PHE B N 1
ATOM 5543 C CA . PHE B 1 173 ? -21.344 31.844 17.344 1 86.81 173 PHE B CA 1
ATOM 5544 C C . PHE B 1 173 ? -21.031 32.5 18.688 1 86.81 173 PHE B C 1
ATOM 5546 O O . PHE B 1 173 ? -21.766 33.406 19.109 1 86.81 173 PHE B O 1
ATOM 5553 N N . THR B 1 174 ? -20.016 31.984 19.297 1 81.88 174 THR B N 1
ATOM 5554 C CA . THR B 1 174 ? -19.578 32.625 20.531 1 81.88 174 THR B CA 1
ATOM 5555 C C . THR B 1 174 ? -18.891 33.938 20.25 1 81.88 174 THR B C 1
ATOM 5557 O O . THR B 1 174 ? -19.094 34.938 20.969 1 81.88 174 THR B O 1
ATOM 5560 N N . VAL B 1 175 ? -18.156 33.969 19.188 1 78.94 175 VAL B N 1
ATOM 5561 C CA . VAL B 1 175 ? -17.406 35.188 18.812 1 78.94 175 VAL B CA 1
ATOM 5562 C C . VAL B 1 175 ? -18.359 36.219 18.234 1 78.94 175 VAL B C 1
ATOM 5564 O O . VAL B 1 175 ? -18.172 37.438 18.422 1 78.94 175 VAL B O 1
ATOM 5567 N N . PHE B 1 176 ? -19.391 35.688 17.5 1 84.56 176 PHE B N 1
ATOM 5568 C CA . PHE B 1 176 ? -20.391 36.562 16.891 1 84.56 176 PHE B CA 1
ATOM 5569 C C . PHE B 1 176 ? -21.766 36.344 17.531 1 84.56 176 PHE B C 1
ATOM 5571 O O . PHE B 1 176 ? -22.578 35.594 17 1 84.56 176 PHE B O 1
ATOM 5578 N N . PRO B 1 177 ? -22.047 37.062 18.531 1 82 177 PRO B N 1
ATOM 5579 C CA . PRO B 1 177 ? -23.297 36.812 19.25 1 82 177 PRO B CA 1
ATOM 5580 C C . PRO B 1 177 ? -24.531 37.125 18.406 1 82 177 PRO B C 1
ATOM 5582 O O . PRO B 1 177 ? -25.625 36.594 18.672 1 82 177 PRO B O 1
ATOM 5585 N N . HIS B 1 178 ? -24.438 37.938 17.438 1 81.12 178 HIS B N 1
ATOM 5586 C CA . HIS B 1 178 ? -25.594 38.312 16.656 1 81.12 178 HIS B CA 1
ATOM 5587 C C . HIS B 1 178 ? -25.828 37.375 15.484 1 81.12 178 HIS B C 1
ATOM 5589 O O . HIS B 1 178 ? -26.766 37.531 14.719 1 81.12 178 HIS B O 1
ATOM 5595 N N . ALA B 1 179 ? -24.938 36.438 15.344 1 86.75 179 ALA B N 1
ATOM 5596 C CA . ALA B 1 179 ? -25.109 35.469 14.266 1 86.75 179 ALA B CA 1
ATOM 5597 C C . ALA B 1 179 ? -26.281 34.531 14.547 1 86.75 179 ALA B C 1
ATOM 5599 O O . ALA B 1 179 ? -26.422 34 15.656 1 86.75 179 ALA B O 1
ATOM 5600 N N . ASP B 1 180 ? -27.141 34.312 13.602 1 83.31 180 ASP B N 1
ATOM 5601 C CA . ASP B 1 180 ? -28.312 33.469 13.766 1 83.31 180 ASP B CA 1
ATOM 5602 C C . ASP B 1 180 ? -28.125 32.125 13.047 1 83.31 180 ASP B C 1
ATOM 5604 O O . ASP B 1 180 ? -28.625 31.094 13.508 1 83.31 180 ASP B O 1
ATOM 5608 N N . ARG B 1 181 ? -27.469 32.219 11.93 1 86.31 181 ARG B N 1
ATOM 5609 C CA . ARG B 1 181 ? -27.25 31 11.141 1 86.31 181 ARG B CA 1
ATOM 5610 C C . ARG B 1 181 ? -25.828 30.922 10.641 1 86.31 181 ARG B C 1
ATOM 5612 O O . ARG B 1 181 ? -25.219 31.938 10.289 1 86.31 181 ARG B O 1
ATOM 5619 N N . GLY B 1 182 ? -25.281 29.781 10.672 1 89.19 182 GLY B N 1
ATOM 5620 C CA . GLY B 1 182 ? -23.969 29.5 10.133 1 89.19 182 GLY B CA 1
ATOM 5621 C C . GLY B 1 182 ? -23.891 28.203 9.375 1 89.19 182 GLY B C 1
ATOM 5622 O O . GLY B 1 182 ? -24.547 27.219 9.742 1 89.19 182 GLY B O 1
ATOM 5623 N N . VAL B 1 183 ? -23.188 28.219 8.234 1 89.19 183 VAL B N 1
ATOM 5624 C CA . VAL B 1 183 ? -23.031 27.016 7.43 1 89.19 183 VAL B CA 1
ATOM 5625 C C . VAL B 1 183 ? -21.594 26.906 6.934 1 89.19 183 VAL B C 1
ATOM 5627 O O . VAL B 1 183 ? -20.984 27.906 6.551 1 89.19 183 VAL B O 1
ATOM 5630 N N . VAL B 1 184 ? -21.109 25.734 7.055 1 91.06 184 VAL B N 1
ATOM 5631 C CA . VAL B 1 184 ? -19.828 25.422 6.426 1 91.06 184 VAL B CA 1
ATOM 5632 C C . VAL B 1 184 ? -20.047 24.5 5.234 1 91.06 184 VAL B C 1
ATOM 5634 O O . VAL B 1 184 ? -20.625 23.422 5.383 1 91.06 184 VAL B O 1
ATOM 5637 N N . MET B 1 185 ? -19.609 24.922 4.113 1 89.69 185 MET B N 1
ATOM 5638 C CA . MET B 1 185 ? -19.703 24.109 2.904 1 89.69 185 MET B CA 1
ATOM 5639 C C . MET B 1 185 ? -18.312 23.688 2.426 1 89.69 185 MET B C 1
ATOM 5641 O O . MET B 1 185 ? -17.375 24.484 2.471 1 89.69 185 MET B O 1
ATOM 5645 N N . LEU B 1 186 ? -18.234 22.438 2.025 1 90 186 LEU B N 1
ATOM 5646 C CA . LEU B 1 186 ? -16.984 21.938 1.493 1 90 186 LEU B CA 1
ATOM 5647 C C . LEU B 1 186 ? -17.156 21.406 0.071 1 90 186 LEU B C 1
ATOM 5649 O O . LEU B 1 186 ? -18.25 20.969 -0.297 1 90 186 LEU B O 1
ATOM 5653 N N . LYS B 1 187 ? -16.062 21.438 -0.603 1 86.5 187 LYS B N 1
ATOM 5654 C CA . LYS B 1 187 ? -16.047 20.922 -1.967 1 86.5 187 LYS B CA 1
ATOM 5655 C C . LYS B 1 187 ? -15.914 19.406 -1.973 1 86.5 187 LYS B C 1
ATOM 5657 O O . LYS B 1 187 ? -15.055 18.844 -1.287 1 86.5 187 LYS B O 1
ATOM 5662 N N . ASP B 1 188 ? -16.797 18.734 -2.602 1 81.94 188 ASP B N 1
ATOM 5663 C CA . ASP B 1 188 ? -16.688 17.297 -2.787 1 81.94 188 ASP B CA 1
ATOM 5664 C C . ASP B 1 188 ? -15.508 16.938 -3.684 1 81.94 188 ASP B C 1
ATOM 5666 O O . ASP B 1 188 ? -15.406 17.438 -4.812 1 81.94 188 ASP B O 1
ATOM 5670 N N . PRO B 1 189 ? -14.648 16.109 -3.189 1 72.38 189 PRO B N 1
ATOM 5671 C CA . PRO B 1 189 ? -13.461 15.805 -3.992 1 72.38 189 PRO B CA 1
ATOM 5672 C C . PRO B 1 189 ? -13.805 15.07 -5.289 1 72.38 189 PRO B C 1
ATOM 5674 O O . PRO B 1 189 ? -13.055 15.156 -6.266 1 72.38 189 PRO B O 1
ATOM 5677 N N . VAL B 1 190 ? -14.852 14.328 -5.312 1 66.5 190 VAL B N 1
ATOM 5678 C CA . VAL B 1 190 ? -15.188 13.508 -6.473 1 66.5 190 VAL B CA 1
ATOM 5679 C C . VAL B 1 190 ? -16.031 14.32 -7.453 1 66.5 190 VAL B C 1
ATOM 5681 O O . VAL B 1 190 ? -15.703 14.398 -8.641 1 66.5 190 VAL B O 1
ATOM 5684 N N . ARG B 1 191 ? -17.062 15.102 -6.945 1 66.5 191 ARG B N 1
ATOM 5685 C CA . ARG B 1 191 ? -18.031 15.75 -7.816 1 66.5 191 ARG B CA 1
ATOM 5686 C C . ARG B 1 191 ? -17.688 17.234 -7.992 1 66.5 191 ARG B C 1
ATOM 5688 O O . ARG B 1 191 ? -18.141 17.859 -8.945 1 66.5 191 ARG B O 1
ATOM 5695 N N . GLY B 1 192 ? -16.844 17.797 -7.148 1 73.94 192 GLY B N 1
ATOM 5696 C CA . GLY B 1 192 ? -16.438 19.188 -7.223 1 73.94 192 GLY B CA 1
ATOM 5697 C C . GLY B 1 192 ? -17.484 20.141 -6.676 1 73.94 192 GLY B C 1
ATOM 5698 O O . GLY B 1 192 ? -17.234 21.344 -6.562 1 73.94 192 GLY B O 1
ATOM 5699 N N . ASN B 1 193 ? -18.625 19.531 -6.375 1 79.06 193 ASN B N 1
ATOM 5700 C CA . ASN B 1 193 ? -19.703 20.391 -5.879 1 79.06 193 ASN B CA 1
ATOM 5701 C C . ASN B 1 193 ? -19.547 20.672 -4.387 1 79.06 193 ASN B C 1
ATOM 5703 O O . ASN B 1 193 ? -18.875 19.922 -3.674 1 79.06 193 ASN B O 1
ATOM 5707 N N . MET B 1 194 ? -20.203 21.906 -3.982 1 84.81 194 MET B N 1
ATOM 5708 C CA . MET B 1 194 ? -20.156 22.281 -2.572 1 84.81 194 MET B CA 1
ATOM 5709 C C . MET B 1 194 ? -21.266 21.562 -1.792 1 84.81 194 MET B C 1
ATOM 5711 O O . MET B 1 194 ? -22.438 21.609 -2.182 1 84.81 194 MET B O 1
ATOM 5715 N N . ILE B 1 195 ? -20.906 20.938 -0.781 1 85.69 195 ILE B N 1
ATOM 5716 C CA . ILE B 1 195 ? -21.875 20.234 0.053 1 85.69 195 ILE B CA 1
ATOM 5717 C C . ILE B 1 195 ? -21.828 20.781 1.478 1 85.69 195 ILE B C 1
ATOM 5719 O O . ILE B 1 195 ? -20.734 21.016 2.023 1 85.69 195 ILE B O 1
ATOM 5723 N N . PRO B 1 196 ? -23.016 21.109 2.012 1 87.44 196 PRO B N 1
ATOM 5724 C CA . PRO B 1 196 ? -23.016 21.531 3.414 1 87.44 196 PRO B CA 1
ATOM 5725 C C . PRO B 1 196 ? -22.578 20.406 4.363 1 87.44 196 PRO B C 1
ATOM 5727 O O . PRO B 1 196 ? -23.125 19.312 4.32 1 87.44 196 PRO B O 1
ATOM 5730 N N . LYS B 1 197 ? -21.625 20.641 5.148 1 87.88 197 LYS B N 1
ATOM 5731 C CA . LYS B 1 197 ? -21.094 19.625 6.055 1 87.88 197 LYS B CA 1
ATOM 5732 C C . LYS B 1 197 ? -21.5 19.922 7.5 1 87.88 197 LYS B C 1
ATOM 5734 O O . LYS B 1 197 ? -21.578 19 8.32 1 87.88 197 LYS B O 1
ATOM 5739 N N . ALA B 1 198 ? -21.688 21.188 7.781 1 89.31 198 ALA B N 1
ATOM 5740 C CA . ALA B 1 198 ? -22.125 21.594 9.117 1 89.31 198 ALA B CA 1
ATOM 5741 C C . ALA B 1 198 ? -23.062 22.797 9.062 1 89.31 198 ALA B C 1
ATOM 5743 O O . ALA B 1 198 ? -22.844 23.719 8.273 1 89.31 198 ALA B O 1
ATOM 5744 N N . ILE B 1 199 ? -24.125 22.703 9.797 1 87.38 199 ILE B N 1
ATOM 5745 C CA . ILE B 1 199 ? -25.094 23.781 9.883 1 87.38 199 ILE B CA 1
ATOM 5746 C C . ILE B 1 199 ? -25.469 24.031 11.344 1 87.38 199 ILE B C 1
ATOM 5748 O O . ILE B 1 199 ? -25.609 23.094 12.125 1 87.38 199 ILE B O 1
ATOM 5752 N N . LYS B 1 200 ? -25.453 25.266 11.68 1 88.12 200 LYS B N 1
ATOM 5753 C CA . LYS B 1 200 ? -25.844 25.641 13.039 1 88.12 200 LYS B CA 1
ATOM 5754 C C . LYS B 1 200 ? -26.859 26.781 13.023 1 88.12 200 LYS B C 1
ATOM 5756 O O . LYS B 1 200 ? -26.719 27.719 12.25 1 88.12 200 LYS B O 1
ATOM 5761 N N . HIS B 1 201 ? -27.922 26.578 13.844 1 83.19 201 HIS B N 1
ATOM 5762 C CA . HIS B 1 201 ? -28.938 27.609 14.031 1 83.19 201 HIS B CA 1
ATOM 5763 C C . HIS B 1 201 ? -29.016 28.031 15.492 1 83.19 201 HIS B C 1
ATOM 5765 O O . HIS B 1 201 ? -28.891 27.203 16.391 1 83.19 201 HIS B O 1
ATOM 5771 N N . ARG B 1 202 ? -29.016 29.281 15.727 1 77.56 202 ARG B N 1
ATOM 5772 C CA . ARG B 1 202 ? -29.172 29.734 17.109 1 77.56 202 ARG B CA 1
ATOM 5773 C C . ARG B 1 202 ? -30.594 29.484 17.609 1 77.56 202 ARG B C 1
ATOM 5775 O O . ARG B 1 202 ? -30.781 29.031 18.734 1 77.56 202 ARG B O 1
ATOM 5782 N N . LEU B 1 203 ? -31.656 29.734 16.781 1 66.56 203 LEU B N 1
ATOM 5783 C CA . LEU B 1 203 ? -33.031 29.453 17.156 1 66.56 203 LEU B CA 1
ATOM 5784 C C . LEU B 1 203 ? -33.562 28.219 16.438 1 66.56 203 LEU B C 1
ATOM 5786 O O . LEU B 1 203 ? -33.25 28 15.258 1 66.56 203 LEU B O 1
ATOM 5790 N N . ASP B 1 204 ? -33.906 27.094 17.094 1 60.41 204 ASP B N 1
ATOM 5791 C CA . ASP B 1 204 ? -34.344 25.766 16.672 1 60.41 204 ASP B CA 1
ATOM 5792 C C . ASP B 1 204 ? -35.281 25.844 15.477 1 60.41 204 ASP B C 1
ATOM 5794 O O . ASP B 1 204 ? -35.375 24.922 14.664 1 60.41 204 ASP B O 1
ATOM 5798 N N . GLU B 1 205 ? -36.219 26.781 15.438 1 51 205 GLU B N 1
ATOM 5799 C CA . GLU B 1 205 ? -37.438 26.688 14.609 1 51 205 GLU B CA 1
ATOM 5800 C C . GLU B 1 205 ? -37.094 26.953 13.141 1 51 205 GLU B C 1
ATOM 5802 O O . GLU B 1 205 ? -37.969 26.812 12.273 1 51 205 GLU B O 1
ATOM 5807 N N . GLN B 1 206 ? -36.031 27.531 12.758 1 50 206 GLN B N 1
ATOM 5808 C CA . GLN B 1 206 ? -36.062 28.141 11.438 1 50 206 GLN B CA 1
ATOM 5809 C C . GLN B 1 206 ? -35.625 27.156 10.359 1 50 206 GLN B C 1
ATOM 5811 O O . GLN B 1 206 ? -34.938 26.172 10.656 1 50 206 GLN B O 1
ATOM 5816 N N . ASP B 1 207 ? -36 27.469 9.094 1 48.31 207 ASP B N 1
ATOM 5817 C CA . ASP B 1 207 ? -35.969 26.797 7.801 1 48.31 207 ASP B CA 1
ATOM 5818 C C . ASP B 1 207 ? -34.562 26.281 7.484 1 48.31 207 ASP B C 1
ATOM 5820 O O . ASP B 1 207 ? -33.594 27.016 7.625 1 48.31 207 ASP B O 1
ATOM 5824 N N . GLU B 1 208 ? -34.406 25.047 7.625 1 51.84 208 GLU B N 1
ATOM 5825 C CA . GLU B 1 208 ? -33.25 24.188 7.414 1 51.84 208 GLU B CA 1
ATOM 5826 C C . GLU B 1 208 ? -32.5 24.562 6.145 1 51.84 208 GLU B C 1
ATOM 5828 O O . GLU B 1 208 ? -31.375 24.109 5.922 1 51.84 208 GLU B O 1
ATOM 5833 N N . SER B 1 209 ? -33.188 25.422 5.301 1 50.72 209 SER B N 1
ATOM 5834 C CA . SER B 1 209 ? -32.562 25.547 3.986 1 50.72 209 SER B CA 1
ATOM 5835 C C . SER B 1 209 ? -31.625 26.766 3.932 1 50.72 209 SER B C 1
ATOM 5837 O O . SER B 1 209 ? -32.031 27.891 4.207 1 50.72 209 SER B O 1
ATOM 5839 N N . VAL B 1 210 ? -30.453 26.672 4.352 1 53.88 210 VAL B N 1
ATOM 5840 C CA . VAL B 1 210 ? -29.516 27.766 4.137 1 53.88 210 VAL B CA 1
ATOM 5841 C C . VAL B 1 210 ? -29.312 27.984 2.639 1 53.88 210 VAL B C 1
ATOM 5843 O O . VAL B 1 210 ? -28.922 27.078 1.916 1 53.88 210 VAL B O 1
ATOM 5846 N N . LYS B 1 211 ? -30.016 29.078 2.131 1 58.25 211 LYS B N 1
ATOM 5847 C CA . LYS B 1 211 ? -29.828 29.438 0.731 1 58.25 211 LYS B CA 1
ATOM 5848 C C . LYS B 1 211 ? -28.688 30.453 0.577 1 58.25 211 LYS B C 1
ATOM 5850 O O . LYS B 1 211 ? -28.703 31.5 1.213 1 58.25 211 LYS B O 1
ATOM 5855 N N . ILE B 1 212 ? -27.562 30.031 0.205 1 64.81 212 ILE B N 1
ATOM 5856 C CA . ILE B 1 212 ? -26.484 30.969 -0.14 1 64.81 212 ILE B CA 1
ATOM 5857 C C . ILE B 1 212 ? -26.547 31.281 -1.633 1 64.81 212 ILE B C 1
ATOM 5859 O O . ILE B 1 212 ? -26.734 30.391 -2.457 1 64.81 212 ILE B O 1
ATOM 5863 N N . SER B 1 213 ? -26.562 32.656 -1.935 1 67.12 213 SER B N 1
ATOM 5864 C CA . SER B 1 213 ? -26.547 33.094 -3.33 1 67.12 213 SER B CA 1
ATOM 5865 C C . SER B 1 213 ? -25.375 32.469 -4.082 1 67.12 213 SER B C 1
ATOM 5867 O O . SER B 1 213 ? -24.266 32.406 -3.566 1 67.12 213 SER B O 1
ATOM 5869 N N . ARG B 1 214 ? -25.578 31.922 -5.176 1 72.38 214 ARG B N 1
ATOM 5870 C CA . ARG B 1 214 ? -24.562 31.328 -6.031 1 72.38 214 ARG B CA 1
ATOM 5871 C C . ARG B 1 214 ? -23.516 32.375 -6.434 1 72.38 214 ARG B C 1
ATOM 5873 O O . ARG B 1 214 ? -22.328 32.062 -6.547 1 72.38 214 ARG B O 1
ATOM 5880 N N . THR B 1 215 ? -24.047 33.562 -6.59 1 68.5 215 THR B N 1
ATOM 5881 C CA . THR B 1 215 ? -23.156 34.625 -7.012 1 68.5 215 THR B CA 1
ATOM 5882 C C . THR B 1 215 ? -22.109 34.906 -5.938 1 68.5 215 THR B C 1
ATOM 5884 O O . THR B 1 215 ? -20.922 35.062 -6.246 1 68.5 215 THR B O 1
ATOM 5887 N N . ILE B 1 216 ? -22.594 34.969 -4.762 1 75.19 216 ILE B N 1
ATOM 5888 C CA . ILE B 1 216 ? -21.703 35.25 -3.65 1 75.19 216 ILE B CA 1
ATOM 5889 C C . ILE B 1 216 ? -20.703 34.094 -3.494 1 75.19 216 ILE B C 1
ATOM 5891 O O . ILE B 1 216 ? -19.5 34.344 -3.342 1 75.19 216 ILE B O 1
ATOM 5895 N N . LEU B 1 217 ? -21.188 32.938 -3.607 1 82.12 217 LEU B N 1
ATOM 5896 C CA . LEU B 1 217 ? -20.344 31.766 -3.457 1 82.12 217 LEU B CA 1
ATOM 5897 C C . LEU B 1 217 ? -19.25 31.75 -4.523 1 82.12 217 LEU B C 1
ATOM 5899 O O . LEU B 1 217 ? -18.094 31.5 -4.219 1 82.12 217 LEU B O 1
ATOM 5903 N N . ASN B 1 218 ? -19.656 32 -5.688 1 80.25 218 ASN B N 1
ATOM 5904 C CA . ASN B 1 218 ? -18.703 31.984 -6.793 1 80.25 218 ASN B CA 1
ATOM 5905 C C . ASN B 1 218 ? -17.625 33.062 -6.637 1 80.25 218 ASN B C 1
ATOM 5907 O O . ASN B 1 218 ? -16.453 32.812 -6.902 1 80.25 218 ASN B O 1
ATOM 5911 N N . LYS B 1 219 ? -18.109 34.094 -6.195 1 78 219 LYS B N 1
ATOM 5912 C CA . LYS B 1 219 ? -17.172 35.219 -6.012 1 78 219 LYS B CA 1
ATOM 5913 C C . LYS B 1 219 ? -16.156 34.875 -4.91 1 78 219 LYS B C 1
ATOM 5915 O O . LYS B 1 219 ? -14.961 35.125 -5.074 1 78 219 LYS B O 1
ATOM 5920 N N . VAL B 1 220 ? -16.656 34.375 -3.85 1 85 220 VAL B N 1
ATOM 5921 C CA . VAL B 1 220 ? -15.805 34.031 -2.709 1 85 220 VAL B CA 1
ATOM 5922 C C . VAL B 1 220 ? -14.781 32.969 -3.113 1 85 220 VAL B C 1
ATOM 5924 O O . VAL B 1 220 ? -13.609 33.062 -2.752 1 85 220 VAL B O 1
ATOM 5927 N N . LEU B 1 221 ? -15.188 32.031 -3.885 1 85.19 221 LEU B N 1
ATOM 5928 C CA . LEU B 1 221 ? -14.328 30.922 -4.262 1 85.19 221 LEU B CA 1
ATOM 5929 C C . LEU B 1 221 ? -13.352 31.328 -5.359 1 85.19 221 LEU B C 1
ATOM 5931 O O . LEU B 1 221 ? -12.172 30.969 -5.324 1 85.19 221 LEU B O 1
ATOM 5935 N N . ALA B 1 222 ? -13.797 32.094 -6.258 1 80.5 222 ALA B N 1
ATOM 5936 C CA . ALA B 1 222 ? -12.977 32.469 -7.398 1 80.5 222 ALA B CA 1
ATOM 5937 C C . ALA B 1 222 ? -11.938 33.531 -6.992 1 80.5 222 ALA B C 1
ATOM 5939 O O . ALA B 1 222 ? -10.773 33.438 -7.375 1 80.5 222 ALA B O 1
ATOM 5940 N N . GLU B 1 223 ? -12.422 34.438 -6.176 1 78.75 223 GLU B N 1
ATOM 5941 C CA . GLU B 1 223 ? -11.539 35.562 -5.832 1 78.75 223 GLU B CA 1
ATOM 5942 C C . GLU B 1 223 ? -10.867 35.312 -4.48 1 78.75 223 GLU B C 1
ATOM 5944 O O . GLU B 1 223 ? -9.969 36.062 -4.094 1 78.75 223 GLU B O 1
ATOM 5949 N N . LYS B 1 224 ? -11.242 34.281 -3.814 1 82.75 224 LYS B N 1
ATOM 5950 C CA . LYS B 1 224 ? -10.68 33.938 -2.512 1 82.75 224 LYS B CA 1
ATOM 5951 C C . LYS B 1 224 ? -10.781 35.125 -1.546 1 82.75 224 LYS B C 1
ATOM 5953 O O . LYS B 1 224 ? -9.812 35.469 -0.858 1 82.75 224 LYS B O 1
ATOM 5958 N N . THR B 1 225 ? -11.914 35.781 -1.618 1 81.25 225 THR B N 1
ATOM 5959 C CA . THR B 1 225 ? -12.156 36.969 -0.773 1 81.25 225 THR B CA 1
ATOM 5960 C C . THR B 1 225 ? -13.398 36.75 0.089 1 81.25 225 THR B C 1
ATOM 5962 O O . THR B 1 225 ? -14.258 35.938 -0.235 1 81.25 225 THR B O 1
ATOM 5965 N N . GLY B 1 226 ? -13.367 37.438 1.253 1 86.62 226 GLY B N 1
ATOM 5966 C CA . GLY B 1 226 ? -14.57 37.469 2.066 1 86.62 226 GLY B CA 1
ATOM 5967 C C . GLY B 1 226 ? -15.562 38.531 1.612 1 86.62 226 GLY B C 1
ATOM 5968 O O . GLY B 1 226 ? -15.172 39.594 1.161 1 86.62 226 GLY B O 1
ATOM 5969 N N . ILE B 1 227 ? -16.844 38.188 1.724 1 84.25 227 ILE B N 1
ATOM 5970 C CA . ILE B 1 227 ? -17.875 39.094 1.259 1 84.25 227 ILE B CA 1
ATOM 5971 C C . ILE B 1 227 ? -18.844 39.406 2.395 1 84.25 227 ILE B C 1
ATOM 5973 O O . ILE B 1 227 ? -19.234 38.5 3.141 1 84.25 227 ILE B O 1
ATOM 5977 N N . LEU B 1 228 ? -19.047 40.656 2.625 1 84.25 228 LEU B N 1
ATOM 5978 C CA . LEU B 1 228 ? -20.125 41.125 3.482 1 84.25 228 LEU B CA 1
ATOM 5979 C C . LEU B 1 228 ? -21.297 41.656 2.646 1 84.25 228 LEU B C 1
ATOM 5981 O O . LEU B 1 228 ? -21.109 42.5 1.776 1 84.25 228 LEU B O 1
ATOM 5985 N N . SER B 1 229 ? -22.391 41.031 2.789 1 76.38 229 SER B N 1
ATOM 5986 C CA . SER B 1 229 ? -23.547 41.438 2.016 1 76.38 229 SER B CA 1
ATOM 5987 C C . SER B 1 229 ? -24.719 41.781 2.93 1 76.38 229 SER B C 1
ATOM 5989 O O . SER B 1 229 ? -24.812 41.281 4.055 1 76.38 229 SER B O 1
ATOM 5991 N N . ALA B 1 230 ? -25.391 42.812 2.629 1 63.34 230 ALA B N 1
ATOM 5992 C CA . ALA B 1 230 ? -26.625 43.156 3.305 1 63.34 230 ALA B CA 1
ATOM 5993 C C . ALA B 1 230 ? -27.797 43.188 2.326 1 63.34 230 ALA B C 1
ATOM 5995 O O . ALA B 1 230 ? -27.656 43.625 1.188 1 63.34 230 ALA B O 1
ATOM 5996 N N . ASP B 1 231 ? -28.703 42.156 2.383 1 54.81 231 ASP B N 1
ATOM 5997 C CA . ASP B 1 231 ? -29.859 42.156 1.494 1 54.81 231 ASP B CA 1
ATOM 5998 C C . ASP B 1 231 ? -31.062 42.812 2.15 1 54.81 231 ASP B C 1
ATOM 6000 O O . ASP B 1 231 ? -31.297 42.656 3.352 1 54.81 231 ASP B O 1
ATOM 6004 N N . ALA B 1 232 ? -31.484 43.906 1.663 1 43.19 232 ALA B N 1
ATOM 6005 C CA . ALA B 1 232 ? -32.844 44.312 1.881 1 43.19 232 ALA B CA 1
ATOM 6006 C C . ALA B 1 232 ? -33.844 43.281 1.357 1 43.19 232 ALA B C 1
ATOM 6008 O O . ALA B 1 232 ? -33.844 42.938 0.17 1 43.19 232 ALA B O 1
ATOM 6009 N N . ALA B 1 233 ? -34.062 42.188 1.836 1 40.25 233 ALA B N 1
ATOM 6010 C CA . ALA B 1 233 ? -35.219 41.406 1.384 1 40.25 233 ALA B CA 1
ATOM 6011 C C . ALA B 1 233 ? -36.469 42.25 1.297 1 40.25 233 ALA B C 1
ATOM 6013 O O . ALA B 1 233 ? -36.938 42.781 2.307 1 40.25 233 ALA B O 1
ATOM 6014 N N . THR B 1 234 ? -36.656 43.062 0.286 1 36.69 234 THR B N 1
ATOM 6015 C CA . THR B 1 234 ? -38.031 43.469 0.016 1 36.69 234 THR B CA 1
ATOM 6016 C C . THR B 1 234 ? -38.938 42.281 -0.156 1 36.69 234 THR B C 1
ATOM 6018 O O . THR B 1 234 ? -38.656 41.375 -0.967 1 36.69 234 THR B O 1
ATOM 6021 N N . ASP B 1 235 ? -39.688 41.875 0.849 1 35.53 235 ASP B N 1
ATOM 6022 C CA . ASP B 1 235 ? -40.844 41 0.685 1 35.53 235 ASP B CA 1
ATOM 6023 C C . ASP B 1 235 ? -41.719 41.438 -0.501 1 35.53 235 ASP B C 1
ATOM 6025 O O . ASP B 1 235 ? -42.281 42.531 -0.496 1 35.53 235 ASP B O 1
ATOM 6029 N N . VAL B 1 236 ? -41.5 41.031 -1.635 1 35.53 236 VAL B N 1
ATOM 6030 C CA . VAL B 1 236 ? -42.344 41.344 -2.785 1 35.53 236 VAL B CA 1
ATOM 6031 C C . VAL B 1 236 ? -43.812 41.125 -2.416 1 35.53 236 VAL B C 1
ATOM 6033 O O . VAL B 1 236 ? -44.688 41.406 -3.219 1 35.53 236 VAL B O 1
ATOM 6036 N N . ARG B 1 237 ? -44.188 40.312 -1.469 1 33.88 237 ARG B N 1
ATOM 6037 C CA . ARG B 1 237 ? -45.594 40.125 -1.292 1 33.88 237 ARG B CA 1
ATOM 6038 C C . ARG B 1 237 ? -46.281 41.406 -0.815 1 33.88 237 ARG B C 1
ATOM 6040 O O . ARG B 1 237 ? -47.5 41.5 -0.862 1 33.88 237 ARG B O 1
ATOM 6047 N N . PHE B 1 238 ? -45.688 42.281 0.07 1 32.34 238 PHE B N 1
ATOM 6048 C CA . PHE B 1 238 ? -46.5 43.375 0.557 1 32.34 238 PHE B CA 1
ATOM 6049 C C . PHE B 1 238 ? -46.438 44.562 -0.413 1 32.34 238 PHE B C 1
ATOM 6051 O O . PHE B 1 238 ? -45.719 45.531 -0.189 1 32.34 238 PHE B O 1
ATOM 6058 N N . GLU B 1 239 ? -46.375 44.469 -1.636 1 33.84 239 GLU B N 1
ATOM 6059 C CA . GLU B 1 239 ? -46.844 45.656 -2.365 1 33.84 239 GLU B CA 1
ATOM 6060 C C . GLU B 1 239 ? -48.125 46.219 -1.746 1 33.84 239 GLU B C 1
ATOM 6062 O O . GLU B 1 239 ? -48.438 47.406 -1.93 1 33.84 239 GLU B O 1
ATOM 6067 N N . ALA B 1 240 ? -49.219 45.562 -1.443 1 31.97 240 ALA B N 1
ATOM 6068 C CA . ALA B 1 240 ? -50.438 46.344 -1.257 1 31.97 240 ALA B CA 1
ATOM 6069 C C . ALA B 1 240 ? -50.375 47.188 0.012 1 31.97 240 ALA B C 1
ATOM 6071 O O . ALA B 1 240 ? -50.781 48.344 0.02 1 31.97 240 ALA B O 1
ATOM 6072 N N . SER B 1 241 ? -50.844 46.75 1.238 1 30.59 241 SER B N 1
ATOM 6073 C CA . SER B 1 241 ? -51.156 47.75 2.262 1 30.59 241 SER B CA 1
ATOM 6074 C C . SER B 1 241 ? -49.875 48.5 2.709 1 30.59 241 SER B C 1
ATOM 6076 O O . SER B 1 241 ? -48.781 47.969 2.574 1 30.59 241 SER B O 1
ATOM 6078 N N . GLU B 1 242 ? -49.844 49.875 3.145 1 31.53 242 GLU B N 1
ATOM 6079 C CA . GLU B 1 242 ? -49.094 51.031 3.639 1 31.53 242 GLU B CA 1
ATOM 6080 C C . GLU B 1 242 ? -47.938 50.594 4.523 1 31.53 242 GLU B C 1
ATOM 6082 O O . GLU B 1 242 ? -46.875 51.219 4.531 1 31.53 242 GLU B O 1
ATOM 6087 N N . SER B 1 243 ? -48.312 49.938 5.715 1 29.59 243 SER B N 1
ATOM 6088 C CA . SER B 1 243 ? -47.625 50.094 6.988 1 29.59 243 SER B CA 1
ATOM 6089 C C . SER B 1 243 ? -46.188 49.562 6.906 1 29.59 243 SER B C 1
ATOM 6091 O O . SER B 1 243 ? -45.812 48.938 5.91 1 29.59 243 SER B O 1
ATOM 6093 N N . ILE B 1 244 ? -45.594 49.094 8.164 1 31.95 244 ILE B N 1
ATOM 6094 C CA . ILE B 1 244 ? -44.188 48.906 8.594 1 31.95 244 ILE B CA 1
ATOM 6095 C C . ILE B 1 244 ? -43.531 47.844 7.75 1 31.95 244 ILE B C 1
ATOM 6097 O O . ILE B 1 244 ? -43.938 46.656 7.785 1 31.95 244 ILE B O 1
ATOM 6101 N N . SER B 1 245 ? -43.281 48 6.559 1 32.84 245 SER B N 1
ATOM 6102 C CA . SER B 1 245 ? -42.531 47.156 5.625 1 32.84 245 SER B CA 1
ATOM 6103 C C . SER B 1 245 ? -41.438 46.375 6.332 1 32.84 245 SER B C 1
ATOM 6105 O O . SER B 1 245 ? -40.5 46.969 6.871 1 32.84 245 SER B O 1
ATOM 6107 N N . ASN B 1 246 ? -41.75 45.5 7.215 1 33.31 246 ASN B N 1
ATOM 6108 C CA . ASN B 1 246 ? -40.844 44.594 7.918 1 33.31 246 ASN B CA 1
ATOM 6109 C C . ASN B 1 246 ? -39.719 44.125 7.012 1 33.31 246 ASN B C 1
ATOM 6111 O O . ASN B 1 246 ? -39.844 43.156 6.281 1 33.31 246 ASN B O 1
ATOM 6115 N N . LEU B 1 247 ? -39.094 44.969 6.25 1 35.88 247 LEU B N 1
ATOM 6116 C CA . LEU B 1 247 ? -37.844 44.75 5.508 1 35.88 247 LEU B CA 1
ATOM 6117 C C . LEU B 1 247 ? -36.812 44 6.355 1 35.88 247 LEU B C 1
ATOM 6119 O O . LEU B 1 247 ? -36.375 44.531 7.383 1 35.88 247 LEU B O 1
ATOM 6123 N N . THR B 1 248 ? -37 42.75 6.727 1 42.75 248 THR B N 1
ATOM 6124 C CA . THR B 1 248 ? -36 42 7.477 1 42.75 248 THR B CA 1
ATOM 6125 C C . THR B 1 248 ? -34.656 42.031 6.758 1 42.75 248 THR B C 1
ATOM 6127 O O . THR B 1 248 ? -34.531 41.562 5.617 1 42.75 248 THR B O 1
ATOM 6130 N N . ILE B 1 249 ? -33.875 43.062 6.742 1 47.19 249 ILE B N 1
ATOM 6131 C CA . ILE B 1 249 ? -32.5 43.188 6.258 1 47.19 249 ILE B CA 1
ATOM 6132 C C . ILE B 1 249 ? -31.641 42.062 6.832 1 47.19 249 ILE B C 1
ATOM 6134 O O . ILE B 1 249 ? -31.531 41.906 8.047 1 47.19 249 ILE B O 1
ATOM 6138 N N . ARG B 1 250 ? -31.297 41.031 5.961 1 64.19 250 ARG B N 1
ATOM 6139 C CA . ARG B 1 250 ? -30.438 39.906 6.34 1 64.19 250 ARG B CA 1
ATOM 6140 C C . ARG B 1 250 ? -28.969 40.219 6.031 1 64.19 250 ARG B C 1
ATOM 6142 O O . ARG B 1 250 ? -28.656 40.75 4.961 1 64.19 250 ARG B O 1
ATOM 6149 N N . SER B 1 251 ? -28.078 40.562 7.039 1 78.62 251 SER B N 1
ATOM 6150 C CA . SER B 1 251 ? -26.641 40.719 6.895 1 78.62 251 SER B CA 1
ATOM 6151 C C . SER B 1 251 ? -25.922 39.375 6.883 1 78.62 251 SER B C 1
ATOM 6153 O O . SER B 1 251 ? -26.266 38.5 7.668 1 78.62 251 SER B O 1
ATOM 6155 N N . MET B 1 252 ? -25.172 39.188 5.766 1 83.56 252 MET B N 1
ATOM 6156 C CA . MET B 1 252 ? -24.484 37.906 5.641 1 83.56 252 MET B CA 1
ATOM 6157 C C . MET B 1 252 ? -22.984 38.125 5.371 1 83.56 252 MET B C 1
ATOM 6159 O O . MET B 1 252 ? -22.609 39.062 4.703 1 83.56 252 MET B O 1
ATOM 6163 N N . MET B 1 253 ? -22.172 37.344 5.988 1 88.25 253 MET B N 1
ATOM 6164 C CA . MET B 1 253 ? -20.75 37.25 5.699 1 88.25 253 MET B CA 1
ATOM 6165 C C . MET B 1 253 ? -20.375 35.875 5.145 1 88.25 253 MET B C 1
ATOM 6167 O O . MET B 1 253 ? -20.844 34.875 5.656 1 88.25 253 MET B O 1
ATOM 6171 N N . CYS B 1 254 ? -19.656 35.875 4.059 1 89.12 254 CYS B N 1
ATOM 6172 C CA . CYS B 1 254 ? -19.172 34.625 3.449 1 89.12 254 CYS B CA 1
ATOM 6173 C C . CYS B 1 254 ? -17.672 34.719 3.201 1 89.12 254 CYS B C 1
ATOM 6175 O O . CYS B 1 254 ? -17.188 35.688 2.592 1 89.12 254 CYS B O 1
ATOM 6177 N N . VAL B 1 255 ? -16.938 33.75 3.75 1 89.81 255 VAL B N 1
ATOM 6178 C CA . VAL B 1 255 ? -15.492 33.75 3.604 1 89.81 255 VAL B CA 1
ATOM 6179 C C . VAL B 1 255 ? -15.023 32.406 3.111 1 89.81 255 VAL B C 1
ATOM 6181 O O . VAL B 1 255 ? -15.656 31.375 3.391 1 89.81 255 VAL B O 1
ATOM 6184 N N . PRO B 1 256 ? -13.938 32.312 2.398 1 90 256 PRO B N 1
ATOM 6185 C CA . PRO B 1 256 ? -13.414 31.047 1.905 1 90 256 PRO B CA 1
ATOM 6186 C C . PRO B 1 256 ? -12.578 30.312 2.947 1 90 256 PRO B C 1
ATOM 6188 O O . PRO B 1 256 ? -11.953 30.938 3.803 1 90 256 PRO B O 1
ATOM 6191 N N . LEU B 1 257 ? -12.703 29.078 2.91 1 89.06 257 LEU B N 1
ATOM 6192 C CA . LEU B 1 257 ? -11.766 28.219 3.609 1 89.06 257 LEU B CA 1
ATOM 6193 C C . LEU B 1 257 ? -10.609 27.812 2.693 1 89.06 257 LEU B C 1
ATOM 6195 O O . LEU B 1 257 ? -10.758 26.938 1.844 1 89.06 257 LEU B O 1
ATOM 6199 N N . LEU B 1 258 ? -9.492 28.406 2.992 1 82.38 258 LEU B N 1
ATOM 6200 C CA . LEU B 1 258 ? -8.367 28.172 2.098 1 82.38 258 LEU B CA 1
ATOM 6201 C C . LEU B 1 258 ? -7.469 27.062 2.639 1 82.38 258 LEU B C 1
ATOM 6203 O O . LEU B 1 258 ? -7.098 27.078 3.812 1 82.38 258 LEU B O 1
ATOM 6207 N N . GLY B 1 259 ? -7.211 26.188 1.754 1 76 259 GLY B N 1
ATOM 6208 C CA . GLY B 1 259 ? -6.281 25.125 2.105 1 76 259 GLY B CA 1
ATOM 6209 C C . GLY B 1 259 ? -4.84 25.594 2.158 1 76 259 GLY B C 1
ATOM 6210 O O . GLY B 1 259 ? -4.543 26.75 1.863 1 76 259 GLY B O 1
ATOM 6211 N N . LEU B 1 260 ? -3.93 24.672 2.568 1 68.31 260 LEU B N 1
ATOM 6212 C CA . LEU B 1 260 ? -2.504 24.969 2.672 1 68.31 260 LEU B CA 1
ATOM 6213 C C . LEU B 1 260 ? -1.925 25.328 1.31 1 68.31 260 LEU B C 1
ATOM 6215 O O . LEU B 1 260 ? -0.925 26.047 1.23 1 68.31 260 LEU B O 1
ATOM 6219 N N . ASP B 1 261 ? -2.621 24.859 0.286 1 66.88 261 ASP B N 1
ATOM 6220 C CA . ASP B 1 261 ? -2.17 25.156 -1.068 1 66.88 261 ASP B CA 1
ATOM 6221 C C . ASP B 1 261 ? -2.732 26.5 -1.546 1 66.88 261 ASP B C 1
ATOM 6223 O O . ASP B 1 261 ? -2.443 26.938 -2.66 1 66.88 261 ASP B O 1
ATOM 6227 N N . GLY B 1 262 ? -3.553 27.047 -0.749 1 72.69 262 GLY B N 1
ATOM 6228 C CA . GLY B 1 262 ? -4.141 28.328 -1.104 1 72.69 262 GLY B CA 1
ATOM 6229 C C . GLY B 1 262 ? -5.445 28.203 -1.867 1 72.69 262 GLY B C 1
ATOM 6230 O O . GLY B 1 262 ? -6.074 29.203 -2.205 1 72.69 262 GLY B O 1
ATOM 6231 N N . GLU B 1 263 ? -5.719 26.938 -2.131 1 80.06 263 GLU B N 1
ATOM 6232 C CA . GLU B 1 263 ? -6.973 26.719 -2.844 1 80.06 263 GLU B CA 1
ATOM 6233 C C . GLU B 1 263 ? -8.141 26.562 -1.875 1 80.06 263 GLU B C 1
ATOM 6235 O O . GLU B 1 263 ? -7.996 25.969 -0.809 1 80.06 263 GLU B O 1
ATOM 6240 N N . PRO B 1 264 ? -9.266 27.188 -2.297 1 86.75 264 PRO B N 1
ATOM 6241 C CA . PRO B 1 264 ? -10.414 27.094 -1.395 1 86.75 264 PRO B CA 1
ATOM 6242 C C . PRO B 1 264 ? -10.984 25.672 -1.314 1 86.75 264 PRO B C 1
ATOM 6244 O O . PRO B 1 264 ? -11.266 25.062 -2.346 1 86.75 264 PRO B O 1
ATOM 6247 N N . MET B 1 265 ? -11.094 25.172 -0.186 1 87.06 265 MET B N 1
ATOM 6248 C CA . MET B 1 265 ? -11.688 23.844 0.021 1 87.06 265 MET B CA 1
ATOM 6249 C C . MET B 1 265 ? -13.172 23.953 0.358 1 87.06 265 MET B C 1
ATOM 6251 O O . MET B 1 265 ? -13.898 22.969 0.31 1 87.06 265 MET B O 1
ATOM 6255 N N . GLY B 1 266 ? -13.562 25.109 0.76 1 90 266 GLY B N 1
ATOM 6256 C CA . GLY B 1 266 ? -14.945 25.375 1.139 1 90 266 GLY B CA 1
ATOM 6257 C C . GLY B 1 266 ? -15.203 26.812 1.54 1 90 266 GLY B C 1
ATOM 6258 O O . GLY B 1 266 ? -14.414 27.703 1.212 1 90 266 GLY B O 1
ATOM 6259 N N . VAL B 1 267 ? -16.469 27.078 2.139 1 90.94 267 VAL B N 1
ATOM 6260 C CA . VAL B 1 267 ? -16.844 28.422 2.582 1 90.94 267 VAL B CA 1
ATOM 6261 C C . VAL B 1 267 ? -17.547 28.344 3.932 1 90.94 267 VAL B C 1
ATOM 6263 O O . VAL B 1 267 ? -18.109 27.312 4.285 1 90.94 267 VAL B O 1
ATOM 6266 N N . ILE B 1 268 ? -17.344 29.375 4.645 1 91.5 268 ILE B N 1
ATOM 6267 C CA . ILE B 1 268 ? -18.125 29.578 5.863 1 91.5 268 ILE B CA 1
ATOM 6268 C C . ILE B 1 268 ? -19.078 30.766 5.672 1 91.5 268 ILE B C 1
ATOM 6270 O O . ILE B 1 268 ? -18.656 31.844 5.254 1 91.5 268 ILE B O 1
ATOM 6274 N N . ASN B 1 269 ? -20.281 30.5 5.922 1 89.81 269 ASN B N 1
ATOM 6275 C CA . ASN B 1 269 ? -21.297 31.547 5.824 1 89.81 269 ASN B CA 1
ATOM 6276 C C . ASN B 1 269 ? -22.016 31.766 7.156 1 89.81 269 ASN B C 1
ATOM 6278 O O . ASN B 1 269 ? -22.406 30.812 7.816 1 89.81 269 ASN B O 1
ATOM 6282 N N . ILE B 1 270 ? -22 33 7.566 1 89.19 270 ILE B N 1
ATOM 6283 C CA . ILE B 1 270 ? -22.719 33.375 8.773 1 89.19 270 ILE B CA 1
ATOM 6284 C C . ILE B 1 270 ? -23.688 34.5 8.445 1 89.19 270 ILE B C 1
ATOM 6286 O O . ILE B 1 270 ? -23.359 35.438 7.711 1 89.19 270 ILE B O 1
ATOM 6290 N N . ASP B 1 271 ? -24.906 34.344 8.914 1 83.56 271 ASP B N 1
ATOM 6291 C CA . ASP B 1 271 ? -25.875 35.406 8.641 1 83.56 271 ASP B CA 1
ATOM 6292 C C . ASP B 1 271 ? -26.719 35.719 9.875 1 83.56 271 ASP B C 1
ATOM 6294 O O . ASP B 1 271 ? -26.688 34.969 10.859 1 83.56 271 ASP B O 1
ATOM 6298 N N . THR B 1 272 ? -27.172 36.875 9.914 1 81.44 272 THR B N 1
ATOM 6299 C CA . THR B 1 272 ? -28.109 37.312 10.93 1 81.44 272 THR B CA 1
ATOM 6300 C C . THR B 1 272 ? -29.438 37.75 10.297 1 81.44 272 THR B C 1
ATOM 6302 O O . THR B 1 272 ? -29.438 38.344 9.219 1 81.44 272 THR B O 1
ATOM 6305 N N . GLN B 1 273 ? -30.484 37.375 10.953 1 70.25 273 GLN B N 1
ATOM 6306 C CA . GLN B 1 273 ? -31.812 37.75 10.469 1 70.25 273 GLN B CA 1
ATOM 6307 C C . GLN B 1 273 ? -32.344 38.969 11.219 1 70.25 273 GLN B C 1
ATOM 6309 O O . GLN B 1 273 ? -33.438 39.469 10.906 1 70.25 273 GLN B O 1
ATOM 6314 N N . ASN B 1 274 ? -31.578 39.375 12.156 1 68.06 274 ASN B N 1
ATOM 6315 C CA . ASN B 1 274 ? -31.984 40.562 12.914 1 68.06 274 ASN B CA 1
ATOM 6316 C C . ASN B 1 274 ? -31.688 41.844 12.148 1 68.06 274 ASN B C 1
ATOM 6318 O O . ASN B 1 274 ? -30.531 42.156 11.859 1 68.06 274 ASN B O 1
ATOM 6322 N N . PRO B 1 275 ? -32.719 42.594 11.711 1 61.38 275 PRO B N 1
ATOM 6323 C CA . PRO B 1 275 ? -32.531 43.812 10.93 1 61.38 275 PRO B CA 1
ATOM 6324 C C . PRO B 1 275 ? -31.719 44.875 11.68 1 61.38 275 PRO B C 1
ATOM 6326 O O . PRO B 1 275 ? -31.141 45.781 11.062 1 61.38 275 PRO B O 1
ATOM 6329 N N . PHE B 1 276 ? -31.641 44.75 12.992 1 61.22 276 PHE B N 1
ATOM 6330 C CA . PHE B 1 276 ? -30.969 45.781 13.781 1 61.22 276 PHE B CA 1
ATOM 6331 C C . PHE B 1 276 ? -29.484 45.469 13.953 1 61.22 276 PHE B C 1
ATOM 6333 O O . PHE B 1 276 ? -28.703 46.312 14.375 1 61.22 276 PHE B O 1
ATOM 6340 N N . 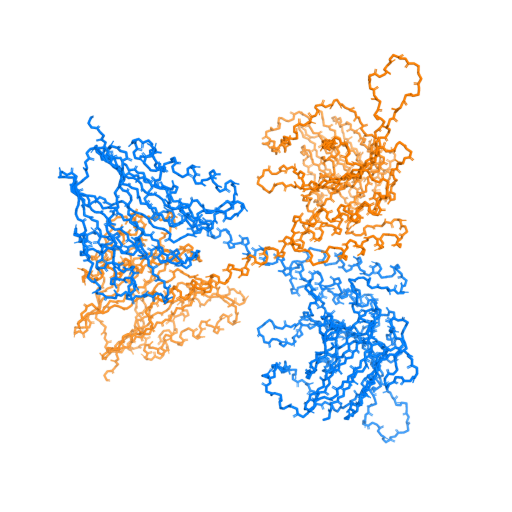ASN B 1 277 ? -29.266 44.25 13.578 1 70.31 277 ASN B N 1
ATOM 6341 C CA . ASN B 1 277 ? -27.859 43.875 13.727 1 70.31 277 ASN B CA 1
ATOM 6342 C C . ASN B 1 277 ? -27.203 43.625 12.367 1 70.31 277 ASN B C 1
ATOM 6344 O O . ASN B 1 277 ? -27.734 42.844 11.555 1 70.31 277 ASN B O 1
ATOM 6348 N N . GLN B 1 278 ? -26.344 44.5 11.984 1 73.56 278 GLN B N 1
ATOM 6349 C CA . GLN B 1 278 ? -25.625 44.312 10.734 1 73.56 278 GLN B CA 1
ATOM 6350 C C . GLN B 1 278 ? -24.141 44.094 10.992 1 73.56 278 GLN B C 1
ATOM 6352 O O . GLN B 1 278 ? -23.547 44.688 11.891 1 73.56 278 GLN B O 1
ATOM 6357 N N . PHE B 1 279 ? -23.688 43.156 10.25 1 81.62 279 PHE B N 1
ATOM 6358 C CA . PHE B 1 279 ? -22.25 42.906 10.344 1 81.62 279 PHE B CA 1
ATOM 6359 C C . PHE B 1 279 ? -21.469 44.062 9.711 1 81.62 279 PHE B C 1
ATOM 6361 O O . PHE B 1 279 ? -21.984 44.75 8.82 1 81.62 279 PHE B O 1
ATOM 6368 N N . LYS B 1 280 ? -20.344 44.344 10.266 1 77.81 280 LYS B N 1
ATOM 6369 C CA . LYS B 1 280 ? -19.469 45.375 9.773 1 77.81 280 LYS B CA 1
ATOM 6370 C C . LYS B 1 280 ? -18.188 44.812 9.172 1 77.81 280 LYS B C 1
ATOM 6372 O O . LYS B 1 280 ? -17.969 43.594 9.219 1 77.81 280 LYS B O 1
ATOM 6377 N N . ASN B 1 281 ? -17.453 45.656 8.617 1 76.69 281 ASN B N 1
ATOM 6378 C CA . ASN B 1 281 ? -16.203 45.219 8 1 76.69 281 ASN B CA 1
ATOM 6379 C C . ASN B 1 281 ? -15.242 44.625 9.023 1 76.69 281 ASN B C 1
ATOM 6381 O O . ASN B 1 281 ? -14.492 43.688 8.703 1 76.69 281 ASN B O 1
ATOM 6385 N N . GLU B 1 282 ? -15.344 45.125 10.164 1 73.62 282 GLU B N 1
ATOM 6386 C CA . GLU B 1 282 ? -14.5 44.594 11.227 1 73.62 282 GLU B CA 1
ATOM 6387 C C . GLU B 1 282 ? -14.867 43.156 11.547 1 73.62 282 GLU B C 1
ATOM 6389 O O . GLU B 1 282 ? -13.992 42.344 11.836 1 73.62 282 GLU B O 1
ATOM 6394 N N . ASP B 1 283 ? -16.156 42.938 11.422 1 78.38 283 ASP B N 1
ATOM 6395 C CA . ASP B 1 283 ? -16.625 41.594 11.648 1 78.38 283 ASP B CA 1
ATOM 6396 C C . ASP B 1 283 ? -16.141 40.656 10.555 1 78.38 283 ASP B C 1
ATOM 6398 O O . ASP B 1 283 ? -15.766 39.5 10.828 1 78.38 283 ASP B O 1
ATOM 6402 N N . LEU B 1 284 ? -16.125 41.125 9.375 1 81.25 284 LEU B N 1
ATOM 6403 C CA . LEU B 1 284 ? -15.664 40.312 8.242 1 81.25 284 LEU B CA 1
ATOM 6404 C C . LEU B 1 284 ? -14.18 40 8.383 1 81.25 284 LEU B C 1
ATOM 6406 O O . LEU B 1 284 ? -13.766 38.875 8.094 1 81.25 284 LEU B O 1
ATOM 6410 N N . GLU B 1 285 ? -13.445 40.938 8.781 1 74.5 285 GLU B N 1
ATOM 6411 C CA . GLU B 1 285 ? -12.023 40.688 9.008 1 74.5 285 GLU B CA 1
ATOM 6412 C C . GLU B 1 285 ? -11.797 39.625 10.07 1 74.5 285 GLU B C 1
ATOM 6414 O O . GLU B 1 285 ? -10.93 38.75 9.914 1 74.5 285 GLU B O 1
ATOM 6419 N N . LEU B 1 286 ? -12.555 39.781 11.062 1 74.44 286 LEU B N 1
ATOM 6420 C CA . LEU B 1 286 ? -12.453 38.781 12.133 1 74.44 286 LEU B CA 1
ATOM 6421 C C . LEU B 1 286 ? -12.844 37.406 11.625 1 74.44 286 LEU B C 1
ATOM 6423 O O . LEU B 1 286 ? -12.156 36.406 11.922 1 74.44 286 LEU B O 1
ATOM 6427 N N . LEU B 1 287 ? -13.906 37.312 10.891 1 83.31 287 LEU B N 1
ATOM 6428 C CA . LEU B 1 287 ? -14.352 36.031 10.352 1 83.31 287 LEU B CA 1
ATOM 6429 C C . LEU B 1 287 ? -13.297 35.438 9.43 1 83.31 287 LEU B C 1
ATOM 6431 O O . LEU B 1 287 ? -13.07 34.219 9.43 1 83.31 287 LEU B O 1
ATOM 6435 N N . MET B 1 288 ? -12.664 36.25 8.703 1 79 288 MET B N 1
ATOM 6436 C CA . MET B 1 288 ? -11.609 35.781 7.801 1 79 288 MET B CA 1
ATOM 6437 C C . MET B 1 288 ? -10.461 35.156 8.586 1 79 288 MET B C 1
ATOM 6439 O O . MET B 1 288 ? -9.906 34.125 8.18 1 79 288 MET B O 1
ATOM 6443 N N . ALA B 1 289 ? -10.164 35.812 9.594 1 70.19 289 ALA B N 1
ATOM 6444 C CA . ALA B 1 289 ? -9.086 35.312 10.438 1 70.19 289 ALA B CA 1
ATOM 6445 C C . ALA B 1 289 ? -9.461 33.969 11.039 1 70.19 289 ALA B C 1
ATOM 6447 O O . ALA B 1 289 ? -8.656 33.031 11.039 1 70.19 289 ALA B O 1
ATOM 6448 N N . VAL B 1 290 ? -10.617 33.938 11.492 1 74.5 290 VAL B N 1
ATOM 6449 C CA . VAL B 1 290 ? -11.094 32.688 12.102 1 74.5 290 VAL B CA 1
ATOM 6450 C C . VAL B 1 290 ? -11.188 31.594 11.047 1 74.5 290 VAL B C 1
ATOM 6452 O O . VAL B 1 290 ? -10.836 30.438 11.305 1 74.5 290 VAL B O 1
ATOM 6455 N N . ALA B 1 291 ? -11.648 31.953 9.906 1 81.44 291 ALA B N 1
ATOM 6456 C CA . ALA B 1 291 ? -11.75 31 8.805 1 81.44 291 ALA B CA 1
ATOM 6457 C C . ALA B 1 291 ? -10.375 30.453 8.422 1 81.44 291 ALA B C 1
ATOM 6459 O O . ALA B 1 291 ? -10.234 29.281 8.086 1 81.44 291 ALA B O 1
ATOM 6460 N N . GLY B 1 292 ? -9.422 31.297 8.438 1 74.31 292 GLY B N 1
ATOM 6461 C CA . GLY B 1 292 ? -8.062 30.844 8.172 1 74.31 292 GLY B CA 1
ATOM 6462 C C . GLY B 1 292 ? -7.574 29.797 9.156 1 74.31 292 GLY B C 1
ATOM 6463 O O . GLY B 1 292 ? -7 28.781 8.75 1 74.31 292 GLY B O 1
ATOM 6464 N N . GLN B 1 293 ? -7.867 30.109 10.375 1 70.5 293 GLN B N 1
ATOM 6465 C CA . GLN B 1 293 ? -7.473 29.156 11.406 1 70.5 293 GLN B CA 1
ATOM 6466 C C . GLN B 1 293 ? -8.273 27.859 11.289 1 70.5 293 GLN B C 1
ATOM 6468 O O . GLN B 1 293 ? -7.73 26.766 11.492 1 70.5 293 GLN B O 1
ATOM 6473 N N . ALA B 1 294 ? -9.531 28.047 11.039 1 76.19 294 ALA B N 1
ATOM 6474 C CA . ALA B 1 294 ? -10.391 26.875 10.867 1 76.19 294 ALA B CA 1
ATOM 6475 C C . ALA B 1 294 ? -9.906 26 9.711 1 76.19 294 ALA B C 1
ATOM 6477 O O . ALA B 1 294 ? -9.867 24.781 9.82 1 76.19 294 ALA B O 1
ATOM 6478 N N . ALA B 1 295 ? -9.562 26.656 8.68 1 79.56 295 ALA B N 1
ATOM 6479 C CA . ALA B 1 295 ? -9.055 25.938 7.508 1 79.56 295 ALA B CA 1
ATOM 6480 C C . ALA B 1 295 ? -7.777 25.172 7.84 1 79.56 295 ALA B C 1
ATOM 6482 O O . ALA B 1 295 ? -7.609 24.031 7.438 1 79.56 295 ALA B O 1
ATOM 6483 N N . LEU B 1 296 ? -6.957 25.781 8.57 1 73.5 296 LEU B N 1
ATOM 6484 C CA . LEU B 1 296 ? -5.707 25.156 8.977 1 73.5 296 LEU B CA 1
ATOM 6485 C C . LEU B 1 296 ? -5.969 23.938 9.852 1 73.5 296 LEU B C 1
ATOM 6487 O O . LEU B 1 296 ? -5.344 22.891 9.672 1 73.5 296 LEU B O 1
ATOM 6491 N N . SER B 1 297 ? -6.844 24.172 10.75 1 73.62 297 SER B N 1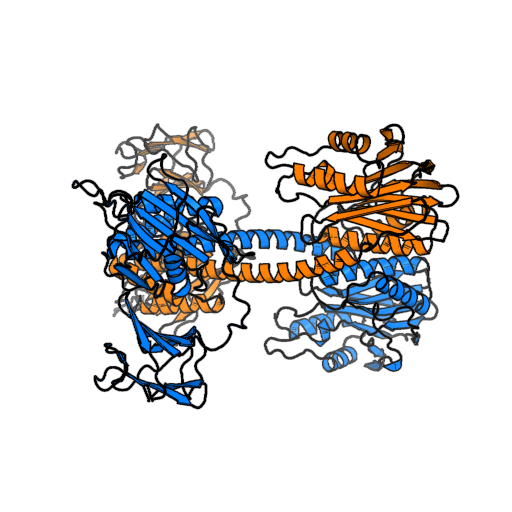
ATOM 6492 C CA . SER B 1 297 ? -7.176 23.078 11.648 1 73.62 297 SER B CA 1
ATOM 6493 C C . SER B 1 297 ? -7.793 21.906 10.898 1 73.62 297 SER B C 1
ATOM 6495 O O . SER B 1 297 ? -7.473 20.75 11.172 1 73.62 297 SER B O 1
ATOM 6497 N N . TYR B 1 298 ? -8.625 22.266 10.055 1 79.5 298 TYR B N 1
ATOM 6498 C CA . TYR B 1 298 ? -9.273 21.234 9.25 1 79.5 298 TYR B CA 1
ATOM 6499 C C . TYR B 1 298 ? -8.25 20.5 8.398 1 79.5 298 TYR B C 1
ATOM 6501 O O . TYR B 1 298 ? -8.266 19.266 8.32 1 79.5 298 TYR B O 1
ATOM 6509 N N . ASP B 1 299 ? -7.406 21.219 7.781 1 78 299 ASP B N 1
ATOM 6510 C CA . ASP B 1 299 ? -6.363 20.625 6.953 1 78 299 ASP B CA 1
ATOM 6511 C C . ASP B 1 299 ? -5.441 19.734 7.785 1 78 299 ASP B C 1
ATOM 6513 O O . ASP B 1 299 ? -5.051 18.641 7.344 1 78 299 ASP B O 1
ATOM 6517 N N . ASN B 1 300 ? -5.203 20.234 8.891 1 73.62 300 ASN B N 1
ATOM 6518 C CA . ASN B 1 300 ? -4.352 19.453 9.781 1 73.62 300 ASN B CA 1
ATOM 6519 C C . ASN B 1 300 ? -5.012 18.125 10.164 1 73.62 300 ASN B C 1
ATOM 6521 O O . ASN B 1 300 ? -4.352 17.094 10.188 1 73.62 300 ASN B O 1
ATOM 6525 N N . ALA B 1 301 ? -6.211 18.297 10.477 1 76.75 301 ALA B N 1
ATOM 6526 C CA . ALA B 1 301 ? -6.945 17.078 10.828 1 76.75 301 ALA B CA 1
ATOM 6527 C C . ALA B 1 301 ? -6.965 16.094 9.656 1 76.75 301 ALA B C 1
ATOM 6529 O O . ALA B 1 301 ? -6.77 14.898 9.852 1 76.75 301 ALA B O 1
ATOM 6530 N N . ARG B 1 302 ? -7.223 16.609 8.555 1 82.06 302 ARG B N 1
ATOM 6531 C CA . ARG B 1 302 ? -7.234 15.789 7.352 1 82.06 302 ARG B CA 1
ATOM 6532 C C . ARG B 1 302 ? -5.879 15.133 7.121 1 82.06 302 ARG B C 1
ATOM 6534 O O . ARG B 1 302 ? -5.805 13.945 6.793 1 82.06 302 ARG B O 1
ATOM 6541 N N . LEU B 1 303 ? -4.871 15.922 7.281 1 81.31 303 LEU B N 1
ATOM 6542 C CA . LEU B 1 303 ? -3.52 15.406 7.086 1 81.31 303 LEU B CA 1
ATOM 6543 C C . LEU B 1 303 ? -3.186 14.352 8.133 1 81.31 303 LEU B C 1
ATOM 6545 O O . LEU B 1 303 ? -2.496 13.375 7.84 1 81.31 303 LEU B O 1
ATOM 6549 N N . LEU B 1 304 ? -3.713 14.602 9.281 1 79.56 304 LEU B N 1
ATOM 6550 C CA . LEU B 1 304 ? -3.473 13.633 10.336 1 79.56 304 LEU B CA 1
ATOM 6551 C C . LEU B 1 304 ? -4.152 12.305 10.023 1 79.56 304 LEU B C 1
ATOM 6553 O O . LEU B 1 304 ? -3.564 11.234 10.227 1 79.56 304 LEU B O 1
ATOM 6557 N N . VAL B 1 305 ? -5.367 12.391 9.602 1 82.31 305 VAL B N 1
ATOM 6558 C CA . VAL B 1 305 ? -6.086 11.188 9.203 1 82.31 305 VAL B CA 1
ATOM 6559 C C . VAL B 1 305 ? -5.305 10.461 8.109 1 82.31 305 VAL B C 1
ATOM 6561 O O . VAL B 1 305 ? -5.129 9.242 8.172 1 82.31 305 VAL B O 1
ATOM 6564 N N . SER B 1 306 ? -4.863 11.219 7.199 1 85.44 306 SER B N 1
ATOM 6565 C CA . SER B 1 306 ? -4.07 10.641 6.117 1 85.44 306 SER B CA 1
ATOM 6566 C C . SER B 1 306 ? -2.803 9.984 6.652 1 85.44 306 SER B C 1
ATOM 6568 O O . SER B 1 306 ? -2.416 8.906 6.191 1 85.44 306 SER B O 1
ATOM 6570 N N . HIS B 1 307 ? -2.219 10.633 7.539 1 85.31 307 HIS B N 1
ATOM 6571 C CA . HIS B 1 307 ? -1.013 10.086 8.148 1 85.31 307 HIS B CA 1
ATOM 6572 C C . HIS B 1 307 ? -1.302 8.766 8.852 1 85.31 307 HIS B C 1
ATOM 6574 O O . HIS B 1 307 ? -0.522 7.816 8.75 1 85.31 307 HIS B O 1
ATOM 6580 N N . MET B 1 308 ? -2.383 8.758 9.539 1 84.81 308 MET B N 1
ATOM 6581 C CA . MET B 1 308 ? -2.754 7.535 10.258 1 84.81 308 MET B CA 1
ATOM 6582 C C . MET B 1 308 ? -3.031 6.398 9.281 1 84.81 308 MET B C 1
ATOM 6584 O O . MET B 1 308 ? -2.643 5.254 9.523 1 84.81 308 MET B O 1
ATOM 6588 N N . GLU B 1 309 ? -3.682 6.699 8.289 1 87.06 309 GLU B N 1
ATOM 6589 C CA . GLU B 1 309 ? -3.936 5.703 7.254 1 87.06 309 GLU B CA 1
ATOM 6590 C C . GLU B 1 309 ? -2.633 5.199 6.641 1 87.06 309 GLU B C 1
ATOM 6592 O O . GLU B 1 309 ? -2.488 4.004 6.367 1 87.06 309 GLU B O 1
ATOM 6597 N N . LYS B 1 310 ? -1.788 6.16 6.387 1 89.94 310 LYS B N 1
ATOM 6598 C CA . LYS B 1 310 ? -0.481 5.797 5.848 1 89.94 310 LYS B CA 1
ATOM 6599 C C . LYS B 1 310 ? 0.264 4.863 6.797 1 89.94 310 LYS B C 1
ATOM 6601 O O . LYS B 1 310 ? 0.874 3.883 6.359 1 89.94 310 LYS B O 1
ATOM 6606 N N . GLU B 1 311 ? 0.229 5.199 8.008 1 88 311 GLU B N 1
ATOM 6607 C CA . GLU B 1 311 ? 0.896 4.355 8.992 1 88 311 GLU B CA 1
ATOM 6608 C C . GLU B 1 311 ? 0.307 2.947 9.008 1 88 311 GLU B C 1
ATOM 6610 O O . GLU B 1 311 ? 1.042 1.963 9.102 1 88 311 GLU B O 1
ATOM 6615 N N . LYS B 1 312 ? -0.979 2.9 8.992 1 87.44 312 LYS B N 1
ATOM 6616 C CA . LYS B 1 312 ? -1.642 1.603 8.914 1 87.44 312 LYS B CA 1
ATOM 6617 C C . LYS B 1 312 ? -1.2 0.83 7.676 1 87.44 312 LYS B C 1
ATOM 6619 O O . LYS B 1 312 ? -0.901 -0.363 7.754 1 87.44 312 LYS B O 1
ATOM 6624 N N . GLN B 1 313 ? -1.163 1.482 6.605 1 89.62 313 GLN B N 1
ATOM 6625 C CA . GLN B 1 313 ? -0.729 0.867 5.355 1 89.62 313 GLN B CA 1
ATOM 6626 C C . GLN B 1 313 ? 0.72 0.394 5.449 1 89.62 313 GLN B C 1
ATOM 6628 O O . GLN B 1 313 ? 1.064 -0.672 4.938 1 89.62 313 GLN B O 1
ATOM 6633 N N . ASP B 1 314 ? 1.538 1.22 6.055 1 91 314 ASP B N 1
ATOM 6634 C CA . ASP B 1 314 ? 2.936 0.84 6.234 1 91 314 ASP B CA 1
ATOM 6635 C C . ASP B 1 314 ? 3.055 -0.435 7.066 1 91 314 ASP B C 1
ATOM 6637 O O . ASP B 1 314 ? 3.934 -1.265 6.82 1 91 314 ASP B O 1
ATOM 6641 N N . GLY B 1 315 ? 2.215 -0.501 8.07 1 89.56 315 GLY B N 1
ATOM 6642 C CA . GLY B 1 315 ? 2.174 -1.733 8.844 1 89.56 315 GLY B CA 1
ATOM 6643 C C . GLY B 1 315 ? 1.834 -2.951 8 1 89.56 315 GLY B C 1
ATOM 6644 O O . GLY B 1 315 ? 2.479 -3.994 8.125 1 89.56 315 GLY B O 1
ATOM 6645 N N . GLU B 1 316 ? 0.88 -2.834 7.203 1 88.88 316 GLU B N 1
ATOM 6646 C CA . GLU B 1 316 ? 0.488 -3.908 6.293 1 88.88 316 GLU B CA 1
ATOM 6647 C C . GLU B 1 316 ? 1.619 -4.258 5.332 1 88.88 316 GLU B C 1
ATOM 6649 O O . GLU B 1 316 ? 1.831 -5.43 5.012 1 88.88 316 GLU B O 1
ATOM 6654 N N . MET B 1 317 ? 2.326 -3.242 4.922 1 92.5 317 MET B N 1
ATOM 6655 C CA . MET B 1 317 ? 3.422 -3.447 3.979 1 92.5 317 MET B CA 1
ATOM 6656 C C . MET B 1 317 ? 4.562 -4.223 4.629 1 92.5 317 MET B C 1
ATOM 6658 O O . MET B 1 317 ? 5.254 -4.996 3.963 1 92.5 317 MET B O 1
ATOM 6662 N N . SER B 1 318 ? 4.766 -3.973 5.863 1 91.94 318 SER B N 1
ATOM 6663 C CA . SER B 1 318 ? 5.785 -4.73 6.574 1 91.94 318 SER B CA 1
ATOM 6664 C C . SER B 1 318 ? 5.453 -6.219 6.605 1 91.94 318 SER B C 1
ATOM 6666 O O . SER B 1 318 ? 6.336 -7.062 6.422 1 91.94 318 SER B O 1
ATOM 6668 N N . ILE B 1 319 ? 4.211 -6.566 6.797 1 90 319 ILE B N 1
ATOM 6669 C CA . ILE B 1 319 ? 3.764 -7.953 6.762 1 90 319 ILE B CA 1
ATOM 6670 C C . ILE B 1 319 ? 3.912 -8.508 5.348 1 90 319 ILE B C 1
ATOM 6672 O O . ILE B 1 319 ? 4.375 -9.633 5.164 1 90 319 ILE B O 1
ATOM 6676 N N . ALA B 1 320 ? 3.52 -7.723 4.398 1 93.06 320 ALA B N 1
ATOM 6677 C CA . ALA B 1 320 ? 3.629 -8.133 3.002 1 93.06 320 ALA B CA 1
ATOM 6678 C C . ALA B 1 320 ? 5.074 -8.461 2.639 1 93.06 320 ALA B C 1
ATOM 6680 O O . ALA B 1 320 ? 5.332 -9.414 1.899 1 93.06 320 ALA B O 1
ATOM 6681 N N . ARG B 1 321 ? 5.969 -7.629 3.154 1 92.94 321 ARG B N 1
ATOM 6682 C CA . ARG B 1 321 ? 7.387 -7.879 2.93 1 92.94 321 ARG B CA 1
ATOM 6683 C C . ARG B 1 321 ? 7.793 -9.25 3.451 1 92.94 321 ARG B C 1
ATOM 6685 O O . ARG B 1 321 ? 8.523 -9.984 2.785 1 92.94 321 ARG B O 1
ATOM 6692 N N . SER B 1 322 ? 7.312 -9.562 4.566 1 89.94 322 SER B N 1
ATOM 6693 C CA . SER B 1 322 ? 7.613 -10.859 5.164 1 89.94 322 SER B CA 1
ATOM 6694 C C . SER B 1 322 ? 7.012 -11.992 4.344 1 89.94 322 SER B C 1
ATOM 6696 O O . SER B 1 322 ? 7.648 -13.039 4.156 1 89.94 322 SER B O 1
ATOM 6698 N N . VAL B 1 323 ? 5.836 -11.82 3.863 1 90.25 323 VAL B N 1
ATOM 6699 C CA . VAL B 1 323 ? 5.176 -12.828 3.033 1 90.25 323 VAL B CA 1
ATOM 6700 C C . VAL B 1 323 ? 5.973 -13.039 1.748 1 90.25 323 VAL B C 1
ATOM 6702 O O . VAL B 1 323 ? 6.234 -14.18 1.354 1 90.25 323 VAL B O 1
ATOM 6705 N N . GLN B 1 324 ? 6.312 -11.992 1.188 1 91.81 324 GLN B N 1
ATOM 6706 C CA . GLN B 1 324 ? 7.055 -12.094 -0.065 1 91.81 324 GLN B CA 1
ATOM 6707 C C . GLN B 1 324 ? 8.398 -12.781 0.147 1 91.81 324 GLN B C 1
ATOM 6709 O O . GLN B 1 324 ? 8.812 -13.617 -0.664 1 91.81 324 GLN B O 1
ATOM 6714 N N . LYS B 1 325 ? 9.094 -12.406 1.183 1 90 325 LYS B N 1
ATOM 6715 C CA . LYS B 1 325 ? 10.383 -13.031 1.489 1 90 325 LYS B CA 1
ATOM 6716 C C . LYS B 1 325 ? 10.234 -14.539 1.664 1 90 325 LYS B C 1
ATOM 6718 O O . LYS B 1 325 ? 11.141 -15.305 1.321 1 90 325 LYS B O 1
ATOM 6723 N N . SER B 1 326 ? 9.109 -14.914 2.105 1 88.75 326 SER B N 1
ATOM 6724 C CA . SER B 1 326 ? 8.859 -16.328 2.34 1 88.75 326 SER B CA 1
ATOM 6725 C C . SER B 1 326 ? 8.664 -17.078 1.029 1 88.75 326 SER B C 1
ATOM 6727 O O . SER B 1 326 ? 8.75 -18.312 0.994 1 88.75 326 SER B O 1
ATOM 6729 N N . LEU B 1 327 ? 8.391 -16.391 0.008 1 89.69 327 LEU B N 1
ATOM 6730 C CA . LEU B 1 327 ? 8.211 -17.016 -1.297 1 89.69 327 LEU B CA 1
ATOM 6731 C C . LEU B 1 327 ? 9.562 -17.359 -1.924 1 89.69 327 LEU B C 1
ATOM 6733 O O . LEU B 1 327 ? 9.625 -18.125 -2.885 1 89.69 327 LEU B O 1
ATOM 6737 N N . LEU B 1 328 ? 10.617 -16.75 -1.398 1 91.38 328 LEU B N 1
ATOM 6738 C CA . LEU B 1 328 ? 11.969 -16.969 -1.892 1 91.38 328 LEU B CA 1
ATOM 6739 C C . LEU B 1 328 ? 12.703 -17.984 -1.03 1 91.38 328 LEU B C 1
ATOM 6741 O O . LEU B 1 328 ? 12.352 -18.203 0.132 1 91.38 328 LEU B O 1
ATOM 6745 N N . PRO B 1 329 ? 13.672 -18.609 -1.632 1 90.69 329 PRO B N 1
ATOM 6746 C CA . PRO B 1 329 ? 14.406 -19.594 -0.838 1 90.69 329 PRO B CA 1
ATOM 6747 C C . PRO B 1 329 ? 15.125 -18.984 0.357 1 90.69 329 PRO B C 1
ATOM 6749 O O . PRO B 1 329 ? 15.781 -17.938 0.216 1 90.69 329 PRO B O 1
ATOM 6752 N N . GLU B 1 330 ? 14.984 -19.562 1.463 1 82.31 330 GLU B N 1
ATOM 6753 C CA . GLU B 1 330 ? 15.633 -19.062 2.676 1 82.31 330 GLU B CA 1
ATOM 6754 C C . GLU B 1 330 ? 17.109 -19.484 2.715 1 82.31 330 GLU B C 1
ATOM 6756 O O . GLU B 1 330 ? 17.953 -18.734 3.201 1 82.31 330 GLU B O 1
ATOM 6761 N N . GLN B 1 331 ? 17.297 -20.688 2.24 1 87.5 331 GLN B N 1
ATOM 6762 C CA . GLN B 1 331 ? 18.656 -21.219 2.244 1 87.5 331 GLN B CA 1
ATOM 6763 C C . GLN B 1 331 ? 19.047 -21.766 0.874 1 87.5 331 GLN B C 1
ATOM 6765 O O . GLN B 1 331 ? 18.188 -22.297 0.155 1 87.5 331 GLN B O 1
ATOM 6770 N N . MET B 1 332 ? 20.297 -21.594 0.632 1 91.19 332 MET B N 1
ATOM 6771 C CA . MET B 1 332 ? 20.828 -22.156 -0.612 1 91.19 332 MET B CA 1
ATOM 6772 C C . MET B 1 332 ? 21.188 -23.625 -0.44 1 91.19 332 MET B C 1
ATOM 6774 O O . MET B 1 332 ? 21.531 -24.062 0.66 1 91.19 332 MET B O 1
ATOM 6778 N N . PRO B 1 333 ? 21.016 -24.312 -1.469 1 90.94 333 PRO B N 1
ATOM 6779 C CA . PRO B 1 333 ? 21.344 -25.75 -1.352 1 90.94 333 PRO B CA 1
ATOM 6780 C C . PRO B 1 333 ? 22.828 -26 -1.108 1 90.94 333 PRO B C 1
ATOM 6782 O O . PRO B 1 333 ? 23.672 -25.219 -1.56 1 90.94 333 PRO B O 1
ATOM 6785 N N . ASP B 1 334 ? 23.031 -27.062 -0.391 1 91.44 334 ASP B N 1
ATOM 6786 C CA . ASP B 1 334 ? 24.406 -27.531 -0.169 1 91.44 334 ASP B CA 1
ATOM 6787 C C . ASP B 1 334 ? 24.734 -28.703 -1.087 1 91.44 334 ASP B C 1
ATOM 6789 O O . ASP B 1 334 ? 24.375 -29.844 -0.798 1 91.44 334 ASP B O 1
ATOM 6793 N N . ILE B 1 335 ? 25.359 -28.422 -2.137 1 92.5 335 ILE B N 1
ATOM 6794 C CA . ILE B 1 335 ? 25.75 -29.422 -3.121 1 92.5 335 ILE B CA 1
ATOM 6795 C C . ILE B 1 335 ? 27.266 -29.531 -3.188 1 92.5 335 ILE B C 1
ATOM 6797 O O . ILE B 1 335 ? 27.953 -28.531 -3.457 1 92.5 335 ILE B O 1
ATOM 6801 N N . PRO B 1 336 ? 27.734 -30.734 -2.98 1 91.31 336 PRO B N 1
ATOM 6802 C CA . PRO B 1 336 ? 29.188 -30.891 -3.043 1 91.31 336 PRO B CA 1
ATOM 6803 C C . PRO B 1 336 ? 29.766 -30.438 -4.379 1 91.31 336 PRO B C 1
ATOM 6805 O O . PRO B 1 336 ? 29.25 -30.797 -5.438 1 91.31 336 PRO B O 1
ATOM 6808 N N . GLY B 1 337 ? 30.797 -29.625 -4.32 1 92.12 337 GLY B N 1
ATOM 6809 C CA . GLY B 1 337 ? 31.484 -29.156 -5.508 1 92.12 337 GLY B CA 1
ATOM 6810 C C . GLY B 1 337 ? 30.922 -27.859 -6.059 1 92.12 337 GLY B C 1
ATOM 6811 O O . GLY B 1 337 ? 31.5 -27.281 -6.984 1 92.12 337 GLY B O 1
ATOM 6812 N N . TYR B 1 338 ? 29.828 -27.469 -5.559 1 94.62 338 TYR B N 1
ATOM 6813 C CA . TYR B 1 338 ? 29.188 -26.234 -6.016 1 94.62 338 TYR B CA 1
ATOM 6814 C C . TYR B 1 338 ? 28.984 -25.266 -4.855 1 94.62 338 TYR B C 1
ATOM 6816 O O . TYR B 1 338 ? 28.891 -25.688 -3.699 1 94.62 338 TYR B O 1
ATOM 6824 N N . GLN B 1 339 ? 29.031 -24.047 -5.184 1 94.94 339 GLN B N 1
ATOM 6825 C CA . GLN B 1 339 ? 28.672 -22.984 -4.238 1 94.94 339 GLN B CA 1
ATOM 6826 C C . GLN B 1 339 ? 27.609 -22.062 -4.816 1 94.94 339 GLN B C 1
ATOM 6828 O O . GLN B 1 339 ? 27.656 -21.719 -6 1 94.94 339 GLN B O 1
ATOM 6833 N N . PHE B 1 340 ? 26.641 -21.797 -3.973 1 95.62 340 PHE B N 1
ATOM 6834 C CA . PHE B 1 340 ? 25.531 -20.922 -4.387 1 95.62 340 PHE B CA 1
ATOM 6835 C C . PHE B 1 340 ? 25.391 -19.75 -3.436 1 95.62 340 PHE B C 1
ATOM 6837 O O . PHE B 1 340 ? 25.578 -19.891 -2.225 1 95.62 340 PHE B O 1
ATOM 6844 N N . TYR B 1 341 ? 25.094 -18.609 -4.039 1 96.5 341 TYR B N 1
ATOM 6845 C CA . TYR B 1 341 ? 24.781 -17.422 -3.266 1 96.5 341 TYR B CA 1
ATOM 6846 C C . TYR B 1 341 ? 23.672 -16.609 -3.936 1 96.5 341 TYR B C 1
ATOM 6848 O O . TYR B 1 341 ? 23.625 -16.516 -5.164 1 96.5 341 TYR B O 1
ATOM 6856 N N . ALA B 1 342 ? 22.734 -16.125 -3.148 1 96.56 342 ALA B N 1
ATOM 6857 C CA . ALA B 1 342 ? 21.688 -15.234 -3.67 1 96.56 342 ALA B CA 1
ATOM 6858 C C . ALA B 1 342 ? 21.297 -14.18 -2.637 1 96.56 342 ALA B C 1
ATOM 6860 O O . ALA B 1 342 ? 21.375 -14.43 -1.431 1 96.56 342 ALA B O 1
ATOM 6861 N N . SER B 1 343 ? 20.969 -13.055 -3.105 1 95.31 343 SER B N 1
ATOM 6862 C CA . SER B 1 343 ? 20.516 -11.961 -2.25 1 95.31 343 SER B CA 1
ATOM 6863 C C . SER B 1 343 ? 19.406 -11.156 -2.924 1 95.31 343 SER B C 1
ATOM 6865 O O . SER B 1 343 ? 19.438 -10.938 -4.137 1 95.31 343 SER B O 1
ATOM 6867 N N . TYR B 1 344 ? 18.453 -10.828 -2.139 1 94.94 344 TYR B N 1
ATOM 6868 C CA . TYR B 1 344 ? 17.312 -10.031 -2.594 1 94.94 344 TYR B CA 1
ATOM 6869 C C . TYR B 1 344 ? 17.062 -8.859 -1.65 1 94.94 344 TYR B C 1
ATOM 6871 O O . TYR B 1 344 ? 16.953 -9.047 -0.435 1 94.94 344 TYR B O 1
ATOM 6879 N N . GLU B 1 345 ? 16.938 -7.66 -2.275 1 92.62 345 GLU B N 1
ATOM 6880 C CA . GLU B 1 345 ? 16.562 -6.453 -1.542 1 92.62 345 GLU B CA 1
ATOM 6881 C C . GLU B 1 345 ? 15.586 -5.602 -2.344 1 92.62 345 GLU B C 1
ATOM 6883 O O . GLU B 1 345 ? 15.953 -5.023 -3.369 1 92.62 345 GLU B O 1
ATOM 6888 N N . ALA B 1 346 ? 14.414 -5.457 -1.799 1 93 346 ALA B N 1
ATOM 6889 C CA . ALA B 1 346 ? 13.398 -4.656 -2.473 1 93 346 ALA B CA 1
ATOM 6890 C C . ALA B 1 346 ? 13.648 -3.166 -2.266 1 93 346 ALA B C 1
ATOM 6892 O O . ALA B 1 346 ? 14.141 -2.754 -1.215 1 93 346 ALA B O 1
ATOM 6893 N N . ALA B 1 347 ? 13.336 -2.395 -3.256 1 89.94 347 ALA B N 1
ATOM 6894 C CA . ALA B 1 347 ? 13.438 -0.94 -3.15 1 89.94 347 ALA B CA 1
ATOM 6895 C C . ALA B 1 347 ? 12.344 -0.375 -2.248 1 89.94 347 ALA B C 1
ATOM 6897 O O . ALA B 1 347 ? 12.57 0.591 -1.517 1 89.94 347 ALA B O 1
ATOM 6898 N N . GLN B 1 348 ? 11.234 -0.955 -2.346 1 89.75 348 GLN B N 1
ATOM 6899 C CA . GLN B 1 348 ? 10.109 -0.596 -1.492 1 89.75 348 GLN B CA 1
ATOM 6900 C C . GLN B 1 348 ? 9.797 -1.709 -0.496 1 89.75 348 GLN B C 1
ATOM 6902 O O . GLN B 1 348 ? 10.672 -2.506 -0.154 1 89.75 348 GLN B O 1
ATOM 6907 N N . ALA B 1 349 ? 8.617 -1.668 0.038 1 88.94 349 ALA B N 1
ATOM 6908 C CA . ALA B 1 349 ? 8.281 -2.715 0.999 1 88.94 349 ALA B CA 1
ATOM 6909 C C . ALA B 1 349 ? 8.25 -4.086 0.328 1 88.94 349 ALA B C 1
ATOM 6911 O O . ALA B 1 349 ? 8.719 -5.07 0.895 1 88.94 349 ALA B O 1
ATOM 6912 N N . VAL B 1 350 ? 7.688 -4.074 -0.851 1 93.75 350 VAL B N 1
ATOM 6913 C CA . VAL B 1 350 ? 7.652 -5.289 -1.658 1 93.75 350 VAL B CA 1
ATOM 6914 C C . VAL B 1 350 ? 8.156 -4.992 -3.066 1 93.75 350 VAL B C 1
ATOM 6916 O O . VAL B 1 350 ? 8.234 -3.828 -3.471 1 93.75 350 VAL B O 1
ATOM 6919 N N . GLY B 1 351 ? 8.664 -6.043 -3.789 1 94.12 351 GLY B N 1
ATOM 6920 C CA . GLY B 1 351 ? 9.242 -5.828 -5.105 1 94.12 351 GLY B CA 1
ATOM 6921 C C . GLY B 1 351 ? 8.859 -6.895 -6.109 1 94.12 351 GLY B C 1
ATOM 6922 O O . GLY B 1 351 ? 8.094 -7.805 -5.793 1 94.12 351 GLY B O 1
ATOM 6923 N N . GLY B 1 352 ? 9.352 -6.75 -7.301 1 95.25 352 GLY B N 1
ATOM 6924 C CA . GLY B 1 352 ? 8.992 -7.641 -8.391 1 95.25 352 GLY B CA 1
ATOM 6925 C C . GLY B 1 352 ? 10.094 -8.609 -8.766 1 95.25 352 GLY B C 1
ATOM 6926 O O . GLY B 1 352 ? 9.914 -9.461 -9.641 1 95.25 352 GLY B O 1
ATOM 6927 N N . ASP B 1 353 ? 11.195 -8.578 -8.094 1 96.62 353 ASP B N 1
ATOM 6928 C CA . ASP B 1 353 ? 12.312 -9.461 -8.414 1 96.62 353 ASP B CA 1
ATOM 6929 C C . ASP B 1 353 ? 12.086 -10.859 -7.844 1 96.62 353 ASP B C 1
ATOM 6931 O O . ASP B 1 353 ? 11.445 -11.016 -6.801 1 96.62 353 ASP B O 1
ATOM 6935 N N . TYR B 1 354 ? 12.602 -11.805 -8.57 1 96.25 354 TYR B N 1
ATOM 6936 C CA . TYR B 1 354 ? 12.359 -13.203 -8.219 1 96.25 354 TYR B CA 1
ATOM 6937 C C . TYR B 1 354 ? 13.625 -14.031 -8.406 1 96.25 354 TYR B C 1
ATOM 6939 O O . TYR B 1 354 ? 14.375 -13.836 -9.367 1 96.25 354 TYR B O 1
ATOM 6947 N N . PHE B 1 355 ? 13.938 -14.914 -7.516 1 97.12 355 PHE B N 1
ATOM 6948 C CA . PHE B 1 355 ? 14.914 -15.977 -7.715 1 97.12 355 PHE B CA 1
ATOM 6949 C C . PHE B 1 355 ? 14.484 -17.25 -6.996 1 97.12 355 PHE B C 1
ATOM 6951 O O . PHE B 1 355 ? 13.695 -17.203 -6.055 1 97.12 355 PHE B O 1
ATOM 6958 N N . ASP B 1 356 ? 14.945 -18.328 -7.473 1 96.5 356 ASP B N 1
ATOM 6959 C CA . ASP B 1 356 ? 14.586 -19.609 -6.867 1 96.5 356 ASP B CA 1
ATOM 6960 C C . ASP B 1 356 ? 15.633 -20.672 -7.168 1 96.5 356 ASP B C 1
ATOM 6962 O O . ASP B 1 356 ? 16.391 -20.547 -8.141 1 96.5 356 ASP B O 1
ATOM 6966 N N . VAL B 1 357 ? 15.789 -21.547 -6.27 1 95.56 357 VAL B N 1
ATOM 6967 C CA . VAL B 1 357 ? 16.625 -22.719 -6.438 1 95.56 357 VAL B CA 1
ATOM 6968 C C . VAL B 1 357 ? 15.836 -23.984 -6.078 1 95.56 357 VAL B C 1
ATOM 6970 O O . VAL B 1 357 ? 15.406 -24.141 -4.93 1 95.56 357 VAL B O 1
ATOM 6973 N N . ILE B 1 358 ? 15.656 -24.844 -7.047 1 93 358 ILE B N 1
ATOM 6974 C CA . ILE B 1 358 ? 14.812 -26.016 -6.863 1 93 358 ILE B CA 1
ATOM 6975 C C . ILE B 1 358 ? 15.609 -27.281 -7.188 1 93 358 ILE B C 1
ATOM 6977 O O . ILE B 1 358 ? 16.172 -27.406 -8.273 1 93 358 ILE B O 1
ATOM 6981 N N . ARG B 1 359 ? 15.633 -28.172 -6.246 1 92.19 359 ARG B N 1
ATOM 6982 C CA . ARG B 1 359 ? 16.219 -29.484 -6.523 1 92.19 359 ARG B CA 1
ATOM 6983 C C . ARG B 1 359 ? 15.242 -30.375 -7.262 1 92.19 359 ARG B C 1
ATOM 6985 O O . ARG B 1 359 ? 14.211 -30.766 -6.711 1 92.19 359 ARG B O 1
ATOM 6992 N N . LEU B 1 360 ? 15.5 -30.703 -8.477 1 92.06 360 LEU B N 1
ATOM 6993 C CA . LEU B 1 360 ? 14.602 -31.5 -9.297 1 92.06 360 LEU B CA 1
ATOM 6994 C C . LEU B 1 360 ? 14.797 -33 -9.016 1 92.06 360 LEU B C 1
ATOM 6996 O O . LEU B 1 360 ? 13.836 -33.75 -9.023 1 92.06 360 LEU B O 1
ATOM 7000 N N . SER B 1 361 ? 15.977 -33.375 -8.906 1 91.19 361 SER B N 1
ATOM 7001 C CA . SER B 1 361 ? 16.406 -34.719 -8.555 1 91.19 361 SER B CA 1
ATOM 7002 C C . SER B 1 361 ? 17.766 -34.719 -7.859 1 91.19 361 SER B C 1
ATOM 7004 O O . SER B 1 361 ? 18.281 -33.656 -7.527 1 91.19 361 SER B O 1
ATOM 7006 N N . ASP B 1 362 ? 18.234 -35.875 -7.641 1 89.06 362 ASP B N 1
ATOM 7007 C CA . ASP B 1 362 ? 19.547 -35.969 -7.035 1 89.06 362 ASP B CA 1
ATOM 7008 C C . ASP B 1 362 ? 20.641 -35.531 -8.016 1 89.06 362 ASP B C 1
ATOM 7010 O O . ASP B 1 362 ? 21.75 -35.188 -7.609 1 89.06 362 ASP B O 1
ATOM 7014 N N . ARG B 1 363 ? 20.203 -35.438 -9.266 1 92.12 363 ARG B N 1
ATOM 7015 C CA . ARG B 1 363 ? 21.219 -35.156 -10.273 1 92.12 363 ARG B CA 1
ATOM 7016 C C . ARG B 1 363 ? 20.984 -33.812 -10.945 1 92.12 363 ARG B C 1
ATOM 7018 O O . ARG B 1 363 ? 21.812 -33.344 -11.727 1 92.12 363 ARG B O 1
ATOM 7025 N N . LYS B 1 364 ? 19.906 -33.219 -10.688 1 94.94 364 LYS B N 1
ATOM 7026 C CA . LYS B 1 364 ? 19.578 -31.984 -11.414 1 94.94 364 LYS B CA 1
ATOM 7027 C C . LYS B 1 364 ? 19.094 -30.906 -10.469 1 94.94 364 LYS B C 1
ATOM 7029 O O . LYS B 1 364 ? 18.344 -31.188 -9.523 1 94.94 364 LYS B O 1
ATOM 7034 N N . ILE B 1 365 ? 19.562 -29.688 -10.711 1 95.56 365 ILE B N 1
ATOM 7035 C CA . ILE B 1 365 ? 19.109 -28.516 -9.969 1 95.56 365 ILE B CA 1
ATOM 7036 C C . ILE B 1 365 ? 18.656 -27.438 -10.938 1 95.56 365 ILE B C 1
ATOM 7038 O O . ILE B 1 365 ? 19.203 -27.297 -12.031 1 95.56 365 ILE B O 1
ATOM 7042 N N . CYS B 1 366 ? 17.609 -26.766 -10.57 1 96.94 366 CYS B N 1
ATOM 7043 C CA . CYS B 1 366 ? 17.062 -25.688 -11.375 1 96.94 366 CYS B CA 1
ATOM 7044 C C . CYS B 1 366 ? 17.234 -24.344 -10.68 1 96.94 366 CYS B C 1
ATOM 7046 O O . CYS B 1 366 ? 16.953 -24.203 -9.492 1 96.94 366 CYS B O 1
ATOM 7048 N N . LEU B 1 367 ? 17.812 -23.406 -11.352 1 97.56 367 LEU B N 1
ATOM 7049 C CA . LEU B 1 367 ? 17.922 -22.031 -10.883 1 97.56 367 LEU B CA 1
ATOM 7050 C C . LEU B 1 367 ? 17.031 -21.109 -11.719 1 97.56 367 LEU B C 1
ATOM 7052 O O . LEU B 1 367 ? 17.172 -21.047 -12.945 1 97.56 367 LEU B O 1
ATOM 7056 N N . ALA B 1 368 ? 16.125 -20.469 -11.07 1 98 368 ALA B N 1
ATOM 7057 C CA . ALA B 1 368 ? 15.219 -19.531 -11.734 1 98 368 ALA B CA 1
ATOM 7058 C C . ALA B 1 368 ? 15.492 -18.109 -11.273 1 98 368 ALA B C 1
ATOM 7060 O O . ALA B 1 368 ? 15.758 -17.859 -10.094 1 98 368 ALA B O 1
ATOM 7061 N N . PHE B 1 369 ? 15.461 -17.203 -12.195 1 98 369 PHE B N 1
ATOM 7062 C CA . PHE B 1 369 ? 15.75 -15.789 -11.938 1 98 369 PHE B CA 1
ATOM 7063 C C . PHE B 1 369 ? 14.883 -14.891 -12.812 1 98 369 PHE B C 1
ATOM 7065 O O . PHE B 1 369 ? 14.82 -15.07 -14.031 1 98 369 PHE B O 1
ATOM 7072 N N . GLY B 1 370 ? 14.172 -13.93 -12.18 1 96.81 370 GLY B N 1
ATOM 7073 C CA . GLY B 1 370 ? 13.273 -13.094 -12.961 1 96.81 370 GLY B CA 1
ATOM 7074 C C . GLY B 1 370 ? 13.109 -11.695 -12.383 1 96.81 370 GLY B C 1
ATOM 7075 O O . GLY B 1 370 ? 13.445 -11.453 -11.227 1 96.81 370 GLY B O 1
ATOM 7076 N N . ASP B 1 371 ? 12.664 -10.82 -13.242 1 95.69 371 ASP B N 1
ATOM 7077 C CA . ASP B 1 371 ? 12.375 -9.43 -12.914 1 95.69 371 ASP B CA 1
ATOM 7078 C C . ASP B 1 371 ? 11.078 -8.961 -13.578 1 95.69 371 ASP B C 1
ATOM 7080 O O . ASP B 1 371 ? 11.023 -8.812 -14.805 1 95.69 371 ASP B O 1
ATOM 7084 N N . VAL B 1 372 ? 10.141 -8.648 -12.711 1 95.31 372 VAL B N 1
ATOM 7085 C CA . VAL B 1 372 ? 8.844 -8.203 -13.211 1 95.31 372 VAL B CA 1
ATOM 7086 C C . VAL B 1 372 ? 8.906 -6.715 -13.555 1 95.31 372 VAL B C 1
ATOM 7088 O O . VAL B 1 372 ? 9.484 -5.922 -12.797 1 95.31 372 VAL B O 1
ATOM 7091 N N . ALA B 1 373 ? 8.305 -6.359 -14.688 1 90.81 373 ALA B N 1
ATOM 7092 C CA . ALA B 1 373 ? 8.242 -4.949 -15.062 1 90.81 373 ALA B CA 1
ATOM 7093 C C . ALA B 1 373 ? 7.367 -4.156 -14.102 1 90.81 373 ALA B C 1
ATOM 7095 O O . ALA B 1 373 ? 6.25 -4.578 -13.781 1 90.81 373 ALA B O 1
ATOM 7096 N N . GLY B 1 374 ? 7.906 -3.066 -13.719 1 86.31 374 GLY B N 1
ATOM 7097 C CA . GLY B 1 374 ? 7.184 -2.227 -12.781 1 86.31 374 GLY B CA 1
ATOM 7098 C C . GLY B 1 374 ? 7.703 -2.334 -11.359 1 86.31 374 GLY B C 1
ATOM 7099 O O . GLY B 1 374 ? 8.688 -3.027 -11.102 1 86.31 374 GLY B O 1
ATOM 7100 N N . LYS B 1 375 ? 7.004 -1.615 -10.445 1 87.56 375 LYS B N 1
ATOM 7101 C CA . LYS B 1 375 ? 7.48 -1.59 -9.062 1 87.56 375 LYS B CA 1
ATOM 7102 C C . LYS B 1 375 ? 6.316 -1.699 -8.078 1 87.56 375 LYS B C 1
ATOM 7104 O O . LYS B 1 375 ? 5.156 -1.578 -8.469 1 87.56 375 LYS B O 1
ATOM 7109 N N . GLY B 1 376 ? 6.707 -2.033 -6.867 1 90.25 376 GLY B N 1
ATOM 7110 C CA . GLY B 1 376 ? 5.746 -1.967 -5.777 1 90.25 376 GLY B CA 1
ATOM 7111 C C . GLY B 1 376 ? 4.824 -3.17 -5.723 1 90.25 376 GLY B C 1
ATOM 7112 O O . GLY B 1 376 ? 5.219 -4.281 -6.086 1 90.25 376 GLY B O 1
ATOM 7113 N N . VAL B 1 377 ? 3.637 -2.932 -5.324 1 92.38 377 VAL B N 1
ATOM 7114 C CA . VAL B 1 377 ? 2.682 -3.99 -5.012 1 92.38 377 VAL B CA 1
ATOM 7115 C C . VAL B 1 377 ? 2.254 -4.695 -6.297 1 92.38 377 VAL B C 1
ATOM 7117 O O . VAL B 1 377 ? 2.25 -5.926 -6.367 1 92.38 377 VAL B O 1
ATOM 7120 N N . PRO B 1 378 ? 1.941 -3.945 -7.375 1 92.88 378 PRO B N 1
ATOM 7121 C CA . PRO B 1 378 ? 1.559 -4.645 -8.609 1 92.88 378 PRO B CA 1
ATOM 7122 C C . PRO B 1 378 ? 2.623 -5.629 -9.078 1 92.88 378 PRO B C 1
ATOM 7124 O O . PRO B 1 378 ? 2.297 -6.758 -9.469 1 92.88 378 PRO B O 1
ATOM 7127 N N . ALA B 1 379 ? 3.816 -5.203 -9.062 1 93.94 379 ALA B N 1
ATOM 7128 C CA . ALA B 1 379 ? 4.906 -6.07 -9.5 1 93.94 379 ALA B CA 1
ATOM 7129 C C . ALA B 1 379 ? 5.035 -7.289 -8.586 1 93.94 379 ALA B C 1
ATOM 7131 O O . ALA B 1 379 ? 5.328 -8.391 -9.055 1 93.94 379 ALA B O 1
ATOM 7132 N N . SER B 1 380 ? 4.84 -7.09 -7.324 1 94.75 380 SER B N 1
ATOM 7133 C CA . SER B 1 380 ? 4.969 -8.18 -6.363 1 94.75 380 SER B CA 1
ATOM 7134 C C . SER B 1 380 ? 3.881 -9.227 -6.57 1 94.75 380 SER B C 1
ATOM 7136 O O . SER B 1 380 ? 4.105 -10.422 -6.336 1 94.75 380 SER B O 1
ATOM 7138 N N . LEU B 1 381 ? 2.711 -8.859 -6.949 1 93.75 381 LEU B N 1
ATOM 7139 C CA . LEU B 1 381 ? 1.632 -9.789 -7.254 1 93.75 381 LEU B CA 1
ATOM 7140 C C . LEU B 1 381 ? 2.012 -10.703 -8.414 1 93.75 381 LEU B C 1
ATOM 7142 O O . LEU B 1 381 ? 1.786 -11.914 -8.359 1 93.75 381 LEU B O 1
ATOM 7146 N N . VAL B 1 382 ? 2.59 -10.102 -9.414 1 94.12 382 VAL B N 1
ATOM 7147 C CA . VAL B 1 382 ? 3.012 -10.859 -10.586 1 94.12 382 VAL B CA 1
ATOM 7148 C C . VAL B 1 382 ? 4.168 -11.789 -10.211 1 94.12 382 VAL B C 1
ATOM 7150 O O . VAL B 1 382 ? 4.227 -12.93 -10.672 1 94.12 382 VAL B O 1
ATOM 7153 N N . MET B 1 383 ? 5.031 -11.211 -9.445 1 95.5 383 MET B N 1
ATOM 7154 C CA . MET B 1 383 ? 6.152 -12.023 -8.977 1 95.5 383 MET B CA 1
ATOM 7155 C C . MET B 1 383 ? 5.656 -13.25 -8.211 1 95.5 383 MET B C 1
ATOM 7157 O O . MET B 1 383 ? 6.18 -14.344 -8.391 1 95.5 383 MET B O 1
ATOM 7161 N N . SER B 1 384 ? 4.672 -13.039 -7.348 1 93.5 384 SER B N 1
ATOM 7162 C CA . SER B 1 384 ? 4.086 -14.148 -6.602 1 93.5 384 SER B CA 1
ATOM 7163 C C . SER B 1 384 ? 3.488 -15.188 -7.539 1 93.5 384 SER B C 1
ATOM 7165 O O . SER B 1 384 ? 3.666 -16.391 -7.336 1 93.5 384 SER B O 1
ATOM 7167 N N . ARG B 1 385 ? 2.844 -14.727 -8.516 1 93.88 385 ARG B N 1
ATOM 7168 C CA . ARG B 1 385 ? 2.281 -15.602 -9.539 1 93.88 385 ARG B CA 1
ATOM 7169 C C . ARG B 1 385 ? 3.379 -16.391 -10.258 1 93.88 385 ARG B C 1
ATOM 7171 O O . ARG B 1 385 ? 3.254 -17.594 -10.461 1 93.88 385 ARG B O 1
ATOM 7178 N N . LEU B 1 386 ? 4.402 -15.711 -10.617 1 94.69 386 LEU B N 1
ATOM 7179 C CA . LEU B 1 386 ? 5.527 -16.328 -11.312 1 94.69 386 LEU B CA 1
ATOM 7180 C C . LEU B 1 386 ? 6.184 -17.391 -10.438 1 94.69 386 LEU B C 1
ATOM 7182 O O . LEU B 1 386 ? 6.473 -18.5 -10.914 1 94.69 386 LEU B O 1
ATOM 7186 N N . SER B 1 387 ? 6.426 -17 -9.219 1 95.19 387 SER B N 1
ATOM 7187 C CA . SER B 1 387 ? 7.043 -17.938 -8.289 1 95.19 387 SER B CA 1
ATOM 7188 C C . SER B 1 387 ? 6.25 -19.234 -8.203 1 95.19 387 SER B C 1
ATOM 7190 O O . SER B 1 387 ? 6.828 -20.328 -8.242 1 95.19 387 SER B O 1
ATOM 7192 N N . SER B 1 388 ? 4.996 -19.109 -8.109 1 93.88 388 SER B N 1
ATOM 7193 C CA . SER B 1 388 ? 4.125 -20.281 -8.031 1 93.88 388 SER B CA 1
ATOM 7194 C C . SER B 1 388 ? 4.141 -21.078 -9.328 1 93.88 388 SER B C 1
ATOM 7196 O O . SER B 1 388 ? 4.168 -22.312 -9.312 1 93.88 388 SER B O 1
ATOM 7198 N N . ALA B 1 389 ? 4.098 -20.406 -10.398 1 93.75 389 ALA B N 1
ATOM 7199 C CA . ALA B 1 389 ? 4.121 -21.047 -11.703 1 93.75 389 ALA B CA 1
ATOM 7200 C C . ALA B 1 389 ? 5.402 -21.859 -11.891 1 93.75 389 ALA B C 1
ATOM 7202 O O . ALA B 1 389 ? 5.359 -23 -12.375 1 93.75 389 ALA B O 1
ATOM 7203 N N . VAL B 1 390 ? 6.508 -21.297 -11.531 1 95.69 390 VAL B N 1
ATOM 7204 C CA . VAL B 1 390 ? 7.801 -21.953 -11.68 1 95.69 390 VAL B CA 1
ATOM 7205 C C . VAL B 1 390 ? 7.844 -23.203 -10.805 1 95.69 390 VAL B C 1
ATOM 7207 O O . VAL B 1 390 ? 8.156 -24.297 -11.281 1 95.69 390 VAL B O 1
ATOM 7210 N N . GLN B 1 391 ? 7.441 -23.047 -9.617 1 93.25 391 GLN B N 1
ATOM 7211 C CA . GLN B 1 391 ? 7.5 -24.156 -8.664 1 93.25 391 GLN B CA 1
ATOM 7212 C C . GLN B 1 391 ? 6.562 -25.281 -9.07 1 93.25 391 GLN B C 1
ATOM 7214 O O . GLN B 1 391 ? 6.914 -26.453 -8.961 1 93.25 391 GLN B O 1
ATOM 7219 N N . SER B 1 392 ? 5.434 -24.891 -9.516 1 91.25 392 SER B N 1
ATOM 7220 C CA . SER B 1 392 ? 4.457 -25.891 -9.922 1 91.25 392 SER B CA 1
ATOM 7221 C C . SER B 1 392 ? 4.887 -26.594 -11.203 1 91.25 392 SER B C 1
ATOM 7223 O O . SER B 1 392 ? 4.801 -27.828 -11.305 1 91.25 392 SER B O 1
ATOM 7225 N N . THR B 1 393 ? 5.383 -25.859 -12.148 1 92.88 393 THR B N 1
ATOM 7226 C CA . THR B 1 393 ? 5.773 -26.406 -13.445 1 92.88 393 THR B CA 1
ATOM 7227 C C . THR B 1 393 ? 6.961 -27.359 -13.289 1 92.88 393 THR B C 1
ATOM 7229 O O . THR B 1 393 ? 6.988 -28.438 -13.898 1 92.88 393 THR B O 1
ATOM 7232 N N . MET B 1 394 ? 7.895 -27.047 -12.477 1 92.44 394 MET B N 1
ATOM 7233 C CA . MET B 1 394 ? 9.133 -27.812 -12.344 1 92.44 394 MET B CA 1
ATOM 7234 C C . MET B 1 394 ? 8.883 -29.125 -11.617 1 92.44 394 MET B C 1
ATOM 7236 O O . MET B 1 394 ? 9.742 -30 -11.602 1 92.44 394 MET B O 1
ATOM 7240 N N . GLN B 1 395 ? 7.648 -29.297 -11.109 1 87.38 395 GLN B N 1
ATOM 7241 C CA . GLN B 1 395 ? 7.27 -30.594 -10.539 1 87.38 395 GLN B CA 1
ATOM 7242 C C . GLN B 1 395 ? 6.938 -31.609 -11.625 1 87.38 395 GLN B C 1
ATOM 7244 O O . GLN B 1 395 ? 6.984 -32.812 -11.391 1 87.38 395 GLN B O 1
ATOM 7249 N N . PHE B 1 396 ? 6.68 -31.094 -12.805 1 86.06 396 PHE B N 1
ATOM 7250 C CA . PHE B 1 396 ? 6.172 -31.984 -13.844 1 86.06 396 PHE B CA 1
ATOM 7251 C C . PHE B 1 396 ? 7.113 -32 -15.039 1 86.06 396 PHE B C 1
ATOM 7253 O O . PHE B 1 396 ? 7.059 -32.938 -15.852 1 86.06 396 PHE B O 1
ATOM 7260 N N . VAL B 1 397 ? 7.918 -30.938 -15.156 1 88.56 397 VAL B N 1
ATOM 7261 C CA . VAL B 1 397 ? 8.766 -30.797 -16.344 1 88.56 397 VAL B CA 1
ATOM 7262 C C . VAL B 1 397 ? 10.227 -30.703 -15.914 1 88.56 397 VAL B C 1
ATOM 7264 O O . VAL B 1 397 ? 10.555 -30.031 -14.93 1 88.56 397 VAL B O 1
ATOM 7267 N N . SER B 1 398 ? 11.117 -31.391 -16.672 1 89.19 398 SER B N 1
ATOM 7268 C CA . SER B 1 398 ? 12.531 -31.359 -16.312 1 89.19 398 SER B CA 1
ATOM 7269 C C . SER B 1 398 ? 13.375 -30.719 -17.406 1 89.19 398 SER B C 1
ATOM 7271 O O . SER B 1 398 ? 14.578 -30.516 -17.234 1 89.19 398 SER B O 1
ATOM 7273 N N . ASP B 1 399 ? 12.719 -30.438 -18.516 1 93.12 399 ASP B N 1
ATOM 7274 C CA . ASP B 1 399 ? 13.414 -29.766 -19.594 1 93.12 399 ASP B CA 1
ATOM 7275 C C . ASP B 1 399 ? 13.227 -28.25 -19.516 1 93.12 399 ASP B C 1
ATOM 7277 O O . ASP B 1 399 ? 12.117 -27.766 -19.281 1 93.12 399 ASP B O 1
ATOM 7281 N N . GLY B 1 400 ? 14.359 -27.562 -19.734 1 95.12 400 GLY B N 1
ATOM 7282 C CA . GLY B 1 400 ? 14.336 -26.109 -19.562 1 95.12 400 GLY B CA 1
ATOM 7283 C C . GLY B 1 400 ? 13.43 -25.406 -20.562 1 95.12 400 GLY B C 1
ATOM 7284 O O . GLY B 1 400 ? 12.68 -24.5 -20.203 1 95.12 400 GLY B O 1
ATOM 7285 N N . VAL B 1 401 ? 13.516 -25.781 -21.797 1 96 401 VAL B N 1
ATOM 7286 C CA . VAL B 1 401 ? 12.734 -25.141 -22.859 1 96 401 VAL B CA 1
ATOM 7287 C C . VAL B 1 401 ? 11.25 -25.406 -22.641 1 96 401 VAL B C 1
ATOM 7289 O O . VAL B 1 401 ? 10.43 -24.484 -22.719 1 96 401 VAL B O 1
ATOM 7292 N N . ASP B 1 402 ? 10.914 -26.672 -22.344 1 95.56 402 ASP B N 1
ATOM 7293 C CA . ASP B 1 402 ? 9.523 -27.031 -22.078 1 95.56 402 ASP B CA 1
ATOM 7294 C C . ASP B 1 402 ? 8.977 -26.266 -20.875 1 95.56 402 ASP B C 1
ATOM 7296 O O . ASP B 1 402 ? 7.828 -25.828 -20.891 1 95.56 402 ASP B O 1
ATOM 7300 N N . ALA B 1 403 ? 9.828 -26.156 -19.891 1 95.94 403 ALA B N 1
ATOM 7301 C CA . ALA B 1 403 ? 9.422 -25.469 -18.672 1 95.94 403 ALA B CA 1
ATOM 7302 C C . ALA B 1 403 ? 9.109 -24 -18.938 1 95.94 403 ALA B C 1
ATOM 7304 O O . ALA B 1 403 ? 8.047 -23.5 -18.578 1 95.94 403 ALA B O 1
ATOM 7305 N N . VAL B 1 404 ? 10 -23.328 -19.641 1 97.12 404 VAL B N 1
ATOM 7306 C CA . VAL B 1 404 ? 9.844 -21.891 -19.891 1 97.12 404 VAL B CA 1
ATOM 7307 C C . VAL B 1 404 ? 8.648 -21.656 -20.797 1 97.12 404 VAL B C 1
ATOM 7309 O O . VAL B 1 404 ? 7.914 -20.672 -20.641 1 97.12 404 VAL B O 1
ATOM 7312 N N . ASN B 1 405 ? 8.414 -22.547 -21.734 1 95.38 405 ASN B N 1
ATOM 7313 C CA . ASN B 1 405 ? 7.25 -22.438 -22.609 1 95.38 405 ASN B CA 1
ATOM 7314 C C . ASN B 1 405 ? 5.949 -22.516 -21.812 1 95.38 405 ASN B C 1
ATOM 7316 O O . ASN B 1 405 ? 5.023 -21.734 -22.047 1 95.38 405 ASN B O 1
ATOM 7320 N N . ARG B 1 406 ? 5.918 -23.422 -20.922 1 93.44 406 ARG B N 1
ATOM 7321 C CA . ARG B 1 406 ? 4.715 -23.594 -20.109 1 93.44 406 ARG B CA 1
ATOM 7322 C C . ARG B 1 406 ? 4.504 -22.406 -19.172 1 93.44 406 ARG B C 1
ATOM 7324 O O . ARG B 1 406 ? 3.375 -21.953 -18.984 1 93.44 406 ARG B O 1
ATOM 7331 N N . ILE B 1 407 ? 5.582 -22.016 -18.578 1 94.88 407 ILE B N 1
ATOM 7332 C CA . ILE B 1 407 ? 5.508 -20.875 -17.672 1 94.88 407 ILE B CA 1
ATOM 7333 C C . ILE B 1 407 ? 5.039 -19.641 -18.453 1 94.88 407 ILE B C 1
ATOM 7335 O O . ILE B 1 407 ? 4.168 -18.906 -17.984 1 94.88 407 ILE B O 1
ATOM 7339 N N . ASN B 1 408 ? 5.605 -19.406 -19.609 1 94.44 408 ASN B N 1
ATOM 7340 C CA . ASN B 1 408 ? 5.227 -18.281 -20.453 1 94.44 408 ASN B CA 1
ATOM 7341 C C . ASN B 1 408 ? 3.742 -18.312 -20.797 1 94.44 408 ASN B C 1
ATOM 7343 O O . ASN B 1 408 ? 3.049 -17.297 -20.688 1 94.44 408 ASN B O 1
ATOM 7347 N N . ASN B 1 409 ? 3.244 -19.453 -21.188 1 92.12 409 ASN B N 1
ATOM 7348 C CA . ASN B 1 409 ? 1.838 -19.594 -21.562 1 92.12 409 ASN B CA 1
ATOM 7349 C C . ASN B 1 409 ? 0.922 -19.359 -20.359 1 92.12 409 ASN B C 1
ATOM 7351 O O . ASN B 1 409 ? -0.152 -18.781 -20.5 1 92.12 409 ASN B O 1
ATOM 7355 N N . HIS B 1 410 ? 1.418 -19.828 -19.266 1 91.25 410 HIS B N 1
ATOM 7356 C CA . HIS B 1 410 ? 0.682 -19.609 -18.031 1 91.25 410 HIS B CA 1
ATOM 7357 C C . HIS B 1 410 ? 0.566 -18.125 -17.719 1 91.25 410 HIS B C 1
ATOM 7359 O O . HIS B 1 410 ? -0.515 -17.641 -17.359 1 91.25 410 HIS B O 1
ATOM 7365 N N . MET B 1 411 ? 1.634 -17.438 -17.844 1 91.62 411 MET B N 1
ATOM 7366 C CA . MET B 1 411 ? 1.681 -16.016 -17.5 1 91.62 411 MET B CA 1
ATOM 7367 C C . MET B 1 411 ? 0.916 -15.188 -18.531 1 91.62 411 MET B C 1
ATOM 7369 O O . MET B 1 411 ? 0.384 -14.125 -18.188 1 91.62 411 MET B O 1
ATOM 7373 N N . CYS B 1 412 ? 0.759 -15.672 -19.672 1 88.06 412 CYS B N 1
ATOM 7374 C CA . CYS B 1 412 ? 0.036 -14.969 -20.734 1 88.06 412 CYS B CA 1
ATOM 7375 C C . CYS B 1 412 ? -1.471 -15.086 -20.531 1 88.06 412 CYS B C 1
ATOM 7377 O O . CYS B 1 412 ? -2.225 -14.188 -20.922 1 88.06 412 CYS B O 1
ATOM 7379 N N . ASN B 1 413 ? -1.997 -16.219 -20.094 1 80.88 413 ASN B N 1
ATOM 7380 C CA . ASN B 1 413 ? -3.424 -16.484 -19.969 1 80.88 413 ASN B CA 1
ATOM 7381 C C . ASN B 1 413 ? -4.117 -15.469 -19.078 1 80.88 413 ASN B C 1
ATOM 7383 O O . ASN B 1 413 ? -5.277 -15.117 -19.312 1 80.88 413 ASN B O 1
ATOM 7387 N N . ARG B 1 414 ? -3.559 -14.914 -18.125 1 74.12 414 ARG B N 1
ATOM 7388 C CA . ARG B 1 414 ? -4.133 -13.898 -17.25 1 74.12 414 ARG B CA 1
ATOM 7389 C C . ARG B 1 414 ? -3.166 -12.734 -17.047 1 74.12 414 ARG B C 1
ATOM 7391 O O . ARG B 1 414 ? -2.846 -12.375 -15.914 1 74.12 414 ARG B O 1
ATOM 7398 N N . ALA B 1 415 ? -2.871 -12.25 -18.219 1 61.94 415 ALA B N 1
ATOM 7399 C CA . ALA B 1 415 ? -1.812 -11.25 -18.172 1 61.94 415 ALA B CA 1
ATOM 7400 C C . ALA B 1 415 ? -2.385 -9.859 -17.891 1 61.94 415 ALA B C 1
ATOM 7402 O O . ALA B 1 415 ? -3.523 -9.57 -18.25 1 61.94 415 ALA B O 1
ATOM 7403 N N . CYS B 1 416 ? -1.776 -9.273 -16.906 1 62.88 416 CYS B N 1
ATOM 7404 C CA . CYS B 1 416 ? -2.066 -7.855 -16.719 1 62.88 416 CYS B CA 1
ATOM 7405 C C . CYS B 1 416 ? -1.382 -7.012 -17.781 1 62.88 416 CYS B C 1
ATOM 7407 O O . CYS B 1 416 ? -0.199 -7.203 -18.062 1 62.88 416 CYS B O 1
ATOM 7409 N N . GLU B 1 417 ? -2.186 -6.309 -18.438 1 62.94 417 GLU B N 1
ATOM 7410 C CA . GLU B 1 417 ? -1.683 -5.473 -19.516 1 62.94 417 GLU B CA 1
ATOM 7411 C C . GLU B 1 417 ? -0.464 -4.668 -19.078 1 62.94 417 GLU B C 1
ATOM 7413 O O . GLU B 1 417 ? -0.487 -4.023 -18.016 1 62.94 417 GLU B O 1
ATOM 7418 N N . GLY B 1 418 ? 0.546 -4.922 -19.812 1 66.88 418 GLY B N 1
ATOM 7419 C CA . GLY B 1 418 ? 1.732 -4.09 -19.703 1 66.88 418 GLY B CA 1
ATOM 7420 C C . GLY B 1 418 ? 2.732 -4.605 -18.688 1 66.88 418 GLY B C 1
ATOM 7421 O O . GLY B 1 418 ? 3.715 -3.93 -18.375 1 66.88 418 GLY B O 1
ATOM 7422 N N . ARG B 1 419 ? 2.363 -5.836 -18.203 1 82.62 419 ARG B N 1
ATOM 7423 C CA . ARG B 1 419 ? 3.35 -6.293 -17.234 1 82.62 419 ARG B CA 1
ATOM 7424 C C . ARG B 1 419 ? 3.988 -7.605 -17.688 1 82.62 419 ARG B C 1
ATOM 7426 O O . ARG B 1 419 ? 3.297 -8.617 -17.844 1 82.62 419 ARG B O 1
ATOM 7433 N N . PHE B 1 420 ? 5.242 -7.543 -18.016 1 90.5 420 PHE B N 1
ATOM 7434 C CA . PHE B 1 420 ? 6.02 -8.703 -18.453 1 90.5 420 PHE B CA 1
ATOM 7435 C C . PHE B 1 420 ? 7.16 -8.977 -17.484 1 90.5 420 PHE B C 1
ATOM 7437 O O . PHE B 1 420 ? 7.418 -8.18 -16.578 1 90.5 420 PHE B O 1
ATOM 7444 N N . VAL B 1 421 ? 7.766 -10.094 -17.656 1 95.12 421 VAL B N 1
ATOM 7445 C CA . VAL B 1 421 ? 8.82 -10.516 -16.75 1 95.12 421 VAL B CA 1
ATOM 7446 C C . VAL B 1 421 ? 10.055 -10.93 -17.531 1 95.12 421 VAL B C 1
ATOM 7448 O O . VAL B 1 421 ? 9.969 -11.758 -18.453 1 95.12 421 VAL B O 1
ATOM 7451 N N . THR B 1 422 ? 11.141 -10.312 -17.312 1 96.56 422 THR B N 1
ATOM 7452 C CA . THR B 1 422 ? 12.398 -10.867 -17.797 1 96.56 422 THR B CA 1
ATOM 7453 C C . THR B 1 422 ? 12.828 -12.062 -16.969 1 96.56 422 THR B C 1
ATOM 7455 O O . THR B 1 422 ? 12.664 -12.062 -15.742 1 96.56 422 THR B O 1
ATOM 7458 N N . PHE B 1 423 ? 13.234 -13.062 -17.641 1 97.19 423 PHE B N 1
ATOM 7459 C CA . PHE B 1 423 ? 13.344 -14.328 -16.922 1 97.19 423 PHE B CA 1
ATOM 7460 C C . PHE B 1 423 ? 14.484 -15.172 -17.484 1 97.19 423 PHE B C 1
ATOM 7462 O O . PHE B 1 423 ? 14.742 -15.172 -18.688 1 97.19 423 PHE B O 1
ATOM 7469 N N . VAL B 1 424 ? 15.219 -15.852 -16.547 1 97.56 424 VAL B N 1
ATOM 7470 C CA . VAL B 1 424 ? 16.25 -16.812 -16.906 1 97.56 424 VAL B CA 1
ATOM 7471 C C . VAL B 1 424 ? 16.062 -18.109 -16.109 1 97.56 424 VAL B C 1
ATOM 7473 O O . VAL B 1 424 ? 15.891 -18.078 -14.898 1 97.56 424 VAL B O 1
ATOM 7476 N N . LEU B 1 425 ? 16.016 -19.219 -16.812 1 98.06 425 LEU B N 1
ATOM 7477 C CA . LEU B 1 425 ? 15.953 -20.531 -16.188 1 98.06 425 LEU B CA 1
ATOM 7478 C C . LEU B 1 425 ? 17.188 -21.359 -16.531 1 98.06 425 LEU B C 1
ATOM 7480 O O . LEU B 1 425 ? 17.531 -21.531 -17.703 1 98.06 425 LEU B O 1
ATOM 7484 N N . THR B 1 426 ? 17.875 -21.844 -15.516 1 97.38 426 THR B N 1
ATOM 7485 C CA . THR B 1 426 ? 19.078 -22.641 -15.688 1 97.38 426 THR B CA 1
ATOM 7486 C C . THR B 1 426 ? 18.906 -24.016 -15.023 1 97.38 426 THR B C 1
ATOM 7488 O O . THR B 1 426 ? 18.516 -24.109 -13.859 1 97.38 426 THR B O 1
ATOM 7491 N N . ILE B 1 427 ? 19.141 -25.062 -15.734 1 97.56 427 ILE B N 1
ATOM 7492 C CA . ILE B 1 427 ? 19.156 -26.406 -15.195 1 97.56 427 ILE B CA 1
ATOM 7493 C C . ILE B 1 427 ? 20.562 -26.984 -15.273 1 97.56 427 ILE B C 1
ATOM 7495 O O . ILE B 1 427 ? 21.172 -27 -16.344 1 97.56 427 ILE B O 1
ATOM 7499 N N . ILE B 1 428 ? 21.062 -27.469 -14.195 1 96.75 428 ILE B N 1
ATOM 7500 C CA . ILE B 1 428 ? 22.422 -28 -14.133 1 96.75 428 ILE B CA 1
ATOM 7501 C C . ILE B 1 428 ? 22.375 -29.5 -13.836 1 96.75 428 ILE B C 1
ATOM 7503 O O . ILE B 1 428 ? 21.719 -29.922 -12.883 1 96.75 428 ILE B O 1
ATOM 7507 N N . ASP B 1 429 ? 22.953 -30.219 -14.664 1 96.44 429 ASP B N 1
ATOM 7508 C CA . ASP B 1 429 ? 23.219 -31.625 -14.359 1 96.44 429 ASP B CA 1
ATOM 7509 C C . ASP B 1 429 ? 24.453 -31.781 -13.492 1 96.44 429 ASP B C 1
ATOM 7511 O O . ASP B 1 429 ? 25.578 -31.562 -13.953 1 96.44 429 ASP B O 1
ATOM 7515 N N . LEU B 1 430 ? 24.328 -32.219 -12.336 1 93.88 430 LEU B N 1
ATOM 7516 C CA . LEU B 1 430 ? 25.375 -32.219 -11.328 1 93.88 430 LEU B CA 1
ATOM 7517 C C . LEU B 1 430 ? 26.406 -33.312 -11.609 1 93.88 430 LEU B C 1
ATOM 7519 O O . LEU B 1 430 ? 27.5 -33.281 -11.062 1 93.88 430 LEU B O 1
ATOM 7523 N N . LYS B 1 431 ? 26.016 -34.281 -12.398 1 93.38 431 LYS B N 1
ATOM 7524 C CA . LYS B 1 431 ? 26.938 -35.344 -12.758 1 93.38 431 LYS B CA 1
ATOM 7525 C C . LYS B 1 431 ? 27.812 -34.938 -13.945 1 93.38 431 LYS B C 1
ATOM 7527 O O . LYS B 1 431 ? 29.031 -35.094 -13.914 1 93.38 431 LYS B O 1
ATOM 7532 N N . THR B 1 432 ? 27.234 -34.406 -14.969 1 95.12 432 THR B N 1
ATOM 7533 C CA . THR B 1 432 ? 27.953 -34.031 -16.188 1 95.12 432 THR B CA 1
ATOM 7534 C C . THR B 1 432 ? 28.438 -32.594 -16.125 1 95.12 432 THR B C 1
ATOM 7536 O O . THR B 1 432 ? 29.281 -32.156 -16.922 1 95.12 432 THR B O 1
ATOM 7539 N N . ASN B 1 433 ? 27.859 -31.781 -15.25 1 96.06 433 ASN B N 1
ATOM 7540 C CA . ASN B 1 433 ? 28.141 -30.359 -15.062 1 96.06 433 ASN B CA 1
ATOM 7541 C C . ASN B 1 433 ? 27.703 -29.547 -16.281 1 96.06 433 ASN B C 1
ATOM 7543 O O . ASN B 1 433 ? 28.266 -28.484 -16.547 1 96.06 433 ASN B O 1
ATOM 7547 N N . LYS B 1 434 ? 26.828 -30.125 -17.047 1 96.19 434 LYS B N 1
ATOM 7548 C CA . LYS B 1 434 ? 26.234 -29.391 -18.156 1 96.19 434 LYS B CA 1
ATOM 7549 C C . LYS B 1 434 ? 25.094 -28.5 -17.688 1 96.19 434 LYS B C 1
ATOM 7551 O O . LYS B 1 434 ? 24.266 -28.906 -16.875 1 96.19 434 LYS B O 1
ATOM 7556 N N . MET B 1 435 ? 25.141 -27.297 -18.188 1 95.5 435 MET B N 1
ATOM 7557 C CA . MET B 1 435 ? 24.094 -26.344 -17.812 1 95.5 435 MET B CA 1
ATOM 7558 C C . MET B 1 435 ? 23.281 -25.938 -19.047 1 95.5 435 MET B C 1
ATOM 7560 O O . MET B 1 435 ? 23.828 -25.656 -20.109 1 95.5 435 MET B O 1
ATOM 7564 N N . GLN B 1 436 ? 22.031 -26.062 -18.922 1 96.56 436 GLN B N 1
ATOM 7565 C CA . GLN B 1 436 ? 21.078 -25.562 -19.922 1 96.56 436 GLN B CA 1
ATOM 7566 C C . GLN B 1 436 ? 20.469 -24.234 -19.484 1 96.56 436 GLN B C 1
ATOM 7568 O O . GLN B 1 436 ? 19.875 -24.141 -18.422 1 96.56 436 GLN B O 1
ATOM 7573 N N . VAL B 1 437 ? 20.656 -23.188 -20.328 1 96.62 437 VAL B N 1
ATOM 7574 C CA . VAL B 1 437 ? 20.156 -21.859 -19.969 1 96.62 437 VAL B CA 1
ATOM 7575 C C . VAL B 1 437 ? 19.109 -21.422 -20.984 1 96.62 437 VAL B C 1
ATOM 7577 O O . VAL B 1 437 ? 19.344 -21.453 -22.188 1 96.62 437 VAL B O 1
ATOM 7580 N N . VAL B 1 438 ? 17.984 -21.094 -20.516 1 97.25 438 VAL B N 1
ATOM 7581 C CA . VAL B 1 438 ? 16.938 -20.484 -21.312 1 97.25 438 VAL B CA 1
ATOM 7582 C C . VAL B 1 438 ? 16.703 -19.047 -20.859 1 97.25 438 VAL B C 1
ATOM 7584 O O . VAL B 1 438 ? 16.328 -18.812 -19.719 1 97.25 438 VAL B O 1
ATOM 7587 N N . ASN B 1 439 ? 16.953 -18.094 -21.719 1 97.12 439 ASN B N 1
ATOM 7588 C CA . ASN B 1 439 ? 16.844 -16.672 -21.406 1 97.12 439 ASN B CA 1
ATOM 7589 C C . ASN B 1 439 ? 15.641 -16.031 -22.078 1 97.12 439 ASN B C 1
ATOM 7591 O O . ASN B 1 439 ? 15.523 -16.047 -23.297 1 97.12 439 ASN B O 1
ATOM 7595 N N . ALA B 1 440 ? 14.781 -15.539 -21.266 1 96.44 440 ALA B N 1
ATOM 7596 C CA . ALA B 1 440 ? 13.586 -14.859 -21.766 1 96.44 440 ALA B CA 1
ATOM 7597 C C . ALA B 1 440 ? 13.672 -13.359 -21.516 1 96.44 440 ALA B C 1
ATOM 7599 O O . ALA B 1 440 ? 13.016 -12.836 -20.609 1 96.44 440 ALA B O 1
ATOM 7600 N N . GLY B 1 441 ? 14.414 -12.625 -22.281 1 94.44 441 GLY B N 1
ATOM 7601 C CA . GLY B 1 441 ? 14.461 -11.172 -22.281 1 94.44 441 GLY B CA 1
ATOM 7602 C C . GLY B 1 441 ? 15.297 -10.602 -21.156 1 94.44 441 GLY B C 1
ATOM 7603 O O . GLY B 1 441 ? 15.305 -9.383 -20.938 1 94.44 441 GLY B O 1
ATOM 7604 N N . HIS B 1 442 ? 15.914 -11.398 -20.359 1 95.5 442 HIS B N 1
ATOM 7605 C CA . HIS B 1 442 ? 16.719 -10.93 -19.234 1 95.5 442 HIS B CA 1
ATOM 7606 C C . HIS B 1 442 ? 18.156 -10.641 -19.688 1 95.5 442 HIS B C 1
ATOM 7608 O O . HIS B 1 442 ? 18.578 -11.109 -20.734 1 95.5 442 HIS B O 1
ATOM 7614 N N . MET B 1 443 ? 18.844 -9.867 -18.938 1 92.75 443 MET B N 1
ATOM 7615 C CA . MET B 1 443 ? 20.266 -9.648 -19.219 1 92.75 443 MET B CA 1
ATOM 7616 C C . MET B 1 443 ? 21.031 -10.969 -19.172 1 92.75 443 MET B C 1
ATOM 7618 O O . MET B 1 443 ? 20.75 -11.828 -18.328 1 92.75 443 MET B O 1
ATOM 7622 N N . SER B 1 444 ? 22 -11.008 -20.016 1 92.94 444 SER B N 1
ATOM 7623 C CA . SER B 1 444 ? 22.781 -12.234 -20.094 1 92.94 444 SER B CA 1
ATOM 7624 C C . SER B 1 444 ? 23.578 -12.461 -18.797 1 92.94 444 SER B C 1
ATOM 7626 O O . SER B 1 444 ? 24.203 -11.539 -18.297 1 92.94 444 SER B O 1
ATOM 7628 N N . PRO B 1 445 ? 23.484 -13.672 -18.266 1 95.19 445 PRO B N 1
ATOM 7629 C CA . PRO B 1 445 ? 24.375 -13.984 -17.141 1 95.19 445 PRO B CA 1
ATOM 7630 C C . PRO B 1 445 ? 25.844 -13.797 -17.484 1 95.19 445 PRO B C 1
ATOM 7632 O O . PRO B 1 445 ? 26.266 -14.055 -18.609 1 95.19 445 PRO B O 1
ATOM 7635 N N . ILE B 1 446 ? 26.656 -13.391 -16.531 1 95.62 446 ILE B N 1
ATOM 7636 C CA . ILE B 1 446 ? 28.094 -13.227 -16.719 1 95.62 446 ILE B CA 1
ATOM 7637 C C . ILE B 1 446 ? 28.812 -14.453 -16.172 1 95.62 446 ILE B C 1
ATOM 7639 O O . ILE B 1 446 ? 28.656 -14.812 -15.008 1 95.62 446 ILE B O 1
ATOM 7643 N N . ILE B 1 447 ? 29.562 -15.078 -17.031 1 95.69 447 ILE B N 1
ATOM 7644 C CA . ILE B 1 447 ? 30.344 -16.234 -16.625 1 95.69 447 ILE B CA 1
ATOM 7645 C C . ILE B 1 447 ? 31.812 -15.844 -16.469 1 95.69 447 ILE B C 1
ATOM 7647 O O . ILE B 1 447 ? 32.469 -15.445 -17.438 1 95.69 447 ILE B O 1
ATOM 7651 N N . ARG B 1 448 ? 32.25 -15.961 -15.312 1 95.62 448 ARG B N 1
ATOM 7652 C CA . ARG B 1 448 ? 33.656 -15.711 -15.055 1 95.62 448 ARG B CA 1
ATOM 7653 C C . ARG B 1 448 ? 34.5 -16.969 -15.258 1 95.62 448 ARG B C 1
ATOM 7655 O O . ARG B 1 448 ? 34.25 -17.984 -14.602 1 95.62 448 ARG B O 1
ATOM 7662 N N . LYS B 1 449 ? 35.438 -16.891 -16.094 1 93.31 449 LYS B N 1
ATOM 7663 C CA . LYS B 1 449 ? 36.312 -18.016 -16.344 1 93.31 449 LYS B CA 1
ATOM 7664 C C . LYS B 1 449 ? 37.469 -18.047 -15.344 1 93.31 449 LYS B C 1
ATOM 7666 O O . LYS B 1 449 ? 37.656 -17.109 -14.562 1 93.31 449 LYS B O 1
ATOM 7671 N N . THR B 1 450 ? 38.219 -19.125 -15.336 1 89.19 450 THR B N 1
ATOM 7672 C CA . THR B 1 450 ? 39.312 -19.312 -14.383 1 89.19 450 THR B CA 1
ATOM 7673 C C . THR B 1 450 ? 40.469 -18.359 -14.695 1 89.19 450 THR B C 1
ATOM 7675 O O . THR B 1 450 ? 41.25 -18.031 -13.805 1 89.19 450 THR B O 1
ATOM 7678 N N . ASP B 1 451 ? 40.562 -17.922 -15.914 1 86.69 451 ASP B N 1
ATOM 7679 C CA . ASP B 1 451 ? 41.688 -17.062 -16.312 1 86.69 451 ASP B CA 1
ATOM 7680 C C . ASP B 1 451 ? 41.375 -15.602 -16.031 1 86.69 451 ASP B C 1
ATOM 7682 O O . ASP B 1 451 ? 42.188 -14.727 -16.297 1 86.69 451 ASP B O 1
ATOM 7686 N N . GLY B 1 452 ? 40.25 -15.312 -15.508 1 84.81 452 GLY B N 1
ATOM 7687 C CA . GLY B 1 452 ? 39.875 -13.945 -15.141 1 84.81 452 GLY B CA 1
ATOM 7688 C C . GLY B 1 452 ? 39.062 -13.242 -16.203 1 84.81 452 GLY B C 1
ATOM 7689 O O . GLY B 1 452 ? 38.594 -12.125 -16 1 84.81 452 GLY B O 1
ATOM 7690 N N . SER B 1 453 ? 38.875 -13.906 -17.312 1 91.44 453 SER B N 1
ATOM 7691 C CA . SER B 1 453 ? 38.031 -13.336 -18.359 1 91.44 453 SER B CA 1
ATOM 7692 C C . SER B 1 453 ? 36.562 -13.68 -18.125 1 91.44 453 SER B C 1
ATOM 7694 O O . SER B 1 453 ? 36.25 -14.453 -17.219 1 91.44 453 SER B O 1
ATOM 7696 N N . TYR B 1 454 ? 35.719 -12.938 -18.812 1 92.19 454 TYR B N 1
ATOM 7697 C CA . TYR B 1 454 ? 34.281 -13.234 -18.672 1 92.19 454 TYR B CA 1
ATOM 7698 C C . TYR B 1 454 ? 33.656 -13.562 -20.016 1 92.19 454 TYR B C 1
ATOM 7700 O O . TYR B 1 454 ? 34.219 -13.234 -21.062 1 92.19 454 TYR B O 1
ATOM 7708 N N . GLU B 1 455 ? 32.625 -14.336 -19.984 1 92.5 455 GLU B N 1
ATOM 7709 C CA . GLU B 1 455 ? 31.828 -14.711 -21.156 1 92.5 455 GLU B CA 1
ATOM 7710 C C . GLU B 1 455 ? 30.344 -14.445 -20.922 1 92.5 455 GLU B C 1
ATOM 7712 O O . GLU B 1 455 ? 29.859 -14.539 -19.797 1 92.5 455 GLU B O 1
ATOM 7717 N N . GLU B 1 456 ? 29.703 -14 -21.953 1 91.69 456 GLU B N 1
ATOM 7718 C CA . GLU B 1 456 ? 28.25 -13.812 -21.938 1 91.69 456 GLU B CA 1
ATOM 7719 C C . GLU B 1 456 ? 27.594 -14.57 -23.094 1 91.69 456 GLU B C 1
ATOM 7721 O O . GLU B 1 456 ? 28.25 -14.945 -24.062 1 91.69 456 GLU B O 1
ATOM 7726 N N . PHE B 1 457 ? 26.391 -14.852 -22.844 1 88.69 457 PHE B N 1
ATOM 7727 C CA . PHE B 1 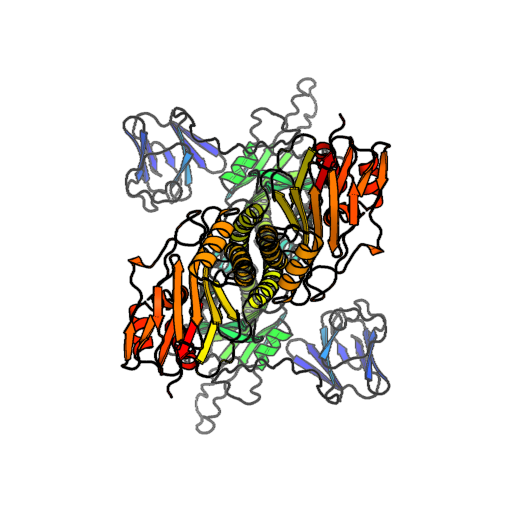457 ? 25.656 -15.547 -23.906 1 88.69 457 PHE B CA 1
ATOM 7728 C C . PHE B 1 457 ? 25.312 -14.586 -25.031 1 88.69 457 PHE B C 1
ATOM 7730 O O . PHE B 1 457 ? 25.125 -13.391 -24.812 1 88.69 457 PHE B O 1
ATOM 7737 N N . PRO B 1 458 ? 25.234 -15.094 -26.219 1 85.88 458 PRO B N 1
ATOM 7738 C CA . PRO B 1 458 ? 24.906 -14.25 -27.375 1 85.88 458 PRO B CA 1
ATOM 7739 C C . PRO B 1 458 ? 23.5 -13.656 -27.281 1 85.88 458 PRO B C 1
ATOM 7741 O O . PRO B 1 458 ? 22.594 -14.281 -26.703 1 85.88 458 PRO B O 1
ATOM 7744 N N . GLU B 1 459 ? 23.359 -12.555 -27.891 1 83.94 459 GLU B N 1
ATOM 7745 C CA . GLU B 1 459 ? 22.094 -11.844 -27.875 1 83.94 459 GLU B CA 1
ATOM 7746 C C . GLU B 1 459 ? 21 -12.625 -28.609 1 83.94 459 GLU B C 1
ATOM 7748 O O . GLU B 1 459 ? 19.828 -12.523 -28.266 1 83.94 459 GLU B O 1
ATOM 7753 N N . ASP B 1 460 ? 21.406 -13.383 -29.562 1 83.19 460 ASP B N 1
ATOM 7754 C CA . ASP B 1 460 ? 20.453 -14.133 -30.359 1 83.19 460 ASP B CA 1
ATOM 7755 C C . ASP B 1 460 ? 19.812 -15.258 -29.547 1 83.19 460 ASP B C 1
ATOM 7757 O O . ASP B 1 460 ? 18.781 -15.797 -29.922 1 83.19 460 ASP B O 1
ATOM 7761 N N . ALA B 1 461 ? 20.391 -15.516 -28.406 1 85.44 461 ALA B N 1
ATOM 7762 C CA . ALA B 1 461 ? 19.875 -16.562 -27.547 1 85.44 461 ALA B CA 1
ATOM 7763 C C . ALA B 1 461 ? 18.844 -16.016 -26.562 1 85.44 461 ALA B C 1
ATOM 7765 O O . ALA B 1 461 ? 18.172 -16.781 -25.859 1 85.44 461 ALA B O 1
ATOM 7766 N N . ILE B 1 462 ? 18.703 -14.766 -26.641 1 88 462 ILE B N 1
ATOM 7767 C CA . ILE B 1 462 ? 17.766 -14.141 -25.719 1 88 462 ILE B CA 1
ATOM 7768 C C . ILE B 1 462 ? 16.391 -14.047 -26.375 1 88 462 ILE B C 1
ATOM 7770 O O . ILE B 1 462 ? 16.234 -13.438 -27.438 1 88 462 ILE B O 1
ATOM 7774 N N . GLY B 1 463 ? 15.391 -14.656 -25.781 1 91.88 463 GLY B N 1
ATOM 7775 C CA . GLY B 1 463 ? 14.023 -14.617 -26.281 1 91.88 463 GLY B CA 1
ATOM 7776 C C . GLY B 1 463 ? 13.242 -13.406 -25.812 1 91.88 463 GLY B C 1
ATOM 7777 O O . GLY B 1 463 ? 13.836 -12.43 -25.344 1 91.88 463 GLY B O 1
ATOM 7778 N N . VAL B 1 464 ? 11.938 -13.461 -26 1 92.38 464 VAL B N 1
ATOM 7779 C CA . VAL B 1 464 ? 11.055 -12.406 -25.531 1 92.38 464 VAL B CA 1
ATOM 7780 C C . VAL B 1 464 ? 10.766 -12.602 -24.047 1 92.38 464 VAL B C 1
ATOM 7782 O O . VAL B 1 464 ? 10.797 -13.727 -23.547 1 92.38 464 VAL B O 1
ATOM 7785 N N . PRO B 1 465 ? 10.508 -11.516 -23.391 1 93.75 465 PRO B N 1
ATOM 7786 C CA . PRO B 1 465 ? 10.141 -11.68 -21.969 1 93.75 465 PRO B CA 1
ATOM 7787 C C . PRO B 1 465 ? 8.891 -12.531 -21.781 1 93.75 465 PRO B C 1
ATOM 7789 O O . PRO B 1 465 ? 8.094 -12.68 -22.703 1 93.75 465 PRO B O 1
ATOM 7792 N N . ILE B 1 466 ? 8.805 -13.055 -20.625 1 94.75 466 ILE B N 1
ATOM 7793 C CA . ILE B 1 466 ? 7.668 -13.898 -20.266 1 94.75 466 ILE B CA 1
ATOM 7794 C C . ILE B 1 466 ? 6.395 -13.055 -20.234 1 94.75 466 ILE B C 1
ATOM 7796 O O . ILE B 1 466 ? 6.395 -11.93 -19.734 1 94.75 466 ILE B O 1
ATOM 7800 N N . GLY B 1 467 ? 5.312 -13.531 -20.766 1 90.44 467 GLY B N 1
ATOM 7801 C CA . GLY B 1 467 ? 4.012 -12.883 -20.703 1 90.44 467 GLY B CA 1
ATOM 7802 C C . GLY B 1 467 ? 3.73 -11.977 -21.875 1 90.44 467 GLY B C 1
ATOM 7803 O O . GLY B 1 467 ? 2.707 -11.289 -21.906 1 90.44 467 GLY B O 1
ATOM 7804 N N . VAL B 1 468 ? 4.641 -11.883 -22.859 1 87 468 VAL B N 1
ATOM 7805 C CA . VAL B 1 468 ? 4.496 -10.953 -23.969 1 87 468 VAL B CA 1
ATOM 7806 C C . VAL B 1 468 ? 3.85 -11.672 -25.156 1 87 468 VAL B C 1
ATOM 7808 O O . VAL B 1 468 ? 2.9 -11.156 -25.75 1 87 468 VAL B O 1
ATOM 7811 N N . LEU B 1 469 ? 4.352 -12.82 -25.438 1 87.25 469 LEU B N 1
ATOM 7812 C CA . LEU B 1 469 ? 3.877 -13.539 -26.609 1 87.25 469 LEU B CA 1
ATOM 7813 C C . LEU B 1 469 ? 3.576 -14.992 -26.281 1 87.25 469 LEU B C 1
ATOM 7815 O O . LEU B 1 469 ? 4.488 -15.766 -25.969 1 87.25 469 LEU B O 1
ATOM 7819 N N . GLU B 1 470 ? 2.355 -15.336 -26.484 1 88.25 470 GLU B N 1
ATOM 7820 C CA . GLU B 1 470 ? 1.924 -16.703 -26.234 1 88.25 470 GLU B CA 1
ATOM 7821 C C . GLU B 1 470 ? 2.514 -17.672 -27.25 1 88.25 470 GLU B C 1
ATOM 7823 O O . GLU B 1 470 ? 2.615 -17.344 -28.438 1 88.25 470 GLU B O 1
ATOM 7828 N N . ASP B 1 471 ? 2.945 -18.844 -26.844 1 89.5 471 ASP B N 1
ATOM 7829 C CA . ASP B 1 471 ? 3.441 -19.953 -27.656 1 89.5 471 ASP B CA 1
ATOM 7830 C C . ASP B 1 471 ? 4.75 -19.578 -28.344 1 89.5 471 ASP B C 1
ATOM 7832 O O . ASP B 1 471 ? 5.012 -20 -29.469 1 89.5 471 ASP B O 1
ATOM 7836 N N . PHE B 1 472 ? 5.438 -18.672 -27.781 1 90.44 472 PHE B N 1
ATOM 7837 C CA . PHE B 1 472 ? 6.77 -18.344 -28.281 1 90.44 472 PHE B CA 1
ATOM 7838 C C . PHE B 1 472 ? 7.699 -19.547 -28.125 1 90.44 472 PHE B C 1
ATOM 7840 O O . PHE B 1 472 ? 7.656 -20.25 -27.125 1 90.44 472 PHE B O 1
ATOM 7847 N N . GLU B 1 473 ? 8.531 -19.797 -29.094 1 91.19 473 GLU B N 1
ATOM 7848 C CA . GLU B 1 473 ? 9.469 -20.906 -29.031 1 91.19 473 GLU B CA 1
ATOM 7849 C C . GLU B 1 473 ? 10.82 -20.469 -28.5 1 91.19 473 GLU B C 1
ATOM 7851 O O . GLU B 1 473 ? 11.672 -19.984 -29.25 1 91.19 473 GLU B O 1
ATOM 7856 N N . PHE B 1 474 ? 11.039 -20.797 -27.328 1 94.88 474 PHE B N 1
ATOM 7857 C CA . PHE B 1 474 ? 12.297 -20.422 -26.703 1 94.88 474 PHE B CA 1
ATOM 7858 C C . PHE B 1 474 ? 13.406 -21.391 -27.078 1 94.88 474 PHE B C 1
ATOM 7860 O O . PHE B 1 474 ? 13.133 -22.531 -27.469 1 94.88 474 PHE B O 1
ATOM 7867 N N . LYS B 1 475 ? 14.648 -20.859 -27.016 1 93.44 475 LYS B N 1
ATOM 7868 C CA . LYS B 1 475 ? 15.828 -21.688 -27.297 1 93.44 475 LYS B CA 1
ATOM 7869 C C . LYS B 1 475 ? 16.719 -21.797 -26.062 1 93.44 475 LYS B C 1
ATOM 7871 O O . LYS B 1 475 ? 16.75 -20.875 -25.234 1 93.44 475 LYS B O 1
ATOM 7876 N N . ALA B 1 476 ? 17.297 -22.922 -25.969 1 94.94 476 ALA B N 1
ATOM 7877 C CA . ALA B 1 476 ? 18.203 -23.141 -24.844 1 94.94 476 ALA B CA 1
ATOM 7878 C C . ALA B 1 476 ? 19.656 -23.062 -25.297 1 94.94 476 ALA B C 1
ATOM 7880 O O . ALA B 1 476 ? 19.984 -23.422 -26.438 1 94.94 476 ALA B O 1
ATOM 7881 N N . THR B 1 477 ? 20.438 -22.547 -24.5 1 94.44 477 THR B N 1
ATOM 7882 C CA . THR B 1 477 ? 21.891 -22.578 -24.672 1 94.44 477 THR B CA 1
ATOM 7883 C C . THR B 1 477 ? 22.531 -23.562 -23.688 1 94.44 477 THR B C 1
ATOM 7885 O O . THR B 1 477 ? 22.266 -23.5 -22.484 1 94.44 477 THR B O 1
ATOM 7888 N N . ASN B 1 478 ? 23.328 -24.453 -24.281 1 94.56 478 ASN B N 1
ATOM 7889 C CA . ASN B 1 478 ? 23.984 -25.453 -23.453 1 94.56 478 ASN B CA 1
ATOM 7890 C C . ASN B 1 478 ? 25.484 -25.172 -23.297 1 94.56 478 ASN B C 1
ATOM 7892 O O . ASN B 1 478 ? 26.125 -24.75 -24.25 1 94.56 478 ASN B O 1
ATOM 7896 N N . ARG B 1 479 ? 25.859 -25.297 -22.062 1 93.06 479 ARG B N 1
ATOM 7897 C CA . ARG B 1 479 ? 27.266 -25.078 -21.781 1 93.06 479 ARG B CA 1
ATOM 7898 C C . ARG B 1 479 ? 27.703 -25.859 -20.562 1 93.06 479 ARG B C 1
ATOM 7900 O O . ARG B 1 479 ? 26.906 -26.125 -19.656 1 93.06 479 ARG B O 1
ATOM 7907 N N . THR B 1 480 ? 29 -26.312 -20.547 1 95.75 480 THR B N 1
ATOM 7908 C CA . THR B 1 480 ? 29.547 -26.969 -19.375 1 95.75 480 THR B CA 1
ATOM 7909 C C . THR B 1 480 ? 30.203 -25.969 -18.438 1 95.75 480 THR B C 1
ATOM 7911 O O . THR B 1 480 ? 30.891 -25.047 -18.891 1 95.75 480 THR B O 1
ATOM 7914 N N . ILE B 1 481 ? 29.953 -26.094 -17.188 1 95.19 481 ILE B N 1
ATOM 7915 C CA . ILE B 1 481 ? 30.625 -25.266 -16.203 1 95.19 481 ILE B CA 1
ATOM 7916 C C . ILE B 1 481 ? 31.922 -25.906 -15.766 1 95.19 481 ILE B C 1
ATOM 7918 O O . ILE B 1 481 ? 31.922 -26.984 -15.141 1 95.19 481 ILE B O 1
ATOM 7922 N N . ALA B 1 482 ? 33 -25.266 -16.078 1 94.38 482 ALA B N 1
ATOM 7923 C CA . ALA B 1 482 ? 34.312 -25.797 -15.695 1 94.38 482 ALA B CA 1
ATOM 7924 C C . ALA B 1 482 ? 34.625 -25.5 -14.227 1 94.38 482 ALA B C 1
ATOM 7926 O O . ALA B 1 482 ? 34.031 -24.594 -13.633 1 94.38 482 ALA B O 1
ATOM 7927 N N . PRO B 1 483 ? 35.562 -26.391 -13.664 1 94.31 483 PRO B N 1
ATOM 7928 C CA . PRO B 1 483 ? 35.969 -26.078 -12.289 1 94.31 483 PRO B CA 1
ATOM 7929 C C . PRO B 1 483 ? 36.562 -24.688 -12.141 1 94.31 483 PRO B C 1
ATOM 7931 O O . PRO B 1 483 ? 37.406 -24.281 -12.945 1 94.31 483 PRO B O 1
ATOM 7934 N N . GLY B 1 484 ? 36.031 -23.922 -11.203 1 93.38 484 GLY B N 1
ATOM 7935 C CA . GLY B 1 484 ? 36.531 -22.578 -10.953 1 93.38 484 GLY B CA 1
ATOM 7936 C C . GLY B 1 484 ? 35.719 -21.5 -11.641 1 93.38 484 GLY B C 1
ATOM 7937 O O . GLY B 1 484 ? 35.938 -20.312 -11.375 1 93.38 484 GLY B O 1
ATOM 7938 N N . GLU B 1 485 ? 34.844 -21.906 -12.5 1 94.75 485 GLU B N 1
ATOM 7939 C CA . GLU B 1 485 ? 34 -20.922 -13.18 1 94.75 485 GLU B CA 1
ATOM 7940 C C . GLU B 1 485 ? 32.812 -20.5 -12.305 1 94.75 485 GLU B C 1
ATOM 7942 O O . GLU B 1 485 ? 32.312 -21.297 -11.523 1 94.75 485 GLU B O 1
ATOM 7947 N N . THR B 1 486 ? 32.5 -19.203 -12.398 1 95.75 486 THR B N 1
ATOM 7948 C CA . THR B 1 486 ? 31.406 -18.641 -11.625 1 95.75 486 THR B CA 1
ATOM 7949 C C . THR B 1 486 ? 30.406 -17.938 -12.539 1 95.75 486 THR B C 1
ATOM 7951 O O . THR B 1 486 ? 30.812 -17.219 -13.469 1 95.75 486 THR B O 1
ATOM 7954 N N . VAL B 1 487 ? 29.141 -18.203 -12.336 1 96.75 487 VAL B N 1
ATOM 7955 C CA . VAL B 1 487 ? 28.062 -17.531 -13.078 1 96.75 487 VAL B CA 1
ATOM 7956 C C . VAL B 1 487 ? 27.391 -16.5 -12.195 1 96.75 487 VAL B C 1
ATOM 7958 O O . VAL B 1 487 ? 27.031 -16.781 -11.047 1 96.75 487 VAL B O 1
ATOM 7961 N N . VAL B 1 488 ? 27.234 -15.297 -12.688 1 97.19 488 VAL B N 1
ATOM 7962 C CA . VAL B 1 488 ? 26.578 -14.219 -11.953 1 97.19 488 VAL B CA 1
ATOM 7963 C C . VAL B 1 488 ? 25.344 -13.742 -12.719 1 97.19 488 VAL B C 1
ATOM 7965 O O . VAL B 1 488 ? 25.453 -13.375 -13.898 1 97.19 488 VAL B O 1
ATOM 7968 N N . ILE B 1 489 ? 24.188 -13.797 -12.109 1 97.44 489 ILE B N 1
ATOM 7969 C CA . ILE B 1 489 ? 22.938 -13.258 -12.625 1 97.44 489 ILE B CA 1
ATOM 7970 C C . ILE B 1 489 ? 22.484 -12.086 -11.758 1 97.44 489 ILE B C 1
ATOM 7972 O O . ILE B 1 489 ? 22.609 -12.125 -10.531 1 97.44 489 ILE B O 1
ATOM 7976 N N . TYR B 1 490 ? 21.969 -11.078 -12.375 1 96.5 490 TYR B N 1
ATOM 7977 C CA . TYR B 1 490 ? 21.672 -9.859 -11.641 1 96.5 490 TYR B CA 1
ATOM 7978 C C . TYR B 1 490 ? 20.469 -9.141 -12.258 1 96.5 490 TYR B C 1
ATOM 7980 O O . TYR B 1 490 ? 20.109 -9.391 -13.414 1 96.5 490 TYR B O 1
ATOM 7988 N N . THR B 1 491 ? 19.812 -8.312 -11.492 1 95.5 491 THR B N 1
ATOM 7989 C CA . THR B 1 491 ? 18.75 -7.465 -12 1 95.5 491 THR B CA 1
ATOM 7990 C C . THR B 1 491 ? 19.281 -6.074 -12.344 1 95.5 491 THR B C 1
ATOM 7992 O O . THR B 1 491 ? 20.406 -5.73 -11.984 1 95.5 491 THR B O 1
ATOM 7995 N N . ASP B 1 492 ? 18.469 -5.324 -13.039 1 93.19 492 ASP B N 1
ATOM 7996 C CA . ASP B 1 492 ? 18.906 -4 -13.469 1 93.19 492 ASP B CA 1
ATOM 7997 C C . ASP B 1 492 ? 19.062 -3.055 -12.281 1 93.19 492 ASP B C 1
ATOM 7999 O O . ASP B 1 492 ? 19.703 -2.01 -12.391 1 93.19 492 ASP B O 1
ATOM 8003 N N . GLY B 1 493 ? 18.578 -3.428 -11.188 1 93.19 493 GLY B N 1
ATOM 8004 C CA . GLY B 1 493 ? 18.797 -2.639 -9.984 1 93.19 493 GLY B CA 1
ATOM 8005 C C . GLY B 1 493 ? 20.25 -2.52 -9.602 1 93.19 493 GLY B C 1
ATOM 8006 O O . GLY B 1 493 ? 20.656 -1.551 -8.953 1 93.19 493 GLY B O 1
ATOM 8007 N N . VAL B 1 494 ? 21.047 -3.514 -9.961 1 94.06 494 VAL B N 1
ATOM 8008 C CA . VAL B 1 494 ? 22.484 -3.488 -9.688 1 94.06 494 VAL B CA 1
ATOM 8009 C C . VAL B 1 494 ? 23.172 -2.49 -10.609 1 94.06 494 VAL B C 1
ATOM 8011 O O . VAL B 1 494 ? 23.812 -1.544 -10.148 1 94.06 494 VAL B O 1
ATOM 8014 N N . SER B 1 495 ? 22.953 -2.648 -11.898 1 92.88 495 SER B N 1
ATOM 8015 C CA . SER B 1 495 ? 23.625 -1.81 -12.883 1 92.88 495 SER B CA 1
ATOM 8016 C C . SER B 1 495 ? 23.078 -0.384 -12.859 1 92.88 495 SER B C 1
ATOM 8018 O O . SER B 1 495 ? 23.797 0.562 -13.195 1 92.88 495 SER B O 1
ATOM 8020 N N . GLU B 1 496 ? 21.875 -0.213 -12.422 1 92.5 496 GLU B N 1
ATOM 8021 C CA . GLU B 1 496 ? 21.25 1.102 -12.484 1 92.5 496 GLU B CA 1
ATOM 8022 C C . GLU B 1 496 ? 21.266 1.792 -11.125 1 92.5 496 GLU B C 1
ATOM 8024 O O . GLU B 1 496 ? 20.656 2.842 -10.945 1 92.5 496 GLU B O 1
ATOM 8029 N N . ALA B 1 497 ? 21.922 1.191 -10.227 1 93.12 497 ALA B N 1
ATOM 8030 C CA . ALA B 1 497 ? 22.109 1.867 -8.945 1 93.12 497 ALA B CA 1
ATOM 8031 C C . ALA B 1 497 ? 22.812 3.205 -9.125 1 93.12 497 ALA B C 1
ATOM 8033 O O . ALA B 1 497 ? 23.734 3.322 -9.93 1 93.12 497 ALA B O 1
ATOM 8034 N N . MET B 1 498 ? 22.344 4.207 -8.375 1 92.56 498 MET B N 1
ATOM 8035 C CA . MET B 1 498 ? 22.859 5.559 -8.57 1 92.56 498 MET B CA 1
ATOM 8036 C C . MET B 1 498 ? 23.438 6.109 -7.273 1 92.56 498 MET B C 1
ATOM 8038 O O . MET B 1 498 ? 22.984 5.75 -6.184 1 92.56 498 MET B O 1
ATOM 8042 N N . ASP B 1 499 ? 24.344 6.945 -7.469 1 90.94 499 ASP B N 1
ATOM 8043 C CA . ASP B 1 499 ? 24.891 7.688 -6.332 1 90.94 499 ASP B CA 1
ATOM 8044 C C . ASP B 1 499 ? 24.188 9.031 -6.172 1 90.94 499 ASP B C 1
ATOM 8046 O O . ASP B 1 499 ? 23.156 9.281 -6.797 1 90.94 499 ASP B O 1
ATOM 8050 N N . HIS B 1 500 ? 24.641 9.883 -5.293 1 88.12 500 HIS B N 1
ATOM 8051 C CA . HIS B 1 500 ? 24.016 11.164 -4.984 1 88.12 500 HIS B CA 1
ATOM 8052 C C . HIS B 1 500 ? 24.078 12.109 -6.18 1 88.12 500 HIS B C 1
ATOM 8054 O O . HIS B 1 500 ? 23.234 12.992 -6.32 1 88.12 500 HIS B O 1
ATOM 8060 N N . ASP B 1 501 ? 24.984 11.859 -7.031 1 89.44 501 ASP B N 1
ATOM 8061 C CA . ASP B 1 501 ? 25.125 12.672 -8.234 1 89.44 501 ASP B CA 1
ATOM 8062 C C . ASP B 1 501 ? 24.391 12.047 -9.414 1 89.44 501 ASP B C 1
ATOM 8064 O O . ASP B 1 501 ? 24.547 12.484 -10.555 1 89.44 501 ASP B O 1
ATOM 8068 N N . SER B 1 502 ? 23.75 10.977 -9.242 1 89.06 502 SER B N 1
ATOM 8069 C CA . SER B 1 502 ? 22.938 10.258 -10.219 1 89.06 502 SER B CA 1
ATOM 8070 C C . SER B 1 502 ? 23.812 9.523 -11.227 1 89.06 502 SER B C 1
ATOM 8072 O O . SER B 1 502 ? 23.438 9.359 -12.391 1 89.06 502 SER B O 1
ATOM 8074 N N . THR B 1 503 ? 25 9.336 -10.781 1 91.75 503 THR B N 1
ATOM 8075 C CA . THR B 1 503 ? 25.875 8.5 -11.609 1 91.75 503 THR B CA 1
ATOM 8076 C C . THR B 1 503 ? 25.516 7.023 -11.438 1 91.75 503 THR B C 1
ATOM 8078 O O . THR B 1 503 ? 25.406 6.535 -10.312 1 91.75 503 THR B O 1
ATOM 8081 N N . LEU B 1 504 ? 25.422 6.383 -12.578 1 93.44 504 LEU B N 1
ATOM 8082 C CA . LEU B 1 504 ? 25.031 4.98 -12.547 1 93.44 504 LEU B CA 1
ATOM 8083 C C . LEU B 1 504 ? 26.203 4.086 -12.18 1 93.44 504 LEU B C 1
ATOM 8085 O O . LEU B 1 504 ? 27.359 4.402 -12.492 1 93.44 504 LEU B O 1
ATOM 8089 N N . TYR B 1 505 ? 26.047 3.002 -11.43 1 93.75 505 TYR B N 1
ATOM 8090 C CA . TYR B 1 505 ? 27.047 1.97 -11.18 1 93.75 505 TYR B CA 1
ATOM 8091 C C . TYR B 1 505 ? 27.562 1.388 -12.484 1 93.75 505 TYR B C 1
ATOM 8093 O O . TYR B 1 505 ? 28.781 1.311 -12.695 1 93.75 505 TYR B O 1
ATOM 8101 N N . GLY B 1 506 ? 26.672 1.087 -13.438 1 92.88 506 GLY B N 1
ATOM 8102 C CA . GLY B 1 506 ? 27 0.745 -14.812 1 92.88 506 GLY B CA 1
ATOM 8103 C C . GLY B 1 506 ? 27.344 -0.721 -15 1 92.88 506 GLY B C 1
ATOM 8104 O O . GLY B 1 506 ? 27.844 -1.363 -14.078 1 92.88 506 GLY B O 1
ATOM 8105 N N . LEU B 1 507 ? 27.125 -1.229 -16.188 1 93.44 507 LEU B N 1
ATOM 8106 C CA . LEU B 1 507 ? 27.391 -2.621 -16.531 1 93.44 507 LEU B CA 1
ATOM 8107 C C . LEU B 1 507 ? 28.875 -2.871 -16.688 1 93.44 507 LEU B C 1
ATOM 8109 O O . LEU B 1 507 ? 29.375 -3.947 -16.344 1 93.44 507 LEU B O 1
ATOM 8113 N N . ASP B 1 508 ? 29.547 -1.909 -17.188 1 93.88 508 ASP B N 1
ATOM 8114 C CA . ASP B 1 508 ? 30.984 -2.049 -17.391 1 93.88 508 ASP B CA 1
ATOM 8115 C C . ASP B 1 508 ? 31.719 -2.211 -16.062 1 93.88 508 ASP B C 1
ATOM 8117 O O . ASP B 1 508 ? 32.625 -3.039 -15.945 1 93.88 508 ASP B O 1
ATOM 8121 N N . HIS B 1 509 ? 31.297 -1.444 -15.188 1 94.56 509 HIS B N 1
ATOM 8122 C CA . HIS B 1 509 ? 31.891 -1.551 -13.859 1 94.56 509 HIS B CA 1
ATOM 8123 C C . HIS B 1 509 ? 31.609 -2.914 -13.234 1 94.56 509 HIS B C 1
ATOM 8125 O O . HIS B 1 509 ? 32.469 -3.506 -12.602 1 94.56 509 HIS B O 1
ATOM 8131 N N . LEU B 1 510 ? 30.453 -3.385 -13.398 1 95.06 510 LEU B N 1
ATOM 8132 C CA . LEU B 1 510 ? 30.078 -4.695 -12.883 1 95.06 510 LEU B CA 1
ATOM 8133 C C . LEU B 1 510 ? 30.922 -5.793 -13.516 1 95.06 510 LEU B C 1
ATOM 8135 O O . LEU B 1 510 ? 31.422 -6.672 -12.812 1 95.06 510 LEU B O 1
ATOM 8139 N N . ARG B 1 511 ? 31.094 -5.773 -14.836 1 94.81 511 ARG B N 1
ATOM 8140 C CA . ARG B 1 511 ? 31.906 -6.754 -15.562 1 94.81 511 ARG B CA 1
ATOM 8141 C C . ARG B 1 511 ? 33.344 -6.75 -15.062 1 94.81 511 ARG B C 1
ATOM 8143 O O . ARG B 1 511 ? 33.938 -7.812 -14.844 1 94.81 511 ARG B O 1
ATOM 8150 N N . GLU B 1 512 ? 33.844 -5.59 -14.891 1 93.88 512 GLU B N 1
ATOM 8151 C CA . GLU B 1 512 ? 35.188 -5.453 -14.398 1 93.88 512 GLU B CA 1
ATOM 8152 C C . GLU B 1 512 ? 35.344 -6.039 -13 1 93.88 512 GLU B C 1
ATOM 8154 O O . GLU B 1 512 ? 36.344 -6.719 -12.703 1 93.88 512 GLU B O 1
ATOM 8159 N N . PHE B 1 513 ? 34.375 -5.789 -12.195 1 94 513 PHE B N 1
ATOM 8160 C CA . PHE B 1 513 ? 34.406 -6.277 -10.828 1 94 513 PHE B CA 1
ATOM 8161 C C . PHE B 1 513 ? 34.344 -7.801 -10.789 1 94 513 PHE B C 1
ATOM 8163 O O . PHE B 1 513 ? 35 -8.453 -9.984 1 94 513 PHE B O 1
ATOM 8170 N N . VAL B 1 514 ? 33.5 -8.344 -11.633 1 94.69 514 VAL B N 1
ATOM 8171 C CA . VAL B 1 514 ? 33.344 -9.797 -11.703 1 94.69 514 VAL B CA 1
ATOM 8172 C C . VAL B 1 514 ? 34.656 -10.445 -12.109 1 94.69 514 VAL B C 1
ATOM 8174 O O . VAL B 1 514 ? 35.031 -11.508 -11.594 1 94.69 514 VAL B O 1
ATOM 8177 N N . CYS B 1 515 ? 35.344 -9.812 -13.008 1 92.94 515 CYS B N 1
ATOM 8178 C CA . CYS B 1 515 ? 36.625 -10.336 -13.516 1 92.94 515 CYS B CA 1
ATOM 8179 C C . CYS B 1 515 ? 37.688 -10.266 -12.445 1 92.94 515 CYS B C 1
ATOM 8181 O O . CYS B 1 515 ? 38.531 -11.18 -12.328 1 92.94 515 CYS B O 1
ATOM 8183 N N . GLN B 1 516 ? 37.625 -9.227 -11.617 1 90.88 516 GLN B N 1
ATOM 8184 C CA . GLN B 1 516 ? 38.688 -8.969 -10.672 1 90.88 516 GLN B CA 1
ATOM 8185 C C . GLN B 1 516 ? 38.344 -9.461 -9.273 1 90.88 516 GLN B C 1
ATOM 8187 O O . GLN B 1 516 ? 39.188 -9.508 -8.383 1 90.88 516 GLN B O 1
ATOM 8192 N N . GLY B 1 517 ? 37.219 -9.891 -9.078 1 88.62 517 GLY B N 1
ATOM 8193 C CA . GLY B 1 517 ? 36.75 -10.266 -7.754 1 88.62 517 GLY B CA 1
ATOM 8194 C C . GLY B 1 517 ? 37.25 -11.609 -7.289 1 88.62 517 GLY B C 1
ATOM 8195 O O . GLY B 1 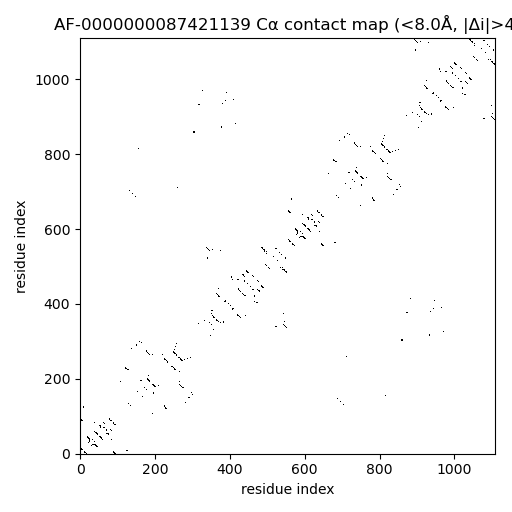517 ? 38.125 -12.211 -7.945 1 88.62 517 GLY B O 1
ATOM 8196 N N . PRO B 1 518 ? 36.844 -12.016 -6.191 1 90.12 518 PRO B N 1
ATOM 8197 C CA . PRO B 1 518 ? 37.312 -13.281 -5.625 1 90.12 518 PRO B CA 1
ATOM 8198 C C . PRO B 1 518 ? 36.812 -14.492 -6.422 1 90.12 518 PRO B C 1
ATOM 8200 O O . PRO B 1 518 ? 35.812 -14.414 -7.117 1 90.12 518 PRO B O 1
ATOM 8203 N N . ALA B 1 519 ? 37.531 -15.656 -6.219 1 87.75 519 ALA B N 1
ATOM 8204 C CA . ALA B 1 519 ? 37.219 -16.875 -6.961 1 87.75 519 ALA B CA 1
ATOM 8205 C C . ALA B 1 519 ? 36 -17.594 -6.367 1 87.75 519 ALA B C 1
ATOM 8207 O O . ALA B 1 519 ? 35.25 -18.266 -7.082 1 87.75 519 ALA B O 1
ATOM 8208 N N . ASP B 1 520 ? 35.781 -17.344 -5.105 1 91.25 520 ASP B N 1
ATOM 8209 C CA . ASP B 1 520 ? 34.656 -17.969 -4.441 1 91.25 520 ASP B CA 1
ATOM 8210 C C . ASP B 1 520 ? 33.344 -17.312 -4.875 1 91.25 520 ASP B C 1
ATOM 8212 O O . ASP B 1 520 ? 33.156 -16.109 -4.707 1 91.25 520 ASP B O 1
ATOM 8216 N N . PRO B 1 521 ? 32.438 -18.125 -5.43 1 94.06 521 PRO B N 1
ATOM 8217 C CA . PRO B 1 521 ? 31.203 -17.547 -5.969 1 94.06 521 PRO B CA 1
ATOM 8218 C C . PRO B 1 521 ? 30.406 -16.797 -4.914 1 94.06 521 PRO B C 1
ATOM 8220 O O . PRO B 1 521 ? 29.828 -15.742 -5.203 1 94.06 521 PRO B O 1
ATOM 8223 N N . ALA B 1 522 ? 30.297 -17.312 -3.73 1 94.19 522 ALA B N 1
ATOM 8224 C CA . ALA B 1 522 ? 29.531 -16.672 -2.666 1 94.19 522 ALA B CA 1
ATOM 8225 C C . ALA B 1 522 ? 30.172 -15.352 -2.25 1 94.19 522 ALA B C 1
ATOM 8227 O O . ALA B 1 522 ? 29.484 -14.344 -2.08 1 94.19 522 ALA B O 1
ATOM 8228 N N . GLU B 1 523 ? 31.438 -15.383 -2.117 1 94.62 523 GLU B N 1
ATOM 8229 C CA . GLU B 1 523 ? 32.156 -14.164 -1.758 1 94.62 523 GLU B CA 1
ATOM 8230 C C . GLU B 1 523 ? 32.062 -13.109 -2.855 1 94.62 523 GLU B C 1
ATOM 8232 O O . GLU B 1 523 ? 31.969 -11.914 -2.566 1 94.62 523 GLU B O 1
ATOM 8237 N N . LEU B 1 524 ? 32.125 -13.617 -4.059 1 94.5 524 LEU B N 1
ATOM 8238 C CA . LEU B 1 524 ? 32 -12.695 -5.184 1 94.5 524 LEU B CA 1
ATOM 8239 C C . LEU B 1 524 ? 30.656 -11.961 -5.137 1 94.5 524 LEU B C 1
ATOM 8241 O O . LEU B 1 524 ? 30.609 -10.742 -5.289 1 94.5 524 LEU B O 1
ATOM 8245 N N . GLY B 1 525 ? 29.547 -12.672 -4.977 1 95.5 525 GLY B N 1
ATOM 8246 C CA . GLY B 1 525 ? 28.234 -12.062 -4.879 1 95.5 525 GLY B CA 1
ATOM 8247 C C . GLY B 1 525 ? 28.141 -11.039 -3.766 1 95.5 525 GLY B C 1
ATOM 8248 O O . GLY B 1 525 ? 27.609 -9.938 -3.967 1 95.5 525 GLY B O 1
ATOM 8249 N N . GLN B 1 526 ? 28.672 -11.352 -2.65 1 95.81 526 GLN B N 1
ATOM 8250 C CA . GLN B 1 526 ? 28.641 -10.469 -1.49 1 95.81 526 GLN B CA 1
ATOM 8251 C C . GLN B 1 526 ? 29.438 -9.188 -1.756 1 95.81 526 GLN B C 1
ATOM 8253 O O . GLN B 1 526 ? 29 -8.094 -1.387 1 95.81 526 GLN B O 1
ATOM 8258 N N . MET B 1 527 ? 30.516 -9.375 -2.375 1 95.81 527 MET B N 1
ATOM 8259 C CA . MET B 1 527 ? 31.391 -8.234 -2.625 1 95.81 527 MET B CA 1
ATOM 8260 C C . MET B 1 527 ? 30.781 -7.305 -3.674 1 95.81 527 MET B C 1
ATOM 8262 O O . MET B 1 527 ? 30.969 -6.09 -3.611 1 95.81 527 MET B O 1
ATOM 8266 N N . ILE B 1 528 ? 30.156 -7.906 -4.66 1 95.62 528 ILE B N 1
ATOM 8267 C CA . ILE B 1 528 ? 29.484 -7.078 -5.648 1 95.62 528 ILE B CA 1
ATOM 8268 C C . ILE B 1 528 ? 28.438 -6.203 -4.961 1 95.62 528 ILE B C 1
ATOM 8270 O O . ILE B 1 528 ? 28.375 -4.996 -5.203 1 95.62 528 ILE B O 1
ATOM 8274 N N . LEU B 1 529 ? 27.625 -6.75 -4.094 1 95.75 529 LEU B N 1
ATOM 8275 C CA . LEU B 1 529 ? 26.578 -6.02 -3.387 1 95.75 529 LEU B CA 1
ATOM 8276 C C . LEU B 1 529 ? 27.188 -4.938 -2.498 1 95.75 529 LEU B C 1
ATOM 8278 O O . LEU B 1 529 ? 26.641 -3.83 -2.414 1 95.75 529 LEU B O 1
ATOM 8282 N N . ALA B 1 530 ? 28.234 -5.266 -1.87 1 95.25 530 ALA B N 1
ATOM 8283 C CA . ALA B 1 530 ? 28.938 -4.285 -1.038 1 95.25 530 ALA B CA 1
ATOM 8284 C C . ALA B 1 530 ? 29.438 -3.115 -1.878 1 95.25 530 ALA B C 1
ATOM 8286 O O . ALA B 1 530 ? 29.391 -1.963 -1.441 1 95.25 530 ALA B O 1
ATOM 8287 N N . ASP B 1 531 ? 29.938 -3.504 -3.023 1 95 531 ASP B N 1
ATOM 8288 C CA . ASP B 1 531 ? 30.453 -2.475 -3.924 1 95 531 ASP B CA 1
ATOM 8289 C C . ASP B 1 531 ? 29.328 -1.574 -4.426 1 95 531 ASP B C 1
ATOM 8291 O O . ASP B 1 531 ? 29.516 -0.365 -4.578 1 95 531 ASP B O 1
ATOM 8295 N N . VAL B 1 532 ? 28.219 -2.139 -4.738 1 95.12 532 VAL B N 1
ATOM 8296 C CA . VAL B 1 532 ? 27.047 -1.378 -5.168 1 95.12 532 VAL B CA 1
ATOM 8297 C C . VAL B 1 532 ? 26.609 -0.434 -4.051 1 95.12 532 VAL B C 1
ATOM 8299 O O . VAL B 1 532 ? 26.281 0.728 -4.305 1 95.12 532 VAL B O 1
ATOM 8302 N N . LYS B 1 533 ? 26.547 -0.88 -2.832 1 93.94 533 LYS B N 1
ATOM 8303 C CA . LYS B 1 533 ? 26.172 -0.063 -1.683 1 93.94 533 LYS B CA 1
ATOM 8304 C C . LYS B 1 533 ? 27.156 1.095 -1.49 1 93.94 533 LYS B C 1
ATOM 8306 O O . LYS B 1 533 ? 26.734 2.205 -1.144 1 93.94 533 LYS B O 1
ATOM 8311 N N . ARG B 1 534 ? 28.391 0.796 -1.647 1 93.62 534 ARG B N 1
ATOM 8312 C CA . ARG B 1 534 ? 29.406 1.836 -1.546 1 93.62 534 ARG B CA 1
ATOM 8313 C C . ARG B 1 534 ? 29.203 2.916 -2.602 1 93.62 534 ARG B C 1
ATOM 8315 O O . ARG B 1 534 ? 29.359 4.105 -2.322 1 93.62 534 ARG B O 1
ATOM 8322 N N . HIS B 1 535 ? 28.891 2.402 -3.766 1 93.81 535 HIS B N 1
ATOM 8323 C CA . HIS B 1 535 ? 28.625 3.342 -4.848 1 93.81 535 HIS B CA 1
ATOM 8324 C C . HIS B 1 535 ? 27.422 4.23 -4.516 1 93.81 535 HIS B C 1
ATOM 8326 O O . HIS B 1 535 ? 27.469 5.445 -4.734 1 93.81 535 HIS B O 1
ATOM 8332 N N . ALA B 1 536 ? 26.344 3.686 -4.059 1 92.31 536 ALA B N 1
ATOM 8333 C CA . ALA B 1 536 ? 25.125 4.422 -3.723 1 92.31 536 ALA B CA 1
ATOM 8334 C C . ALA B 1 536 ? 25.375 5.395 -2.572 1 92.31 536 ALA B C 1
ATOM 8336 O O . ALA B 1 536 ? 24.734 6.438 -2.48 1 92.31 536 ALA B O 1
ATOM 8337 N N . ASN B 1 537 ? 26.234 5.039 -1.67 1 90.94 537 ASN B N 1
ATOM 8338 C CA . ASN B 1 537 ? 26.656 5.883 -0.556 1 90.94 537 ASN B CA 1
ATOM 8339 C C . ASN B 1 537 ? 25.469 6.41 0.232 1 90.94 537 ASN B C 1
ATOM 8341 O O . ASN B 1 537 ? 25.344 7.617 0.448 1 90.94 537 ASN B O 1
ATOM 8345 N N . GLY B 1 538 ? 24.578 5.551 0.521 1 84.56 538 GLY B N 1
ATOM 8346 C CA . GLY B 1 538 ? 23.469 5.914 1.379 1 84.56 538 GLY B CA 1
ATOM 8347 C C . GLY B 1 538 ? 22.234 6.367 0.605 1 84.56 538 GLY B C 1
ATOM 8348 O O . GLY B 1 538 ? 21.172 6.574 1.188 1 84.56 538 GLY B O 1
ATOM 8349 N N . ARG B 1 539 ? 22.406 6.602 -0.601 1 86.62 539 ARG B N 1
ATOM 8350 C CA . ARG B 1 539 ? 21.234 6.945 -1.416 1 86.62 539 ARG B CA 1
ATOM 8351 C C . ARG B 1 539 ? 20.25 5.781 -1.475 1 86.62 539 ARG B C 1
ATOM 8353 O O . ARG B 1 539 ? 20.656 4.625 -1.603 1 86.62 539 ARG B O 1
ATOM 8360 N N . PRO B 1 540 ? 19 6.195 -1.33 1 85.75 540 PRO B N 1
ATOM 8361 C CA . PRO B 1 540 ? 18 5.117 -1.39 1 85.75 540 PRO B CA 1
ATOM 8362 C C . PRO B 1 540 ? 17.984 4.414 -2.746 1 85.75 540 PRO B C 1
ATOM 8364 O O . PRO B 1 540 ? 18.266 5.039 -3.773 1 85.75 540 PRO B O 1
ATOM 8367 N N . GLN B 1 541 ? 17.625 3.17 -2.641 1 88.31 541 GLN B N 1
ATOM 8368 C CA . GLN B 1 541 ? 17.547 2.342 -3.84 1 88.31 541 GLN B CA 1
ATOM 8369 C C . GLN B 1 541 ? 16.453 2.836 -4.777 1 88.31 541 GLN B C 1
ATOM 8371 O O . GLN B 1 541 ? 15.359 3.203 -4.328 1 88.31 541 GLN B O 1
ATOM 8376 N N . ASN B 1 542 ? 16.766 2.877 -6.004 1 84.56 542 ASN B N 1
ATOM 8377 C CA . ASN B 1 542 ? 15.773 3.252 -7.012 1 84.56 542 ASN B CA 1
ATOM 8378 C C . ASN B 1 542 ? 14.938 2.055 -7.449 1 84.56 542 ASN B C 1
ATOM 8380 O O . ASN B 1 542 ? 13.781 2.213 -7.855 1 84.56 542 ASN B O 1
ATOM 8384 N N . ASP B 1 543 ? 15.578 0.92 -7.527 1 90.81 543 ASP B N 1
ATOM 8385 C CA . ASP B 1 543 ? 14.93 -0.312 -7.965 1 90.81 543 ASP B CA 1
ATOM 8386 C C . ASP B 1 543 ? 15.352 -1.493 -7.094 1 90.81 543 ASP B C 1
ATOM 8388 O O . ASP B 1 543 ? 16.297 -1.392 -6.316 1 90.81 543 ASP B O 1
ATOM 8392 N N . ASP B 1 544 ? 14.562 -2.549 -7.281 1 94.06 544 ASP B N 1
ATOM 8393 C CA . ASP B 1 544 ? 14.914 -3.756 -6.543 1 94.06 544 ASP B CA 1
ATOM 8394 C C . ASP B 1 544 ? 16.297 -4.254 -6.941 1 94.06 544 ASP B C 1
ATOM 8396 O O . ASP B 1 544 ? 16.719 -4.094 -8.094 1 94.06 544 ASP B O 1
ATOM 8400 N N . ILE B 1 545 ? 17.047 -4.82 -6.004 1 95.75 545 ILE B N 1
ATOM 8401 C CA . ILE B 1 545 ? 18.375 -5.355 -6.27 1 95.75 545 ILE B CA 1
ATOM 8402 C C . ILE B 1 545 ? 18.422 -6.84 -5.906 1 95.75 545 ILE B C 1
ATOM 8404 O O . ILE B 1 545 ? 18.266 -7.199 -4.738 1 95.75 545 ILE B O 1
ATOM 8408 N N . THR B 1 546 ? 18.531 -7.645 -6.863 1 96.5 546 THR B N 1
ATOM 8409 C CA . THR B 1 546 ? 18.688 -9.086 -6.68 1 96.5 546 THR B CA 1
ATOM 8410 C C . THR B 1 546 ? 19.906 -9.594 -7.426 1 96.5 546 THR B C 1
ATOM 8412 O O . THR B 1 546 ? 20.203 -9.156 -8.547 1 96.5 546 THR B O 1
ATOM 8415 N N . LEU B 1 547 ? 20.672 -10.438 -6.781 1 97.25 547 LEU B N 1
ATOM 8416 C CA . LEU B 1 547 ? 21.875 -11.016 -7.363 1 97.25 547 LEU B CA 1
ATOM 8417 C C . LEU B 1 547 ? 22.016 -12.492 -6.98 1 97.25 547 LEU B C 1
ATOM 8419 O O . LEU B 1 547 ? 21.75 -12.867 -5.836 1 97.25 547 LEU B O 1
ATOM 8423 N N . MET B 1 548 ? 22.312 -13.273 -7.945 1 97.38 548 MET B N 1
ATOM 8424 C CA . MET B 1 548 ? 22.578 -14.688 -7.723 1 97.38 548 MET B CA 1
ATOM 8425 C C . MET B 1 548 ? 23.922 -15.086 -8.336 1 97.38 548 MET B C 1
ATOM 8427 O O . MET B 1 548 ? 24.219 -14.727 -9.484 1 97.38 548 MET B O 1
ATOM 8431 N N . SER B 1 549 ? 24.812 -15.719 -7.555 1 97.44 549 SER B N 1
ATOM 8432 C CA . SER B 1 549 ? 26.078 -16.234 -8.039 1 97.44 549 SER B CA 1
ATOM 8433 C C . SER B 1 549 ? 26.25 -17.703 -7.676 1 97.44 549 SER B C 1
ATOM 8435 O O . SER B 1 549 ? 25.891 -18.125 -6.574 1 97.44 549 SER B O 1
ATOM 8437 N N . PHE B 1 550 ? 26.672 -18.484 -8.648 1 96.88 550 PHE B N 1
ATOM 8438 C CA . PHE B 1 550 ? 26.938 -19.906 -8.414 1 96.88 550 PHE B CA 1
ATOM 8439 C C . PHE B 1 550 ? 28.094 -20.391 -9.289 1 96.88 550 PHE B C 1
ATOM 8441 O O . PHE B 1 550 ? 28.375 -19.797 -10.328 1 96.88 550 PHE B O 1
ATOM 8448 N N . GLY B 1 551 ? 28.734 -21.406 -8.82 1 95.31 551 GLY B N 1
ATOM 8449 C CA . GLY B 1 551 ? 29.859 -21.922 -9.586 1 95.31 551 GLY B CA 1
ATOM 8450 C C . GLY B 1 551 ? 30.438 -23.203 -9.008 1 95.31 551 GLY B C 1
ATOM 8451 O O . GLY B 1 551 ? 30.016 -23.656 -7.941 1 95.31 551 GLY B O 1
ATOM 8452 N N . ARG B 1 552 ? 31.25 -23.781 -9.82 1 94.5 552 ARG B N 1
ATOM 8453 C CA . ARG B 1 552 ? 31.938 -25 -9.422 1 94.5 552 ARG B CA 1
ATOM 8454 C C . ARG B 1 552 ? 33.25 -24.672 -8.711 1 94.5 552 ARG B C 1
ATOM 8456 O O . ARG B 1 552 ? 34.031 -23.828 -9.172 1 94.5 552 ARG B O 1
ATOM 8463 N N . LEU B 1 553 ? 33.375 -25.328 -7.602 1 90.62 553 LEU B N 1
ATOM 8464 C CA . LEU B 1 553 ? 34.594 -25.094 -6.828 1 90.62 553 LEU B CA 1
ATOM 8465 C C . LEU B 1 553 ? 35.812 -25.719 -7.508 1 90.62 553 LEU B C 1
ATOM 8467 O O . LEU B 1 553 ? 35.656 -26.734 -8.195 1 90.62 553 LEU B O 1
ATOM 8471 N N . SER B 1 554 ? 36.969 -25 -7.297 1 82.31 554 SER B N 1
ATOM 8472 C CA . SER B 1 554 ? 38.219 -25.531 -7.852 1 82.31 554 SER B CA 1
ATOM 8473 C C . SER B 1 554 ? 38.656 -26.781 -7.102 1 82.31 554 SER B C 1
ATOM 8475 O O . SER B 1 554 ? 38.406 -26.922 -5.902 1 82.31 554 SER B O 1
ATOM 8477 N N . HIS B 1 555 ? 39 -27.922 -7.758 1 63.16 555 HIS B N 1
ATOM 8478 C CA . HIS B 1 555 ? 39.594 -29.078 -7.105 1 63.16 555 HIS B CA 1
ATOM 8479 C C . HIS B 1 555 ? 40.781 -28.688 -6.266 1 63.16 555 HIS B C 1
ATOM 8481 O O . HIS B 1 555 ? 41.5 -27.734 -6.598 1 63.16 555 HIS B O 1
#

pLDDT: mean 79.17, std 19.01, range [26.34, 98.06]

InterPro domains:
  IPR000253 Forkhead-associated (FHA) domain [PF00498] (22-86)
  IPR000253 Forkhead-associated (FHA) domain [PS50006] (22-71)
  IPR000253 Forkhead-associated (FHA) domain [SM00240] (21-71)
  IPR001932 PPM-type phosphatase-like domain [PF07228] (362-549)
  IPR001932 PPM-type phosphatase-like domain [SM00331] (335-552)
  IPR003018 GAF domain [PF01590] (160-296)
  IPR003018 GAF domain [SM00065] (160-308)
  IPR008984 SMAD/FHA domain superfamily [SSF49879] (4-98)
  IPR029016 GAF-like domain superfamily [G3DSA:3.30.450.40] (134-309)
  IPR036457 PPM-type phosphatase-like domain superfamily [G3DSA:3.60.40.10] (310-552)
  IPR036457 PPM-type phosphatase-like domain superfamily [SSF81606] (348-548)
  IPR052016 Bacterial Sigma Factor Regulator [PTHR43156] (144-550)

Sequence (1110 aa):
MASLVLLKGGEALEYQLSDSECTIGRHPDCAIQLDSNMVSRHHARIVPRDDAFFLEDLGSGNGTLINGKRVLEPVALCDDDRIKLGPLLLRFQDTASPRTGEPVPAFDLDITGEEDDDDDPGTIMGTITSKGLFGQLEVRPEAKLDAILQISSSLAGTVDLDSLLPKILDTLFTVFPHADRGVVMLKDPVRGNMIPKAIKHRLDEQDESVKISRTILNKVLAEKTGILSADAATDVRFEASESISNLTIRSMMCVPLLGLDGEPMGVINIDTQNPFNQFKNEDLELLMAVAGQAALSYDNARLLVSHMEKEKQDGEMSIARSVQKSLLPEQMPDIPGYQFYASYEAAQAVGGDYFDVIRLSDRKICLAFGDVAGKGVPASLVMSRLSSAVQSTMQFVSDGVDAVNRINNHMCNRACEGRFVTFVLTIIDLKTNKMQVVNAGHMSPIIRKTDGSYEEFPEDAIGVPIGVLEDFEFKATNRTIAPGETVVIYTDGVSEAMDHDSTLYGLDHLREFVCQGPADPAELGQMILADVKRHANGRPQNDDITLMSFGRLSHMASLVLLKGGEALEYQLSDSECTIGRHPDCAIQLDSNMVSRHHARIVPRDDAFFLEDLGSGNGTLINGKRVLEPVALCDDDRIKLGPLLLRFQDTASPRTGEPVPAFDLDITGEEDDDDDPGTIMGTITSKGLFGQLEVRPEAKLDAILQISSSLAGTVDLDSLLPKILDTLFTVFPHADRGVVMLKDPVRGNMIPKAIKHRLDEQDESVKISRTILNKVLAEKTGILSADAATDVRFEASESISNLTIRSMMCVPLLGLDGEPMGVINIDTQNPFNQFKNEDLELLMAVAGQAALSYDNARLLVSHMEKEKQDGEMSIARSVQKSLLPEQMPDIPGYQFYASYEAAQAVGGDYFDVIRLSDRKICLAFGDVAGKGVPASLVMSRLSSAVQSTMQFVSDGVDAVNRINNHMCNRACEGRFVTFVLTIIDLKTNKMQVVNAGHMSPIIRKTDGSYEEFPEDAIGVPIGVLEDFEFKATNRTIAPGETVVIYTDGVSEAMDHDSTLYGLDHLREFVCQGPADPAELGQMILADVKRHANGRPQNDDITLMSFGRLSH

Solvent-accessible surface area (backbone atoms only — not comparable to full-atom values): 58826 Å² total; per-residue (Å²): 100,39,31,37,34,36,58,52,98,69,41,75,48,76,41,77,53,59,92,51,75,38,34,32,13,39,30,83,87,26,74,42,62,41,97,42,92,52,35,31,55,61,21,32,35,37,38,58,55,93,94,41,41,27,42,33,54,60,78,29,87,69,44,35,25,49,76,85,38,75,48,87,58,75,37,76,60,50,68,69,38,37,36,35,46,53,91,39,45,30,36,32,41,49,73,71,66,81,75,73,61,74,65,69,75,67,51,73,58,80,51,82,78,59,68,82,69,74,86,70,73,54,48,58,77,39,65,46,66,65,50,66,88,71,50,93,64,85,52,63,64,64,63,47,49,51,49,42,44,50,48,51,56,71,45,55,75,50,59,51,66,80,57,42,52,49,50,51,52,53,51,47,44,67,76,35,72,71,47,37,36,37,37,35,31,33,48,35,88,87,76,61,23,67,40,80,76,29,75,47,62,72,60,86,85,60,78,85,69,82,78,73,60,64,66,58,52,49,46,20,57,74,65,43,18,28,38,32,29,45,31,70,43,72,63,76,80,67,71,72,78,87,70,85,72,75,48,48,28,34,19,34,38,36,29,38,21,37,39,86,84,64,47,60,46,29,36,40,36,39,28,16,67,45,58,86,50,65,79,48,67,62,51,49,54,46,50,45,47,41,30,42,51,50,24,47,46,50,50,48,17,52,28,47,50,39,34,51,52,37,51,53,50,50,53,47,34,56,52,24,28,52,41,55,55,32,66,32,69,88,68,71,78,89,46,92,62,47,40,57,32,73,49,78,44,50,46,50,62,37,35,12,66,45,55,43,74,44,77,70,49,99,47,32,38,36,40,38,39,34,41,30,48,68,62,35,65,40,10,24,33,51,29,30,23,47,53,27,32,52,59,55,45,53,74,79,40,88,48,60,52,63,38,51,42,50,43,25,40,57,44,36,74,45,45,37,87,91,45,37,26,24,27,37,39,35,39,34,32,70,80,78,34,38,30,38,36,30,34,20,49,40,77,66,46,40,31,28,44,74,86,41,47,71,48,66,64,61,72,87,52,44,40,66,34,35,34,73,58,70,82,52,84,66,52,67,46,76,47,70,65,48,68,34,21,27,39,40,41,66,39,66,25,53,34,59,32,34,25,90,84,65,47,59,54,33,62,67,52,51,53,52,46,60,35,69,44,60,77,49,26,43,60,29,47,52,48,52,54,50,50,48,49,59,57,16,64,80,45,74,61,87,43,42,34,37,42,38,16,31,27,32,50,63,131,100,40,31,37,34,36,59,51,98,66,42,74,48,75,40,78,54,60,92,48,75,40,34,31,13,40,30,84,85,26,74,42,61,41,97,43,93,53,34,31,55,60,20,32,35,37,39,58,54,92,94,40,39,26,43,33,53,59,78,30,86,67,45,35,25,50,75,84,39,73,49,87,57,74,36,78,62,50,69,70,38,37,36,34,46,52,94,37,44,30,34,32,41,49,72,70,66,80,75,74,62,74,66,69,76,68,51,73,55,80,51,81,78,60,66,82,68,73,87,69,74,55,45,56,75,38,64,45,65,66,49,65,88,71,50,93,64,84,52,62,63,62,64,48,47,51,49,42,45,48,48,50,57,70,47,55,73,50,59,50,66,81,59,43,53,49,48,50,50,52,51,47,43,66,75,35,74,71,48,36,36,37,37,35,30,32,48,36,89,87,75,60,23,66,39,79,76,29,76,49,62,71,61,86,85,61,78,86,68,82,76,73,60,64,66,58,50,48,46,18,57,74,65,45,19,29,36,32,29,48,29,69,43,72,63,76,78,64,70,71,77,89,69,87,72,76,50,48,27,35,19,34,36,37,28,38,20,38,38,86,84,66,48,62,46,29,35,41,35,39,29,17,68,46,59,87,49,66,79,48,68,62,52,50,53,44,50,45,44,42,30,44,50,48,24,48,46,50,49,48,18,52,27,46,49,39,34,51,52,37,52,54,50,50,53,47,34,55,52,25,26,52,41,54,56,32,68,34,70,88,68,70,76,88,47,91,62,47,40,57,33,72,49,79,44,52,46,50,63,38,33,13,67,44,54,42,75,44,76,70,50,99,46,31,37,35,40,38,40,35,40,29,47,67,63,36,64,38,10,24,33,51,30,30,22,47,52,28,32,51,60,56,45,51,74,79,39,88,47,60,49,63,40,51,42,50,44,25,40,58,43,35,73,44,46,35,89,88,45,37,25,25,26,37,39,34,38,34,31,71,80,79,33,37,30,38,37,29,34,20,48,40,76,66,47,40,33,29,42,75,87,39,47,72,47,64,65,62,71,87,51,43,40,66,35,35,35,73,58,72,82,54,83,64,53,65,47,77,46,70,64,49,68,33,21,27,38,40,40,68,38,65,26,54,36,59,30,35,24,89,82,65,47,57,55,32,62,66,52,50,52,52,44,60,35,68,43,59,78,48,28,41,58,31,46,52,48,51,53,52,50,50,49,59,56,16,64,80,44,75,62,86,41,42,34,40,41,36,16,30,26,31,49,64,130

Foldseek 3Di:
DKWKWKCPFQDTDIDDDDQAKAWEFCAPPGNHHDPDPQTHNTFWIWHDDDPWIWIGGPPGPVAKDWPRHGHPDIDTDDAQIWIDGGPIIMGMHDPPDPCPPPPPPPQPPVLVPQPPDPPLPQRFNGKAACPDLQPPQPPDPVLLVVLLVVLCVQLPPDLDLLVLVQSLVVSLCVSPVQWAKKWKWFQDPVRRHTDTSDIDGPDPPDDPRPDDDPVQQCCCQVRQIKTWGWGQPQPVPPPDDDDDSPSQTKIKIKGFQAAPVRHGRIIMMTIGSHSVDHDDPSNNSSVHNSSSSSSVSSNVSVVVVVVVVVVVVVVVLLVVLVVLVVLEDPDDDDDPQKDKAKDWDFLDSAFQWDWYWDDLDPFKIKIKTKHKPDTDDVNSVLSSVLSVLLVVLSNPDVDPQVSLLSSLQVCQVDDDPPMFMWMKMWMAGNVQQKIKIWTAQFAWKWKADQVLAIDTDDPVQHHHTRNPDHRDGHDIDMDHADALMKIKGKHVLLQLQAAPVNDGCHPVVLNNLLSVDDSRFNRSQVVSVVVSCVRNVPPRGPGMIMMMMMHGHHD/DKWKWKCPFQDTDIDDDDQAKAWEFCAPPGNHHDPDPQTHNTFWIWHDDDPWIWIGGPPGPVAKDWPRHGDPDIDTDDAQIWIDGPPIIMGMHDPPDPCPPPPPPPLPPVLVPQPPDPPQPQRFNGKAACPDLQPPQPPDPVLLVVLLVVLCVQLPPDLDLLVLVQSLVVSLCVSPVQWAKKWKWFQDPVRRHTDTSDIDGPDPPDDPRPDDDPVQQCCCQVRQIKTWGWGQPQPVVPPPDDDDSPSQTKIKIKGFQAAPVRHGGIIMMTIGSHSVDHDDPSNNSSVHNSSSSSSVSSNVSVVVVVVVVVVVVVVVLLVVLVVLVVLEDPDDDDDPQKDKAKDWDFLDSAFQWDWYWDDLDPFKIKIKTKHKPDTDDVSSVLSSVLSVLLVVLSNPDVDDQVSLLSSLQVCQVDDDPPMFMWMKMWMAGNVQQKIKIWTAQFAWKWKADQVLAIDTDDPVQHHHTRNPDHRDGHDIDMDHADALMKIKGKHVLLQLQAAPVSDGCHPVVLNNLLSVDDSRFNRSQVVSVVVSCVRNVPPRGPGMIMMMMMHGHHD

Radius of gyration: 37.8 Å; Cα contacts (8 Å, |Δi|>4): 2330; chains: 2; bounding box: 97×98×96 Å

Organism: NCBI:txid2527985

Secondary structure (DSSP, 8-state):
-EEEEEEETTEEEEEE--SS-EEEESSTTSSEE---TTS-TT-EEEEEETTEEEEEE-S-SS-EEETTEE-SS-EEE-TT-EEEETTEEEEEEESSS---S----------TT---------EEEEEEE--SSS----S-HHHHHHHHHHHHHHHTT---HHHHHHHHHHHHHHH-TT--EEEEEEE-TTT--EEEEEEEESSTTS-S-----HHHHHHHHHHTEEEEEEEEE--TTTTSS-S----EEEEEEEEEEE-TTS-EEEEEEEEE--TT----HHHHHHHHHHHHHHHHHHHHHHHHHHHHHHHHHHHHHHHHHHHHHHTS-SS----TTEEEEEEEE-SSSS--EEEEEEE-SSSEEEEEEEEESS-HHHHHHHHHHHHHHHHHHTTT---HHHHHHHHHHHHHHTPPTT--EEEEEEEEETTT-EEEEEEEBSPPPEEE-TTS-EEE--GGGB-PPBTTSTT----EEEEE--TT-EEEEE-HHHHT-B-TT--B--HHHHHHHHHHS-SSHHHHHHHHHHHHHHHHTTPPPSS-EEEEEEEEPP-/-EEEEEEETTEEEEEEPPSS-EEEESSTTSSEE---TTS-TT-EEEEEETTEEEEEE-S-SS-EEETTEE-SS-EEE-TT-EEEETTEEEEEEESSS---S----------TT---------EEEEEEE--SSS----S-HHHHHHHHHHHHHHHTT---HHHHHHHHHHHHHHH-TT--EEEEEEE-TTT--EEEEEEEESSTTS-S-----HHHHHHHHHHTEEEEEEEE---TTTTSS-S-----EEEEEEEEEE-TTS-EEEEEEEEE--TT----HHHHHHHHHHHHHHHHHHHHHHHHHHHHHHHHHHHHHHHHHHHHHHTS-SS----TTEEEEEEEE-SSSS--EEEEEEE-SSSEEEEEEEEESS-HHHHHHHHHHHHHHHHHHTTT---HHHHHHHHHHHHHHTPPTT--EEEEEEEEETTT-EEEEEEEBSPPPEEEPTTS-EEE--GGGB-PPBTTSTT----EEEEE--TT-EEEEE-HHHHT-B-TT--B--HHHHHHHHHHS-SSHHHHHHHHHHHHHHHHTTPPPSS-EEEEEEEEPP-

Nearest PDB structures (foldseek):
  3f79-assembly2_C  TM=8.639E-01  e=2.159E-13  Pseudomonas aeruginosa
  3f79-assembly2_D  TM=8.122E-01  e=2.159E-13  Pseudomonas aeruginosa
  3pu9-assembly1_B  TM=8.557E-01  e=2.626E-11  Sphaerobacter thermophilus DSM 20745
  5ucg-assembly1_B  TM=5.929E-01  e=2.908E-14  Bacillus subtilis subsp. subtilis str. 168
  2ff4-assembly1_A  TM=9.056E-01  e=3.316E-07  Mycobacterium tuberculosis H37Rv